Protein AF-A0A523SNS0-F1 (afdb_monomer)

Foldseek 3Di:
DPPVVVVVVVVVVVVVCVVCVVVVPPPPPFPDWDDDQFKTKDKFDQQVDLLQLQPADRWMWIWMDTLQAWRADPVVQGHIDTPRWGFQSGPQADQQPSWWWKKKWKWFADLQQFTDIKIWAQTQALSPPPQAGDDDEDELDPVALPDPPHYNTYINHDKDKGTKFFFFDALFKTKIKIKMWTFRDPVPDLQRTAWIFMWIWIGGSSDFKIKIKTKIFGSNLDPSTDKMWMKMKTKGFTRGDNHNWFWWWKWKDFQADFLCKCLFAQQADPQRMQRHKMKMWIATPQRFKIKMKIKPSHFLEKAKAFPVPDDSCNRRDDPWKDKDKDFCVVCVVDPQQKRKQVVSVHAAFDWATAGNRDTDRDKFKDKQSGTDDEPPPQWDWDHDNITMIGGPDRDDRGIIMIIIGTDRHDCDRDINSVDDADIHRIMIMTMHIYMADSDFSRRIGIMMMMIGMGTAFPADDLRSDPPNDDPDNDGDDGQSNQQVCCCARFNCALLNLLAFQKEKWKDKDFAAPVCVVVQKDKDKDPDFQWDDDPPQNHHPRQHKWKDWPSHTWAEPRSCSRVVGGAWHWDADPRRIIMIMGGDPSRDDGGIMMMMITMHGDKDKDKDKDADADPDFKDAALDALFQQDCPPCNPLSKWKWWPQDPDIDTDPDQWHADNHRGIIGGNDDDGGIMIIIMTMGRAGAFQEEEFALQDDVLQVLLSVLQQCQCCVRHVHHHNFYFYQWADVPPCNPTDHWWDADDPGDPVRQADPSRAGHTDQADPSGTGRQLGEYEYTEDLVRGVVNVNCLSPWQFHQNDQVRRDRCPPQHRWGFNNQASVRDTHAPQKWKWFWGQDSSNYIYTYTYGNDSVNSSVSSVQQRAAPVFDQAPVRDTDGHVSSNSVRDRRQQGMWMKGWAQDPVHNVDTDIDTDWGDGSNGTGNHDTD

Secondary structure (DSSP, 8-state):
--HHHHHHHHHHHHHHHHHHGGGS---PPPPPPEE-SSEEEEE--GGGS--TT--S----EEEEEETTS-S-BTTTTB-EEETTEESSS-TTS-TTT--EEEEEEEEEE-TT-BEEEEEEEEESB-SSSTTSBS-S-B-S--STTTSSSP-SEEESSEEEEPPPEEEEE-SSEEEEEEEEEEESSTT--GGGEEEEEEEEEEEETTSSEEEEEEEEEE----TTPPPEEEEEEEEEE---SSSSS--EEEEEEEEE--S--GGG-TT-BTTB----EEEEEEEETTSSEEEEEEEES--SEEEEEETTT--HHHHHS-SSEEEEEEETTTTT--GGGEEEHHHHTPPPP--EE-STT-EE-PPEEEETTEEPPTTTTSEEEE-SSS-EEEESSPPPTT-EEEEEEE--EE-TT-TTTT-SSS-B-EEEEEEEEEEE-SSTTSSEEEEEEEEEEEE-SS-B-TTS-TTTS---SS-B--HHHHHHHHHHHS---HHHHH---EEEEEEEEEPPHHHHHTTEEEEE-SSSSB---SSSS-TT----EEEETTEEE-BGGGHHHHT--SBEEEE-TT--EEEEEEGGGPPPTTPEEEEEEEEE-EEEEEEEEE--TT--EEE-SS-SEE--HHHH-TTSSEEEE-SSSS-EEE-SSEEEEGGGTEEEESS--TT-EEEEEEEEE--EEEEEEE-TT--HHHHHHHHHHHHIIIIIT--EEEEEEESS--TTT-TTS-B-B---TT--GGGGB-TTS-B-B-SEETTTEE-TTSEEEEES-TTT-HHHHHHHTT-SEEE--TTT-SS-SS-TTSEEESSSSS--EE-TTEEEEEEEE-TTS-EEEEEEESSHHHHHHHHHHHH--TT-EE-TTS-EESSHHHHTTSSPTT--EEEEEEE--TT-TTS-EEEEEEEE-SS-BSS----

Mean predicted aligned error: 7.81 Å

Structure (mmCIF, N/CA/C/O backbone):
data_AF-A0A523SNS0-F1
#
_entry.id   AF-A0A523SNS0-F1
#
loop_
_atom_site.group_PDB
_atom_site.id
_atom_site.type_symbol
_atom_site.label_atom_id
_atom_site.label_alt_id
_atom_site.label_comp_id
_atom_site.label_asym_id
_atom_site.label_entity_id
_atom_site.label_seq_id
_atom_site.pdbx_PDB_ins_code
_atom_site.Cartn_x
_atom_site.Cartn_y
_atom_site.Cartn_z
_atom_site.occupancy
_atom_site.B_iso_or_equiv
_atom_site.auth_seq_id
_atom_site.auth_comp_id
_atom_site.auth_asym_id
_atom_site.auth_atom_id
_atom_site.pdbx_PDB_model_num
ATOM 1 N N . MET A 1 1 ? -46.863 -43.812 15.824 1.00 56.78 1 MET A N 1
ATOM 2 C CA . MET A 1 1 ? -45.482 -44.354 15.799 1.00 56.78 1 MET A CA 1
ATOM 3 C C . MET A 1 1 ? -44.972 -44.499 17.236 1.00 56.78 1 MET A C 1
ATOM 5 O O . MET A 1 1 ? -45.277 -43.637 18.046 1.00 56.78 1 MET A O 1
ATOM 9 N N . ASN A 1 2 ? -44.284 -45.593 17.598 1.00 69.12 2 ASN A N 1
ATOM 10 C CA . ASN A 1 2 ? -43.800 -45.820 18.975 1.00 69.12 2 ASN A CA 1
ATOM 11 C C . ASN A 1 2 ? -42.732 -44.766 19.337 1.00 69.12 2 ASN A C 1
ATOM 13 O O . ASN A 1 2 ? -41.782 -44.604 18.575 1.00 69.12 2 ASN A O 1
ATOM 17 N N . ARG A 1 3 ? -42.868 -44.075 20.480 1.00 52.66 3 ARG A N 1
ATOM 18 C CA . ARG A 1 3 ? -41.964 -42.997 20.944 1.00 52.66 3 ARG A CA 1
ATOM 19 C C . ARG A 1 3 ? -40.483 -43.392 20.897 1.00 52.66 3 ARG A C 1
ATOM 21 O O . ARG A 1 3 ? -39.654 -42.571 20.530 1.00 52.66 3 ARG A O 1
ATOM 28 N N . LYS A 1 4 ? -40.158 -44.663 21.169 1.00 54.91 4 LYS A N 1
ATOM 29 C CA . LYS A 1 4 ? -38.781 -45.173 21.048 1.00 54.91 4 LYS A CA 1
ATOM 30 C C . LYS A 1 4 ? -38.286 -45.221 19.598 1.00 54.91 4 LYS A C 1
ATOM 32 O O . LYS A 1 4 ? -37.146 -44.869 19.352 1.00 54.91 4 LYS A O 1
ATOM 37 N N . LYS A 1 5 ? -39.145 -45.578 18.635 1.00 57.41 5 LYS A N 1
ATOM 38 C CA . LYS A 1 5 ? -38.800 -45.561 17.201 1.00 57.41 5 LYS A CA 1
ATOM 39 C C . LYS A 1 5 ? -38.644 -44.137 16.656 1.00 57.41 5 LYS A C 1
ATOM 41 O O . LYS A 1 5 ? -37.771 -43.928 15.831 1.00 57.41 5 LYS A O 1
ATOM 46 N N . LEU A 1 6 ? -39.442 -43.173 17.129 1.00 58.69 6 LEU A N 1
ATOM 47 C CA . LEU A 1 6 ? -39.307 -41.762 16.732 1.00 58.69 6 LEU A CA 1
ATOM 48 C C . LEU A 1 6 ? -37.970 -41.170 17.212 1.00 58.69 6 LEU A C 1
ATOM 50 O O . LEU A 1 6 ? -37.286 -40.525 16.430 1.00 58.69 6 LEU A O 1
ATOM 54 N N . ILE A 1 7 ? -37.565 -41.453 18.456 1.00 66.69 7 ILE A N 1
ATOM 55 C CA . ILE A 1 7 ? -36.280 -40.991 19.009 1.00 66.69 7 ILE A CA 1
ATOM 56 C C . ILE A 1 7 ? -35.096 -41.633 18.274 1.00 66.69 7 ILE A C 1
ATOM 58 O O . ILE A 1 7 ? -34.135 -40.944 17.960 1.00 66.69 7 ILE A O 1
ATOM 62 N N . THR A 1 8 ? -35.169 -42.925 17.937 1.00 67.56 8 THR A N 1
ATOM 63 C CA . THR A 1 8 ? -34.109 -43.578 17.150 1.00 67.56 8 THR A CA 1
ATOM 64 C C . THR A 1 8 ? -34.018 -43.012 15.734 1.00 67.56 8 THR A C 1
ATOM 66 O O . THR A 1 8 ? -32.914 -42.798 15.253 1.00 67.56 8 THR A O 1
ATOM 69 N N . ILE A 1 9 ? -35.145 -42.721 15.076 1.00 69.81 9 ILE A N 1
ATOM 70 C CA . ILE A 1 9 ? -35.145 -42.121 13.733 1.00 69.81 9 ILE A CA 1
ATOM 71 C C . ILE A 1 9 ? -34.574 -40.698 13.778 1.00 69.81 9 ILE A C 1
ATOM 73 O O . ILE A 1 9 ? -33.705 -40.388 12.974 1.00 69.81 9 ILE A O 1
ATOM 77 N N . LEU A 1 10 ? -34.974 -39.872 14.750 1.00 62.22 10 LEU A N 1
ATOM 78 C CA . LEU A 1 10 ? -34.448 -38.510 14.910 1.00 62.22 10 LEU A CA 1
ATOM 79 C C . LEU A 1 10 ? -32.951 -38.495 15.251 1.00 62.22 10 LEU A C 1
ATOM 81 O O . LEU A 1 10 ? -32.212 -37.708 14.676 1.00 62.22 10 LEU A O 1
ATOM 85 N N . ALA A 1 11 ? -32.483 -39.403 16.113 1.00 58.91 11 ALA A N 1
ATOM 86 C CA . ALA A 1 11 ? -31.058 -39.538 16.416 1.00 58.91 11 ALA A CA 1
ATOM 87 C C . ALA A 1 11 ? -30.252 -40.042 15.207 1.00 58.91 11 ALA A C 1
ATOM 89 O O . ALA A 1 11 ? -29.127 -39.608 14.996 1.00 58.91 11 ALA A O 1
ATOM 90 N N . THR A 1 12 ? -30.829 -40.926 14.387 1.00 56.19 12 THR A N 1
ATOM 91 C CA . THR A 1 12 ? -30.157 -41.428 13.177 1.00 56.19 12 THR A CA 1
ATOM 92 C C . THR A 1 12 ? -30.106 -40.358 12.088 1.00 56.19 12 THR A C 1
ATOM 94 O O . THR A 1 12 ? -29.094 -40.259 11.410 1.00 56.19 12 THR A O 1
ATOM 97 N N . ILE A 1 13 ? -31.150 -39.529 11.952 1.00 58.97 13 ILE A N 1
ATOM 98 C CA . ILE A 1 13 ? -31.162 -38.385 11.029 1.00 58.97 13 ILE A CA 1
ATOM 99 C C . ILE A 1 13 ? -30.161 -37.323 11.487 1.00 58.97 13 ILE A C 1
ATOM 101 O O . ILE A 1 13 ? -29.380 -36.894 10.658 1.00 58.97 13 ILE A O 1
ATOM 105 N N . ALA A 1 14 ? -30.109 -36.983 12.782 1.00 54.47 14 ALA A N 1
ATOM 106 C CA . ALA A 1 14 ? -29.139 -36.026 13.324 1.00 54.47 14 ALA A CA 1
ATOM 107 C C . ALA A 1 14 ? -27.681 -36.487 13.140 1.00 54.47 14 ALA A C 1
ATOM 109 O O . ALA A 1 14 ? -26.813 -35.693 12.800 1.00 54.47 14 ALA A O 1
ATOM 110 N N . ILE A 1 15 ? -27.407 -37.784 13.319 1.00 55.19 15 ILE A N 1
ATOM 111 C CA . ILE A 1 15 ? -26.076 -38.351 13.064 1.00 55.19 15 ILE A CA 1
ATOM 112 C C . ILE A 1 15 ? -25.777 -38.389 11.557 1.00 55.19 15 ILE A C 1
ATOM 114 O O . ILE A 1 15 ? -24.645 -38.128 11.168 1.00 55.19 15 ILE A O 1
ATOM 118 N N . LEU A 1 16 ? -26.769 -38.656 10.694 1.00 39.66 16 LEU A N 1
ATOM 119 C CA . LEU A 1 16 ? -26.577 -38.579 9.242 1.00 39.66 16 LEU A CA 1
ATOM 120 C C . LEU A 1 16 ? -26.344 -37.141 8.763 1.00 39.66 16 LEU A C 1
ATOM 122 O O . LEU A 1 16 ? -25.487 -36.951 7.912 1.00 39.66 16 LEU A O 1
ATOM 126 N N . THR A 1 17 ? -27.042 -36.133 9.297 1.00 48.31 17 THR A N 1
ATOM 127 C CA . THR A 1 17 ? -26.800 -34.730 8.925 1.00 48.31 17 THR A CA 1
ATOM 128 C C . THR A 1 17 ? -25.431 -34.250 9.387 1.00 48.31 17 THR A C 1
ATOM 130 O O . THR A 1 17 ? -24.769 -33.593 8.600 1.00 48.31 17 THR A O 1
ATOM 133 N N . ILE A 1 18 ? -24.949 -34.659 10.569 1.00 52.00 18 ILE A N 1
ATOM 134 C CA . ILE A 1 18 ? -23.582 -34.349 11.046 1.00 52.00 18 ILE A CA 1
ATOM 135 C C . ILE A 1 18 ? -22.494 -35.022 10.182 1.00 52.00 18 ILE A C 1
ATOM 137 O O . ILE A 1 18 ? -21.386 -34.506 10.078 1.00 52.00 18 ILE A O 1
ATOM 141 N N . ILE A 1 19 ? -22.790 -36.164 9.550 1.00 42.19 19 ILE A N 1
ATOM 142 C CA . ILE A 1 19 ? -21.839 -36.887 8.682 1.00 42.19 19 ILE A CA 1
ATOM 143 C C . ILE A 1 19 ? -21.917 -36.416 7.217 1.00 42.19 19 ILE A C 1
ATOM 145 O O . ILE A 1 19 ? -20.952 -36.587 6.476 1.00 42.19 19 ILE A O 1
ATOM 149 N N . ILE A 1 20 ? -23.036 -35.822 6.788 1.00 38.78 20 ILE A N 1
ATOM 150 C CA . ILE A 1 20 ? -23.255 -35.391 5.398 1.00 38.78 20 ILE A CA 1
ATOM 151 C C . ILE A 1 20 ? -22.899 -33.910 5.179 1.00 38.78 20 ILE A C 1
ATOM 153 O O . ILE A 1 20 ? -22.461 -33.575 4.082 1.00 38.78 20 ILE A O 1
ATOM 157 N N . THR A 1 21 ? -22.986 -33.029 6.185 1.00 37.47 21 THR A N 1
ATOM 158 C CA . THR A 1 21 ? -22.541 -31.625 6.035 1.00 37.47 21 THR A CA 1
ATOM 159 C C . THR A 1 21 ? -21.060 -31.450 5.666 1.00 37.47 21 THR A C 1
ATOM 161 O O . THR A 1 21 ? -20.789 -30.563 4.863 1.00 37.47 21 THR A O 1
ATOM 164 N N . PRO A 1 22 ? -20.098 -32.291 6.103 1.00 37.59 22 PRO A N 1
ATOM 165 C CA . PRO A 1 22 ? -18.718 -32.189 5.624 1.00 37.59 22 PRO A CA 1
ATOM 166 C C . PRO A 1 22 ? -18.534 -32.666 4.174 1.00 37.59 22 PRO A C 1
ATOM 168 O O . PRO A 1 22 ? -17.511 -32.371 3.573 1.00 37.59 22 PRO A O 1
ATOM 171 N N . LEU A 1 23 ? -19.485 -33.423 3.607 1.00 30.94 23 LEU A N 1
ATOM 172 C CA . LEU A 1 23 ? -19.357 -34.018 2.268 1.00 30.94 23 LEU A CA 1
ATOM 173 C C . LEU A 1 23 ? -19.853 -33.105 1.137 1.00 30.94 23 LEU A C 1
ATOM 175 O O . LEU A 1 23 ? -19.580 -33.401 -0.024 1.00 30.94 23 LEU A O 1
ATOM 179 N N . PHE A 1 24 ? -20.561 -32.015 1.456 1.00 31.14 24 PHE A N 1
ATOM 180 C CA . PHE A 1 24 ? -20.957 -30.994 0.475 1.00 31.14 24 PHE A CA 1
ATOM 181 C C . PHE A 1 24 ? -19.988 -29.809 0.393 1.00 31.14 24 PHE A C 1
ATOM 183 O O . PHE A 1 24 ? -20.068 -29.044 -0.561 1.00 31.14 24 PHE A O 1
ATOM 190 N N . PHE A 1 25 ? -19.008 -29.719 1.297 1.00 32.59 25 PHE A N 1
ATOM 191 C CA . PHE A 1 25 ? -17.795 -28.945 1.051 1.00 32.59 25 PHE A CA 1
ATOM 192 C C . PHE A 1 25 ? -16.800 -29.842 0.318 1.00 32.59 25 PHE A C 1
ATOM 194 O O . PHE A 1 25 ? -15.828 -30.331 0.894 1.00 32.59 25 PHE A O 1
ATOM 201 N N . VAL A 1 26 ? -17.040 -30.081 -0.971 1.00 28.67 26 VAL A N 1
ATOM 202 C CA . VAL A 1 26 ? -15.913 -30.384 -1.854 1.00 28.67 26 VAL A CA 1
ATOM 203 C C . VAL A 1 26 ? -15.115 -29.086 -1.913 1.00 28.67 26 VAL A C 1
ATOM 205 O O . VAL A 1 26 ? -15.386 -28.224 -2.739 1.00 28.67 26 VAL A O 1
ATOM 208 N N . GLN A 1 27 ? -14.191 -28.902 -0.965 1.00 33.59 27 GLN A N 1
ATOM 209 C CA . GLN A 1 27 ? -13.101 -27.959 -1.157 1.00 33.59 27 GLN A CA 1
ATOM 210 C C . GLN A 1 27 ? -12.408 -28.421 -2.434 1.00 33.59 27 GLN A C 1
ATOM 212 O O . GLN A 1 27 ? -11.835 -29.516 -2.461 1.00 33.59 27 GLN A O 1
ATOM 217 N N . ASN A 1 28 ? -12.509 -27.629 -3.502 1.00 31.77 28 ASN A N 1
ATOM 218 C CA . ASN A 1 28 ? -11.552 -27.754 -4.588 1.00 31.77 28 ASN A CA 1
ATOM 219 C C . ASN A 1 28 ? -10.171 -27.694 -3.921 1.00 31.77 28 ASN A C 1
ATOM 221 O O . ASN A 1 28 ? -9.934 -26.780 -3.125 1.00 31.77 28 ASN A O 1
ATOM 225 N N . PRO A 1 29 ? -9.303 -28.701 -4.115 1.00 33.22 29 PRO A N 1
ATOM 226 C CA . PRO A 1 29 ? -7.965 -28.630 -3.562 1.00 33.22 29 PRO A CA 1
ATOM 227 C C . PRO A 1 29 ? -7.328 -27.352 -4.105 1.00 33.22 29 PRO A C 1
ATOM 229 O O . PRO A 1 29 ? -7.218 -27.199 -5.319 1.00 33.22 29 PRO A O 1
ATOM 232 N N . VAL A 1 30 ? -6.959 -26.431 -3.209 1.00 48.81 30 VAL A N 1
ATOM 233 C CA . VAL A 1 30 ? -6.135 -25.276 -3.573 1.00 48.81 30 VAL A CA 1
ATOM 234 C C . VAL A 1 30 ? -4.890 -25.845 -4.246 1.00 48.81 30 VAL A C 1
ATOM 236 O O . VAL A 1 30 ? -4.236 -26.731 -3.681 1.00 48.81 30 VAL A O 1
ATOM 239 N N . ALA A 1 31 ? -4.610 -25.413 -5.476 1.00 56.44 31 ALA A N 1
ATOM 240 C CA . ALA A 1 31 ? -3.381 -25.796 -6.150 1.00 56.44 31 ALA A CA 1
ATOM 241 C C . ALA A 1 31 ? -2.206 -25.354 -5.266 1.00 56.44 31 ALA A C 1
ATOM 243 O O . ALA A 1 31 ? -2.170 -24.228 -4.775 1.00 56.44 31 ALA A O 1
ATOM 244 N N . ALA A 1 32 ? -1.288 -26.275 -4.971 1.00 60.84 32 ALA A N 1
ATOM 245 C CA . ALA A 1 32 ? -0.118 -25.933 -4.175 1.00 60.84 32 ALA A CA 1
ATOM 246 C C . ALA A 1 32 ? 0.743 -24.926 -4.948 1.00 60.84 32 ALA A C 1
ATOM 248 O O . ALA A 1 32 ? 0.870 -25.057 -6.167 1.00 60.84 32 ALA A O 1
ATOM 249 N N . SER A 1 33 ? 1.365 -23.977 -4.243 1.00 76.75 33 SER A N 1
ATOM 250 C CA . SER A 1 33 ? 2.399 -23.135 -4.839 1.00 76.75 33 SER A CA 1
ATOM 251 C C . SER A 1 33 ? 3.487 -24.024 -5.445 1.00 76.75 33 SER A C 1
ATOM 253 O O . SER A 1 33 ? 3.933 -25.005 -4.839 1.00 76.75 33 SER A O 1
ATOM 255 N N . THR A 1 34 ? 3.891 -23.712 -6.674 1.00 78.56 34 THR A N 1
ATOM 256 C CA . THR A 1 34 ? 4.952 -24.441 -7.374 1.00 78.56 34 THR A CA 1
ATOM 257 C C . THR A 1 34 ? 6.114 -23.507 -7.622 1.00 78.56 34 THR A C 1
ATOM 259 O O . THR A 1 34 ? 5.919 -22.407 -8.133 1.00 78.56 34 THR A O 1
ATOM 262 N N . TYR A 1 35 ? 7.309 -23.964 -7.270 1.00 83.94 35 TYR A N 1
ATOM 263 C CA . TYR A 1 35 ? 8.534 -23.192 -7.376 1.00 83.94 35 TYR A CA 1
ATOM 264 C C . TYR A 1 35 ? 9.633 -24.030 -8.031 1.00 83.94 35 TYR A C 1
ATOM 266 O O . TYR A 1 35 ? 9.918 -25.149 -7.590 1.00 83.94 35 TYR A O 1
ATOM 274 N N . ASP A 1 36 ? 10.261 -23.465 -9.054 1.00 82.31 36 ASP A N 1
ATOM 275 C CA . ASP A 1 36 ? 11.611 -23.804 -9.484 1.00 82.31 36 ASP A CA 1
ATOM 276 C C . ASP A 1 36 ? 12.465 -22.530 -9.522 1.00 82.31 36 ASP A C 1
ATOM 278 O O . ASP A 1 36 ? 11.937 -21.430 -9.423 1.00 82.31 36 ASP A O 1
ATOM 282 N N . ALA A 1 37 ? 13.785 -22.669 -9.648 1.00 82.62 37 ALA A N 1
ATOM 283 C CA . ALA A 1 37 ? 14.709 -21.534 -9.552 1.00 82.62 37 ALA A CA 1
ATOM 284 C C . ALA A 1 37 ? 14.395 -20.361 -10.513 1.00 82.62 37 ALA A C 1
ATOM 286 O O . ALA A 1 37 ? 14.770 -19.224 -10.223 1.00 82.62 37 ALA A O 1
ATOM 287 N N . ASP A 1 38 ? 13.696 -20.624 -11.624 1.00 92.00 38 ASP A N 1
ATOM 288 C CA . ASP A 1 38 ? 13.429 -19.658 -12.688 1.00 92.00 38 ASP A CA 1
ATOM 289 C C . ASP A 1 38 ? 11.967 -19.185 -12.736 1.00 92.00 38 ASP A C 1
ATOM 291 O O . ASP A 1 38 ? 11.713 -18.100 -13.265 1.00 92.00 38 ASP A O 1
ATOM 295 N N . ASN A 1 39 ? 11.006 -19.960 -12.219 1.00 94.62 39 ASN A N 1
ATOM 296 C CA . ASN A 1 39 ? 9.582 -19.635 -12.278 1.00 94.62 39 ASN A CA 1
ATOM 297 C C . ASN A 1 39 ? 8.812 -20.031 -11.013 1.00 94.62 39 ASN A C 1
ATOM 299 O O . ASN A 1 39 ? 9.106 -21.018 -10.334 1.00 94.62 39 ASN A O 1
ATOM 303 N N . MET A 1 40 ? 7.733 -19.297 -10.751 1.00 95.44 40 MET A N 1
ATOM 304 C CA . MET A 1 40 ? 6.865 -19.533 -9.606 1.00 95.44 40 MET A CA 1
ATOM 305 C C . MET A 1 40 ? 5.386 -19.379 -9.965 1.00 95.44 40 MET A C 1
ATOM 307 O O . MET A 1 40 ? 5.041 -18.615 -10.861 1.00 95.44 40 MET A O 1
ATOM 311 N N . VAL A 1 41 ? 4.520 -20.136 -9.288 1.00 96.94 41 VAL A N 1
ATOM 312 C CA . VAL A 1 41 ? 3.067 -19.911 -9.232 1.00 96.94 41 VAL A CA 1
ATOM 313 C C . VAL A 1 41 ? 2.639 -19.871 -7.778 1.00 96.94 41 VAL A C 1
ATOM 315 O O . VAL A 1 41 ? 3.020 -20.741 -6.987 1.00 96.94 41 VAL A O 1
ATOM 318 N N . VAL A 1 42 ? 1.827 -18.875 -7.439 1.00 96.62 42 VAL A N 1
ATOM 319 C CA . VAL A 1 42 ? 1.299 -18.670 -6.094 1.00 96.62 42 VAL A CA 1
ATOM 320 C C . VAL A 1 42 ? -0.213 -18.535 -6.160 1.00 96.62 42 VAL A C 1
ATOM 322 O O . VAL A 1 42 ? -0.740 -17.698 -6.888 1.00 96.62 42 VAL A O 1
ATOM 325 N N . SER A 1 43 ? -0.911 -19.354 -5.374 1.00 95.69 43 SER A N 1
ATOM 326 C CA . SER A 1 43 ? -2.370 -19.335 -5.284 1.00 95.69 43 SER A CA 1
ATOM 327 C C . SER A 1 43 ? -2.851 -18.611 -4.030 1.00 95.69 43 SER A C 1
ATOM 329 O O . SER A 1 43 ? -2.301 -18.776 -2.936 1.00 95.69 43 SER A O 1
ATOM 331 N N . GLY A 1 44 ? -3.915 -17.833 -4.197 1.00 96.56 44 GLY A N 1
ATOM 332 C CA . GLY A 1 44 ? -4.697 -17.255 -3.119 1.00 96.56 44 GLY A CA 1
ATOM 333 C C . GLY A 1 44 ? -5.494 -18.304 -2.340 1.00 96.56 44 GLY A C 1
ATOM 334 O O . GLY A 1 44 ? -5.630 -19.462 -2.737 1.00 96.56 44 GLY A O 1
ATOM 335 N N . VAL A 1 45 ? -6.019 -17.881 -1.194 1.00 96.06 45 VAL A N 1
ATOM 336 C CA . VAL A 1 45 ? -6.808 -18.687 -0.253 1.00 96.06 45 VAL A CA 1
ATOM 337 C C . VAL A 1 45 ? -8.049 -17.948 0.277 1.00 96.06 45 VAL A C 1
ATOM 339 O O . VAL A 1 45 ? -8.702 -18.456 1.198 1.00 96.06 45 VAL A O 1
ATOM 342 N N . LEU A 1 46 ? -8.397 -16.786 -0.301 1.00 95.94 46 LEU A N 1
ATOM 343 C CA . LEU A 1 46 ? -9.567 -15.964 0.046 1.00 95.94 46 LEU A CA 1
ATOM 344 C C . LEU A 1 46 ? -10.875 -16.770 0.055 1.00 95.94 46 LEU A C 1
ATOM 346 O O . LEU A 1 46 ? -11.635 -16.687 1.022 1.00 95.94 46 LEU A O 1
ATOM 350 N N . ALA A 1 47 ? -11.104 -17.618 -0.952 1.00 95.19 47 ALA A N 1
ATOM 351 C CA . ALA A 1 47 ? -12.335 -18.406 -1.082 1.00 95.19 47 ALA A CA 1
ATOM 352 C C . ALA A 1 47 ? -12.598 -19.337 0.108 1.00 95.19 47 ALA A C 1
ATOM 354 O O . ALA A 1 47 ? -13.738 -19.662 0.441 1.00 95.19 47 ALA A O 1
ATOM 355 N N . SER A 1 48 ? -11.528 -19.746 0.790 1.00 93.25 48 SER A N 1
ATOM 356 C CA . SER A 1 48 ? -11.589 -20.625 1.957 1.00 93.25 48 SER A CA 1
ATOM 357 C C . SER A 1 48 ? -11.462 -19.889 3.294 1.00 93.25 48 SER A C 1
ATOM 359 O O . SER A 1 48 ? -11.383 -20.548 4.332 1.00 93.25 48 SER A O 1
ATOM 361 N N . ASP A 1 49 ? -11.366 -18.556 3.297 1.00 92.75 49 ASP A N 1
ATOM 362 C CA . ASP A 1 49 ? -11.170 -17.762 4.513 1.00 92.75 49 ASP A CA 1
ATOM 363 C C . ASP A 1 49 ? -12.495 -17.396 5.218 1.00 92.75 49 ASP A C 1
ATOM 365 O O . ASP A 1 49 ? -13.590 -17.429 4.637 1.00 92.75 49 ASP A O 1
ATOM 369 N N . SER A 1 50 ? -12.394 -17.030 6.498 1.00 87.94 50 SER A N 1
ATOM 370 C CA . SER A 1 50 ? -13.517 -16.788 7.417 1.00 87.94 50 SER A CA 1
ATOM 371 C C . SER A 1 50 ? -14.114 -15.379 7.323 1.00 87.94 50 SER A C 1
ATOM 373 O O . SER A 1 50 ? -14.901 -14.979 8.179 1.00 87.94 50 SER A O 1
ATOM 375 N N . TYR A 1 51 ? -13.793 -14.625 6.269 1.00 90.50 51 TYR A N 1
ATOM 376 C CA . TYR A 1 51 ? -14.244 -13.249 6.055 1.00 90.50 51 TYR A CA 1
ATOM 377 C C . TYR A 1 51 ? -15.739 -13.128 5.729 1.00 90.50 51 TYR A C 1
ATOM 379 O O . TYR A 1 51 ? -16.122 -12.805 4.613 1.00 90.50 51 TYR A O 1
ATOM 387 N N . ILE A 1 52 ? -16.609 -13.380 6.707 1.00 89.06 52 ILE A N 1
ATOM 388 C CA . ILE A 1 52 ? -18.067 -13.255 6.551 1.00 89.06 52 ILE A CA 1
ATOM 389 C C . ILE A 1 52 ? -18.478 -11.788 6.340 1.00 89.06 52 ILE A C 1
ATOM 391 O O . ILE A 1 52 ? -19.440 -11.518 5.637 1.00 89.06 52 ILE A O 1
ATOM 395 N N . LEU A 1 53 ? -17.754 -10.828 6.931 1.00 91.88 53 LEU A N 1
ATOM 396 C CA . LEU A 1 53 ? -18.101 -9.396 6.881 1.00 91.88 53 LEU A CA 1
ATOM 397 C C . LEU A 1 53 ? -17.598 -8.663 5.632 1.00 91.88 53 LEU A C 1
ATOM 399 O O . LEU A 1 53 ? -17.916 -7.481 5.454 1.00 91.88 53 LEU A O 1
ATOM 403 N N . TYR A 1 54 ? -16.809 -9.349 4.808 1.00 93.12 54 TYR A N 1
ATOM 404 C CA . TYR A 1 54 ? -16.343 -8.828 3.536 1.00 93.12 54 TYR A CA 1
ATOM 405 C C . TYR A 1 54 ? -17.510 -8.841 2.536 1.00 93.12 54 TYR A C 1
ATOM 407 O O . TYR A 1 54 ? -18.135 -9.890 2.377 1.00 93.12 54 TYR A O 1
ATOM 415 N N . PRO A 1 55 ? -17.880 -7.692 1.938 1.00 92.50 55 PRO A N 1
ATOM 416 C CA . PRO A 1 55 ? -19.119 -7.587 1.170 1.00 92.50 55 PRO A CA 1
ATOM 417 C C . PRO A 1 55 ? -19.034 -8.174 -0.242 1.00 92.50 55 PRO A C 1
ATOM 419 O O . PRO A 1 55 ? -20.081 -8.423 -0.832 1.00 92.50 55 PRO A O 1
ATOM 422 N N . TYR A 1 56 ? -17.828 -8.396 -0.761 1.00 94.56 56 TYR A N 1
ATOM 423 C CA . TYR A 1 56 ? -17.605 -8.851 -2.130 1.00 94.56 56 TYR A CA 1
ATOM 424 C C . TYR A 1 56 ? -17.362 -10.361 -2.202 1.00 94.56 56 TYR A C 1
ATOM 426 O O . TYR A 1 56 ? -17.104 -11.030 -1.191 1.00 94.56 56 TYR A O 1
ATOM 434 N N . THR A 1 57 ? -17.438 -10.910 -3.414 1.00 93.88 57 THR A N 1
ATOM 435 C CA . THR A 1 57 ? -17.203 -12.333 -3.678 1.00 93.88 57 THR A CA 1
ATOM 436 C C . THR A 1 57 ? -15.823 -12.755 -3.184 1.00 93.88 57 THR A C 1
ATOM 438 O O . THR A 1 57 ? -14.822 -12.073 -3.401 1.00 93.88 57 THR A O 1
ATOM 441 N N . LYS A 1 58 ? -15.755 -13.909 -2.520 1.00 94.06 58 LYS A N 1
ATOM 442 C CA . LYS A 1 58 ? -14.501 -14.495 -2.045 1.00 94.06 58 LYS A CA 1
ATOM 443 C C . LYS A 1 58 ? -14.012 -15.525 -3.049 1.00 94.06 58 LYS A C 1
ATOM 445 O O . LYS A 1 58 ? -14.256 -16.711 -2.859 1.00 94.06 58 LYS A O 1
ATOM 450 N N . GLU A 1 59 ? -13.327 -15.070 -4.084 1.00 95.38 59 GLU A N 1
ATOM 451 C CA . GLU A 1 59 ? -12.666 -15.941 -5.057 1.00 95.38 59 GLU A CA 1
ATOM 452 C C . GLU A 1 59 ? -11.146 -15.732 -5.000 1.00 95.38 59 GLU A C 1
ATOM 454 O O . GLU A 1 59 ? -10.668 -14.696 -4.528 1.00 95.38 59 GLU A O 1
ATOM 459 N N . ASN A 1 60 ? -10.370 -16.753 -5.370 1.00 96.69 60 ASN A N 1
ATOM 460 C CA . ASN A 1 60 ? -8.915 -16.685 -5.259 1.00 96.69 60 ASN A CA 1
ATOM 461 C C . ASN A 1 60 ? -8.303 -16.005 -6.483 1.00 96.69 60 ASN A C 1
ATOM 463 O O . ASN A 1 60 ? -8.628 -16.352 -7.613 1.00 96.69 60 ASN A O 1
ATOM 467 N N . LEU A 1 61 ? -7.325 -15.135 -6.242 1.00 97.75 61 LEU A N 1
ATOM 468 C CA . LEU A 1 61 ? -6.362 -14.747 -7.264 1.00 97.75 61 LEU A CA 1
ATOM 469 C C . LEU A 1 61 ? -5.220 -15.767 -7.309 1.00 97.75 61 LEU A C 1
ATOM 471 O O . LEU A 1 61 ? -4.747 -16.222 -6.264 1.00 97.75 61 LEU A O 1
ATOM 475 N N . ILE A 1 62 ? -4.748 -16.107 -8.498 1.00 97.62 62 ILE A N 1
ATOM 476 C CA . ILE A 1 62 ? -3.545 -16.906 -8.726 1.00 97.62 62 ILE A CA 1
ATOM 477 C C . ILE A 1 62 ? -2.627 -16.078 -9.616 1.00 97.62 62 ILE A C 1
ATOM 479 O O . ILE A 1 62 ? -3.093 -15.454 -10.562 1.00 97.62 62 ILE A O 1
ATOM 483 N N . PHE A 1 63 ? -1.326 -16.063 -9.338 1.00 97.19 63 PHE A N 1
ATOM 484 C CA . PHE A 1 63 ? -0.385 -15.445 -10.266 1.00 97.19 63 PHE A CA 1
ATOM 485 C C . PHE A 1 63 ? 0.875 -16.281 -10.464 1.00 97.19 63 PHE A C 1
ATOM 487 O O . PHE A 1 63 ? 1.365 -16.947 -9.545 1.00 97.19 63 PHE A O 1
ATOM 494 N N . GLY A 1 64 ? 1.385 -16.255 -11.689 1.00 97.31 64 GLY A N 1
ATOM 495 C CA . GLY A 1 64 ? 2.673 -16.789 -12.082 1.00 97.31 64 GLY A CA 1
ATOM 496 C C . GLY A 1 64 ? 3.653 -15.664 -12.382 1.00 97.31 64 GLY A C 1
ATOM 497 O O . GLY A 1 64 ? 3.272 -14.593 -12.839 1.00 97.31 64 GLY A O 1
ATOM 498 N N . PHE A 1 65 ? 4.931 -15.899 -12.113 1.00 97.81 65 PHE A N 1
ATOM 499 C CA . PHE A 1 65 ? 5.998 -14.978 -12.491 1.00 97.81 65 PHE A CA 1
ATOM 500 C C . PHE A 1 65 ? 7.302 -15.732 -12.737 1.00 97.81 65 PHE A C 1
ATOM 502 O O . PHE A 1 65 ? 7.462 -16.885 -12.319 1.00 97.81 65 PHE A O 1
ATOM 509 N N . SER A 1 66 ? 8.243 -15.077 -13.411 1.00 96.81 66 SER A N 1
ATOM 510 C CA . SER A 1 66 ? 9.586 -15.616 -13.633 1.00 96.81 66 SER A CA 1
ATOM 511 C C . SER A 1 66 ? 10.658 -14.775 -12.945 1.00 96.81 66 SER A C 1
ATOM 513 O O . SER A 1 66 ? 10.423 -13.631 -12.554 1.00 96.81 66 SER A O 1
ATOM 515 N N . LYS A 1 67 ? 11.879 -15.308 -12.862 1.00 97.25 67 LYS A N 1
ATOM 516 C CA . LYS A 1 67 ? 13.042 -14.604 -12.305 1.00 97.25 67 LYS A CA 1
ATOM 517 C C . LYS A 1 67 ? 13.419 -13.305 -13.023 1.00 97.25 67 LYS A C 1
ATOM 519 O O . LYS A 1 67 ? 14.221 -12.525 -12.521 1.00 97.25 67 LYS A O 1
ATOM 524 N N . TYR A 1 68 ? 12.869 -13.084 -14.214 1.00 97.81 68 TYR A N 1
ATOM 525 C CA . TYR A 1 68 ? 13.069 -11.864 -14.986 1.00 97.81 68 TYR A CA 1
ATOM 526 C C . TYR A 1 68 ? 12.134 -10.726 -14.543 1.00 97.81 68 TYR A C 1
ATOM 528 O O . TYR A 1 68 ? 12.360 -9.582 -14.930 1.00 97.81 68 TYR A O 1
ATOM 536 N N . GLY A 1 69 ? 11.115 -11.013 -13.722 1.00 96.44 69 GLY A N 1
ATOM 537 C CA . GLY A 1 69 ? 10.210 -10.014 -13.145 1.00 96.44 69 GLY A CA 1
ATOM 538 C C . GLY A 1 69 ? 8.885 -9.804 -13.888 1.00 96.44 69 GLY A C 1
ATOM 539 O O . GLY A 1 69 ? 8.077 -8.982 -13.465 1.00 96.44 69 GLY A O 1
ATOM 540 N N . GLU A 1 70 ? 8.651 -10.532 -14.979 1.00 95.25 70 GLU A N 1
ATOM 541 C CA . GLU A 1 70 ? 7.356 -10.602 -15.676 1.00 95.25 70 GLU A CA 1
ATOM 542 C C . GLU A 1 70 ? 6.344 -11.468 -14.897 1.00 95.25 70 GLU A C 1
ATOM 544 O O . GLU A 1 70 ? 6.715 -12.500 -14.331 1.00 95.25 70 GLU A O 1
ATOM 549 N N . LEU A 1 71 ? 5.066 -11.081 -14.909 1.00 96.81 71 LEU A N 1
ATOM 550 C CA . LEU A 1 71 ? 3.912 -11.790 -14.335 1.00 96.81 71 LEU A CA 1
ATOM 551 C C . LEU A 1 71 ? 3.412 -12.907 -15.257 1.00 96.81 71 LEU A C 1
ATOM 553 O O . LEU A 1 71 ? 2.214 -13.047 -15.489 1.00 96.81 71 LEU A O 1
ATOM 557 N N . ILE A 1 72 ? 4.346 -13.682 -15.810 1.00 96.69 72 ILE A N 1
ATOM 558 C CA . ILE A 1 72 ? 4.061 -14.910 -16.547 1.00 96.69 72 ILE A CA 1
ATOM 559 C C . ILE A 1 72 ? 5.072 -15.976 -16.128 1.00 96.69 72 ILE A C 1
ATOM 561 O O . ILE A 1 72 ? 6.288 -15.825 -16.263 1.00 96.69 72 ILE A O 1
ATOM 565 N N . ASN A 1 73 ? 4.553 -17.102 -15.655 1.00 95.88 73 ASN A N 1
ATOM 566 C CA . ASN A 1 73 ? 5.276 -18.357 -15.572 1.00 95.88 73 ASN A CA 1
ATOM 567 C C . ASN A 1 73 ? 5.119 -19.103 -16.901 1.00 95.88 73 ASN A C 1
ATOM 569 O O . ASN A 1 73 ? 4.070 -19.684 -17.186 1.00 95.88 73 ASN A O 1
ATOM 573 N N . GLY A 1 74 ? 6.180 -19.109 -17.705 1.00 91.56 74 GLY A N 1
ATOM 574 C CA . GLY A 1 74 ? 6.166 -19.722 -19.034 1.00 91.56 74 GLY A CA 1
ATOM 575 C C . GLY A 1 74 ? 6.128 -21.251 -19.045 1.00 91.56 74 GLY A C 1
ATOM 576 O O . GLY A 1 74 ? 5.718 -21.836 -20.046 1.00 91.56 74 GLY A O 1
ATOM 577 N N . GLU A 1 75 ? 6.551 -21.904 -17.961 1.00 91.38 75 GLU A N 1
ATOM 578 C CA . GLU A 1 75 ? 6.658 -23.367 -17.891 1.00 91.38 75 GLU A CA 1
ATOM 579 C C . GLU A 1 75 ? 5.292 -24.020 -17.676 1.00 91.38 75 GLU A C 1
ATOM 581 O O . GLU A 1 75 ? 4.950 -24.999 -18.347 1.00 91.38 75 GLU A O 1
ATOM 586 N N . VAL A 1 76 ? 4.487 -23.462 -16.767 1.00 92.50 76 VAL A N 1
ATOM 587 C CA . VAL A 1 76 ? 3.115 -23.937 -16.512 1.00 92.50 76 VAL A CA 1
ATOM 588 C C . VAL A 1 76 ? 2.038 -23.069 -17.160 1.00 92.50 76 VAL A C 1
ATOM 590 O O . VAL A 1 76 ? 0.872 -23.447 -17.106 1.00 92.50 76 VAL A O 1
ATOM 593 N N . LYS A 1 77 ? 2.433 -21.982 -17.837 1.00 94.62 77 LYS A N 1
ATOM 594 C CA . LYS A 1 77 ? 1.556 -21.043 -18.557 1.00 94.62 77 LYS A CA 1
ATOM 595 C C . LYS A 1 77 ? 0.510 -20.413 -17.645 1.00 94.62 77 LYS A C 1
ATOM 597 O O . LYS A 1 77 ? -0.684 -20.550 -17.878 1.00 94.62 77 LYS A O 1
ATOM 602 N N . GLN A 1 78 ? 1.002 -19.758 -16.600 1.00 96.75 78 GLN A N 1
ATOM 603 C CA . GLN A 1 78 ? 0.182 -19.023 -15.645 1.00 96.75 78 GLN A CA 1
ATOM 604 C C . GLN A 1 78 ? 0.626 -17.563 -15.617 1.00 96.75 78 GLN A C 1
ATOM 606 O O . GLN A 1 78 ? 1.800 -17.291 -15.368 1.00 96.75 78 GLN A O 1
ATOM 611 N N . GLY A 1 79 ? -0.305 -16.657 -15.861 1.00 97.31 79 GLY A N 1
ATOM 612 C CA . GLY A 1 79 ? -0.175 -15.216 -15.772 1.00 97.31 79 GLY A CA 1
ATOM 613 C C . GLY A 1 79 ? -0.838 -14.691 -14.504 1.00 97.31 79 GLY A C 1
ATOM 614 O O . GLY A 1 79 ? -0.375 -14.995 -13.409 1.00 97.31 79 GLY A O 1
ATOM 615 N N . LEU A 1 80 ? -1.920 -13.928 -14.637 1.00 98.00 80 LEU A N 1
ATOM 616 C CA . LEU A 1 80 ? -2.729 -13.419 -13.525 1.00 98.00 80 LEU A CA 1
ATOM 617 C C . LEU A 1 80 ? -4.158 -13.934 -13.697 1.00 98.00 80 LEU A C 1
ATOM 619 O O . LEU A 1 80 ? -4.864 -13.485 -14.594 1.00 98.00 80 LEU A O 1
ATOM 623 N N . GLU A 1 81 ? -4.568 -14.881 -12.857 1.00 97.69 81 GLU A N 1
ATOM 624 C CA . GLU A 1 81 ? -5.839 -15.594 -12.976 1.00 97.69 81 GLU A CA 1
ATOM 625 C C . GLU A 1 81 ? -6.797 -15.291 -11.822 1.00 97.69 81 GLU A C 1
ATOM 627 O O . GLU A 1 81 ? -6.423 -15.343 -10.647 1.00 97.69 81 GLU A O 1
ATOM 632 N N . TYR A 1 82 ? -8.057 -15.044 -12.171 1.00 97.44 82 TYR A N 1
ATOM 633 C CA . TYR A 1 82 ? -9.192 -14.930 -11.257 1.00 97.44 82 TYR A CA 1
ATOM 634 C C . TYR A 1 82 ? -10.406 -15.631 -11.863 1.00 97.44 82 TYR A C 1
ATOM 636 O O . TYR A 1 82 ? -10.688 -15.449 -13.044 1.00 97.44 82 TYR A O 1
ATOM 644 N N . ASP A 1 83 ? -11.109 -16.447 -11.076 1.00 93.69 83 ASP A N 1
ATOM 645 C CA . ASP A 1 83 ? -12.286 -17.217 -11.522 1.00 93.69 83 ASP A CA 1
ATOM 646 C C . ASP A 1 83 ? -12.073 -17.971 -12.860 1.00 93.69 83 ASP A C 1
ATOM 648 O O . ASP A 1 83 ? -12.934 -18.045 -13.736 1.00 93.69 83 ASP A O 1
ATOM 652 N N . GLY A 1 84 ? -10.865 -18.518 -13.051 1.00 92.56 84 GLY A N 1
ATOM 653 C CA . GLY A 1 84 ? -10.474 -19.239 -14.267 1.00 92.56 84 GLY A CA 1
ATOM 654 C C . GLY A 1 84 ? -10.188 -18.364 -15.497 1.00 92.56 84 GLY A C 1
ATOM 655 O O . GLY A 1 84 ? -9.941 -18.915 -16.573 1.00 92.56 84 GLY A O 1
ATOM 656 N N . MET A 1 85 ? -10.209 -17.035 -15.362 1.00 96.25 85 MET A N 1
ATOM 657 C CA . MET A 1 85 ? -9.778 -16.078 -16.380 1.00 96.25 85 MET A CA 1
ATOM 658 C C . MET A 1 85 ? -8.343 -15.631 -16.112 1.00 96.25 85 MET A C 1
ATOM 660 O O . MET A 1 85 ? -8.110 -14.901 -15.153 1.00 96.25 85 MET A O 1
ATOM 664 N N . ASP A 1 86 ? -7.398 -16.040 -16.961 1.00 97.56 86 ASP A N 1
ATOM 665 C CA . ASP A 1 86 ? -6.012 -15.558 -16.926 1.00 97.56 86 ASP A CA 1
ATOM 666 C C . ASP A 1 86 ? -5.809 -14.439 -17.949 1.00 97.56 86 ASP A C 1
ATOM 668 O O . ASP A 1 86 ? -6.019 -14.665 -19.140 1.00 97.56 86 ASP A O 1
ATOM 672 N N . VAL A 1 87 ? -5.396 -13.254 -17.495 1.00 97.00 87 VAL A N 1
ATOM 673 C CA . VAL A 1 87 ? -5.305 -12.049 -18.340 1.00 97.00 87 VAL A CA 1
ATOM 674 C C . VAL A 1 87 ? -3.934 -11.821 -18.968 1.00 97.00 87 VAL A C 1
ATOM 676 O O . VAL A 1 87 ? -3.814 -10.974 -19.845 1.00 97.00 87 VAL A O 1
ATOM 679 N N . PHE A 1 88 ? -2.899 -12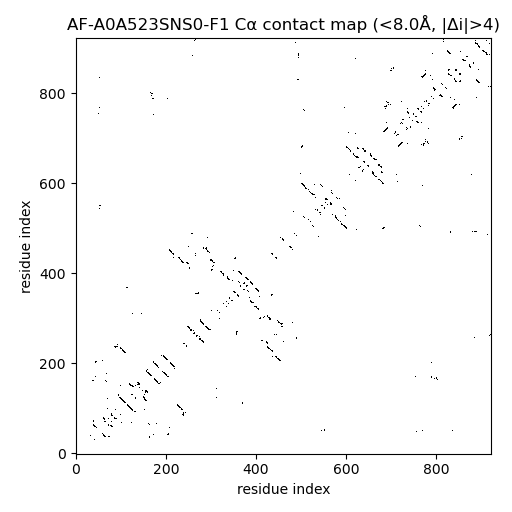.556 -18.548 1.00 97.62 88 PHE A N 1
ATOM 680 C CA . PHE A 1 88 ? -1.544 -12.422 -19.111 1.00 97.62 88 PHE A CA 1
ATOM 681 C C . PHE A 1 88 ? -1.060 -13.697 -19.809 1.00 97.62 88 PHE A C 1
ATOM 683 O O . PHE A 1 88 ? -0.181 -13.640 -20.664 1.00 97.62 88 PHE A O 1
ATOM 690 N N . ALA A 1 89 ? -1.629 -14.854 -19.466 1.00 97.06 89 ALA A N 1
ATOM 691 C CA . ALA A 1 89 ? -1.378 -16.136 -20.117 1.00 97.06 89 ALA A CA 1
ATOM 692 C C . ALA A 1 89 ? -2.689 -16.775 -20.608 1.00 97.06 89 ALA A C 1
ATOM 694 O O . ALA A 1 89 ? -2.917 -17.977 -20.438 1.00 97.06 89 ALA A O 1
ATOM 695 N N . ASN A 1 90 ? -3.567 -15.971 -21.218 1.00 97.25 90 ASN A N 1
ATOM 696 C CA . ASN A 1 90 ? -4.887 -16.419 -21.651 1.00 97.25 90 ASN A CA 1
ATOM 697 C C . ASN A 1 90 ? -4.777 -17.557 -22.687 1.00 97.25 90 ASN A C 1
ATOM 699 O O . ASN A 1 90 ? -4.262 -17.339 -23.789 1.00 97.25 90 ASN A O 1
ATOM 703 N N . PRO A 1 91 ? -5.304 -18.767 -22.413 1.00 95.62 91 PRO A N 1
ATOM 704 C CA . PRO A 1 91 ? -5.175 -19.914 -23.314 1.00 95.62 91 PRO A CA 1
ATOM 705 C C . PRO A 1 91 ? -5.937 -19.764 -24.642 1.00 95.62 91 PRO A C 1
ATOM 707 O O . PRO A 1 91 ? -5.728 -20.572 -25.553 1.00 95.62 91 PRO A O 1
ATOM 710 N N . ASN A 1 92 ? -6.828 -18.774 -24.761 1.00 96.25 92 ASN A N 1
ATOM 711 C CA . ASN A 1 92 ? -7.535 -18.455 -26.004 1.00 96.25 92 ASN A CA 1
ATOM 712 C C . ASN A 1 92 ? -6.714 -17.547 -26.931 1.00 96.25 92 ASN A C 1
ATOM 714 O O . ASN A 1 92 ? -6.960 -17.530 -28.141 1.00 96.25 92 ASN A O 1
ATOM 718 N N . VAL A 1 93 ? -5.719 -16.850 -26.382 1.00 96.50 93 VAL A N 1
ATOM 719 C CA . VAL A 1 93 ? -4.810 -15.953 -27.097 1.00 96.50 93 VAL A CA 1
ATOM 720 C C . VAL A 1 93 ? -3.546 -16.715 -27.491 1.00 96.50 93 VAL A C 1
ATOM 722 O O . VAL A 1 93 ? -3.133 -17.690 -26.855 1.00 96.50 93 VAL A O 1
ATOM 725 N N . LEU A 1 94 ? -2.940 -16.335 -28.615 1.00 95.25 94 LEU A N 1
ATOM 726 C CA . LEU A 1 94 ? -1.707 -16.977 -29.055 1.00 95.25 94 LEU A CA 1
ATOM 727 C C . LEU A 1 94 ? -0.570 -16.589 -28.108 1.00 95.25 94 LEU A C 1
ATOM 729 O O . LEU A 1 94 ? -0.282 -15.418 -27.941 1.00 95.25 94 LEU A O 1
ATOM 733 N N . GLU A 1 95 ? 0.184 -17.569 -27.616 1.00 95.56 95 GLU A N 1
ATOM 734 C CA . GLU A 1 95 ? 1.324 -17.359 -26.699 1.00 95.56 95 GLU A CA 1
ATOM 735 C C . GLU A 1 95 ? 2.391 -16.370 -27.210 1.00 95.56 95 GLU A C 1
ATOM 737 O O . GLU A 1 95 ? 3.149 -15.802 -26.433 1.00 95.56 95 GLU A O 1
ATOM 742 N N . LYS A 1 96 ? 2.460 -16.141 -28.529 1.00 93.75 96 LYS A N 1
ATOM 743 C CA . LYS A 1 96 ? 3.341 -15.117 -29.117 1.00 93.75 96 LYS A CA 1
ATOM 744 C C . LYS A 1 96 ? 2.896 -13.682 -28.829 1.00 93.75 96 LYS A C 1
ATOM 746 O O . LYS A 1 96 ? 3.710 -12.784 -29.030 1.00 93.75 96 LYS A O 1
ATOM 751 N N . ASP A 1 97 ? 1.646 -13.489 -28.445 1.00 93.62 97 ASP A N 1
ATOM 752 C CA . ASP A 1 97 ? 1.032 -12.190 -28.194 1.00 93.62 97 ASP A CA 1
ATOM 753 C C . ASP A 1 97 ? 0.974 -11.893 -26.686 1.00 93.62 97 ASP A C 1
ATOM 755 O O . ASP A 1 97 ? 0.970 -10.734 -26.318 1.00 93.62 97 ASP A O 1
ATOM 759 N N . TRP A 1 98 ? 1.144 -12.898 -25.812 1.00 96.00 98 TRP A N 1
ATOM 760 C CA . TRP A 1 98 ? 1.327 -12.700 -24.367 1.00 96.00 98 TRP A CA 1
ATOM 761 C C . TRP A 1 98 ? 2.535 -11.792 -24.073 1.00 96.00 98 TRP A C 1
ATOM 763 O O . TRP A 1 98 ? 3.690 -12.226 -24.021 1.00 96.00 98 TRP A O 1
ATOM 773 N N . SER A 1 99 ? 2.286 -10.498 -23.915 1.00 95.81 99 SER A N 1
ATOM 774 C CA . SER A 1 99 ? 3.311 -9.478 -23.741 1.00 95.81 99 SER A CA 1
ATOM 775 C C . SER A 1 99 ? 3.090 -8.772 -22.415 1.00 95.81 99 SER A C 1
ATOM 777 O O . SER A 1 99 ? 2.370 -7.782 -22.353 1.00 95.81 99 SER A O 1
ATOM 779 N N . GLN A 1 100 ? 3.779 -9.234 -21.376 1.00 97.19 100 GLN A N 1
ATOM 780 C CA . GLN A 1 100 ? 3.751 -8.628 -20.050 1.00 97.19 100 GLN A CA 1
ATOM 781 C C . GLN A 1 100 ? 5.177 -8.521 -19.496 1.00 97.19 100 GLN A C 1
ATOM 783 O O . GLN A 1 100 ? 5.968 -9.457 -19.652 1.00 97.19 100 GLN A O 1
ATOM 788 N N . GLY A 1 101 ? 5.510 -7.384 -18.877 1.00 97.69 101 GLY A N 1
ATOM 789 C CA . GLY A 1 101 ? 6.746 -7.207 -18.122 1.00 97.69 101 GLY A CA 1
ATOM 790 C C . GLY A 1 101 ? 7.180 -5.748 -17.976 1.00 97.69 101 GLY A C 1
ATOM 791 O O . GLY A 1 101 ? 6.362 -4.867 -17.699 1.00 97.69 101 GLY A O 1
ATOM 792 N N . TRP A 1 102 ? 8.482 -5.493 -18.125 1.00 98.31 102 TRP A N 1
ATOM 793 C CA . TRP A 1 102 ? 9.073 -4.164 -17.940 1.00 98.31 102 TRP A CA 1
ATOM 794 C C . TRP A 1 102 ? 10.119 -3.804 -19.003 1.00 98.31 102 TRP A C 1
ATOM 796 O O . TRP A 1 102 ? 10.719 -4.672 -19.645 1.00 98.31 102 TRP A O 1
ATOM 806 N N . TYR A 1 103 ? 10.355 -2.502 -19.159 1.00 97.75 103 TYR A N 1
ATOM 807 C CA . TYR A 1 103 ? 1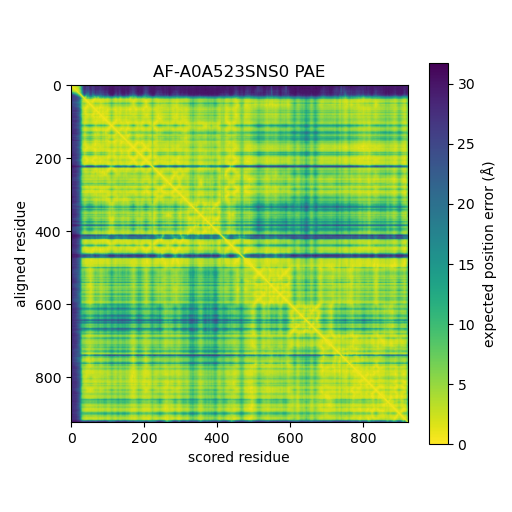1.357 -1.903 -20.044 1.00 97.75 103 TYR A CA 1
ATOM 808 C C . TYR A 1 103 ? 12.178 -0.860 -19.277 1.00 97.75 103 TYR A C 1
ATOM 810 O O . TYR A 1 103 ? 11.642 -0.152 -18.426 1.00 97.75 103 TYR A O 1
ATOM 818 N N . ILE A 1 104 ? 13.472 -0.765 -19.581 1.00 98.12 104 ILE A N 1
ATOM 819 C CA . ILE A 1 104 ? 14.359 0.289 -19.092 1.00 98.12 104 ILE A CA 1
ATOM 820 C C . ILE A 1 104 ? 15.199 0.865 -20.235 1.00 98.12 104 ILE A C 1
ATOM 822 O O . ILE A 1 104 ? 15.730 0.118 -21.062 1.00 98.12 104 ILE A O 1
ATOM 826 N N . ASP A 1 105 ? 15.366 2.184 -20.252 1.00 96.50 105 ASP A N 1
ATOM 827 C CA . ASP A 1 105 ? 16.285 2.905 -21.138 1.00 96.50 105 ASP A CA 1
ATOM 828 C C . ASP A 1 105 ? 17.133 3.865 -20.313 1.00 96.50 105 ASP A C 1
ATOM 830 O O . ASP A 1 105 ? 16.641 4.521 -19.398 1.00 96.50 105 ASP A O 1
ATOM 834 N N . ILE A 1 106 ? 18.434 3.882 -20.582 1.00 95.31 106 ILE A N 1
ATOM 835 C CA . ILE A 1 106 ? 19.417 4.589 -19.768 1.00 95.31 106 ILE A CA 1
ATOM 836 C C . ILE A 1 106 ? 20.321 5.381 -20.694 1.00 95.31 106 ILE A C 1
ATOM 838 O O . ILE A 1 106 ? 21.155 4.819 -21.413 1.00 95.31 106 ILE A O 1
ATOM 842 N N . HIS A 1 107 ? 20.208 6.698 -20.614 1.00 93.38 107 HIS A N 1
ATOM 843 C CA . HIS A 1 107 ? 21.035 7.644 -21.344 1.00 93.38 107 HIS A CA 1
ATOM 844 C C . HIS A 1 107 ? 22.111 8.201 -20.412 1.00 93.38 107 HIS A C 1
ATOM 846 O O . HIS A 1 107 ? 21.826 8.740 -19.342 1.00 93.38 107 HIS A O 1
ATOM 852 N N . TYR A 1 108 ? 23.378 8.068 -20.798 1.00 91.38 108 TYR A N 1
ATOM 853 C CA . TYR A 1 108 ? 24.506 8.532 -19.992 1.00 91.38 108 TYR A CA 1
ATOM 854 C C . TYR A 1 108 ? 25.691 8.948 -20.865 1.00 91.38 108 TYR A C 1
ATOM 856 O O . TYR A 1 108 ? 25.697 8.814 -22.091 1.00 91.38 108 TYR A O 1
ATOM 864 N N . ALA A 1 109 ? 26.715 9.506 -20.226 1.00 88.56 109 ALA A N 1
ATOM 865 C CA . ALA A 1 109 ? 27.983 9.785 -20.876 1.00 88.56 109 ALA A CA 1
ATOM 866 C C . ALA A 1 109 ? 29.133 9.179 -20.076 1.00 88.56 109 ALA A C 1
ATOM 868 O O . ALA A 1 109 ? 29.161 9.256 -18.844 1.00 88.56 109 ALA A O 1
ATOM 869 N N . ASP A 1 110 ? 30.095 8.594 -20.785 1.00 85.44 110 ASP A N 1
ATOM 870 C CA . ASP A 1 110 ? 31.286 8.033 -20.156 1.00 85.44 110 ASP A CA 1
ATOM 871 C C . ASP A 1 110 ? 32.260 9.131 -19.678 1.00 85.44 110 ASP A C 1
ATOM 873 O O . ASP A 1 110 ? 32.035 10.337 -19.830 1.00 85.44 110 ASP A O 1
ATOM 877 N N . LEU A 1 111 ? 33.387 8.719 -19.089 1.00 81.94 111 LEU A N 1
ATOM 878 C CA . LEU A 1 111 ? 34.405 9.642 -18.567 1.00 81.94 111 LEU A CA 1
ATOM 879 C C . LEU A 1 111 ? 35.089 10.498 -19.642 1.00 81.94 111 LEU A C 1
ATOM 881 O O . LEU A 1 111 ? 35.703 11.514 -19.317 1.00 81.94 111 LEU A O 1
ATOM 885 N N . ALA A 1 112 ? 35.016 10.080 -20.904 1.00 84.88 112 ALA A N 1
ATOM 886 C CA . ALA A 1 112 ? 35.503 10.823 -22.059 1.00 84.88 112 ALA A CA 1
ATOM 887 C C . ALA A 1 112 ? 34.381 11.626 -22.744 1.00 84.88 112 ALA A C 1
ATOM 889 O O . ALA A 1 112 ? 34.611 12.200 -23.807 1.00 84.88 112 ALA A O 1
ATOM 890 N N . ASN A 1 113 ? 33.209 11.714 -22.106 1.00 87.25 113 ASN A N 1
ATOM 891 C CA . ASN A 1 113 ? 32.000 12.393 -22.562 1.00 87.25 113 ASN A CA 1
ATOM 892 C C . ASN A 1 113 ? 31.343 11.735 -23.775 1.00 87.25 113 ASN A C 1
ATOM 894 O O . ASN A 1 113 ? 30.500 12.372 -24.404 1.00 87.25 113 ASN A O 1
ATOM 898 N N . ASN A 1 114 ? 31.698 10.496 -24.119 1.00 90.31 114 ASN A N 1
ATOM 899 C CA . ASN A 1 114 ? 31.021 9.817 -25.214 1.00 90.31 114 ASN A CA 1
ATOM 900 C C . ASN A 1 114 ? 29.596 9.474 -24.788 1.00 90.31 114 ASN A C 1
ATOM 902 O O . ASN A 1 114 ? 29.389 8.947 -23.693 1.00 90.31 114 ASN A O 1
ATOM 906 N N . TYR A 1 115 ? 28.641 9.735 -25.672 1.00 90.69 115 TYR A N 1
ATOM 907 C CA . TYR A 1 115 ? 27.259 9.309 -25.532 1.00 90.69 115 TYR A CA 1
ATOM 908 C C . TYR A 1 115 ? 27.170 7.788 -25.431 1.00 90.69 115 TYR A C 1
ATOM 910 O O . TYR A 1 115 ? 27.796 7.055 -26.208 1.00 90.69 115 TYR A O 1
ATOM 918 N N . LYS A 1 116 ? 26.374 7.326 -24.473 1.00 91.12 116 LYS A N 1
ATOM 919 C CA . LYS A 1 116 ? 26.033 5.930 -24.262 1.00 91.12 116 LYS A CA 1
ATOM 920 C C . LYS A 1 116 ? 24.535 5.813 -24.017 1.00 91.12 116 LYS A C 1
ATOM 922 O O . LYS A 1 116 ? 23.946 6.639 -23.322 1.00 91.12 116 LYS A O 1
ATOM 927 N N . ARG A 1 117 ? 23.957 4.754 -24.575 1.00 92.88 117 ARG A N 1
ATOM 928 C CA . ARG A 1 117 ? 22.569 4.360 -24.365 1.00 92.88 117 ARG A CA 1
ATOM 929 C C . ARG A 1 117 ? 22.523 2.870 -24.077 1.00 92.88 117 ARG A C 1
ATOM 931 O O . ARG A 1 117 ? 23.021 2.082 -24.888 1.00 92.88 117 ARG A O 1
ATOM 938 N N . ALA A 1 118 ? 21.950 2.494 -22.947 1.00 95.25 118 ALA A N 1
ATOM 939 C CA . ALA A 1 118 ? 21.727 1.111 -22.560 1.00 95.25 118 ALA A CA 1
ATOM 940 C C . ALA A 1 118 ? 20.227 0.895 -22.373 1.00 95.25 118 ALA A C 1
ATOM 942 O O . ALA A 1 118 ? 19.632 1.497 -21.489 1.00 95.25 118 ALA A O 1
ATOM 943 N N . TRP A 1 119 ? 19.635 0.026 -23.186 1.00 96.69 119 TRP A N 1
ATOM 944 C CA . TRP A 1 119 ? 18.244 -0.381 -23.038 1.00 96.69 119 TRP A CA 1
ATOM 945 C C . TRP A 1 119 ? 18.165 -1.874 -22.752 1.00 96.69 119 TRP A C 1
ATOM 947 O O . TRP A 1 119 ? 18.962 -2.678 -23.257 1.00 96.69 119 TRP A O 1
ATOM 957 N N . ALA A 1 120 ? 17.192 -2.259 -21.942 1.00 97.81 120 ALA A N 1
ATOM 958 C CA . ALA A 1 120 ? 16.851 -3.646 -21.686 1.00 97.81 120 ALA A CA 1
ATOM 959 C C . ALA A 1 120 ? 15.346 -3.769 -21.480 1.00 97.81 120 ALA A C 1
ATOM 961 O O . ALA A 1 120 ? 14.703 -2.868 -20.955 1.00 97.81 120 ALA A O 1
ATOM 962 N N . PHE A 1 121 ? 14.780 -4.900 -21.863 1.00 97.56 121 PHE A N 1
ATOM 963 C CA . PHE A 1 121 ? 13.411 -5.225 -21.499 1.00 97.56 121 PHE A CA 1
ATOM 964 C C . PHE A 1 121 ? 13.279 -6.705 -21.216 1.00 97.56 121 PHE A C 1
ATOM 966 O O . PHE A 1 121 ? 13.925 -7.537 -21.865 1.00 97.56 121 PHE A O 1
ATOM 973 N N . ALA A 1 122 ? 12.445 -6.999 -20.230 1.00 97.31 122 ALA A N 1
ATOM 974 C CA . ALA A 1 122 ? 12.015 -8.337 -19.896 1.00 97.31 122 ALA A CA 1
ATOM 975 C C . ALA A 1 122 ? 10.494 -8.372 -20.027 1.00 97.31 122 ALA A C 1
ATOM 977 O O . ALA A 1 122 ? 9.762 -8.083 -19.085 1.00 97.31 122 ALA A O 1
ATOM 978 N N . LEU A 1 123 ? 10.055 -8.664 -21.244 1.00 96.69 123 LEU A N 1
ATOM 979 C CA . LEU A 1 123 ? 8.691 -9.015 -21.606 1.00 96.69 123 LEU A CA 1
ATOM 980 C C . LEU A 1 123 ? 8.643 -10.525 -21.857 1.00 96.69 123 LEU A C 1
ATOM 982 O O . LEU A 1 123 ? 9.628 -11.108 -22.323 1.00 96.69 123 LEU A O 1
ATOM 986 N N . TYR A 1 124 ? 7.501 -11.167 -21.628 1.00 96.69 124 TYR A N 1
ATOM 987 C CA . TYR A 1 124 ? 7.358 -12.578 -22.007 1.00 96.69 124 TYR A CA 1
ATOM 988 C C . TYR A 1 124 ? 7.463 -12.787 -23.521 1.00 96.69 124 TYR A C 1
ATOM 990 O O . TYR A 1 124 ? 8.138 -13.712 -23.978 1.00 96.69 124 TYR A O 1
ATOM 998 N N . SER A 1 125 ? 6.892 -11.885 -24.318 1.00 95.62 125 SER A N 1
ATOM 999 C CA . SER A 1 125 ? 7.028 -11.864 -25.773 1.00 95.62 125 SER A CA 1
ATOM 1000 C C . SER A 1 125 ? 7.301 -10.452 -26.284 1.00 95.62 125 SER A C 1
ATOM 1002 O O . SER A 1 125 ? 6.832 -9.472 -25.720 1.00 95.62 125 SER A O 1
ATOM 1004 N N . ASP A 1 126 ? 8.038 -10.347 -27.392 1.00 93.12 126 ASP A N 1
ATOM 1005 C CA . ASP A 1 126 ? 8.224 -9.105 -28.159 1.00 93.12 126 ASP A CA 1
ATOM 1006 C C . ASP A 1 126 ? 7.300 -9.014 -29.393 1.00 93.12 126 ASP A C 1
ATOM 1008 O O . ASP A 1 126 ? 7.554 -8.226 -30.319 1.00 93.12 126 ASP A O 1
ATOM 1012 N N . ILE A 1 127 ? 6.283 -9.887 -29.459 1.00 92.25 127 ILE A N 1
ATOM 1013 C CA . ILE A 1 127 ? 5.233 -9.921 -30.495 1.00 92.25 127 ILE A CA 1
ATOM 1014 C C . ILE A 1 127 ? 5.814 -10.161 -31.911 1.00 92.25 127 ILE A C 1
ATOM 1016 O O . ILE A 1 127 ? 5.186 -9.960 -32.948 1.00 92.25 127 ILE A O 1
ATOM 1020 N N . SER A 1 128 ? 7.055 -10.649 -32.007 1.00 90.94 128 SER A N 1
ATOM 1021 C CA . SER A 1 128 ? 7.723 -10.948 -33.286 1.00 90.94 128 SER A CA 1
ATOM 1022 C C . SER A 1 128 ? 7.336 -12.301 -33.900 1.00 90.94 128 SER A C 1
ATOM 1024 O O . SER A 1 128 ? 7.896 -12.712 -34.923 1.00 90.94 128 SER A O 1
ATOM 1026 N N . GLY A 1 129 ? 6.407 -13.029 -33.277 1.00 88.44 129 GLY A N 1
ATOM 1027 C CA . GLY A 1 129 ? 6.076 -14.410 -33.616 1.00 88.44 129 GLY A CA 1
ATOM 1028 C C . GLY A 1 129 ? 6.690 -15.423 -32.651 1.00 88.44 129 GLY A C 1
ATOM 1029 O O . GLY A 1 129 ? 7.160 -15.093 -31.570 1.00 88.44 129 GLY A O 1
ATOM 1030 N N . SER A 1 130 ? 6.723 -16.696 -33.049 1.00 87.50 130 SER A N 1
ATOM 1031 C CA . SER A 1 130 ? 7.135 -17.801 -32.167 1.00 87.50 130 SER A CA 1
ATOM 1032 C C . SER A 1 130 ? 8.600 -17.756 -31.711 1.00 87.50 130 SER A C 1
ATOM 1034 O O . SER A 1 130 ? 8.982 -18.477 -30.800 1.00 87.50 130 SER A O 1
ATOM 1036 N N . THR A 1 131 ? 9.453 -16.964 -32.365 1.00 86.81 131 THR A N 1
ATOM 1037 C CA . THR A 1 131 ? 10.848 -16.738 -31.941 1.00 86.81 131 THR A CA 1
ATOM 1038 C C . THR A 1 131 ? 10.982 -15.659 -30.862 1.00 86.81 131 THR A C 1
ATOM 1040 O O . THR A 1 131 ? 12.079 -15.471 -30.325 1.00 86.81 131 THR A O 1
ATOM 1043 N N . GLY A 1 132 ? 9.884 -14.947 -30.599 1.00 85.94 132 GLY A N 1
ATOM 1044 C CA . GLY A 1 132 ? 9.753 -13.853 -29.647 1.00 85.94 132 GLY A CA 1
ATOM 1045 C C . GLY A 1 132 ? 9.468 -14.283 -28.213 1.00 85.94 132 GLY A C 1
ATOM 1046 O O . GLY A 1 132 ? 9.704 -13.499 -27.306 1.00 85.94 132 GLY A O 1
ATOM 1047 N N . ILE A 1 133 ? 9.028 -15.526 -28.013 1.00 93.44 133 ILE A N 1
ATOM 1048 C CA . ILE A 1 133 ? 8.511 -16.031 -26.736 1.00 93.44 133 ILE A CA 1
ATOM 1049 C C . ILE A 1 133 ? 9.653 -16.464 -25.806 1.00 93.44 133 ILE A C 1
ATOM 1051 O O . ILE A 1 133 ? 10.484 -17.297 -26.186 1.00 93.44 133 ILE A O 1
ATOM 1055 N N . GLY A 1 134 ? 9.651 -15.938 -24.581 1.00 87.06 134 GLY A N 1
ATOM 1056 C CA . GLY A 1 134 ? 10.452 -16.359 -23.435 1.00 87.06 134 GLY A CA 1
ATOM 1057 C C . GLY A 1 134 ? 11.956 -16.518 -23.697 1.00 87.06 134 GLY A C 1
ATOM 1058 O O . GLY A 1 134 ? 12.577 -15.814 -24.500 1.00 87.06 134 GLY A O 1
ATOM 1059 N N . GLY A 1 135 ? 12.556 -17.492 -23.002 1.00 89.88 135 GLY A N 1
ATOM 1060 C CA . GLY A 1 135 ? 13.968 -17.871 -23.134 1.00 89.88 135 GLY A CA 1
ATOM 1061 C C . GLY A 1 135 ? 14.946 -17.028 -22.304 1.00 89.88 135 GLY A C 1
ATOM 1062 O O . GLY A 1 135 ? 14.561 -16.236 -21.460 1.00 89.88 135 GLY A O 1
ATOM 1063 N N . GLY A 1 136 ? 16.250 -17.225 -22.496 1.00 93.44 136 GLY A N 1
ATOM 1064 C CA . GLY A 1 136 ? 17.261 -16.407 -21.814 1.00 93.44 136 GLY A CA 1
ATOM 1065 C C . GLY A 1 136 ? 17.432 -15.017 -22.440 1.00 93.44 136 GLY A C 1
ATOM 1066 O O . GLY A 1 136 ? 16.969 -14.771 -23.555 1.00 93.44 136 GLY A O 1
ATOM 1067 N N . TRP A 1 137 ? 18.177 -14.144 -21.755 1.00 97.19 137 TRP A N 1
ATOM 1068 C CA . TRP A 1 137 ? 18.575 -12.830 -22.270 1.00 97.19 137 TRP A CA 1
ATOM 1069 C C . TRP A 1 137 ? 19.250 -12.913 -23.646 1.00 97.19 137 TRP A C 1
ATOM 1071 O O . TRP A 1 137 ? 20.188 -13.687 -23.862 1.00 97.19 137 TRP A O 1
ATOM 1081 N N . LYS A 1 138 ? 18.804 -12.057 -24.570 1.00 96.19 138 LYS A N 1
ATOM 1082 C CA . LYS A 1 138 ? 19.448 -11.802 -25.865 1.00 96.19 138 LYS A CA 1
ATOM 1083 C C . LYS A 1 138 ? 20.274 -10.522 -25.752 1.00 96.19 138 LYS A C 1
ATOM 1085 O O . LYS A 1 138 ? 19.736 -9.420 -25.775 1.00 96.19 138 LYS A O 1
ATOM 1090 N N . GLU A 1 139 ? 21.582 -10.692 -25.601 1.00 96.81 139 GLU A N 1
ATOM 1091 C CA . GLU A 1 139 ? 22.524 -9.628 -25.228 1.00 96.81 139 GLU A CA 1
ATOM 1092 C C . GLU A 1 139 ? 23.328 -9.091 -26.419 1.00 96.81 139 GLU A C 1
ATOM 1094 O O . GLU A 1 139 ? 23.494 -9.777 -27.433 1.00 96.81 139 GLU A O 1
ATOM 1099 N N . GLY A 1 140 ? 23.878 -7.881 -26.286 1.00 95.44 140 GLY A N 1
ATOM 1100 C CA . GLY A 1 140 ? 24.723 -7.255 -27.306 1.00 95.44 140 GLY A CA 1
ATOM 1101 C C . GLY A 1 140 ? 23.987 -6.963 -28.617 1.00 95.44 140 GLY A C 1
ATOM 1102 O O . GLY A 1 140 ? 24.592 -6.990 -29.693 1.00 95.44 140 GLY A O 1
ATOM 1103 N N . CYS A 1 141 ? 22.670 -6.751 -28.562 1.00 94.94 141 CYS A N 1
ATOM 1104 C CA . CYS A 1 141 ? 21.838 -6.572 -29.746 1.00 94.94 141 CYS A CA 1
ATOM 1105 C C . CYS A 1 141 ? 22.039 -5.188 -30.387 1.00 94.94 141 CYS A C 1
ATOM 1107 O O . CYS A 1 141 ? 21.577 -4.179 -29.867 1.00 94.94 141 CYS A O 1
ATOM 1109 N N . THR A 1 142 ? 22.656 -5.134 -31.572 1.00 93.69 142 THR A N 1
ATOM 1110 C CA . THR A 1 142 ? 22.969 -3.863 -32.261 1.00 93.69 142 THR A CA 1
ATOM 1111 C C . THR A 1 142 ? 21.907 -3.383 -33.252 1.00 93.69 142 THR A C 1
ATOM 1113 O O . THR A 1 142 ? 22.001 -2.263 -33.738 1.00 93.69 142 THR A O 1
ATOM 1116 N N . ASN A 1 143 ? 20.912 -4.208 -33.593 1.00 92.25 143 ASN A N 1
ATOM 1117 C CA . ASN A 1 143 ? 19.864 -3.854 -34.567 1.00 92.25 143 ASN A CA 1
ATOM 1118 C C . ASN A 1 143 ? 18.675 -3.102 -33.932 1.00 92.25 143 ASN A C 1
ATOM 1120 O O . ASN A 1 143 ? 17.589 -3.084 -34.508 1.00 92.25 143 ASN A O 1
ATOM 1124 N N . GLY A 1 144 ? 18.867 -2.543 -32.735 1.00 91.31 144 GLY A N 1
ATOM 1125 C CA . GLY A 1 144 ? 17.821 -1.887 -31.950 1.00 91.31 144 GLY A CA 1
ATOM 1126 C C . GLY A 1 144 ? 16.801 -2.853 -31.323 1.00 91.31 144 GLY A C 1
ATOM 1127 O O . GLY A 1 144 ? 16.885 -4.076 -31.536 1.00 91.31 144 GLY A O 1
ATOM 1128 N N . PRO A 1 145 ? 15.835 -2.315 -30.557 1.00 92.25 145 PRO A N 1
ATOM 1129 C CA . PRO A 1 145 ? 14.783 -3.092 -29.896 1.00 92.25 145 PRO A CA 1
ATOM 1130 C C . PRO A 1 145 ? 13.957 -3.928 -30.883 1.00 92.25 145 PRO A C 1
ATOM 1132 O O . PRO A 1 145 ? 13.791 -5.133 -30.685 1.00 92.25 145 PRO A O 1
ATOM 1135 N N . LEU A 1 146 ? 13.593 -3.347 -32.031 1.00 91.75 146 LEU A N 1
ATOM 1136 C CA . LEU A 1 146 ? 12.771 -3.976 -33.075 1.00 91.75 146 LEU A CA 1
ATOM 1137 C C . LEU A 1 146 ? 13.483 -5.034 -33.931 1.00 91.75 146 LEU A C 1
ATOM 1139 O O . LEU A 1 146 ? 12.817 -5.867 -34.554 1.00 91.75 146 LEU A O 1
ATOM 1143 N N . GLY A 1 147 ? 14.814 -4.979 -34.030 1.00 90.75 147 GLY A N 1
ATOM 1144 C CA . GLY A 1 147 ? 15.592 -5.788 -34.973 1.00 90.75 147 GLY A CA 1
ATOM 1145 C C . GLY A 1 147 ? 15.923 -7.203 -34.488 1.00 90.75 147 GLY A C 1
ATOM 1146 O O . GLY A 1 147 ? 15.667 -7.580 -33.351 1.00 90.75 147 GLY A O 1
ATOM 1147 N N . THR A 1 148 ? 16.559 -8.013 -35.337 1.00 90.62 148 THR A N 1
ATOM 1148 C CA . THR A 1 148 ? 17.013 -9.359 -34.940 1.00 90.62 148 THR A CA 1
ATOM 1149 C C . THR A 1 148 ? 18.244 -9.315 -34.012 1.00 90.62 148 THR A C 1
ATOM 1151 O O . THR A 1 148 ? 19.100 -8.451 -34.217 1.00 90.62 148 THR A O 1
ATOM 1154 N N . PRO A 1 149 ? 18.426 -10.279 -33.088 1.00 92.88 149 PRO A N 1
ATOM 1155 C CA . PRO A 1 149 ? 17.509 -11.379 -32.797 1.00 92.88 149 PRO A CA 1
ATOM 1156 C C . PRO A 1 149 ? 16.240 -10.869 -32.100 1.00 92.88 149 PRO A C 1
ATOM 1158 O O . PRO A 1 149 ? 16.311 -9.985 -31.254 1.00 92.88 149 PRO A O 1
ATOM 1161 N N . TYR A 1 150 ? 15.090 -11.421 -32.482 1.00 92.00 150 TYR A N 1
ATOM 1162 C CA . TYR A 1 150 ? 13.824 -11.163 -31.795 1.00 92.00 150 TYR A CA 1
ATOM 1163 C C . TYR A 1 150 ? 13.769 -11.909 -30.467 1.00 92.00 150 TYR A C 1
ATOM 1165 O O . TYR A 1 150 ? 14.433 -12.940 -30.379 1.00 92.00 150 TYR A O 1
ATOM 1173 N N . GLY A 1 151 ? 12.999 -11.447 -29.482 1.00 90.88 151 GLY A N 1
ATOM 1174 C CA . GLY A 1 151 ? 12.791 -12.061 -28.164 1.00 90.88 151 GLY A CA 1
ATOM 1175 C C . GLY A 1 151 ? 12.299 -11.077 -27.109 1.00 90.88 151 GLY A C 1
ATOM 1176 O O . GLY A 1 151 ? 12.808 -9.963 -27.064 1.00 90.88 151 GLY A O 1
ATOM 1177 N N . GLY A 1 152 ? 11.402 -11.527 -26.230 1.00 91.62 152 GLY A N 1
ATOM 1178 C CA . GLY A 1 152 ? 10.860 -10.740 -25.121 1.00 91.62 152 GLY A CA 1
ATOM 1179 C C . GLY A 1 152 ? 11.889 -10.338 -24.058 1.00 91.62 152 GLY A C 1
ATOM 1180 O O . GLY A 1 152 ? 11.705 -9.342 -23.380 1.00 91.62 152 GLY A O 1
ATOM 1181 N N . ARG A 1 153 ? 13.027 -11.036 -23.955 1.00 95.50 153 ARG A N 1
ATOM 1182 C CA . ARG A 1 153 ? 14.126 -10.683 -23.035 1.00 95.50 153 ARG A CA 1
ATOM 1183 C C . ARG A 1 153 ? 15.353 -10.256 -23.825 1.00 95.50 153 ARG A C 1
ATOM 1185 O O . ARG A 1 153 ? 16.080 -11.103 -24.362 1.00 95.50 153 ARG A O 1
ATOM 1192 N N . LYS A 1 154 ? 15.588 -8.950 -23.945 1.00 96.12 154 LYS A N 1
ATOM 1193 C CA . LYS A 1 154 ? 16.587 -8.411 -24.878 1.00 96.12 154 LYS A CA 1
ATOM 1194 C C . LYS A 1 154 ? 17.240 -7.133 -24.373 1.00 96.12 154 LYS A C 1
ATOM 1196 O O . LYS A 1 154 ? 16.614 -6.316 -23.711 1.00 96.12 154 LYS A O 1
ATOM 1201 N N . THR A 1 155 ? 18.506 -6.951 -24.736 1.00 97.50 155 THR A N 1
ATOM 1202 C CA . THR A 1 155 ? 19.273 -5.742 -24.431 1.00 97.50 155 THR A CA 1
ATOM 1203 C C . THR A 1 155 ? 20.360 -5.484 -25.482 1.00 97.50 155 THR A C 1
ATOM 1205 O O . THR A 1 155 ? 20.896 -6.421 -26.091 1.00 97.50 155 THR A O 1
ATOM 1208 N N . ASN A 1 156 ? 20.705 -4.213 -25.715 1.00 97.12 156 ASN A N 1
ATOM 1209 C CA . ASN A 1 156 ? 21.902 -3.850 -26.486 1.00 97.12 156 ASN A CA 1
ATOM 1210 C C . ASN A 1 156 ? 23.203 -3.995 -25.687 1.00 97.12 156 ASN A C 1
ATOM 1212 O O . ASN A 1 156 ? 24.278 -3.998 -26.290 1.00 97.12 156 ASN A O 1
ATOM 1216 N N . VAL A 1 157 ? 23.104 -4.139 -24.367 1.00 96.38 157 VAL A N 1
ATOM 1217 C CA . VAL A 1 157 ? 24.226 -4.343 -23.454 1.00 96.38 157 VAL A CA 1
ATOM 1218 C C . VAL A 1 157 ? 24.201 -5.775 -22.907 1.00 96.38 157 VAL A C 1
ATOM 1220 O O . VAL A 1 157 ? 23.991 -6.715 -23.682 1.00 96.38 157 VAL A O 1
ATOM 1223 N N . TRP A 1 158 ? 24.454 -5.977 -21.615 1.00 97.62 158 TRP A N 1
ATOM 1224 C CA . TRP A 1 158 ? 24.505 -7.288 -20.973 1.00 97.62 158 TRP A CA 1
ATOM 1225 C C . TRP A 1 158 ? 23.686 -7.303 -19.682 1.00 97.62 158 TRP A C 1
ATOM 1227 O O . TRP A 1 158 ? 23.633 -6.303 -18.977 1.00 97.62 158 TRP A O 1
ATOM 1237 N N . ALA A 1 159 ? 23.072 -8.437 -19.357 1.00 97.69 159 ALA A N 1
ATOM 1238 C CA . ALA A 1 159 ? 22.221 -8.624 -18.193 1.00 97.69 159 ALA A CA 1
ATOM 1239 C C . ALA A 1 159 ? 22.424 -10.000 -17.526 1.00 97.69 159 ALA A C 1
ATOM 1241 O O . ALA A 1 159 ? 22.820 -10.993 -18.153 1.00 97.69 159 ALA A O 1
ATOM 1242 N N . ILE A 1 160 ? 22.149 -10.058 -16.225 1.00 97.81 160 ILE A N 1
ATOM 1243 C CA . ILE A 1 160 ? 22.000 -11.290 -15.439 1.00 97.81 160 ILE A CA 1
ATOM 1244 C C . ILE A 1 160 ? 20.743 -11.135 -14.594 1.00 97.81 160 ILE A C 1
ATOM 1246 O O . ILE A 1 160 ? 20.593 -10.108 -13.944 1.00 97.81 160 ILE A O 1
ATOM 1250 N N . SER A 1 161 ? 19.888 -12.157 -14.592 1.00 98.00 161 SER A N 1
ATOM 1251 C CA . SER A 1 161 ? 18.792 -12.279 -13.627 1.00 98.00 161 SER A CA 1
ATOM 1252 C C . SER A 1 161 ? 19.108 -13.428 -12.678 1.00 98.00 161 SER A C 1
ATOM 1254 O O . SER A 1 161 ? 19.368 -14.546 -13.143 1.00 98.00 161 SER A O 1
ATOM 1256 N N . ASP A 1 162 ? 19.131 -13.122 -11.385 1.00 97.00 162 ASP A N 1
ATOM 1257 C CA . ASP A 1 162 ? 19.379 -14.081 -10.310 1.00 97.00 162 ASP A CA 1
ATOM 1258 C C . ASP A 1 162 ? 18.168 -15.003 -10.118 1.00 97.00 162 ASP A C 1
ATOM 1260 O O . ASP A 1 162 ? 17.072 -14.698 -10.586 1.00 97.00 162 ASP A O 1
ATOM 1264 N N . ASP A 1 163 ? 18.362 -16.142 -9.455 1.00 95.75 163 ASP A N 1
ATOM 1265 C CA . ASP A 1 163 ? 17.259 -17.043 -9.103 1.00 95.75 163 ASP A CA 1
ATOM 1266 C C . ASP A 1 163 ? 16.272 -16.336 -8.151 1.00 95.75 163 ASP A C 1
ATOM 1268 O O . ASP A 1 163 ? 16.653 -15.438 -7.397 1.00 95.75 163 ASP A O 1
ATOM 1272 N N . ILE A 1 164 ? 15.000 -16.742 -8.166 1.00 97.25 164 ILE A N 1
ATOM 1273 C CA . ILE A 1 164 ? 13.967 -16.121 -7.320 1.00 97.25 164 ILE A CA 1
ATOM 1274 C C . ILE A 1 164 ? 14.292 -16.346 -5.833 1.00 97.25 164 ILE A C 1
ATOM 1276 O O . ILE A 1 164 ? 14.516 -17.470 -5.373 1.00 97.25 164 ILE A O 1
ATOM 1280 N N . GLU A 1 165 ? 14.234 -15.281 -5.039 1.00 95.50 165 GLU A N 1
ATOM 1281 C CA . GLU A 1 165 ? 14.397 -15.356 -3.590 1.00 95.50 165 GLU A CA 1
ATOM 1282 C C . GLU A 1 165 ? 13.037 -15.289 -2.896 1.00 95.50 165 GLU A C 1
ATOM 1284 O O . GLU A 1 165 ? 12.440 -14.223 -2.768 1.00 95.50 165 GLU A O 1
ATOM 1289 N N . VAL A 1 166 ? 12.531 -16.427 -2.413 1.00 95.81 166 VAL A N 1
ATOM 1290 C CA . VAL A 1 166 ? 11.292 -16.465 -1.622 1.00 95.81 166 VAL A CA 1
ATOM 1291 C C . VAL A 1 166 ? 11.615 -16.126 -0.166 1.00 95.81 166 VAL A C 1
ATOM 1293 O O . VAL A 1 166 ? 12.048 -16.987 0.610 1.00 95.81 166 VAL A O 1
ATOM 1296 N N . LEU A 1 167 ? 11.399 -14.861 0.199 1.00 96.62 167 LEU A N 1
ATOM 1297 C CA . LEU A 1 167 ? 11.654 -14.344 1.545 1.00 96.62 167 LEU A CA 1
ATOM 1298 C C . LEU A 1 167 ? 10.627 -14.870 2.555 1.00 96.62 167 LEU A C 1
ATOM 1300 O O . LEU A 1 167 ? 10.971 -15.190 3.688 1.00 96.62 167 LEU A O 1
ATOM 1304 N N . TYR A 1 168 ? 9.357 -14.995 2.164 1.00 97.38 168 TYR A N 1
ATOM 1305 C CA . TYR A 1 168 ? 8.312 -15.468 3.071 1.00 97.38 168 TYR A CA 1
ATOM 1306 C C . TYR A 1 168 ? 7.156 -16.126 2.320 1.00 97.38 168 TYR A C 1
ATOM 1308 O O . TYR A 1 168 ? 6.596 -15.532 1.408 1.00 97.38 168 TYR A O 1
ATOM 1316 N N . ASP A 1 169 ? 6.755 -17.325 2.731 1.00 96.00 169 ASP A N 1
ATOM 1317 C CA . ASP A 1 169 ? 5.585 -18.043 2.219 1.00 96.00 169 ASP A CA 1
ATOM 1318 C C . ASP A 1 169 ? 4.720 -18.531 3.393 1.00 96.00 169 ASP A C 1
ATOM 1320 O O . ASP A 1 169 ? 4.778 -19.683 3.829 1.00 96.00 169 ASP A O 1
ATOM 1324 N N . GLY A 1 170 ? 3.972 -17.594 3.975 1.00 95.19 170 GLY A N 1
ATOM 1325 C CA . GLY A 1 170 ? 3.106 -17.804 5.128 1.00 95.19 170 GLY A CA 1
ATOM 1326 C C . GLY A 1 170 ? 1.665 -18.191 4.765 1.00 95.19 170 GLY A C 1
ATOM 1327 O O . GLY A 1 170 ? 1.294 -18.280 3.591 1.00 95.19 170 GLY A O 1
ATOM 1328 N N . PRO A 1 171 ? 0.808 -18.427 5.773 1.00 94.25 171 PRO A N 1
ATOM 1329 C CA . PRO A 1 171 ? -0.582 -18.840 5.571 1.00 94.25 171 PRO A CA 1
ATOM 1330 C C . PRO A 1 171 ? -1.455 -17.836 4.803 1.00 94.25 171 PRO A C 1
ATOM 1332 O O . PRO A 1 171 ? -2.416 -18.247 4.152 1.00 94.25 171 PRO A O 1
ATOM 1335 N N . ARG A 1 172 ? -1.152 -16.533 4.880 1.00 95.94 172 ARG A N 1
ATOM 1336 C CA . ARG A 1 172 ? -1.865 -15.471 4.146 1.00 95.94 172 ARG A CA 1
ATOM 1337 C C . ARG A 1 172 ? -0.944 -14.529 3.385 1.00 95.94 172 ARG A C 1
ATOM 1339 O O . ARG A 1 172 ? -1.436 -13.776 2.558 1.00 95.94 172 ARG A O 1
ATOM 1346 N N . ARG A 1 173 ? 0.368 -14.584 3.593 1.00 96.44 173 ARG A N 1
ATOM 1347 C CA . ARG A 1 173 ? 1.327 -13.735 2.883 1.00 96.44 173 ARG A CA 1
ATOM 1348 C C . ARG A 1 173 ? 2.306 -14.539 2.051 1.00 96.44 173 ARG A C 1
ATOM 1350 O O . ARG A 1 173 ? 2.819 -15.559 2.493 1.00 96.44 173 ARG A O 1
ATOM 1357 N N . PHE A 1 174 ? 2.631 -14.008 0.886 1.00 97.88 174 PHE A N 1
ATOM 1358 C CA . PHE A 1 174 ? 3.760 -14.418 0.078 1.00 97.88 174 PHE A CA 1
ATOM 1359 C C . PHE A 1 174 ? 4.624 -13.197 -0.270 1.00 97.88 174 PHE A C 1
ATOM 1361 O O . PHE A 1 174 ? 4.095 -12.154 -0.655 1.00 97.88 174 PHE A O 1
ATOM 1368 N N . VAL A 1 175 ? 5.941 -13.329 -0.112 1.00 98.25 175 VAL A N 1
ATOM 1369 C CA . VAL A 1 175 ? 6.945 -12.323 -0.467 1.00 98.25 175 VAL A CA 1
ATOM 1370 C C . VAL A 1 175 ? 8.095 -12.996 -1.205 1.00 98.25 175 VAL A C 1
ATOM 1372 O O . VAL A 1 175 ? 8.731 -13.907 -0.666 1.00 98.25 175 VAL A O 1
ATOM 1375 N N . ALA A 1 176 ? 8.405 -12.500 -2.399 1.00 97.56 176 ALA A N 1
ATOM 1376 C CA . ALA A 1 176 ? 9.578 -12.917 -3.156 1.00 97.56 176 ALA A CA 1
ATOM 1377 C C . ALA A 1 176 ? 10.278 -11.742 -3.832 1.00 97.56 176 ALA A C 1
ATOM 1379 O O . ALA A 1 176 ? 9.666 -10.708 -4.085 1.00 97.56 176 ALA A O 1
ATOM 1380 N N . VAL A 1 177 ? 11.560 -11.917 -4.136 1.00 97.56 177 VAL A N 1
ATOM 1381 C CA . VAL A 1 177 ? 12.398 -10.929 -4.810 1.00 97.56 177 VAL A CA 1
ATOM 1382 C C . VAL A 1 177 ? 13.000 -11.537 -6.071 1.00 97.56 177 VAL A C 1
ATOM 1384 O O . VAL A 1 177 ? 13.452 -12.681 -6.075 1.00 97.56 177 VAL A O 1
ATOM 1387 N N . THR A 1 178 ? 13.025 -10.749 -7.140 1.00 98.25 178 THR A N 1
ATOM 1388 C CA . THR A 1 178 ? 13.818 -11.011 -8.343 1.00 98.25 178 THR A CA 1
ATOM 1389 C C . THR A 1 178 ? 14.781 -9.860 -8.561 1.00 98.25 178 THR A C 1
ATOM 1391 O O . THR A 1 178 ? 14.388 -8.704 -8.402 1.00 98.25 178 THR A O 1
ATOM 1394 N N . ASN A 1 179 ? 16.011 -10.152 -8.967 1.00 98.12 179 ASN A N 1
ATOM 1395 C CA . ASN A 1 179 ? 17.017 -9.134 -9.237 1.00 98.12 179 ASN A CA 1
ATOM 1396 C C . ASN A 1 179 ? 17.594 -9.315 -10.640 1.00 98.12 179 ASN A C 1
ATOM 1398 O O . ASN A 1 179 ? 18.069 -10.396 -10.986 1.00 98.12 179 ASN A O 1
ATOM 1402 N N . THR A 1 180 ? 17.578 -8.247 -11.436 1.00 98.62 180 THR A N 1
ATOM 1403 C CA . THR A 1 180 ? 18.276 -8.183 -12.722 1.00 98.62 180 THR A CA 1
ATOM 1404 C C . THR A 1 180 ? 19.349 -7.103 -12.679 1.00 98.62 180 THR A C 1
ATOM 1406 O O . THR A 1 180 ? 19.045 -5.928 -12.509 1.00 98.62 180 THR A O 1
ATOM 1409 N N . THR A 1 181 ? 20.607 -7.482 -12.896 1.00 98.50 181 THR A N 1
ATOM 1410 C CA . THR A 1 181 ? 21.721 -6.533 -13.034 1.00 98.50 181 THR A CA 1
ATOM 1411 C C . THR A 1 181 ? 22.040 -6.290 -14.505 1.00 98.50 181 THR A C 1
ATOM 1413 O O . THR A 1 181 ? 22.238 -7.246 -15.258 1.00 98.50 181 THR A O 1
ATOM 1416 N N . ILE A 1 182 ? 22.142 -5.020 -14.902 1.00 97.62 182 ILE A N 1
ATOM 1417 C CA . ILE A 1 182 ? 22.526 -4.572 -16.247 1.00 97.62 182 ILE A CA 1
ATOM 1418 C C . ILE A 1 182 ? 23.981 -4.089 -16.225 1.00 97.62 182 ILE A C 1
ATOM 1420 O O . ILE A 1 182 ? 24.387 -3.354 -15.327 1.00 97.62 182 ILE A O 1
ATOM 1424 N N . TYR A 1 183 ? 24.765 -4.477 -17.228 1.00 96.06 183 TYR A N 1
ATOM 1425 C CA . TYR A 1 183 ? 26.201 -4.222 -17.335 1.00 96.06 183 TYR A CA 1
ATOM 1426 C C . TYR A 1 183 ? 26.553 -3.553 -18.661 1.00 96.06 183 TYR A C 1
ATOM 1428 O O . TYR A 1 183 ? 26.039 -3.951 -19.701 1.00 96.06 183 TYR A O 1
ATOM 1436 N N . ASP A 1 184 ? 27.526 -2.643 -18.650 1.00 90.81 184 ASP A N 1
ATOM 1437 C CA . ASP A 1 184 ? 28.083 -1.990 -19.852 1.00 90.81 184 ASP A CA 1
ATOM 1438 C C . ASP A 1 184 ? 29.143 -2.854 -20.570 1.00 90.81 184 ASP A C 1
ATOM 1440 O O . ASP A 1 184 ? 29.747 -2.459 -21.567 1.00 90.81 184 ASP A O 1
ATOM 1444 N N . ASN A 1 185 ? 29.431 -4.054 -20.055 1.00 91.12 185 ASN A N 1
ATOM 1445 C CA . ASN A 1 185 ? 30.502 -4.900 -20.574 1.00 91.12 185 ASN A CA 1
ATOM 1446 C C . ASN A 1 185 ? 30.147 -6.387 -20.538 1.00 91.12 185 ASN A C 1
ATOM 1448 O O . ASN A 1 185 ? 29.648 -6.904 -19.539 1.00 91.12 185 ASN A O 1
ATOM 1452 N N . ALA A 1 186 ? 30.535 -7.105 -21.595 1.00 94.62 186 ALA A N 1
ATOM 1453 C CA . ALA A 1 186 ? 30.388 -8.555 -21.717 1.00 94.62 186 ALA A CA 1
ATOM 1454 C C . ALA A 1 186 ? 31.057 -9.350 -20.586 1.00 94.62 186 ALA A C 1
ATOM 1456 O O . ALA A 1 186 ? 30.694 -10.501 -20.349 1.00 94.62 186 ALA A O 1
ATOM 1457 N N . ALA A 1 187 ? 32.053 -8.766 -19.916 1.00 94.00 187 ALA A N 1
ATOM 1458 C CA . ALA A 1 187 ? 32.718 -9.388 -18.777 1.00 94.00 187 ALA A CA 1
ATOM 1459 C C . ALA A 1 187 ? 31.829 -9.471 -17.521 1.00 94.00 187 ALA A C 1
ATOM 1461 O O . ALA A 1 187 ? 32.114 -10.310 -16.666 1.00 94.00 187 ALA A O 1
ATOM 1462 N N . LYS A 1 188 ? 30.773 -8.644 -17.425 1.00 94.06 188 LYS A N 1
ATOM 1463 C CA . LYS A 1 188 ? 29.784 -8.622 -16.331 1.00 94.06 188 LYS A CA 1
ATOM 1464 C C . LYS A 1 188 ? 30.427 -8.559 -14.940 1.00 94.06 188 LYS A C 1
ATOM 1466 O O . LYS A 1 188 ? 30.093 -9.328 -14.040 1.00 94.06 188 LYS A O 1
ATOM 1471 N N . THR A 1 189 ? 31.419 -7.683 -14.782 1.00 92.12 189 THR A N 1
ATOM 1472 C CA . THR A 1 189 ? 32.094 -7.481 -13.495 1.00 92.12 189 THR A CA 1
ATOM 1473 C C . THR A 1 189 ? 31.371 -6.425 -12.661 1.00 92.12 189 THR A C 1
ATOM 1475 O O . THR A 1 189 ? 30.584 -5.645 -13.191 1.00 92.12 189 THR A O 1
ATOM 1478 N N . SER A 1 190 ? 31.657 -6.362 -11.358 1.00 87.44 190 SER A N 1
ATOM 1479 C CA . SER A 1 190 ? 31.112 -5.315 -10.480 1.00 87.44 190 SER A CA 1
ATOM 1480 C C . SER A 1 190 ? 31.480 -3.897 -10.923 1.00 87.44 190 SER A C 1
ATOM 1482 O O . SER A 1 190 ? 30.736 -2.969 -10.639 1.00 87.44 190 SER A O 1
ATOM 1484 N N . ASP A 1 191 ? 32.615 -3.730 -11.609 1.00 85.56 191 ASP A N 1
ATOM 1485 C CA . ASP A 1 191 ? 33.084 -2.426 -12.091 1.00 85.56 191 ASP A CA 1
ATOM 1486 C C . ASP A 1 191 ? 32.352 -1.982 -13.368 1.00 85.56 191 ASP A C 1
ATOM 1488 O O . ASP A 1 191 ? 32.368 -0.801 -13.702 1.00 85.56 191 ASP A O 1
ATOM 1492 N N . ASP A 1 192 ? 31.714 -2.920 -14.076 1.00 87.75 192 ASP A N 1
ATOM 1493 C CA . ASP A 1 192 ? 30.949 -2.663 -15.301 1.00 87.75 192 ASP A CA 1
ATOM 1494 C C . ASP A 1 192 ? 29.426 -2.639 -15.051 1.00 87.75 192 ASP A C 1
ATOM 1496 O O . ASP A 1 192 ? 28.651 -2.504 -16.000 1.00 87.75 192 ASP A O 1
ATOM 1500 N N . ALA A 1 193 ? 28.979 -2.833 -13.805 1.00 92.81 193 ALA A N 1
ATOM 1501 C CA . ALA A 1 193 ? 27.565 -2.857 -13.443 1.00 92.81 193 ALA A CA 1
ATOM 1502 C C . ALA A 1 193 ? 26.972 -1.440 -13.490 1.00 92.81 193 ALA A C 1
ATOM 1504 O O . ALA A 1 193 ? 27.453 -0.533 -12.813 1.00 92.81 193 ALA A O 1
ATOM 1505 N N . LEU A 1 194 ? 25.916 -1.257 -14.281 1.00 92.88 194 LEU A N 1
ATOM 1506 C CA . LEU A 1 194 ? 25.234 0.023 -14.453 1.00 92.88 194 LEU A CA 1
ATOM 1507 C C . LEU A 1 194 ? 24.128 0.188 -13.419 1.00 92.88 194 LEU A C 1
ATOM 1509 O O . LEU A 1 194 ? 24.196 1.090 -12.582 1.00 92.88 194 LEU A O 1
ATOM 1513 N N . VAL A 1 195 ? 23.127 -0.692 -13.472 1.00 95.88 195 VAL A N 1
ATOM 1514 C CA . VAL A 1 195 ? 21.944 -0.633 -12.611 1.00 95.88 195 VAL A CA 1
ATOM 1515 C C . VAL A 1 195 ? 21.487 -2.027 -12.186 1.00 95.88 195 VAL A C 1
ATOM 1517 O O . VAL A 1 195 ? 21.684 -3.003 -12.912 1.00 95.88 195 VAL A O 1
ATOM 1520 N N . SER A 1 196 ? 20.855 -2.095 -11.020 1.00 97.25 196 SER A N 1
ATOM 1521 C CA . SER A 1 196 ? 20.042 -3.215 -10.551 1.00 97.25 196 SER A CA 1
ATOM 1522 C C . SER A 1 196 ? 18.574 -2.853 -10.721 1.00 97.25 196 SER A C 1
ATOM 1524 O O . SER A 1 196 ? 18.175 -1.750 -10.351 1.00 97.25 196 SER A O 1
ATOM 1526 N N . VAL A 1 197 ? 17.782 -3.787 -11.233 1.00 98.50 197 VAL A N 1
ATOM 1527 C CA . VAL A 1 197 ? 16.320 -3.755 -11.205 1.00 98.50 197 VAL A CA 1
ATOM 1528 C C . VAL A 1 197 ? 15.877 -4.859 -10.255 1.00 98.50 197 VAL A C 1
ATOM 1530 O O . VAL A 1 197 ? 15.904 -6.041 -10.610 1.00 98.50 197 VAL A O 1
ATOM 1533 N N . THR A 1 198 ? 15.504 -4.472 -9.040 1.00 98.44 198 THR A N 1
ATOM 1534 C CA . THR A 1 198 ? 15.023 -5.392 -8.007 1.00 98.44 198 THR A CA 1
ATOM 1535 C C . THR A 1 198 ? 13.511 -5.280 -7.915 1.00 98.44 198 THR A C 1
ATOM 1537 O O . THR A 1 198 ? 12.989 -4.205 -7.638 1.00 98.44 198 THR A O 1
ATOM 1540 N N . ILE A 1 199 ? 12.796 -6.383 -8.128 1.00 98.69 199 ILE A N 1
ATOM 1541 C CA . ILE A 1 199 ? 11.334 -6.433 -8.031 1.00 98.69 199 ILE A CA 1
ATOM 1542 C C . ILE A 1 199 ? 10.955 -7.304 -6.839 1.00 98.69 199 ILE A C 1
ATOM 1544 O O . ILE A 1 199 ? 11.287 -8.486 -6.801 1.00 98.69 199 ILE A O 1
ATOM 1548 N N . THR A 1 200 ? 10.268 -6.715 -5.862 1.00 98.62 200 THR A N 1
ATOM 1549 C CA . THR A 1 200 ? 9.704 -7.418 -4.704 1.00 98.62 200 THR A CA 1
ATOM 1550 C C . THR A 1 200 ? 8.215 -7.632 -4.925 1.00 98.62 200 THR A C 1
ATOM 1552 O O . THR A 1 200 ? 7.460 -6.666 -4.975 1.00 98.62 200 THR A O 1
ATOM 1555 N N . PHE A 1 201 ? 7.798 -8.888 -5.034 1.00 98.62 201 PHE A N 1
ATOM 1556 C CA . PHE A 1 201 ? 6.404 -9.305 -5.124 1.00 98.62 201 PHE A CA 1
ATOM 1557 C C . PHE A 1 201 ? 5.841 -9.463 -3.716 1.00 98.62 201 PHE A C 1
ATOM 1559 O O . PHE A 1 201 ? 6.350 -10.273 -2.942 1.00 98.62 201 PHE A O 1
ATOM 1566 N N . VAL A 1 202 ? 4.783 -8.725 -3.393 1.00 98.50 202 VAL A N 1
ATOM 1567 C CA . VAL A 1 202 ? 4.041 -8.831 -2.135 1.00 98.50 202 VAL A CA 1
ATOM 1568 C C . VAL A 1 202 ? 2.614 -9.242 -2.463 1.00 98.50 202 VAL A C 1
ATOM 1570 O O . VAL A 1 202 ? 1.823 -8.455 -2.984 1.00 98.50 202 VAL A O 1
ATOM 1573 N N . PHE A 1 203 ? 2.283 -10.494 -2.156 1.00 98.38 203 PHE A N 1
ATOM 1574 C CA . PHE A 1 203 ? 0.952 -11.044 -2.361 1.00 98.38 203 PHE A CA 1
ATOM 1575 C C . PHE A 1 203 ? 0.320 -11.406 -1.026 1.00 98.38 203 PHE A C 1
ATOM 1577 O O . PHE A 1 203 ? 0.764 -12.312 -0.315 1.00 98.38 203 PHE A O 1
ATOM 1584 N N . ASN A 1 204 ? -0.757 -10.706 -0.694 1.00 96.62 204 ASN A N 1
ATOM 1585 C CA . ASN A 1 204 ? -1.648 -11.141 0.358 1.00 96.62 204 ASN A CA 1
ATOM 1586 C C . ASN A 1 204 ? -2.633 -12.145 -0.253 1.00 96.62 204 ASN A C 1
ATOM 1588 O O . ASN A 1 204 ? -3.539 -11.775 -0.991 1.00 96.62 204 ASN A O 1
ATOM 1592 N N . LYS A 1 205 ? -2.452 -13.425 0.069 1.00 97.19 205 LYS A N 1
ATOM 1593 C CA . LYS A 1 205 ? -3.200 -14.560 -0.484 1.00 97.19 205 LYS A CA 1
ATOM 1594 C C . LYS A 1 205 ? -4.700 -14.477 -0.218 1.00 97.19 205 LYS A C 1
ATOM 1596 O O . LYS A 1 205 ? -5.458 -15.238 -0.807 1.00 97.19 205 LYS A O 1
ATOM 1601 N N . VAL A 1 206 ? -5.148 -13.605 0.680 1.00 96.56 206 VAL A N 1
ATOM 1602 C CA . VAL A 1 206 ? -6.574 -13.358 0.928 1.00 96.56 206 VAL A CA 1
ATOM 1603 C C . VAL A 1 206 ? -7.082 -12.063 0.286 1.00 96.56 206 VAL A C 1
ATOM 1605 O O . VAL A 1 206 ? -8.082 -11.507 0.727 1.00 96.56 206 VAL A O 1
ATOM 1608 N N . LYS A 1 207 ? -6.391 -11.564 -0.739 1.00 96.50 207 LYS A N 1
ATOM 1609 C CA . LYS A 1 207 ? -6.763 -10.384 -1.526 1.00 96.50 207 LYS A CA 1
ATOM 1610 C C . LYS A 1 207 ? -6.734 -10.726 -3.012 1.00 96.50 207 LYS A C 1
ATOM 1612 O O . LYS A 1 207 ? -6.184 -11.754 -3.410 1.00 96.50 207 LYS A O 1
ATOM 1617 N N . LYS A 1 208 ? -7.305 -9.837 -3.824 1.00 97.56 208 LYS A N 1
ATOM 1618 C CA . LYS A 1 208 ? -7.386 -9.976 -5.284 1.00 97.56 208 LYS A CA 1
ATOM 1619 C C . LYS A 1 208 ? -6.386 -9.093 -6.037 1.00 97.56 208 LYS A C 1
ATOM 1621 O O . LYS A 1 208 ? -6.624 -8.704 -7.174 1.00 97.56 208 LYS A O 1
ATOM 1626 N N . TYR A 1 209 ? -5.252 -8.792 -5.402 1.00 98.38 209 TYR A N 1
ATOM 1627 C CA . TYR A 1 209 ? -4.172 -8.027 -6.017 1.00 98.38 209 TYR A CA 1
ATOM 1628 C C . TYR A 1 209 ? -2.785 -8.495 -5.563 1.00 98.38 209 TYR A C 1
ATOM 1630 O O . TYR A 1 209 ? -2.627 -9.068 -4.482 1.00 98.38 209 TYR A O 1
ATOM 1638 N N . VAL A 1 210 ? -1.768 -8.178 -6.364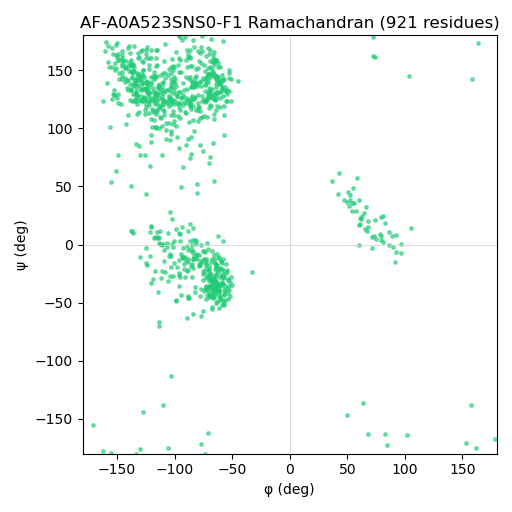 1.00 98.62 210 VAL A N 1
ATOM 1639 C CA . VAL A 1 210 ? -0.341 -8.307 -6.038 1.00 98.62 210 VAL A CA 1
ATOM 1640 C C . VAL A 1 210 ? 0.344 -6.943 -6.164 1.00 98.62 210 VAL A C 1
ATOM 1642 O O . VAL A 1 210 ? 0.112 -6.212 -7.126 1.00 98.62 210 VAL A O 1
ATOM 1645 N N . ILE A 1 211 ? 1.185 -6.590 -5.189 1.00 98.75 211 ILE A N 1
ATOM 1646 C CA . ILE A 1 211 ? 1.982 -5.355 -5.203 1.00 98.75 211 ILE A CA 1
ATOM 1647 C C . ILE A 1 211 ? 3.407 -5.695 -5.629 1.00 98.75 211 ILE A C 1
ATOM 1649 O O . ILE A 1 211 ? 3.999 -6.645 -5.115 1.00 98.75 211 ILE A O 1
ATOM 1653 N N . LEU A 1 212 ? 3.976 -4.915 -6.545 1.00 98.69 212 LEU A N 1
ATOM 1654 C CA . LEU A 1 212 ? 5.372 -5.020 -6.953 1.00 98.69 212 LEU A CA 1
ATOM 1655 C C . LEU A 1 212 ? 6.116 -3.733 -6.585 1.00 98.69 212 LEU A C 1
ATOM 1657 O O . LEU A 1 212 ? 5.844 -2.684 -7.174 1.00 98.69 212 LEU A O 1
ATOM 1661 N N . PHE A 1 213 ? 7.096 -3.828 -5.685 1.00 98.44 213 PHE A N 1
ATOM 1662 C CA . PHE A 1 213 ? 8.089 -2.769 -5.468 1.00 98.44 213 PHE A CA 1
ATOM 1663 C C . PHE A 1 213 ? 9.228 -2.954 -6.465 1.00 98.44 213 PHE A C 1
ATOM 1665 O O . PHE A 1 213 ? 9.900 -3.982 -6.424 1.00 98.44 213 PHE A O 1
ATOM 1672 N N . LYS A 1 214 ? 9.439 -1.990 -7.359 1.00 98.31 214 LYS A N 1
ATOM 1673 C CA . LYS A 1 214 ? 10.550 -1.958 -8.314 1.00 98.31 214 LYS A CA 1
ATOM 1674 C C . LYS A 1 214 ? 11.562 -0.932 -7.843 1.00 98.31 214 LYS A C 1
ATOM 1676 O O . LYS A 1 214 ? 11.346 0.266 -7.983 1.00 98.31 214 LYS A O 1
ATOM 1681 N N . ASP A 1 215 ? 12.656 -1.424 -7.290 1.00 97.69 215 ASP A N 1
ATOM 1682 C CA . ASP A 1 215 ? 13.790 -0.641 -6.828 1.00 97.69 215 ASP A CA 1
ATOM 1683 C C . ASP A 1 215 ? 14.848 -0.601 -7.949 1.00 97.69 215 ASP A C 1
ATOM 1685 O O . ASP A 1 215 ? 15.478 -1.618 -8.260 1.00 97.69 215 ASP A O 1
ATOM 1689 N N . ILE A 1 216 ? 15.020 0.560 -8.589 1.00 97.44 216 ILE A N 1
ATOM 1690 C CA . ILE A 1 216 ? 15.984 0.785 -9.673 1.00 97.44 216 ILE A CA 1
ATOM 1691 C C . ILE A 1 216 ? 17.193 1.490 -9.071 1.00 97.44 216 ILE A C 1
ATOM 1693 O O . ILE A 1 216 ? 17.137 2.679 -8.760 1.00 97.44 216 ILE A O 1
ATOM 1697 N N . LYS A 1 217 ? 18.295 0.757 -8.909 1.00 94.75 217 LYS A N 1
ATOM 1698 C CA . LYS A 1 217 ? 19.490 1.231 -8.203 1.00 94.75 217 LYS A CA 1
ATOM 1699 C C . LYS A 1 217 ? 20.685 1.353 -9.130 1.00 94.75 217 LYS A C 1
ATOM 1701 O O . LYS A 1 217 ? 21.071 0.385 -9.777 1.00 94.75 217 LYS A O 1
ATOM 1706 N N . ARG A 1 218 ? 21.354 2.503 -9.130 1.00 93.06 218 ARG A N 1
ATOM 1707 C CA . ARG A 1 218 ? 22.654 2.680 -9.784 1.00 93.06 218 ARG A CA 1
ATOM 1708 C C . ARG A 1 218 ? 23.742 1.901 -9.040 1.00 93.06 218 ARG A C 1
ATOM 1710 O O . ARG A 1 218 ? 23.952 2.089 -7.845 1.00 93.06 218 ARG A O 1
ATOM 1717 N N . LEU A 1 219 ? 24.491 1.078 -9.771 1.00 92.00 219 LEU A N 1
ATOM 1718 C CA . LEU A 1 219 ? 25.600 0.276 -9.241 1.00 92.00 219 LEU A CA 1
ATOM 1719 C C . LEU A 1 219 ? 26.982 0.848 -9.581 1.00 92.00 219 LEU A C 1
ATOM 1721 O O . LEU A 1 219 ? 27.949 0.547 -8.879 1.00 92.00 219 LEU A O 1
ATOM 1725 N N . ASP A 1 220 ? 27.082 1.712 -10.595 1.00 83.19 220 ASP A N 1
ATOM 1726 C CA . ASP A 1 220 ? 28.328 2.408 -10.923 1.00 83.19 220 ASP A CA 1
ATOM 1727 C C . ASP A 1 220 ? 28.729 3.382 -9.800 1.00 83.19 220 ASP A C 1
ATOM 1729 O O . ASP A 1 220 ? 28.134 4.452 -9.631 1.00 83.19 220 ASP A O 1
ATOM 1733 N N . LYS A 1 221 ? 29.787 3.019 -9.061 1.00 73.44 221 LYS A N 1
ATOM 1734 C CA . LYS A 1 221 ? 30.374 3.806 -7.959 1.00 73.44 221 LYS A CA 1
ATOM 1735 C C . LYS A 1 221 ? 31.559 4.675 -8.393 1.00 73.44 221 LYS A C 1
ATOM 1737 O O . LYS A 1 221 ? 32.261 5.231 -7.540 1.00 73.44 221 LYS A O 1
ATOM 1742 N N . GLY A 1 222 ? 31.836 4.800 -9.692 1.00 67.25 222 GLY A N 1
ATOM 1743 C CA . GLY A 1 222 ? 32.962 5.577 -10.204 1.00 67.25 222 GLY A CA 1
ATOM 1744 C C . GLY A 1 222 ? 32.958 7.031 -9.708 1.00 67.25 222 GLY A C 1
ATOM 1745 O O . GLY A 1 222 ? 31.963 7.744 -9.817 1.00 67.25 222 GLY A O 1
ATOM 1746 N N . LYS A 1 223 ? 34.109 7.523 -9.216 1.00 56.75 223 LYS A N 1
ATOM 1747 C CA . LYS A 1 223 ? 34.279 8.906 -8.696 1.00 56.75 223 LYS A CA 1
ATOM 1748 C C . LYS A 1 223 ? 33.967 10.019 -9.708 1.00 56.75 223 LYS A C 1
ATOM 1750 O O . LYS A 1 223 ? 33.859 11.177 -9.320 1.00 56.75 223 LYS A O 1
ATOM 1755 N N . PHE A 1 224 ? 33.907 9.674 -10.990 1.00 54.97 224 PHE A N 1
ATOM 1756 C CA . PHE A 1 224 ? 33.669 10.587 -12.105 1.00 54.97 224 PHE A CA 1
ATOM 1757 C C . PHE A 1 224 ? 32.419 10.195 -12.916 1.00 54.97 224 PHE A C 1
ATOM 1759 O O . PHE A 1 224 ? 32.229 10.715 -14.014 1.00 54.97 224 PHE A O 1
ATOM 1766 N N . GLY A 1 225 ? 31.602 9.263 -12.407 1.00 58.88 225 GLY A N 1
ATOM 1767 C CA . GLY A 1 225 ? 30.377 8.823 -13.067 1.00 58.88 225 GLY A CA 1
ATOM 1768 C C . GLY A 1 225 ? 29.413 9.995 -13.246 1.00 58.88 225 GLY A C 1
ATOM 1769 O O . GLY A 1 225 ? 29.109 10.710 -12.291 1.00 58.88 225 GLY A O 1
ATOM 1770 N N . ARG A 1 226 ? 28.970 10.216 -14.485 1.00 76.50 226 ARG A N 1
ATOM 1771 C CA . ARG A 1 226 ? 27.964 11.231 -14.829 1.00 76.50 226 ARG A CA 1
ATOM 1772 C C . ARG A 1 226 ? 26.567 10.729 -14.459 1.00 76.50 226 ARG A C 1
ATOM 1774 O O . ARG A 1 226 ? 26.404 9.541 -14.182 1.00 76.50 226 ARG A O 1
ATOM 1781 N N . THR A 1 227 ? 25.586 11.624 -14.421 1.00 88.75 227 THR A N 1
ATOM 1782 C CA . THR A 1 227 ? 24.162 11.304 -14.229 1.00 88.75 227 THR A CA 1
ATOM 1783 C C . THR A 1 227 ? 23.694 10.254 -15.241 1.00 88.75 227 THR A C 1
ATOM 1785 O O . THR A 1 227 ? 24.223 10.199 -16.352 1.00 88.75 227 THR A O 1
ATOM 1788 N N . PHE A 1 228 ? 22.751 9.402 -14.853 1.00 92.62 228 PHE A N 1
ATOM 1789 C CA . PHE A 1 228 ? 22.007 8.528 -15.760 1.00 92.62 228 PHE A CA 1
ATOM 1790 C C . PHE A 1 228 ? 20.599 9.096 -15.887 1.00 92.62 228 PHE A C 1
ATOM 1792 O O . PHE A 1 228 ? 19.937 9.210 -14.864 1.00 92.62 228 PHE A O 1
ATOM 1799 N N . GLN A 1 229 ? 20.150 9.438 -17.094 1.00 93.81 229 GLN A N 1
ATOM 1800 C CA . GLN A 1 229 ? 18.727 9.691 -17.329 1.00 93.81 229 GLN A CA 1
ATOM 1801 C C . GLN A 1 229 ? 18.069 8.337 -17.588 1.00 93.81 229 GLN A C 1
ATOM 1803 O O . GLN A 1 229 ? 18.502 7.628 -18.501 1.00 93.81 229 GLN A O 1
ATOM 1808 N N . VAL A 1 230 ? 17.111 7.960 -16.747 1.00 95.75 230 VAL A N 1
ATOM 1809 C CA . VAL A 1 230 ? 16.501 6.631 -16.737 1.00 95.75 230 VAL A CA 1
ATOM 1810 C C . VAL A 1 230 ? 15.013 6.728 -17.022 1.00 95.75 230 VAL A C 1
ATOM 1812 O O . VAL A 1 230 ? 14.288 7.515 -16.413 1.00 95.75 230 VAL A O 1
ATOM 1815 N N . GLU A 1 231 ? 14.568 5.839 -17.899 1.00 96.50 231 GLU A N 1
ATOM 1816 C CA . GLU A 1 231 ? 13.172 5.559 -18.174 1.00 96.50 231 GLU A CA 1
ATOM 1817 C C . GLU A 1 231 ? 12.909 4.143 -17.712 1.00 96.50 231 GLU A C 1
ATOM 1819 O O . GLU A 1 231 ? 13.619 3.229 -18.128 1.00 96.50 231 GLU A O 1
ATOM 1824 N N . PHE A 1 232 ? 11.904 3.950 -16.872 1.00 98.25 232 PHE A N 1
ATOM 1825 C CA . PHE A 1 232 ? 11.480 2.623 -16.455 1.00 98.25 232 PHE A CA 1
ATOM 1826 C C . PHE A 1 232 ? 9.978 2.502 -16.655 1.00 98.25 232 PHE A C 1
ATOM 1828 O O . PHE A 1 232 ? 9.232 3.355 -16.183 1.00 98.25 232 PHE A O 1
ATOM 1835 N N . SER A 1 233 ? 9.522 1.458 -17.341 1.00 97.56 233 SER A N 1
ATOM 1836 C CA . SER A 1 233 ? 8.099 1.252 -17.607 1.00 97.56 233 SER A CA 1
ATOM 1837 C C . SER A 1 233 ? 7.620 -0.156 -17.317 1.00 97.56 233 SER A C 1
ATOM 1839 O O . SER A 1 233 ? 8.332 -1.136 -17.534 1.00 97.56 233 SER A O 1
ATOM 1841 N N . ASN A 1 234 ? 6.364 -0.241 -16.885 1.00 97.69 234 ASN A N 1
ATOM 1842 C CA . ASN A 1 234 ? 5.561 -1.453 -16.977 1.00 97.69 234 ASN A CA 1
ATOM 1843 C C . ASN A 1 234 ? 4.851 -1.498 -18.318 1.00 97.69 234 ASN A C 1
ATOM 1845 O O . ASN A 1 234 ? 4.377 -0.464 -18.793 1.00 97.69 234 ASN A O 1
ATOM 1849 N N . ARG A 1 235 ? 4.751 -2.694 -18.892 1.00 95.88 235 ARG A N 1
ATOM 1850 C CA . ARG A 1 235 ? 4.122 -2.918 -20.192 1.00 95.88 235 ARG A CA 1
ATOM 1851 C C . ARG A 1 235 ? 3.319 -4.210 -20.146 1.00 95.88 235 ARG A C 1
ATOM 1853 O O . ARG A 1 235 ? 3.825 -5.217 -19.645 1.00 95.88 235 ARG A O 1
ATOM 1860 N N . GLY A 1 236 ? 2.082 -4.184 -20.626 1.00 95.81 236 GLY A N 1
ATOM 1861 C CA . GLY A 1 236 ? 1.191 -5.335 -20.525 1.00 95.81 236 GLY A CA 1
ATOM 1862 C C . GLY A 1 236 ? 0.015 -5.271 -21.484 1.00 95.81 236 GLY A C 1
ATOM 1863 O O . GLY A 1 236 ? -0.760 -4.324 -21.421 1.00 95.81 236 GLY A O 1
ATOM 1864 N N . GLU A 1 237 ? -0.131 -6.295 -22.317 1.00 95.50 237 GLU A N 1
ATOM 1865 C CA . GLU A 1 237 ? -1.409 -6.646 -22.943 1.00 95.50 237 GLU A CA 1
ATOM 1866 C C . GLU A 1 237 ? -2.325 -7.277 -21.887 1.00 95.50 237 GLU A C 1
ATOM 1868 O O . GLU A 1 237 ? -1.855 -8.066 -21.063 1.00 95.50 237 GLU A O 1
ATOM 1873 N N . TRP A 1 238 ? -3.602 -6.903 -21.885 1.00 96.69 238 TRP A N 1
ATOM 1874 C CA . TRP A 1 238 ? -4.599 -7.393 -20.933 1.00 96.69 238 TRP A CA 1
ATOM 1875 C C . TRP A 1 238 ? -5.686 -8.183 -21.652 1.00 96.69 238 TRP A C 1
ATOM 1877 O O . TRP A 1 238 ? -6.620 -7.629 -22.226 1.00 96.69 238 TRP A O 1
ATOM 1887 N N . ASP A 1 239 ? -5.585 -9.505 -21.573 1.00 96.50 239 ASP A N 1
ATOM 1888 C CA . ASP A 1 239 ? -6.441 -10.425 -22.310 1.00 96.50 239 ASP A CA 1
ATOM 1889 C C . ASP A 1 239 ? -7.678 -10.854 -21.498 1.00 96.50 239 ASP A C 1
ATOM 1891 O O . ASP A 1 239 ? -7.810 -12.022 -21.118 1.00 96.50 239 ASP A O 1
ATOM 1895 N N . ILE A 1 240 ? -8.604 -9.932 -21.211 1.00 95.19 240 ILE A N 1
ATOM 1896 C CA . ILE A 1 240 ? -9.784 -10.218 -20.372 1.00 95.19 240 ILE A CA 1
ATOM 1897 C C . ILE A 1 240 ? -10.949 -10.749 -21.217 1.00 95.19 240 ILE A C 1
ATOM 1899 O O . ILE A 1 240 ? -11.765 -9.998 -21.743 1.00 95.19 240 ILE A O 1
ATOM 1903 N N . GLY A 1 241 ? -11.047 -12.072 -21.372 1.00 93.31 241 GLY A N 1
ATOM 1904 C CA . GLY A 1 241 ? -12.168 -12.695 -22.077 1.00 93.31 241 GLY A CA 1
ATOM 1905 C C . GLY A 1 241 ? -11.846 -14.047 -22.709 1.00 93.31 241 GLY A C 1
ATOM 1906 O O . GLY A 1 241 ? -10.807 -14.656 -22.480 1.00 93.31 241 GLY A O 1
ATOM 1907 N N . THR A 1 242 ? -12.774 -14.560 -23.519 1.00 93.25 242 THR A N 1
ATOM 1908 C CA . THR A 1 242 ? -12.669 -15.918 -24.102 1.00 93.25 242 THR A CA 1
ATOM 1909 C C . THR A 1 242 ? -12.405 -15.938 -25.609 1.00 93.25 242 THR A C 1
ATOM 1911 O O . THR A 1 242 ? -12.327 -17.006 -26.221 1.00 93.25 242 THR A O 1
ATOM 1914 N N . SER A 1 243 ? -12.286 -14.762 -26.225 1.00 93.88 243 SER A N 1
ATOM 1915 C CA . SER A 1 243 ? -11.969 -14.610 -27.643 1.00 93.88 243 SER A CA 1
ATOM 1916 C C . SER A 1 243 ? -10.446 -14.690 -27.875 1.00 93.88 243 SER A C 1
ATOM 1918 O O . SER A 1 243 ? -9.665 -14.718 -26.930 1.00 93.88 243 SER A O 1
ATOM 1920 N N . ALA A 1 244 ? -10.015 -14.771 -29.139 1.00 92.31 244 ALA A N 1
ATOM 1921 C CA . ALA A 1 244 ? -8.590 -14.789 -29.494 1.00 92.31 244 ALA A CA 1
ATOM 1922 C C . ALA A 1 244 ? -7.919 -13.399 -29.478 1.00 92.31 244 ALA A C 1
ATOM 1924 O O . ALA A 1 244 ? -6.708 -13.321 -29.662 1.00 92.31 244 ALA A O 1
ATOM 1925 N N . ALA A 1 245 ? -8.720 -12.344 -29.335 1.00 92.62 245 ALA A N 1
ATOM 1926 C CA . ALA A 1 245 ? -8.335 -10.952 -29.114 1.00 92.62 245 ALA A CA 1
ATOM 1927 C C . ALA A 1 245 ? -9.474 -10.350 -28.269 1.00 92.62 245 ALA A C 1
ATOM 1929 O O . ALA A 1 245 ? -10.446 -9.833 -28.832 1.00 92.62 245 ALA A O 1
ATOM 1930 N N . PRO A 1 246 ? -9.507 -10.649 -26.959 1.00 94.44 246 PRO A N 1
ATOM 1931 C CA . PRO A 1 246 ? -10.641 -10.317 -26.107 1.00 94.44 246 PRO A CA 1
ATOM 1932 C C . PRO A 1 246 ? -10.716 -8.794 -25.909 1.00 94.44 246 PRO A C 1
ATOM 1934 O O . PRO A 1 246 ? -9.742 -8.206 -25.440 1.00 94.44 246 PRO A O 1
ATOM 1937 N N . PRO A 1 247 ? -11.823 -8.142 -26.301 1.00 92.25 247 PRO A N 1
ATOM 1938 C CA . PRO A 1 247 ? -11.938 -6.699 -26.177 1.00 92.25 247 PRO A CA 1
ATOM 1939 C C . PRO A 1 247 ? -12.336 -6.285 -24.754 1.00 92.25 247 PRO A C 1
ATOM 1941 O O . PRO A 1 247 ? -13.007 -7.028 -24.031 1.00 92.25 247 PRO A O 1
ATOM 1944 N N . SER A 1 248 ? -11.910 -5.096 -24.340 1.00 92.38 248 SER A N 1
ATOM 1945 C CA . SER A 1 248 ? -12.262 -4.463 -23.069 1.00 92.38 248 SER A CA 1
ATOM 1946 C C . SER A 1 248 ? -12.425 -2.954 -23.259 1.00 92.38 248 SER A C 1
ATOM 1948 O O . SER A 1 248 ? -11.833 -2.377 -24.172 1.00 92.38 248 SER A O 1
ATOM 1950 N N . TYR A 1 249 ? -13.229 -2.342 -22.399 1.00 91.00 249 TYR A N 1
ATOM 1951 C CA . TYR A 1 249 ? -13.273 -0.892 -22.200 1.00 91.00 249 TYR A CA 1
ATOM 1952 C C . TYR A 1 249 ? -12.160 -0.522 -21.230 1.00 91.00 249 TYR A C 1
ATOM 1954 O O . TYR A 1 249 ? -11.945 -1.278 -20.274 1.00 91.00 249 TYR A O 1
ATOM 1962 N N . ALA A 1 250 ? -11.403 0.545 -21.476 1.00 90.56 250 ALA A N 1
ATOM 1963 C CA . ALA A 1 250 ? -10.226 0.829 -20.663 1.00 90.56 250 ALA A CA 1
ATOM 1964 C C . ALA A 1 250 ? -9.953 2.319 -20.473 1.00 90.56 250 ALA A C 1
ATOM 1966 O O . ALA A 1 250 ? -9.584 3.007 -21.420 1.00 90.56 250 ALA A O 1
ATOM 1967 N N . HIS A 1 251 ? -9.947 2.741 -19.207 1.00 90.00 251 HIS A N 1
ATOM 1968 C CA . HIS A 1 251 ? -9.796 4.141 -18.825 1.00 90.00 251 HIS A CA 1
ATOM 1969 C C . HIS A 1 251 ? -8.639 4.375 -17.853 1.00 90.00 251 HIS A C 1
ATOM 1971 O O . HIS A 1 251 ? -8.423 3.593 -16.917 1.00 90.00 251 HIS A O 1
ATOM 1977 N N . PHE A 1 252 ? -7.920 5.488 -18.045 1.00 91.50 252 PHE A N 1
ATOM 1978 C CA . PHE A 1 252 ? -6.925 6.004 -17.103 1.00 91.50 252 PHE A CA 1
ATOM 1979 C C . PHE A 1 252 ? -7.530 7.064 -16.174 1.00 91.50 252 PHE A C 1
ATOM 1981 O O . PHE A 1 252 ? -7.961 8.122 -16.616 1.00 91.50 252 PHE A O 1
ATOM 1988 N N . TYR A 1 253 ? -7.465 6.810 -14.869 1.00 92.75 253 TYR A N 1
ATOM 1989 C CA . TYR A 1 253 ? -7.760 7.773 -13.816 1.00 92.75 253 TYR A CA 1
ATOM 1990 C C . TYR A 1 253 ? -6.468 8.384 -13.279 1.00 92.75 253 TYR A C 1
ATOM 1992 O O . TYR A 1 253 ? -5.555 7.683 -12.825 1.00 92.75 253 TYR A O 1
ATOM 2000 N N . ASP A 1 254 ? -6.440 9.709 -13.264 1.00 91.31 254 ASP A N 1
ATOM 2001 C CA . ASP A 1 254 ? -5.239 10.482 -12.994 1.00 91.31 254 ASP A CA 1
ATOM 2002 C C . ASP A 1 254 ? -5.212 11.057 -11.585 1.00 91.31 254 ASP A C 1
ATOM 2004 O O . ASP A 1 254 ? -6.216 11.567 -11.083 1.00 91.31 254 ASP A O 1
ATOM 2008 N N . ASN A 1 255 ? -4.018 11.079 -10.984 1.00 92.56 255 ASN A N 1
ATOM 2009 C CA . ASN A 1 255 ? -3.757 11.820 -9.748 1.00 92.56 255 ASN A CA 1
ATOM 2010 C C . ASN A 1 255 ? -4.758 11.492 -8.616 1.00 92.56 255 ASN A C 1
ATOM 2012 O O . ASN A 1 255 ? -5.249 12.376 -7.903 1.00 92.56 255 ASN A O 1
ATOM 2016 N N . LEU A 1 256 ? -5.072 10.206 -8.453 1.00 96.06 256 LEU A N 1
ATOM 2017 C CA . LEU A 1 256 ? -5.897 9.711 -7.361 1.00 96.06 256 LEU A CA 1
ATOM 2018 C C . LEU A 1 256 ? -5.201 9.964 -6.021 1.00 96.06 256 LEU A C 1
ATOM 2020 O O . LEU A 1 256 ? -3.977 9.910 -5.896 1.00 96.06 256 LEU A O 1
ATOM 2024 N N . THR A 1 257 ? -5.996 10.270 -4.998 1.00 96.00 257 THR A N 1
ATOM 2025 C CA . THR A 1 257 ? -5.474 10.736 -3.708 1.00 96.00 257 THR A CA 1
ATOM 2026 C C . THR A 1 257 ? -4.736 9.629 -2.960 1.00 96.00 257 THR A C 1
ATOM 2028 O O . THR A 1 257 ? -5.264 8.534 -2.777 1.00 96.00 257 THR A O 1
ATOM 2031 N N . THR A 1 258 ? -3.552 9.949 -2.438 1.00 97.00 258 THR A N 1
ATOM 2032 C CA . THR A 1 258 ? -2.792 9.086 -1.529 1.00 97.00 258 THR A CA 1
ATOM 2033 C C . THR A 1 258 ? -2.210 9.886 -0.369 1.00 97.00 258 THR A C 1
ATOM 2035 O O . THR A 1 258 ? -1.955 11.083 -0.491 1.00 97.00 258 THR A O 1
ATOM 2038 N N . VAL A 1 259 ? -1.963 9.214 0.757 1.00 95.81 259 VAL A N 1
ATOM 2039 C CA . VAL A 1 259 ? -1.170 9.765 1.869 1.00 95.81 259 VAL A CA 1
ATOM 2040 C C . VAL A 1 259 ? 0.346 9.673 1.638 1.00 95.81 259 VAL A C 1
ATOM 2042 O O . VAL A 1 259 ? 1.106 10.230 2.426 1.00 95.81 259 VAL A O 1
ATOM 2045 N N . TYR A 1 260 ? 0.797 8.976 0.588 1.00 95.88 260 TYR A N 1
ATOM 2046 C CA . TYR A 1 260 ? 2.213 8.834 0.239 1.00 95.88 260 TYR A CA 1
ATOM 2047 C C . TYR A 1 260 ? 2.703 10.002 -0.614 1.00 95.88 260 TYR A C 1
ATOM 2049 O O . TYR A 1 260 ? 2.851 9.893 -1.833 1.00 95.88 260 TYR A O 1
ATOM 2057 N N . ASP A 1 261 ? 2.942 11.116 0.068 1.00 92.62 261 ASP A N 1
ATOM 2058 C CA . ASP A 1 261 ? 3.551 12.322 -0.482 1.00 92.62 261 ASP A CA 1
ATOM 2059 C C . ASP A 1 261 ? 5.081 12.174 -0.652 1.00 92.62 261 ASP A C 1
ATOM 2061 O O . ASP A 1 261 ? 5.682 11.109 -0.480 1.00 92.62 261 ASP A O 1
ATOM 2065 N N . GLY A 1 262 ? 5.752 13.266 -0.990 1.00 90.88 262 GLY A N 1
ATOM 2066 C CA . GLY A 1 262 ? 7.189 13.350 -1.209 1.00 90.88 262 GLY A CA 1
ATOM 2067 C C . GLY A 1 262 ? 8.022 13.113 0.045 1.00 90.88 262 GLY A C 1
ATOM 2068 O O . GLY A 1 262 ? 9.226 12.919 -0.068 1.00 90.88 262 GLY A O 1
ATOM 2069 N N . HIS A 1 263 ? 7.420 13.041 1.237 1.00 88.62 263 HIS A N 1
ATOM 2070 C CA . HIS A 1 263 ? 8.116 12.526 2.413 1.00 88.62 263 HIS A CA 1
ATOM 2071 C C . HIS A 1 263 ? 8.280 11.008 2.412 1.00 88.62 263 HIS A C 1
ATOM 2073 O O . HIS A 1 263 ? 8.919 10.501 3.333 1.00 88.62 263 HIS A O 1
ATOM 2079 N N . TYR A 1 264 ? 7.703 10.297 1.440 1.00 93.31 264 TYR A N 1
ATOM 2080 C CA . TYR A 1 264 ? 7.822 8.849 1.253 1.00 93.31 264 TYR A CA 1
ATOM 2081 C C . TYR A 1 264 ? 8.722 8.458 0.075 1.00 93.31 264 TYR A C 1
ATOM 2083 O O . TYR A 1 264 ? 8.876 7.264 -0.207 1.00 93.31 264 TYR A O 1
ATOM 2091 N N . HIS A 1 265 ? 9.318 9.432 -0.622 1.00 93.56 265 HIS A N 1
ATOM 2092 C CA . HIS A 1 265 ? 10.136 9.167 -1.798 1.00 93.56 265 HIS A CA 1
ATOM 2093 C C . HIS A 1 265 ? 11.249 10.204 -1.990 1.00 93.56 265 HIS A C 1
ATOM 2095 O O . HIS A 1 265 ? 10.992 11.386 -2.193 1.00 93.56 265 HIS A O 1
ATOM 2101 N N . GLU A 1 266 ? 12.494 9.739 -2.111 1.00 89.81 266 GLU A N 1
ATOM 2102 C CA . GLU A 1 266 ? 13.704 10.583 -2.154 1.00 89.81 266 GLU A CA 1
ATOM 2103 C C . GLU A 1 266 ? 13.794 11.562 -3.330 1.00 89.81 266 GLU A C 1
ATOM 2105 O O . GLU A 1 266 ? 14.650 12.440 -3.355 1.00 89.81 266 GLU A O 1
ATOM 2110 N N . PHE A 1 267 ? 12.928 11.419 -4.333 1.00 93.00 267 PHE A N 1
ATOM 2111 C CA . PHE A 1 267 ? 12.956 12.221 -5.554 1.00 93.00 267 PHE A CA 1
ATOM 2112 C C . PHE A 1 267 ? 12.061 13.448 -5.473 1.00 93.00 267 PHE A C 1
ATOM 2114 O O . PHE A 1 267 ? 12.196 14.365 -6.287 1.00 93.00 267 PHE A O 1
ATOM 2121 N N . TYR A 1 268 ? 11.226 13.500 -4.444 1.00 93.06 268 TYR A N 1
ATOM 2122 C CA . TYR A 1 268 ? 10.176 14.478 -4.255 1.00 93.06 268 TYR A CA 1
ATOM 2123 C C . TYR A 1 268 ? 10.348 15.159 -2.894 1.00 93.06 268 TYR A C 1
ATOM 2125 O O . TYR A 1 268 ? 11.132 14.725 -2.052 1.00 93.06 268 TYR A O 1
ATOM 2133 N N . ASN A 1 269 ? 9.686 16.296 -2.706 1.00 90.81 269 ASN A N 1
ATOM 2134 C CA . ASN A 1 269 ? 9.608 17.014 -1.433 1.00 90.81 269 ASN A CA 1
ATOM 2135 C C . ASN A 1 269 ? 8.430 18.001 -1.467 1.00 90.81 269 ASN A C 1
ATOM 2137 O O . ASN A 1 269 ? 7.779 18.157 -2.490 1.00 90.81 269 ASN A O 1
ATOM 2141 N N . ALA A 1 270 ? 8.236 18.783 -0.403 1.00 86.56 270 ALA A N 1
ATOM 2142 C CA . ALA A 1 270 ? 7.158 19.776 -0.329 1.00 86.56 270 ALA A CA 1
ATOM 2143 C C . ALA A 1 270 ? 7.145 20.862 -1.442 1.00 86.56 270 ALA A C 1
ATOM 2145 O O . ALA A 1 270 ? 6.181 21.615 -1.542 1.00 86.56 270 ALA A O 1
ATOM 2146 N N . THR A 1 271 ? 8.212 21.020 -2.241 1.00 89.38 271 THR A N 1
ATOM 2147 C CA . THR A 1 271 ? 8.270 21.956 -3.390 1.00 89.38 271 THR A CA 1
ATOM 2148 C C . THR A 1 271 ? 7.955 21.275 -4.725 1.00 89.38 271 THR A C 1
ATOM 2150 O O . THR A 1 271 ? 7.349 21.905 -5.588 1.00 89.38 271 THR A O 1
ATOM 2153 N N . ASN A 1 272 ? 8.370 20.020 -4.897 1.00 90.31 272 ASN A N 1
ATOM 2154 C CA . ASN A 1 272 ? 8.046 19.168 -6.041 1.00 90.31 272 ASN A CA 1
ATOM 2155 C C . ASN A 1 272 ? 7.558 17.828 -5.496 1.00 90.31 272 ASN A C 1
A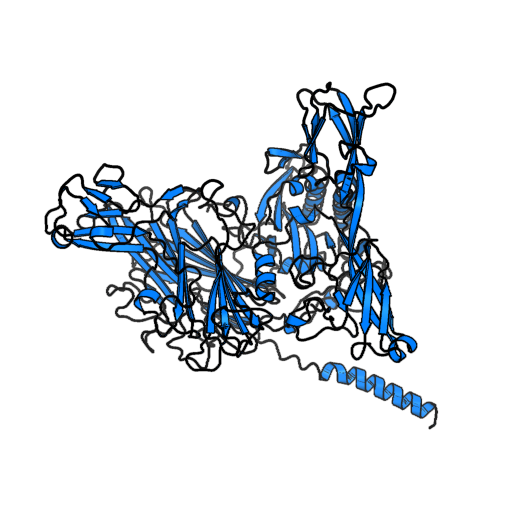TOM 2157 O O . ASN A 1 272 ? 8.357 16.915 -5.274 1.00 90.31 272 ASN A O 1
ATOM 2161 N N . ASP A 1 273 ? 6.271 17.788 -5.186 1.00 90.94 273 ASP A N 1
ATOM 2162 C CA . ASP A 1 273 ? 5.679 16.757 -4.346 1.00 90.94 273 ASP A CA 1
ATOM 2163 C C . ASP A 1 273 ? 5.063 15.623 -5.171 1.00 90.94 273 ASP A C 1
ATOM 2165 O O . ASP A 1 273 ? 4.751 15.807 -6.348 1.00 90.94 273 ASP A O 1
ATOM 2169 N N . VAL A 1 274 ? 4.861 14.460 -4.550 1.00 90.81 274 VAL A N 1
ATOM 2170 C CA . VAL A 1 274 ? 3.990 13.424 -5.118 1.00 90.81 274 VAL A CA 1
ATOM 2171 C C . VAL A 1 274 ? 2.550 13.819 -4.816 1.00 90.81 274 VAL A C 1
ATOM 2173 O O . VAL A 1 274 ? 2.154 13.889 -3.656 1.00 90.81 274 VAL A O 1
ATOM 2176 N N . THR A 1 275 ? 1.761 14.095 -5.851 1.00 89.12 275 THR A N 1
ATOM 2177 C CA . THR A 1 275 ? 0.387 14.598 -5.692 1.00 89.12 275 THR A CA 1
ATOM 2178 C C . THR A 1 275 ? -0.672 13.500 -5.650 1.00 89.12 275 THR A C 1
ATOM 2180 O O . THR A 1 275 ? -1.789 13.752 -5.198 1.00 89.12 275 THR A O 1
ATOM 2183 N N . GLY A 1 276 ? -0.323 12.291 -6.093 1.00 95.12 276 GLY A N 1
ATOM 2184 C CA . GLY A 1 276 ? -1.262 11.193 -6.256 1.00 95.12 276 GLY A CA 1
ATOM 2185 C C . GLY A 1 276 ? -0.621 9.925 -6.819 1.00 95.12 276 GLY A C 1
ATOM 2186 O O . GLY A 1 276 ? 0.605 9.793 -6.894 1.00 95.12 276 GLY A O 1
ATOM 2187 N N . PHE A 1 277 ? -1.478 8.999 -7.231 1.00 97.25 277 PHE A N 1
ATOM 2188 C CA . PHE A 1 277 ? -1.143 7.816 -8.024 1.00 97.25 277 PHE A CA 1
ATOM 2189 C C . PHE A 1 277 ? -2.060 7.751 -9.255 1.00 97.25 277 PHE A C 1
ATOM 2191 O O . PHE A 1 277 ? -3.144 8.330 -9.237 1.00 97.25 277 PHE A O 1
ATOM 2198 N N . ASP A 1 278 ? -1.643 7.061 -10.314 1.00 96.69 278 ASP A N 1
ATOM 2199 C CA . ASP A 1 278 ? -2.490 6.843 -11.498 1.00 96.69 278 ASP A CA 1
ATOM 2200 C C . ASP A 1 278 ? -3.060 5.417 -11.490 1.00 96.69 278 ASP A C 1
ATOM 2202 O O . ASP A 1 278 ? -2.441 4.497 -10.947 1.00 96.69 278 ASP A O 1
ATOM 2206 N N . LEU A 1 279 ? -4.221 5.208 -12.103 1.00 96.94 279 LEU A N 1
ATOM 2207 C CA . LEU A 1 279 ? -4.901 3.915 -12.219 1.00 96.94 279 LEU A CA 1
ATOM 2208 C C . LEU A 1 279 ? -5.358 3.716 -13.659 1.00 96.94 279 LEU A C 1
ATOM 2210 O O . LEU A 1 279 ? -5.968 4.609 -14.220 1.00 96.94 279 LEU A O 1
ATOM 2214 N N . VAL A 1 280 ? -5.148 2.532 -14.225 1.00 95.75 280 VAL A N 1
ATOM 2215 C CA . VAL A 1 280 ? -5.929 2.071 -15.378 1.00 95.75 280 VAL A CA 1
ATOM 2216 C C . VAL A 1 280 ? -6.875 0.966 -14.934 1.00 95.75 280 VAL A C 1
ATOM 2218 O O . VAL A 1 280 ? -6.458 0.029 -14.243 1.00 95.75 280 VAL A O 1
ATOM 2221 N N . GLN A 1 281 ? -8.138 1.082 -15.323 1.00 96.00 281 GLN A N 1
ATOM 2222 C CA . GLN A 1 281 ? -9.174 0.074 -15.124 1.00 96.00 281 GLN A CA 1
ATOM 2223 C C . GLN A 1 281 ? -9.597 -0.466 -16.484 1.00 96.00 281 GLN A C 1
ATOM 2225 O O . GLN A 1 281 ? -9.742 0.308 -17.422 1.00 96.00 281 GLN A O 1
ATOM 2230 N N . MET A 1 282 ? -9.793 -1.779 -16.587 1.00 94.94 282 MET A N 1
ATOM 2231 C CA . MET A 1 282 ? -10.252 -2.438 -17.808 1.00 94.94 282 MET A CA 1
ATOM 2232 C C . MET A 1 282 ? -11.465 -3.310 -17.499 1.00 94.94 282 MET A C 1
ATOM 2234 O O . MET A 1 282 ? -11.381 -4.192 -16.643 1.00 94.94 282 MET A O 1
ATOM 2238 N N . ILE A 1 283 ? -12.575 -3.077 -18.191 1.00 94.06 283 ILE A N 1
ATOM 2239 C CA . ILE A 1 283 ? -13.830 -3.822 -18.049 1.00 94.06 283 ILE A CA 1
ATOM 2240 C C . ILE A 1 283 ? -13.961 -4.744 -19.257 1.00 94.06 283 ILE A C 1
ATOM 2242 O O . ILE A 1 283 ? -13.898 -4.279 -20.395 1.00 94.06 283 ILE A O 1
ATOM 2246 N N . ASP A 1 284 ? -14.141 -6.048 -19.041 1.00 93.19 284 ASP A N 1
ATOM 2247 C CA . ASP A 1 284 ? -14.326 -6.970 -20.166 1.00 93.19 284 ASP A CA 1
ATOM 2248 C C . ASP A 1 284 ? -15.576 -6.606 -20.988 1.00 93.19 284 ASP A C 1
ATOM 2250 O O . ASP A 1 284 ? -16.543 -6.070 -20.455 1.00 93.19 284 ASP A O 1
ATOM 2254 N N . GLU A 1 285 ? -15.607 -6.934 -22.284 1.00 89.19 285 GLU A N 1
ATOM 2255 C CA . GLU A 1 285 ? -16.772 -6.657 -23.154 1.00 89.19 285 GLU A CA 1
ATOM 2256 C C . GLU A 1 285 ? -18.095 -7.208 -22.583 1.00 89.19 285 GLU A C 1
ATOM 2258 O O . GLU A 1 285 ? -19.170 -6.649 -22.806 1.00 89.19 285 GLU A O 1
ATOM 2263 N N . GLY A 1 286 ? -18.027 -8.309 -21.827 1.00 87.38 286 GLY A N 1
ATOM 2264 C CA . GLY A 1 286 ? -19.167 -8.919 -21.152 1.00 87.38 286 GLY A CA 1
ATOM 2265 C C . GLY A 1 286 ? -19.501 -8.328 -19.780 1.00 87.38 286 GLY A C 1
ATOM 2266 O O . GLY A 1 286 ? -20.450 -8.826 -19.172 1.00 87.38 286 GLY A O 1
ATOM 2267 N N . GLY A 1 287 ? -18.750 -7.326 -19.303 1.00 88.62 287 GLY A N 1
ATOM 2268 C CA . GLY A 1 287 ? -18.851 -6.606 -18.021 1.00 88.62 287 GLY A CA 1
ATOM 2269 C C . GLY A 1 287 ? -19.133 -7.489 -16.811 1.00 88.62 287 GLY A C 1
ATOM 2270 O O . GLY A 1 287 ? -19.972 -7.195 -15.960 1.00 88.62 287 GLY A O 1
ATOM 2271 N N . SER A 1 288 ? -18.449 -8.619 -16.748 1.00 91.62 288 SER A N 1
ATOM 2272 C CA . SER A 1 288 ? -18.452 -9.524 -15.603 1.00 91.62 288 SER A CA 1
ATOM 2273 C C . SER A 1 288 ? -17.196 -9.361 -14.746 1.00 91.62 288 SER A C 1
ATOM 2275 O O . SER A 1 288 ? -17.251 -9.616 -13.545 1.00 91.62 288 SER A O 1
ATOM 2277 N N . LEU A 1 289 ? -16.084 -8.929 -15.339 1.00 95.88 289 LEU A N 1
ATOM 2278 C CA . LEU A 1 289 ? -14.766 -8.835 -14.728 1.00 95.88 289 LEU A CA 1
ATOM 2279 C C . LEU A 1 289 ? -14.151 -7.452 -14.939 1.00 95.88 289 LEU A C 1
ATOM 2281 O O . LEU A 1 289 ? -14.326 -6.821 -15.981 1.00 95.88 289 LEU A O 1
ATOM 2285 N N . VAL A 1 290 ? -13.372 -7.019 -13.950 1.00 97.44 290 VAL A N 1
ATOM 2286 C CA . VAL A 1 290 ? -12.651 -5.746 -13.984 1.00 97.44 290 VAL A CA 1
ATOM 2287 C C . VAL A 1 290 ? -11.193 -5.976 -13.601 1.00 97.44 290 VAL A C 1
ATOM 2289 O O . VAL A 1 290 ? -10.882 -6.375 -12.476 1.00 97.44 290 VAL A O 1
ATOM 2292 N N . GLY A 1 291 ? -10.290 -5.761 -14.554 1.00 97.81 291 GLY A N 1
ATOM 2293 C CA . GLY A 1 291 ? -8.846 -5.750 -14.333 1.00 97.81 291 GLY A CA 1
ATOM 2294 C C . GLY A 1 291 ? -8.359 -4.351 -13.975 1.00 97.81 291 GLY A C 1
ATOM 2295 O O . GLY A 1 291 ? -8.953 -3.358 -14.394 1.00 97.81 291 GLY A O 1
ATOM 2296 N N . PHE A 1 292 ? -7.258 -4.246 -13.232 1.00 98.25 292 PHE A N 1
ATOM 2297 C CA . PHE A 1 292 ? -6.655 -2.941 -12.960 1.00 98.25 292 PHE A CA 1
ATOM 2298 C C . PHE A 1 292 ? -5.145 -2.970 -12.738 1.00 98.25 292 PHE A C 1
ATOM 2300 O O . PHE A 1 292 ? -4.586 -3.941 -12.212 1.00 98.25 292 PHE A O 1
ATOM 2307 N N . ALA A 1 293 ? -4.502 -1.848 -13.074 1.00 98.25 293 ALA A N 1
ATOM 2308 C CA . ALA A 1 293 ? -3.142 -1.528 -12.661 1.00 98.25 293 ALA A CA 1
ATOM 2309 C C . ALA A 1 293 ? -3.049 -0.114 -12.072 1.00 98.25 293 ALA A C 1
ATOM 2311 O O . ALA A 1 293 ? -3.384 0.857 -12.741 1.00 98.25 293 ALA A O 1
ATOM 2312 N N . ALA A 1 294 ? -2.550 0.005 -10.840 1.00 98.50 294 ALA A N 1
ATOM 2313 C CA . ALA A 1 294 ? -2.285 1.293 -10.189 1.00 98.50 294 ALA A CA 1
ATOM 2314 C C . ALA A 1 294 ? -0.780 1.564 -10.077 1.00 98.50 294 ALA A C 1
ATOM 2316 O O . ALA A 1 294 ? -0.019 0.635 -9.803 1.00 98.50 294 ALA A O 1
ATOM 2317 N N . PHE A 1 295 ? -0.352 2.817 -10.238 1.00 98.31 295 PHE A N 1
ATOM 2318 C CA . PHE A 1 295 ? 1.046 3.229 -10.383 1.00 98.31 295 PHE A CA 1
ATOM 2319 C C . PHE A 1 295 ? 1.408 4.362 -9.416 1.00 98.31 295 PHE A C 1
ATOM 2321 O O . PHE A 1 295 ? 0.793 5.426 -9.446 1.00 98.31 295 PHE A O 1
ATOM 2328 N N . TRP A 1 296 ? 2.436 4.148 -8.587 1.00 98.12 296 TRP A N 1
ATOM 2329 C CA . TRP A 1 296 ? 2.977 5.168 -7.680 1.00 98.12 296 TRP A CA 1
ATOM 2330 C C . TRP A 1 296 ? 4.517 5.201 -7.724 1.00 98.12 296 TRP A C 1
ATOM 2332 O O . TRP A 1 296 ? 5.124 4.131 -7.769 1.00 98.12 296 TRP A O 1
ATOM 2342 N N . PRO A 1 297 ? 5.177 6.373 -7.667 1.00 96.31 297 PRO A N 1
ATOM 2343 C CA . PRO A 1 297 ? 4.598 7.716 -7.787 1.00 96.31 297 PRO A CA 1
ATOM 2344 C C . PRO A 1 297 ? 3.853 7.913 -9.111 1.00 96.31 297 PRO A C 1
ATOM 2346 O O . PRO A 1 297 ? 3.865 7.020 -9.960 1.00 96.31 297 PRO A O 1
ATOM 2349 N N . GLN A 1 298 ? 3.204 9.063 -9.285 1.00 93.00 298 GLN A N 1
ATOM 2350 C CA . GLN A 1 298 ? 2.506 9.387 -10.528 1.00 93.00 298 GLN A CA 1
ATOM 2351 C C . GLN A 1 298 ? 3.406 9.188 -11.767 1.00 93.00 298 GLN A C 1
ATOM 2353 O O . GLN A 1 298 ? 4.617 9.440 -11.715 1.00 93.00 298 GLN A O 1
ATOM 2358 N N . LEU A 1 299 ? 2.827 8.690 -12.863 1.00 94.69 299 LEU A N 1
ATOM 2359 C CA . LEU A 1 299 ? 3.552 8.381 -14.093 1.00 94.69 299 LEU A CA 1
ATOM 2360 C C . LEU A 1 299 ? 3.992 9.663 -14.810 1.00 94.69 299 LEU A C 1
ATOM 2362 O O . LEU A 1 299 ? 3.286 10.666 -14.806 1.00 94.69 299 LEU A O 1
ATOM 2366 N N . PHE A 1 300 ? 5.150 9.607 -15.473 1.00 93.56 300 PHE A N 1
ATOM 2367 C CA . PHE A 1 300 ? 5.603 10.669 -16.381 1.00 93.56 300 PHE A CA 1
ATOM 2368 C C . PHE A 1 300 ? 5.142 10.417 -17.824 1.00 93.56 300 PHE A C 1
ATOM 2370 O O . PHE A 1 300 ? 4.956 11.344 -18.605 1.00 93.56 300 PHE A O 1
ATOM 2377 N N . GLY A 1 301 ? 4.960 9.153 -18.199 1.00 93.06 301 GLY A N 1
ATOM 2378 C CA . GLY A 1 301 ? 4.305 8.789 -19.446 1.00 93.06 301 GLY A CA 1
ATOM 2379 C C . GLY A 1 301 ? 3.318 7.666 -19.239 1.00 93.06 301 GLY A C 1
ATOM 2380 O O . GLY A 1 301 ? 3.613 6.698 -18.539 1.00 93.06 301 GLY A O 1
ATOM 2381 N N . LYS A 1 302 ? 2.158 7.769 -19.873 1.00 93.06 302 LYS A N 1
ATOM 2382 C CA . LYS A 1 302 ? 1.120 6.747 -19.822 1.00 93.06 302 LYS A CA 1
ATOM 2383 C C . LYS A 1 302 ? 0.371 6.642 -21.135 1.00 93.06 302 LYS A C 1
ATOM 2385 O O . LYS A 1 302 ? 0.178 7.628 -21.848 1.00 93.06 302 LYS A O 1
ATOM 2390 N N . LEU A 1 303 ? -0.009 5.413 -21.447 1.00 91.69 303 LEU A N 1
ATOM 2391 C CA . LEU A 1 303 ? -0.741 5.060 -22.649 1.00 91.69 303 LEU A CA 1
ATOM 2392 C C . LEU A 1 303 ? -1.564 3.804 -22.378 1.00 91.69 303 LEU A C 1
ATOM 2394 O O . LEU A 1 303 ? -1.018 2.794 -21.930 1.00 91.69 303 LEU A O 1
ATOM 2398 N N . VAL A 1 304 ? -2.853 3.862 -22.698 1.00 91.19 304 VAL A N 1
ATOM 2399 C CA . VAL A 1 304 ? -3.665 2.682 -22.995 1.00 91.19 304 VAL A CA 1
ATOM 2400 C C . VAL A 1 304 ? -4.121 2.815 -24.441 1.00 91.19 304 VAL A C 1
ATOM 2402 O O . VAL A 1 304 ? -4.518 3.895 -24.882 1.00 91.19 304 VAL A O 1
ATOM 2405 N N . ASP A 1 305 ? -3.950 1.754 -25.218 1.00 89.94 305 ASP A N 1
ATOM 2406 C CA . ASP A 1 305 ? -4.323 1.737 -26.631 1.00 89.94 305 ASP A CA 1
ATOM 2407 C C . ASP A 1 305 ? -4.670 0.310 -27.059 1.00 89.94 305 ASP A C 1
ATOM 2409 O O . ASP A 1 305 ? -4.224 -0.664 -26.445 1.00 89.94 305 ASP A O 1
ATOM 2413 N N . GLY A 1 306 ? -5.465 0.182 -28.114 1.00 89.44 306 GLY A N 1
ATOM 2414 C CA . GLY A 1 306 ? -5.923 -1.109 -28.611 1.00 89.44 306 GLY A CA 1
ATOM 2415 C C . GLY A 1 306 ? -4.795 -1.860 -29.313 1.00 89.44 306 GLY A C 1
ATOM 2416 O O . GLY A 1 306 ? -4.007 -1.262 -30.055 1.00 89.44 306 GLY A O 1
ATOM 2417 N N . THR A 1 307 ? -4.714 -3.183 -29.153 1.00 89.31 307 THR A N 1
ATOM 2418 C CA . THR A 1 307 ? -3.710 -4.018 -29.848 1.00 89.31 307 THR A CA 1
ATOM 2419 C C . THR A 1 307 ? -3.801 -3.910 -31.374 1.00 89.31 307 THR A C 1
ATOM 2421 O O . THR A 1 307 ? -2.824 -4.182 -32.079 1.00 89.31 307 THR A O 1
ATOM 2424 N N . THR A 1 308 ? -4.947 -3.477 -31.915 1.00 86.31 308 THR A N 1
ATOM 2425 C CA . THR A 1 308 ? -5.112 -3.236 -33.352 1.00 86.31 308 THR A CA 1
ATOM 2426 C C . THR A 1 308 ? -4.482 -1.919 -33.835 1.00 86.31 308 THR A C 1
ATOM 2428 O O . THR A 1 308 ? -4.235 -1.774 -35.039 1.00 86.31 308 THR A O 1
ATOM 2431 N N . HIS A 1 309 ? -4.152 -1.002 -32.917 1.00 85.94 309 HIS A N 1
ATOM 2432 C CA . HIS A 1 309 ? -3.600 0.333 -33.182 1.00 85.94 309 HIS A CA 1
ATOM 2433 C C . HIS A 1 309 ? -2.172 0.520 -32.668 1.00 85.94 309 HIS A C 1
ATOM 2435 O O . HIS A 1 309 ? -1.333 1.091 -33.378 1.00 85.94 309 HIS A O 1
ATOM 2441 N N . ILE A 1 310 ? -1.868 0.005 -31.477 1.00 90.00 310 ILE A N 1
ATOM 2442 C CA . ILE A 1 310 ? -0.541 0.128 -30.886 1.00 90.00 310 ILE A CA 1
ATOM 2443 C C . ILE A 1 310 ? 0.509 -0.572 -31.757 1.00 90.00 310 ILE A C 1
ATOM 2445 O O . ILE A 1 310 ? 0.308 -1.645 -32.332 1.00 90.00 310 ILE A O 1
ATOM 2449 N N . THR A 1 311 ? 1.681 0.047 -31.874 1.00 91.50 311 THR A N 1
ATOM 2450 C CA . THR A 1 311 ? 2.763 -0.492 -32.698 1.00 91.50 311 THR A CA 1
ATOM 2451 C C . THR A 1 311 ? 3.812 -1.195 -31.845 1.00 91.50 311 THR A C 1
ATOM 2453 O O . THR A 1 311 ? 4.071 -0.816 -30.705 1.00 91.50 311 THR A O 1
ATOM 2456 N N . ARG A 1 312 ? 4.516 -2.175 -32.433 1.00 91.69 312 ARG A N 1
ATOM 2457 C CA . ARG A 1 312 ? 5.693 -2.792 -31.789 1.00 91.69 312 ARG A CA 1
ATOM 2458 C C . ARG A 1 312 ? 6.778 -1.775 -31.418 1.00 91.69 312 ARG A C 1
ATOM 2460 O O . ARG A 1 312 ? 7.582 -2.072 -30.548 1.00 91.69 312 ARG A O 1
ATOM 2467 N N . ASP A 1 313 ? 6.829 -0.637 -32.109 1.00 91.81 313 ASP A N 1
ATOM 2468 C CA . ASP A 1 313 ? 7.764 0.456 -31.826 1.00 91.81 313 ASP A CA 1
ATOM 2469 C C . ASP A 1 313 ? 7.425 1.097 -30.477 1.00 91.81 313 ASP A C 1
ATOM 2471 O O . ASP A 1 313 ? 8.217 1.049 -29.542 1.00 91.81 313 ASP A O 1
ATOM 2475 N N . THR A 1 314 ? 6.164 1.509 -30.315 1.00 92.31 314 THR A N 1
ATOM 2476 C CA . THR A 1 314 ? 5.610 1.995 -29.043 1.00 92.31 314 THR A CA 1
ATOM 2477 C C . THR A 1 314 ? 5.824 0.997 -27.899 1.00 92.31 314 THR A C 1
ATOM 2479 O O . THR A 1 314 ? 6.213 1.385 -26.801 1.00 92.31 314 THR A O 1
ATOM 2482 N N . ILE A 1 315 ? 5.625 -0.300 -28.158 1.00 93.62 315 ILE A N 1
ATOM 2483 C CA . ILE A 1 315 ? 5.773 -1.373 -27.160 1.00 93.62 315 ILE A CA 1
ATOM 2484 C C . ILE A 1 315 ? 7.230 -1.625 -26.752 1.00 93.62 315 ILE A C 1
ATOM 2486 O O . ILE A 1 315 ? 7.468 -2.050 -25.621 1.00 93.62 315 ILE A O 1
ATOM 2490 N N . LEU A 1 316 ? 8.212 -1.378 -27.620 1.00 94.38 316 LEU A N 1
ATOM 2491 C CA . LEU A 1 316 ? 9.610 -1.774 -27.387 1.00 94.38 316 LEU A CA 1
ATOM 2492 C C . LEU A 1 316 ? 10.582 -0.595 -27.249 1.00 94.38 316 LEU A C 1
ATOM 2494 O O . LEU A 1 316 ? 11.787 -0.825 -27.139 1.00 94.38 316 LEU A O 1
ATOM 2498 N N . GLU A 1 317 ? 10.080 0.638 -27.236 1.00 93.19 317 GLU A N 1
ATOM 2499 C CA . GLU A 1 317 ? 10.862 1.864 -27.055 1.00 93.19 317 GLU A CA 1
ATOM 2500 C C . GLU A 1 317 ? 10.224 2.785 -25.997 1.00 93.19 317 GLU A C 1
ATOM 2502 O O . GLU A 1 317 ? 9.052 2.629 -25.647 1.00 93.19 317 GLU A O 1
ATOM 2507 N N . SER A 1 318 ? 10.990 3.730 -25.440 1.00 93.62 318 SER A N 1
ATOM 2508 C CA . SER A 1 318 ? 10.485 4.689 -24.439 1.00 93.62 318 SER A CA 1
ATOM 2509 C C . SER A 1 318 ? 9.371 5.574 -25.013 1.00 93.62 318 SER A C 1
ATOM 2511 O O . SER A 1 318 ? 9.464 6.049 -26.146 1.00 93.62 318 SER A O 1
ATOM 2513 N N . LEU A 1 319 ? 8.344 5.847 -24.202 1.00 91.88 319 LEU A N 1
ATOM 2514 C CA . LEU A 1 319 ? 7.324 6.843 -24.535 1.00 91.88 319 LEU A CA 1
ATOM 2515 C C . LEU A 1 319 ? 7.895 8.260 -24.418 1.00 91.88 319 LEU A C 1
ATOM 2517 O O . LEU A 1 319 ? 7.673 9.110 -25.286 1.00 91.88 319 LEU A O 1
ATOM 2521 N N . CYS A 1 320 ? 8.655 8.503 -23.355 1.00 92.19 320 CYS A N 1
ATOM 2522 C CA . CYS A 1 320 ? 8.923 9.846 -22.859 1.00 92.19 320 CYS A CA 1
ATOM 2523 C C . CYS A 1 320 ? 10.240 10.441 -23.358 1.00 92.19 320 CYS A C 1
ATOM 2525 O O . CYS A 1 320 ? 10.376 11.660 -23.456 1.00 92.19 320 CYS A O 1
ATOM 2527 N N . THR A 1 321 ? 11.231 9.615 -23.694 1.00 92.44 321 THR A N 1
ATOM 2528 C CA . THR A 1 321 ? 12.523 10.125 -24.164 1.00 92.44 321 THR A CA 1
ATOM 2529 C C . THR A 1 321 ? 12.504 10.380 -25.654 1.00 92.44 321 THR A C 1
ATOM 2531 O O . THR A 1 321 ? 12.221 9.496 -26.462 1.00 92.44 321 THR A O 1
ATOM 2534 N N . LYS A 1 322 ? 12.866 11.603 -26.037 1.00 91.88 322 LYS A N 1
ATOM 2535 C CA . LYS A 1 322 ? 13.038 11.991 -27.432 1.00 91.88 322 LYS A CA 1
ATOM 2536 C C . LYS A 1 322 ? 14.524 12.092 -27.743 1.00 91.88 322 LYS A C 1
ATOM 2538 O O . LYS A 1 322 ? 15.242 12.891 -27.145 1.00 91.88 322 LYS A O 1
ATOM 2543 N N . GLU A 1 323 ? 14.970 11.273 -28.692 1.00 92.62 323 GLU A N 1
ATOM 2544 C CA . GLU A 1 323 ? 16.329 11.282 -29.231 1.00 92.62 323 GLU A CA 1
ATOM 2545 C C . GLU A 1 323 ? 16.284 11.728 -30.696 1.00 92.62 323 GLU A C 1
ATOM 2547 O O . GLU A 1 323 ? 15.722 11.049 -31.556 1.00 92.62 323 GLU A O 1
ATOM 2552 N N . TYR A 1 324 ? 16.925 12.854 -31.005 1.00 92.75 324 TYR A N 1
ATOM 2553 C CA . TYR A 1 324 ? 17.107 13.309 -32.381 1.00 92.75 324 TYR A CA 1
ATOM 2554 C C . TYR A 1 324 ? 18.584 13.371 -32.719 1.00 92.75 324 TYR A C 1
ATOM 2556 O O . TYR A 1 324 ? 19.307 14.210 -32.189 1.00 92.75 324 TYR A O 1
ATOM 2564 N N . ASN A 1 325 ? 19.023 12.515 -33.641 1.00 93.31 325 ASN A N 1
ATOM 2565 C CA . ASN A 1 325 ? 20.401 12.467 -34.114 1.00 93.31 325 ASN A CA 1
ATOM 2566 C C . ASN A 1 325 ? 20.470 12.804 -35.607 1.00 93.31 325 ASN A C 1
ATOM 2568 O O . ASN A 1 325 ? 20.152 11.973 -36.459 1.00 93.31 325 ASN A O 1
ATOM 2572 N N . GLN A 1 326 ? 20.861 14.034 -35.931 1.00 94.31 326 GLN A N 1
ATOM 2573 C CA . GLN A 1 326 ? 20.863 14.537 -37.305 1.00 94.31 326 GLN A CA 1
ATOM 2574 C C . GLN A 1 326 ? 22.126 15.334 -37.609 1.00 94.31 326 GLN A C 1
ATOM 2576 O O . GLN A 1 326 ? 22.718 15.940 -36.718 1.00 94.31 326 GLN A O 1
ATOM 2581 N N . THR A 1 327 ? 22.529 15.380 -38.881 1.00 95.44 327 THR A N 1
ATOM 2582 C CA . THR A 1 327 ? 23.586 16.309 -39.295 1.00 95.44 327 THR A CA 1
ATOM 2583 C C . THR A 1 327 ? 23.095 17.750 -39.195 1.00 95.44 327 THR A C 1
ATOM 2585 O O . THR A 1 327 ? 21.909 18.024 -39.396 1.00 95.44 327 THR A O 1
ATOM 2588 N N . TRP A 1 328 ? 24.005 18.690 -38.945 1.00 94.12 328 TRP A N 1
ATOM 2589 C CA . TRP A 1 328 ? 23.688 20.120 -38.930 1.00 94.12 328 TRP A CA 1
ATOM 2590 C C . TRP A 1 328 ? 22.984 20.581 -40.216 1.00 94.12 328 TRP A C 1
ATOM 2592 O O . TRP A 1 328 ? 22.017 21.340 -40.153 1.00 94.12 328 TRP A O 1
ATOM 2602 N N . GLU A 1 329 ? 23.401 20.052 -41.372 1.00 93.31 329 GLU A N 1
ATOM 2603 C CA . GLU A 1 329 ? 22.740 20.292 -42.662 1.00 93.31 329 GLU A CA 1
ATOM 2604 C C . GLU A 1 329 ? 21.287 19.794 -42.683 1.00 93.31 329 GLU A C 1
ATOM 2606 O O . GLU A 1 329 ? 20.402 20.484 -43.189 1.00 93.31 329 GLU A O 1
ATOM 2611 N N . SER A 1 330 ? 21.017 18.620 -42.104 1.00 91.69 330 SER A N 1
ATOM 2612 C CA . SER A 1 330 ? 19.671 18.023 -42.069 1.00 91.69 330 SER A CA 1
ATOM 2613 C C . SER A 1 330 ? 18.720 18.782 -41.143 1.00 91.69 330 SER A C 1
ATOM 2615 O O . SER A 1 330 ? 17.525 18.852 -41.417 1.00 91.69 330 SER A O 1
ATOM 2617 N N . LEU A 1 331 ? 19.257 19.449 -40.116 1.00 89.56 331 LEU A N 1
ATOM 2618 C CA . LEU A 1 331 ? 18.524 20.420 -39.295 1.00 89.56 331 LEU A CA 1
ATOM 2619 C C . LEU A 1 331 ? 18.238 21.741 -40.042 1.00 89.56 331 LEU A C 1
ATOM 2621 O O . LEU A 1 331 ? 17.665 22.669 -39.471 1.00 89.56 331 LEU A O 1
ATOM 2625 N N . GLY A 1 332 ? 18.643 21.847 -41.312 1.00 86.75 332 GLY A N 1
ATOM 2626 C CA . GLY A 1 332 ? 18.470 23.023 -42.159 1.00 86.75 332 GLY A CA 1
ATOM 2627 C C . GLY A 1 332 ? 19.541 24.098 -41.963 1.00 86.75 332 GLY A C 1
ATOM 2628 O O . GLY A 1 332 ? 19.291 25.247 -42.332 1.00 86.75 332 GLY A O 1
ATOM 2629 N N . SER A 1 333 ? 20.692 23.752 -41.368 1.00 84.88 333 SER A N 1
ATOM 2630 C CA . SER A 1 333 ? 21.776 24.671 -40.976 1.00 84.88 333 SER A CA 1
ATOM 2631 C C . SER A 1 333 ? 21.223 25.947 -40.320 1.00 84.88 333 SER A C 1
ATOM 2633 O O . SER A 1 333 ? 21.347 27.050 -40.869 1.00 84.88 333 SER A O 1
ATOM 2635 N N . PRO A 1 334 ? 20.524 25.810 -39.179 1.00 83.50 334 PRO A N 1
ATOM 2636 C CA . PRO A 1 334 ? 19.647 26.852 -38.677 1.00 83.50 334 PRO A CA 1
ATOM 2637 C C . PRO A 1 334 ? 20.411 28.139 -38.340 1.00 83.50 334 PRO A C 1
ATOM 2639 O O . PRO A 1 334 ? 21.432 28.154 -37.643 1.00 83.50 334 PRO A O 1
ATOM 2642 N N . SER A 1 335 ? 19.889 29.263 -38.841 1.00 80.56 335 SER A N 1
ATOM 2643 C CA . SER A 1 335 ? 20.537 30.569 -38.717 1.00 80.56 335 SER A CA 1
ATOM 2644 C C . SER A 1 335 ? 20.738 30.970 -37.256 1.00 80.56 335 SER A C 1
ATOM 2646 O O . SER A 1 335 ? 19.838 30.820 -36.432 1.00 80.56 335 SER A O 1
ATOM 2648 N N . GLY A 1 336 ? 21.901 31.539 -36.939 1.00 85.00 336 GLY A N 1
ATOM 2649 C CA . GLY A 1 336 ? 22.209 31.978 -35.575 1.00 85.00 336 GLY A CA 1
ATOM 2650 C C . GLY A 1 336 ? 22.633 30.850 -34.633 1.00 85.00 336 GLY A C 1
ATOM 2651 O O . GLY A 1 336 ? 22.860 31.132 -33.456 1.00 85.00 336 GLY A O 1
ATOM 2652 N N . ARG A 1 337 ? 22.825 29.626 -35.154 1.00 91.81 337 ARG A N 1
ATOM 2653 C CA . ARG A 1 337 ? 23.232 28.428 -34.398 1.00 91.81 337 ARG A CA 1
ATOM 2654 C C . ARG A 1 337 ? 22.161 27.966 -33.409 1.00 91.81 337 ARG A C 1
ATOM 2656 O O . ARG A 1 337 ? 22.488 27.478 -32.333 1.00 91.81 337 ARG A O 1
ATOM 2663 N N . ASN A 1 338 ? 20.898 28.186 -33.765 1.00 92.19 338 ASN A N 1
ATOM 2664 C CA . ASN A 1 338 ? 19.753 27.989 -32.890 1.00 92.19 338 ASN A CA 1
ATOM 2665 C C . ASN A 1 338 ? 18.886 26.822 -33.376 1.00 92.19 338 ASN A C 1
ATOM 2667 O O . ASN A 1 338 ? 18.206 26.946 -34.390 1.00 92.19 338 ASN A O 1
ATOM 2671 N N . ILE A 1 339 ? 18.892 25.716 -32.642 1.00 92.00 339 ILE A N 1
ATOM 2672 C CA . ILE A 1 339 ? 17.975 24.594 -32.850 1.00 92.00 339 ILE A CA 1
ATOM 2673 C C . ILE A 1 339 ? 16.673 24.932 -32.128 1.00 92.00 339 ILE A C 1
ATOM 2675 O O . ILE A 1 339 ? 16.693 25.254 -30.944 1.00 92.00 339 ILE A O 1
ATOM 2679 N N . THR A 1 340 ? 15.546 24.879 -32.835 1.00 89.44 340 THR A N 1
ATOM 2680 C CA . THR A 1 340 ? 14.231 25.222 -32.278 1.00 89.44 340 THR A CA 1
ATOM 2681 C C . THR A 1 340 ? 13.264 24.064 -32.466 1.00 89.44 340 THR A C 1
ATOM 2683 O O . THR A 1 340 ? 13.004 23.672 -33.604 1.00 89.44 340 THR A O 1
ATOM 2686 N N . PHE A 1 341 ? 12.718 23.545 -31.365 1.00 88.94 341 PHE A N 1
ATOM 2687 C CA . PHE A 1 341 ? 11.964 22.285 -31.355 1.00 88.94 341 PHE A CA 1
ATOM 2688 C C . PHE A 1 341 ? 10.708 22.343 -32.253 1.00 88.94 341 PHE A C 1
ATOM 2690 O O . PHE A 1 341 ? 10.659 21.587 -33.229 1.00 88.94 341 PHE A O 1
ATOM 2697 N N . PRO A 1 342 ? 9.775 23.312 -32.095 1.00 83.88 342 PRO A N 1
ATOM 2698 C CA . PRO A 1 342 ? 8.595 23.405 -32.963 1.00 83.88 342 PRO A CA 1
ATOM 2699 C C . PRO A 1 342 ? 8.897 23.573 -34.458 1.00 83.88 342 PRO A C 1
ATOM 2701 O O . PRO A 1 342 ? 8.149 23.083 -35.300 1.00 83.88 342 PRO A O 1
ATOM 2704 N N . ILE A 1 343 ? 9.988 24.263 -34.816 1.00 85.12 343 ILE A N 1
ATOM 2705 C CA . ILE A 1 343 ? 10.367 24.475 -36.227 1.00 85.12 343 ILE A CA 1
ATOM 2706 C C . ILE A 1 343 ? 10.787 23.154 -36.879 1.00 85.12 343 ILE A C 1
ATOM 2708 O O . ILE A 1 343 ? 10.556 22.950 -38.070 1.00 85.12 343 ILE A O 1
ATOM 2712 N N . LEU A 1 344 ? 11.386 22.263 -36.092 1.00 86.06 344 LEU A N 1
ATOM 2713 C CA . LEU A 1 344 ? 11.841 20.945 -36.521 1.00 86.06 344 LEU A CA 1
ATOM 2714 C C . LEU A 1 344 ? 10.762 19.861 -36.366 1.00 86.06 344 LEU A C 1
ATOM 2716 O O . LEU A 1 344 ? 11.000 18.716 -36.743 1.00 86.06 344 LEU A O 1
ATOM 2720 N N . GLY A 1 345 ? 9.579 20.219 -35.852 1.00 87.75 345 GLY A N 1
ATOM 2721 C CA . GLY A 1 345 ? 8.495 19.278 -35.561 1.00 87.75 345 GLY A CA 1
ATOM 2722 C C . GLY A 1 345 ? 8.755 18.412 -34.326 1.00 87.75 345 GLY A C 1
ATOM 2723 O O . GLY A 1 345 ? 8.186 17.330 -34.222 1.00 87.75 345 GLY A O 1
ATOM 2724 N N . TRP A 1 346 ? 9.640 18.851 -33.431 1.00 91.06 346 TRP A N 1
ATOM 2725 C CA . TRP A 1 346 ? 9.957 18.163 -32.181 1.00 91.06 346 TRP A CA 1
ATOM 2726 C C . TRP A 1 346 ? 9.057 18.711 -31.061 1.00 91.06 346 TRP A C 1
ATOM 2728 O O . TRP A 1 346 ? 8.834 19.929 -31.031 1.00 91.06 346 TRP A O 1
ATOM 2738 N N . PRO A 1 347 ? 8.529 17.864 -30.158 1.00 90.44 347 PRO A N 1
ATOM 2739 C CA . PRO A 1 347 ? 7.769 18.333 -28.999 1.00 90.44 347 PRO A CA 1
ATOM 2740 C C . PRO A 1 347 ? 8.668 19.110 -28.031 1.00 90.44 347 PRO A C 1
ATOM 2742 O O . PRO A 1 347 ? 9.887 18.954 -28.077 1.00 90.44 347 PRO A O 1
ATOM 2745 N N . SER A 1 348 ? 8.081 19.937 -27.167 1.00 90.44 348 SER A N 1
ATOM 2746 C CA . SER A 1 348 ? 8.819 20.614 -26.091 1.00 90.44 348 SER A CA 1
ATOM 2747 C C . SER A 1 348 ? 9.343 19.624 -25.045 1.00 90.44 348 SER A C 1
ATOM 2749 O O . SER A 1 348 ? 8.840 18.508 -24.938 1.00 90.44 348 SER A O 1
ATOM 2751 N N . ALA A 1 349 ? 10.377 20.029 -24.312 1.00 92.00 349 ALA A N 1
ATOM 2752 C CA . ALA A 1 349 ? 10.890 19.309 -23.162 1.00 92.00 349 ALA A CA 1
ATOM 2753 C C . ALA A 1 349 ? 10.074 19.626 -21.908 1.00 92.00 349 ALA A C 1
ATOM 2755 O O . ALA A 1 349 ? 9.737 20.785 -21.662 1.00 92.00 349 ALA A O 1
ATOM 2756 N N . ASP A 1 350 ? 9.824 18.597 -21.105 1.00 92.50 350 ASP A N 1
ATOM 2757 C CA . ASP A 1 350 ? 9.049 18.686 -19.874 1.00 92.50 350 ASP A CA 1
ATOM 2758 C C . ASP A 1 350 ? 9.923 18.375 -18.650 1.00 92.50 350 ASP A C 1
ATOM 2760 O O . ASP A 1 350 ? 10.848 17.553 -18.726 1.00 92.50 350 ASP A O 1
ATOM 2764 N N . PRO A 1 351 ? 9.666 19.046 -17.513 1.00 92.81 351 PRO A N 1
ATOM 2765 C CA . PRO A 1 351 ? 10.451 18.866 -16.306 1.00 92.81 351 PRO A CA 1
ATOM 2766 C C . PRO A 1 351 ? 10.186 17.507 -15.664 1.00 92.81 351 PRO A C 1
ATOM 2768 O O . PRO A 1 351 ? 9.047 17.149 -15.388 1.00 92.81 351 PRO A O 1
ATOM 2771 N N . TYR A 1 352 ? 11.256 16.792 -15.336 1.00 92.81 352 TYR A N 1
ATOM 2772 C CA . TYR A 1 352 ? 11.201 15.486 -14.682 1.00 92.81 352 TYR A CA 1
ATOM 2773 C C . TYR A 1 352 ? 12.097 15.465 -13.425 1.00 92.81 352 TYR A C 1
ATOM 2775 O O . TYR A 1 352 ? 13.005 16.302 -13.297 1.00 92.81 352 TYR A O 1
ATOM 2783 N N . PRO A 1 353 ? 11.848 14.563 -12.457 1.00 93.56 353 PRO A N 1
ATOM 2784 C CA . PRO A 1 353 ? 12.537 14.568 -11.169 1.00 93.56 353 PRO A CA 1
ATOM 2785 C C . PRO A 1 353 ? 14.001 14.108 -11.260 1.00 93.56 353 PRO A C 1
ATOM 2787 O O . PRO A 1 353 ? 14.346 13.138 -11.934 1.00 93.56 353 PRO A O 1
ATOM 2790 N N . ARG A 1 354 ? 14.875 14.780 -10.503 1.00 90.94 354 ARG A N 1
ATOM 2791 C CA . ARG A 1 354 ? 16.317 14.489 -10.401 1.00 90.94 354 ARG A CA 1
ATOM 2792 C C . ARG A 1 354 ? 16.796 14.069 -9.013 1.00 90.94 354 ARG A C 1
ATOM 2794 O O . ARG A 1 354 ? 18.003 13.980 -8.789 1.00 90.94 354 ARG A O 1
ATOM 2801 N N . GLY A 1 355 ? 15.890 13.874 -8.062 1.00 91.31 355 GLY A N 1
ATOM 2802 C CA . GLY A 1 355 ? 16.264 13.648 -6.668 1.00 91.31 355 GLY A CA 1
ATOM 2803 C C . GLY A 1 355 ? 16.050 14.886 -5.799 1.00 91.31 355 GLY A C 1
ATOM 2804 O O . GLY A 1 355 ? 16.267 16.017 -6.241 1.00 91.31 355 GLY A O 1
ATOM 2805 N N . LEU A 1 356 ? 15.653 14.672 -4.548 1.00 89.81 356 LEU A N 1
ATOM 2806 C CA . LEU A 1 356 ? 15.503 15.680 -3.495 1.00 89.81 356 LEU A CA 1
ATOM 2807 C C . LEU A 1 356 ? 14.603 16.866 -3.891 1.00 89.81 356 LEU A C 1
ATOM 2809 O O . LEU A 1 356 ? 14.872 18.016 -3.534 1.00 89.81 356 LEU A O 1
ATOM 2813 N N . GLY A 1 357 ? 13.550 16.593 -4.668 1.00 91.19 357 GLY A N 1
ATOM 2814 C CA . GLY A 1 357 ? 12.616 17.580 -5.218 1.00 91.19 357 GLY A CA 1
ATOM 2815 C C . GLY A 1 357 ? 13.215 18.530 -6.259 1.00 91.19 357 GLY A C 1
ATOM 2816 O O . GLY A 1 357 ? 12.592 19.532 -6.608 1.00 91.19 357 GLY A O 1
ATOM 2817 N N . ALA A 1 358 ? 14.422 18.256 -6.760 1.00 92.62 358 ALA A N 1
ATOM 2818 C CA . ALA A 1 358 ? 14.959 18.952 -7.919 1.00 92.62 358 ALA A CA 1
ATOM 2819 C C . ALA A 1 358 ? 14.319 18.405 -9.199 1.00 92.62 358 ALA A C 1
ATOM 2821 O O . ALA A 1 358 ? 14.161 17.197 -9.351 1.00 92.62 358 ALA A O 1
ATOM 2822 N N . ILE A 1 359 ? 14.031 19.295 -10.145 1.00 93.38 359 ILE A N 1
ATOM 2823 C CA . ILE A 1 359 ? 13.543 18.950 -11.485 1.00 93.38 359 ILE A CA 1
ATOM 2824 C C . ILE A 1 359 ? 14.503 19.464 -12.556 1.00 93.38 359 ILE A C 1
ATOM 2826 O O . ILE A 1 359 ? 15.326 20.352 -12.300 1.00 93.38 359 ILE A O 1
ATOM 2830 N N . SER A 1 360 ? 14.414 18.897 -13.754 1.00 90.62 360 SER A N 1
ATOM 2831 C CA . SER A 1 360 ? 15.136 19.365 -14.933 1.00 90.62 360 SER A CA 1
ATOM 2832 C C . SER A 1 360 ? 14.337 19.102 -16.190 1.00 90.62 360 SER A C 1
ATOM 2834 O O . SER A 1 360 ? 13.735 18.053 -16.330 1.00 90.62 360 SER A O 1
ATOM 2836 N N . ASP A 1 361 ? 14.411 20.034 -17.118 1.00 91.38 361 ASP A N 1
ATOM 2837 C CA . ASP A 1 361 ? 13.898 19.972 -18.486 1.00 91.38 361 ASP A CA 1
ATOM 2838 C C . ASP A 1 361 ? 15.015 20.260 -19.512 1.00 91.38 361 ASP A C 1
ATOM 2840 O O . ASP A 1 361 ? 14.799 20.163 -20.717 1.00 91.38 361 ASP A O 1
ATOM 2844 N N . GLU A 1 362 ? 16.235 20.581 -19.052 1.00 91.81 362 GLU A N 1
ATOM 2845 C CA . GLU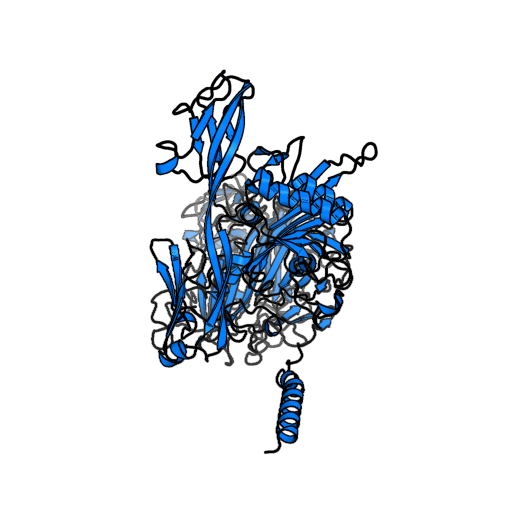 A 1 362 ? 17.372 20.892 -19.926 1.00 91.81 362 GLU A CA 1
ATOM 2846 C C . GLU A 1 362 ? 17.771 19.672 -20.791 1.00 91.81 362 GLU A C 1
ATOM 2848 O O . GLU A 1 362 ? 18.201 18.644 -20.252 1.00 91.81 362 GLU A O 1
ATOM 2853 N N . PRO A 1 363 ? 17.703 19.782 -22.134 1.00 93.12 363 PRO A N 1
ATOM 2854 C CA . PRO A 1 363 ? 18.131 18.737 -23.055 1.00 93.12 363 PRO A CA 1
ATOM 2855 C C . PRO A 1 363 ? 19.628 18.463 -22.969 1.00 93.12 363 PRO A C 1
ATOM 2857 O O . PRO A 1 363 ? 20.445 19.378 -22.873 1.00 93.12 363 PRO A O 1
ATOM 2860 N N . TRP A 1 364 ? 20.018 17.210 -23.146 1.00 93.25 364 TRP A N 1
ATOM 2861 C CA . TRP A 1 364 ? 21.407 16.844 -23.373 1.00 93.25 364 TRP A CA 1
ATOM 2862 C C . TRP A 1 364 ? 21.769 16.967 -24.846 1.00 93.25 364 TRP A C 1
ATOM 2864 O O . TRP A 1 364 ? 21.108 16.406 -25.718 1.00 93.25 364 TRP A O 1
ATOM 2874 N N . VAL A 1 365 ? 22.850 17.698 -25.120 1.00 94.69 365 VAL A N 1
ATOM 2875 C CA . VAL A 1 365 ? 23.304 17.990 -26.482 1.00 94.69 365 VAL A CA 1
ATOM 2876 C C . VAL A 1 365 ? 24.675 17.387 -26.704 1.00 94.69 365 VAL A C 1
ATOM 2878 O O . VAL A 1 365 ? 25.617 17.659 -25.960 1.00 94.69 365 VAL A O 1
ATOM 2881 N N . TYR A 1 366 ? 24.806 16.617 -27.773 1.00 94.38 366 TYR A N 1
ATOM 2882 C CA . TYR A 1 366 ? 26.052 15.996 -28.180 1.00 94.38 366 TYR A CA 1
ATOM 2883 C C . TYR A 1 366 ? 26.439 16.467 -29.569 1.00 94.38 366 TYR A C 1
ATOM 2885 O O . TYR A 1 366 ? 25.590 16.624 -30.445 1.00 94.38 366 TYR A O 1
ATOM 2893 N N . LYS A 1 367 ? 27.739 16.637 -29.787 1.00 94.81 367 LYS A N 1
ATOM 2894 C CA . LYS A 1 367 ? 28.323 16.871 -31.105 1.00 94.81 367 LYS A CA 1
ATOM 2895 C C . LYS A 1 367 ? 29.280 15.735 -31.422 1.00 94.81 367 LYS A C 1
ATOM 2897 O O . LYS A 1 367 ? 30.214 15.511 -30.656 1.00 94.81 367 LYS A O 1
ATOM 2902 N N . GLU A 1 368 ? 29.071 15.041 -32.538 1.00 94.75 368 GLU A N 1
ATOM 2903 C CA . GLU A 1 368 ? 29.873 13.867 -32.923 1.00 94.75 368 GLU A CA 1
ATOM 2904 C C . GLU A 1 368 ? 29.944 12.816 -31.796 1.00 94.75 368 GLU A C 1
ATOM 2906 O O . GLU A 1 368 ? 30.990 12.230 -31.521 1.00 94.75 368 GLU A O 1
ATOM 2911 N N . GLY A 1 369 ? 28.826 12.625 -31.085 1.00 92.12 369 GLY A N 1
ATOM 2912 C CA . GLY A 1 369 ? 28.733 11.709 -29.947 1.00 92.12 369 GLY A CA 1
ATOM 2913 C C . GLY A 1 369 ? 29.431 12.183 -28.667 1.00 92.12 369 GLY A C 1
ATOM 2914 O O . GLY A 1 369 ? 29.500 11.411 -27.720 1.00 92.12 369 GLY A O 1
ATOM 2915 N N . ILE A 1 370 ? 29.930 13.421 -28.600 1.00 93.31 370 ILE A N 1
ATOM 2916 C CA . ILE A 1 370 ? 30.566 13.998 -27.406 1.00 93.31 370 ILE A CA 1
ATOM 2917 C C . ILE A 1 370 ? 29.608 14.964 -26.706 1.00 93.31 370 ILE A C 1
ATOM 2919 O O . ILE A 1 370 ? 29.140 15.918 -27.327 1.00 93.31 370 ILE A O 1
ATOM 2923 N N . LEU A 1 371 ? 29.350 14.743 -25.413 1.00 93.00 371 LEU A N 1
ATOM 2924 C CA . LEU A 1 371 ? 28.459 15.567 -24.591 1.00 93.00 371 LEU A CA 1
ATOM 2925 C C . LEU A 1 371 ? 29.014 16.985 -24.44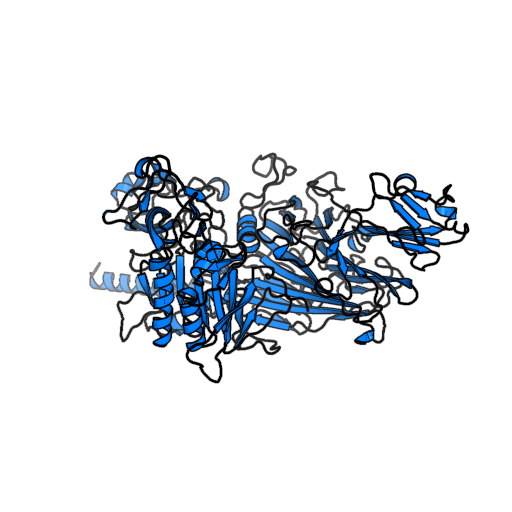3 1.00 93.00 371 LEU A C 1
ATOM 2927 O O . LEU A 1 371 ? 30.137 17.179 -23.965 1.00 93.00 371 LEU A O 1
ATOM 2931 N N . LEU A 1 372 ? 28.197 17.961 -24.828 1.00 93.62 372 LEU A N 1
ATOM 2932 C CA . LEU A 1 372 ? 28.436 19.384 -24.644 1.00 93.62 372 LEU A CA 1
ATOM 2933 C C . LEU A 1 372 ? 27.982 19.837 -23.251 1.00 93.62 372 LEU A C 1
ATOM 2935 O O . LEU A 1 372 ? 27.079 19.263 -22.643 1.00 93.62 372 LEU A O 1
ATOM 2939 N N . THR A 1 373 ? 28.600 20.899 -22.747 1.00 90.50 373 THR A N 1
ATOM 2940 C CA . THR A 1 373 ? 28.279 21.492 -21.446 1.00 90.50 373 THR A CA 1
ATOM 2941 C C . THR A 1 373 ? 27.200 22.567 -21.598 1.00 90.50 373 THR A C 1
ATOM 2943 O O . THR A 1 373 ? 27.398 23.550 -22.318 1.00 90.50 373 THR A O 1
ATOM 2946 N N . GLY A 1 374 ? 26.077 22.395 -20.896 1.00 88.06 374 GLY A N 1
ATOM 2947 C CA . GLY A 1 374 ? 24.978 23.365 -20.842 1.00 88.06 374 GLY A CA 1
ATOM 2948 C C . GLY A 1 374 ? 25.307 24.638 -20.055 1.00 88.06 374 GLY A C 1
ATOM 2949 O O . GLY A 1 374 ? 26.474 24.983 -19.832 1.00 88.06 374 GLY A O 1
ATOM 2950 N N . GLY A 1 375 ? 24.272 25.379 -19.649 1.00 84.38 375 GLY A N 1
ATOM 2951 C CA . GLY A 1 375 ? 24.426 26.592 -18.828 1.00 84.38 375 GLY A CA 1
ATOM 2952 C C . GLY A 1 375 ? 25.228 27.734 -19.478 1.00 84.38 375 GLY A C 1
ATOM 2953 O O . GLY A 1 375 ? 25.769 28.595 -18.783 1.00 84.38 375 GLY A O 1
ATOM 2954 N N . GLY A 1 376 ? 25.336 27.750 -20.810 1.00 86.94 376 GLY A N 1
ATOM 2955 C CA . GLY A 1 376 ? 26.050 28.771 -21.582 1.00 86.94 376 GLY A CA 1
ATOM 2956 C C . GLY A 1 376 ? 27.534 28.499 -21.826 1.00 86.94 376 GLY A C 1
ATOM 2957 O O . GLY A 1 376 ? 28.210 29.378 -22.364 1.00 86.94 376 GLY A O 1
ATOM 2958 N N . VAL A 1 377 ? 28.052 27.318 -21.470 1.00 91.19 377 VAL A N 1
ATOM 2959 C CA . VAL A 1 377 ? 29.459 26.950 -21.714 1.00 91.19 377 VAL A CA 1
ATOM 2960 C C . VAL A 1 377 ? 29.687 26.561 -23.174 1.00 91.19 377 VAL A C 1
ATOM 2962 O O . VAL A 1 377 ? 30.434 27.242 -23.877 1.00 91.19 377 VAL A O 1
ATOM 2965 N N . ASP A 1 378 ? 29.017 25.515 -23.650 1.00 94.12 378 ASP A N 1
ATOM 2966 C CA . ASP A 1 378 ? 29.048 25.091 -25.054 1.00 94.12 378 ASP A CA 1
ATOM 2967 C C . ASP A 1 378 ? 27.741 25.451 -25.770 1.00 94.12 378 ASP A C 1
ATOM 2969 O O . ASP A 1 378 ? 27.750 25.790 -26.957 1.00 94.12 378 ASP A O 1
ATOM 2973 N N . TYR A 1 379 ? 26.627 25.449 -25.037 1.00 95.62 379 TYR A N 1
ATOM 2974 C CA . TYR A 1 379 ? 25.328 25.902 -25.514 1.00 95.62 379 TYR A CA 1
ATOM 2975 C C . TYR A 1 379 ? 24.526 26.587 -24.406 1.00 95.62 379 TYR A C 1
ATOM 2977 O O . TYR A 1 379 ? 24.759 26.371 -23.215 1.00 95.62 379 TYR A O 1
ATOM 2985 N N . THR A 1 380 ? 23.568 27.419 -24.805 1.00 94.44 380 THR A N 1
ATOM 2986 C CA . THR A 1 380 ? 22.522 27.949 -23.926 1.00 94.44 380 THR A CA 1
ATOM 2987 C C . THR A 1 380 ? 21.194 27.342 -24.338 1.00 94.44 380 THR A C 1
ATOM 2989 O O . THR A 1 380 ? 20.805 27.464 -25.499 1.00 94.44 380 THR A O 1
ATOM 2992 N N . TRP A 1 381 ? 20.506 26.716 -23.389 1.00 94.19 381 TRP A N 1
ATOM 2993 C CA . TRP A 1 381 ? 19.120 26.303 -23.551 1.00 94.19 381 TRP A CA 1
ATOM 2994 C C . TRP A 1 381 ? 18.172 27.350 -22.949 1.00 94.19 381 TRP A C 1
ATOM 2996 O O . TRP A 1 381 ? 18.526 28.085 -22.023 1.00 94.19 381 TRP A O 1
ATOM 3006 N N . THR A 1 382 ? 16.982 27.482 -23.523 1.00 91.12 382 THR A N 1
ATOM 3007 C CA . THR A 1 382 ? 15.906 28.328 -23.002 1.00 91.12 382 THR A CA 1
ATOM 3008 C C . THR A 1 382 ? 14.583 27.597 -23.179 1.00 91.12 382 THR A C 1
ATOM 3010 O O . THR A 1 382 ? 14.139 27.429 -24.316 1.00 91.12 382 THR A O 1
ATOM 3013 N N . GLY A 1 383 ? 13.983 27.188 -22.059 1.00 83.25 383 GLY A N 1
ATOM 3014 C CA . GLY A 1 383 ? 12.680 26.523 -22.015 1.00 83.25 383 GLY A CA 1
ATOM 3015 C C . GLY A 1 383 ? 11.502 27.487 -22.111 1.00 83.25 383 GLY A C 1
ATOM 3016 O O . GLY A 1 383 ? 11.526 28.556 -21.490 1.00 83.25 383 GLY A O 1
ATOM 3017 N N . SER A 1 384 ? 10.487 27.135 -22.909 1.00 68.88 384 SER A N 1
ATOM 3018 C CA . SER A 1 384 ? 9.157 27.774 -22.939 1.00 68.88 384 SER A CA 1
ATOM 3019 C C . SER A 1 384 ? 8.173 26.966 -23.816 1.00 68.88 384 SER A C 1
ATOM 3021 O O . SER A 1 384 ? 8.387 25.798 -24.095 1.00 68.88 384 SER A O 1
ATOM 3023 N N . THR A 1 385 ? 7.126 27.598 -24.364 1.00 69.75 385 THR A N 1
ATOM 3024 C CA . THR A 1 385 ? 6.316 27.025 -25.467 1.00 69.75 385 THR A CA 1
ATOM 3025 C C . THR A 1 385 ? 7.110 26.807 -26.764 1.00 69.75 385 THR A C 1
ATOM 3027 O O . THR A 1 385 ? 6.596 26.283 -27.750 1.00 69.75 385 THR A O 1
ATOM 3030 N N . THR A 1 386 ? 8.350 27.287 -26.827 1.00 80.12 386 THR A N 1
ATOM 3031 C CA . THR A 1 386 ? 9.283 27.064 -27.927 1.00 80.12 386 THR A CA 1
ATOM 3032 C C . THR A 1 386 ? 10.671 26.891 -27.338 1.00 80.12 386 THR A C 1
ATOM 3034 O O . THR A 1 386 ? 11.311 27.876 -26.961 1.00 80.12 386 THR A O 1
ATOM 3037 N N . ASP A 1 387 ? 11.139 25.650 -27.282 1.00 89.31 387 ASP A N 1
ATOM 3038 C CA . ASP A 1 387 ? 12.474 25.365 -26.772 1.00 89.31 387 ASP A CA 1
ATOM 3039 C C . ASP A 1 387 ? 13.540 25.688 -27.805 1.00 89.31 387 ASP A C 1
ATOM 3041 O O . ASP A 1 387 ? 13.384 25.454 -29.012 1.00 89.31 387 ASP A O 1
ATOM 3045 N N . SER A 1 388 ? 14.631 26.262 -27.308 1.00 92.12 388 SER A N 1
ATOM 3046 C CA . SER A 1 388 ? 15.723 26.773 -28.120 1.00 92.12 388 SER A CA 1
ATOM 3047 C C . SER A 1 388 ? 17.064 26.368 -27.529 1.00 92.12 388 SER A C 1
ATOM 3049 O O . SER A 1 388 ? 17.330 26.594 -26.349 1.00 92.12 388 SER A O 1
ATOM 3051 N N . ILE A 1 389 ? 17.925 25.803 -28.374 1.00 94.75 389 ILE A N 1
ATOM 3052 C CA . ILE A 1 389 ? 19.315 25.477 -28.055 1.00 94.75 389 ILE A CA 1
ATOM 3053 C C . ILE A 1 389 ? 20.208 26.327 -28.949 1.00 94.75 389 ILE A C 1
ATOM 3055 O O . ILE A 1 389 ? 20.264 26.126 -30.164 1.00 94.75 389 ILE A O 1
ATOM 3059 N N . VAL A 1 390 ? 20.938 27.265 -28.351 1.00 95.06 390 VAL A N 1
ATOM 3060 C CA . VAL A 1 390 ? 21.891 28.124 -29.057 1.00 95.06 390 VAL A CA 1
ATOM 3061 C C . VAL A 1 390 ? 23.309 27.634 -28.802 1.00 95.06 390 VAL A C 1
ATOM 3063 O O . VAL A 1 390 ? 23.826 27.765 -27.693 1.00 95.06 390 VAL A O 1
ATOM 3066 N N . LEU A 1 391 ? 23.960 27.103 -29.837 1.00 95.69 391 LEU A N 1
ATOM 3067 C CA . LEU A 1 391 ? 25.350 26.654 -29.758 1.00 95.69 391 LEU A CA 1
ATOM 3068 C C . LEU A 1 391 ? 26.316 27.848 -29.805 1.00 95.69 391 LEU A C 1
ATOM 3070 O O . LEU A 1 391 ? 26.199 28.752 -30.642 1.00 95.69 391 LEU A O 1
ATOM 3074 N N . ASN A 1 392 ? 27.337 27.830 -28.947 1.00 94.69 392 ASN A N 1
ATOM 3075 C CA . ASN A 1 392 ? 28.358 28.879 -28.902 1.00 94.69 392 ASN A CA 1
ATOM 3076 C C . ASN A 1 392 ? 29.305 28.838 -30.106 1.00 94.69 392 ASN A C 1
ATOM 3078 O O . ASN A 1 392 ? 29.847 29.873 -30.507 1.00 94.69 392 ASN A O 1
ATOM 3082 N N . VAL A 1 393 ? 29.478 27.663 -30.711 1.00 91.94 393 VAL A N 1
ATOM 3083 C CA . VAL A 1 393 ? 30.278 27.442 -31.919 1.00 91.94 393 VAL A CA 1
ATOM 3084 C C . VAL A 1 393 ? 29.395 26.789 -32.970 1.00 91.94 393 VAL A C 1
ATOM 3086 O O . VAL A 1 393 ? 28.705 25.817 -32.683 1.00 91.94 393 VAL A O 1
ATOM 3089 N N . GLU A 1 394 ? 29.414 27.336 -34.185 1.00 92.25 394 GLU A N 1
ATOM 3090 C CA . GLU A 1 394 ? 28.667 26.769 -35.307 1.00 92.25 394 GLU A CA 1
ATOM 3091 C C . GLU A 1 394 ? 29.255 25.404 -35.704 1.00 92.25 394 GLU A C 1
ATOM 3093 O O . GLU A 1 394 ? 30.472 25.315 -35.923 1.00 92.25 394 GLU A O 1
ATOM 3098 N N . PRO A 1 395 ? 28.439 24.337 -35.763 1.00 94.19 395 PRO A N 1
ATOM 3099 C CA . PRO A 1 395 ? 28.873 23.048 -36.288 1.00 94.19 395 PRO A CA 1
ATOM 3100 C C . PRO A 1 395 ? 29.165 23.114 -37.791 1.00 94.19 395 PRO A C 1
ATOM 3102 O O . PRO A 1 395 ? 28.659 23.978 -38.504 1.00 94.19 395 PRO A O 1
ATOM 3105 N N . ALA A 1 396 ? 29.985 22.191 -38.287 1.00 94.50 396 ALA A N 1
ATOM 3106 C CA . ALA A 1 396 ? 30.072 21.941 -39.717 1.00 94.50 396 ALA A CA 1
ATOM 3107 C C . ALA A 1 396 ? 28.789 21.254 -40.200 1.00 94.50 396 ALA A C 1
ATOM 3109 O O . ALA A 1 396 ? 28.179 20.494 -39.457 1.00 94.50 396 ALA A O 1
ATOM 3110 N N . ASP A 1 397 ? 28.429 21.449 -41.467 1.00 93.69 397 ASP A N 1
ATOM 3111 C CA . ASP A 1 397 ? 27.244 20.833 -42.087 1.00 93.69 397 ASP A CA 1
ATOM 3112 C C . ASP A 1 397 ? 27.204 19.298 -41.935 1.00 93.69 397 ASP A C 1
ATOM 3114 O O . ASP A 1 397 ? 26.133 18.703 -41.827 1.00 93.69 397 ASP A O 1
ATOM 3118 N N . THR A 1 398 ? 28.379 18.661 -41.869 1.00 94.88 398 THR A N 1
ATOM 3119 C CA . THR A 1 398 ? 28.534 17.213 -41.675 1.00 94.88 398 THR A CA 1
ATOM 3120 C C . THR A 1 398 ? 28.491 16.759 -40.220 1.00 94.88 398 THR A C 1
ATOM 3122 O O . THR A 1 398 ? 28.439 15.554 -39.997 1.00 94.88 398 THR A O 1
ATOM 3125 N N . ASP A 1 399 ? 28.575 17.680 -39.256 1.00 95.75 399 ASP A N 1
ATOM 3126 C CA . ASP A 1 399 ? 28.612 17.330 -37.839 1.00 95.75 399 ASP A CA 1
ATOM 3127 C C . ASP A 1 399 ? 27.240 16.799 -37.405 1.00 95.75 399 ASP A C 1
ATOM 3129 O O . ASP A 1 399 ? 26.217 17.457 -37.618 1.00 95.75 399 ASP A O 1
ATOM 3133 N N . TYR A 1 400 ? 27.215 15.632 -36.771 1.00 95.94 400 TYR A N 1
ATOM 3134 C CA . TYR A 1 400 ? 26.042 15.076 -36.115 1.00 95.94 400 TYR A CA 1
ATOM 3135 C C . TYR A 1 400 ? 25.798 15.771 -34.786 1.00 95.94 400 TYR A C 1
ATOM 3137 O O . TYR A 1 400 ? 26.685 15.844 -33.928 1.00 95.94 400 TYR A O 1
ATOM 3145 N N . ILE A 1 401 ? 24.568 16.242 -34.620 1.00 95.38 401 ILE A N 1
ATOM 3146 C CA . ILE A 1 401 ? 24.042 16.767 -33.374 1.00 95.38 401 ILE A CA 1
ATOM 3147 C C . ILE A 1 401 ? 23.006 15.781 -32.853 1.00 95.38 401 ILE A C 1
ATOM 3149 O O . ILE A 1 401 ? 22.013 15.503 -33.528 1.00 95.38 401 ILE A O 1
ATOM 3153 N N . THR A 1 402 ? 23.253 15.264 -31.653 1.00 94.81 402 THR A N 1
ATOM 3154 C CA . THR A 1 402 ? 22.289 14.442 -30.922 1.00 94.81 402 THR A CA 1
ATOM 3155 C C . THR A 1 402 ? 21.679 15.282 -29.814 1.00 94.81 402 THR A C 1
ATOM 3157 O O . THR A 1 402 ? 22.411 15.864 -29.015 1.00 94.81 402 THR A O 1
ATOM 3160 N N . VAL A 1 403 ? 20.354 15.362 -29.773 1.00 94.00 403 VAL A N 1
ATOM 3161 C CA . VAL A 1 403 ? 19.604 16.007 -28.693 1.00 94.00 403 VAL A CA 1
ATOM 3162 C C . VAL A 1 403 ? 18.759 14.940 -28.012 1.00 94.00 403 VAL A C 1
ATOM 3164 O O . VAL A 1 403 ? 17.993 14.257 -28.688 1.00 94.00 403 VAL A O 1
ATOM 3167 N N . VAL A 1 404 ? 18.926 14.797 -26.698 1.00 93.69 404 VAL A N 1
ATOM 3168 C CA . VAL A 1 404 ? 18.176 13.865 -25.846 1.00 93.69 404 VAL A CA 1
ATOM 3169 C C . VAL A 1 404 ? 17.442 14.674 -24.785 1.00 93.69 404 VAL A C 1
ATOM 3171 O O . VAL A 1 404 ? 18.065 15.476 -24.092 1.00 93.69 404 VAL A O 1
ATOM 3174 N N . TYR A 1 405 ? 16.132 14.500 -24.661 1.00 93.12 405 TYR A N 1
ATOM 3175 C CA . TYR A 1 405 ? 15.323 15.189 -23.652 1.00 93.12 405 TYR A CA 1
ATOM 3176 C C . TYR A 1 405 ? 14.068 14.390 -23.300 1.00 93.12 405 TYR A C 1
ATOM 3178 O O . TYR A 1 405 ? 13.751 13.403 -23.969 1.00 93.12 405 TYR A O 1
ATOM 3186 N N . LYS A 1 406 ? 13.376 14.807 -22.236 1.00 93.50 406 LYS A N 1
ATOM 3187 C CA . LYS A 1 406 ? 12.126 14.191 -21.778 1.00 93.50 406 LYS A CA 1
ATOM 3188 C C . LYS A 1 406 ? 10.937 15.006 -22.244 1.00 93.50 406 LYS A C 1
ATOM 3190 O O . LYS A 1 406 ? 10.988 16.229 -22.211 1.00 93.50 406 LYS A O 1
ATOM 3195 N N . HIS A 1 407 ? 9.898 14.318 -22.672 1.00 92.12 407 HIS A N 1
ATOM 3196 C CA . HIS A 1 407 ? 8.610 14.879 -23.022 1.00 92.12 407 HIS A CA 1
ATOM 3197 C C . HIS A 1 407 ? 7.543 14.021 -22.356 1.00 92.12 407 HIS A C 1
ATOM 3199 O O . HIS A 1 407 ? 7.562 12.797 -22.510 1.00 92.12 407 HIS A O 1
ATOM 3205 N N . GLU A 1 408 ? 6.655 14.658 -21.607 1.00 90.81 408 GLU A N 1
ATOM 3206 C CA . GLU A 1 408 ? 5.532 13.984 -20.972 1.00 90.81 408 GLU A CA 1
ATOM 3207 C C . GLU A 1 408 ? 4.618 13.431 -22.070 1.00 90.81 408 GLU A C 1
ATOM 3209 O O . GLU A 1 408 ? 4.194 14.154 -22.975 1.00 90.81 408 GLU A O 1
ATOM 3214 N N . VAL A 1 409 ? 4.331 12.132 -22.018 1.00 88.75 409 VAL A N 1
ATOM 3215 C CA . VAL A 1 409 ? 3.329 11.517 -22.894 1.00 88.75 409 VAL A CA 1
ATOM 3216 C C . VAL A 1 409 ? 2.126 11.207 -22.040 1.00 88.75 409 VAL A C 1
ATOM 3218 O O . VAL A 1 409 ? 2.094 10.203 -21.337 1.00 88.75 409 VAL A O 1
ATOM 3221 N N . ASN A 1 410 ? 1.147 12.092 -22.106 1.00 79.06 410 ASN A N 1
ATOM 3222 C CA . ASN A 1 410 ? -0.089 11.946 -21.377 1.00 79.06 410 ASN A CA 1
ATOM 3223 C C . ASN A 1 410 ? -1.221 11.888 -22.398 1.00 79.06 410 ASN A C 1
ATOM 3225 O O . ASN A 1 410 ? -1.607 12.912 -22.960 1.00 79.06 410 ASN A O 1
ATOM 3229 N N . ALA A 1 411 ? -1.711 10.680 -22.678 1.00 58.38 411 ALA A N 1
ATOM 3230 C CA . ALA A 1 411 ? -2.941 10.513 -23.448 1.00 58.38 411 ALA A CA 1
ATOM 3231 C C . ALA A 1 411 ? -4.159 11.160 -22.748 1.00 58.38 411 ALA A C 1
ATOM 3233 O O . ALA A 1 411 ? -5.190 11.348 -23.381 1.00 58.38 411 ALA A O 1
ATOM 3234 N N . GLY A 1 412 ? -4.021 11.578 -21.483 1.00 53.88 412 GLY A N 1
ATOM 3235 C CA . GLY A 1 412 ? -5.102 12.115 -20.667 1.00 53.88 412 GLY A CA 1
ATOM 3236 C C . GLY A 1 412 ? -6.132 11.043 -20.328 1.00 53.88 412 GLY A C 1
ATOM 3237 O O . GLY A 1 412 ? -5.879 9.853 -20.496 1.00 53.88 412 GLY A O 1
ATOM 3238 N N . GLU A 1 413 ? -7.307 11.503 -19.907 1.00 52.97 413 GLU A N 1
ATOM 3239 C CA . GLU A 1 413 ? -8.544 10.723 -19.755 1.00 52.97 413 GLU A CA 1
ATOM 3240 C C . GLU A 1 413 ? -9.061 10.126 -21.090 1.00 52.97 413 GLU A C 1
ATOM 3242 O O . GLU A 1 413 ? -10.181 9.638 -21.121 1.00 52.97 413 GLU A O 1
ATOM 3247 N N . GLU A 1 414 ? -8.324 10.211 -22.213 1.00 56.12 414 GLU A N 1
ATOM 3248 C CA . GLU A 1 414 ? -8.805 9.666 -23.491 1.00 56.12 414 GLU A CA 1
ATOM 3249 C C . GLU A 1 414 ? -8.642 8.138 -23.548 1.00 56.12 414 GLU A C 1
ATOM 3251 O O . GLU A 1 414 ? -7.523 7.607 -23.582 1.00 56.12 414 GLU A O 1
ATOM 3256 N N . ASP A 1 415 ? -9.791 7.463 -23.605 1.00 64.44 415 ASP A N 1
ATOM 3257 C CA . ASP A 1 415 ? -9.953 6.017 -23.742 1.00 64.44 415 ASP A CA 1
ATOM 3258 C C . ASP A 1 415 ? -9.387 5.524 -25.079 1.00 64.44 415 ASP A C 1
ATOM 3260 O O . ASP A 1 415 ? -9.594 6.133 -26.134 1.00 64.44 415 ASP A O 1
ATOM 3264 N N . LEU A 1 416 ? -8.550 4.477 -25.014 1.00 63.44 416 LEU A N 1
ATOM 3265 C CA . LEU A 1 416 ? -7.819 3.893 -26.149 1.00 63.44 416 LEU A CA 1
ATOM 3266 C C . LEU A 1 416 ? -7.328 4.946 -27.173 1.00 63.44 416 LEU A C 1
ATOM 3268 O O . LEU A 1 416 ? -7.607 4.841 -28.362 1.00 63.44 416 LEU A O 1
ATOM 3272 N N . SER A 1 417 ? -6.578 5.952 -26.708 1.00 57.66 417 SER A N 1
ATOM 3273 C CA . SER A 1 417 ? -6.185 7.226 -27.365 1.00 57.66 417 SER A CA 1
ATOM 3274 C C . SER A 1 417 ? -5.954 7.323 -28.893 1.00 57.66 417 SER A C 1
ATOM 3276 O O . SER A 1 417 ? -6.029 8.422 -29.446 1.00 57.66 417 SER A O 1
ATOM 3278 N N . ASN A 1 418 ? -5.641 6.242 -29.621 1.00 56.44 418 ASN A N 1
ATOM 3279 C CA . ASN A 1 418 ? -5.496 6.253 -31.090 1.00 56.44 418 ASN A CA 1
ATOM 3280 C C . ASN A 1 418 ? -6.565 5.430 -31.830 1.00 56.44 418 ASN A C 1
ATOM 3282 O O . ASN A 1 418 ? -6.491 5.275 -33.061 1.00 56.44 418 ASN A O 1
ATOM 3286 N N . HIS A 1 419 ? -7.544 4.904 -31.101 1.00 60.81 419 HIS A N 1
ATOM 3287 C CA . HIS A 1 419 ? -8.668 4.125 -31.585 1.00 60.81 419 HIS A CA 1
ATOM 3288 C C . HIS A 1 419 ? -9.936 4.989 -31.660 1.00 60.81 419 HIS A C 1
ATOM 3290 O O . HIS A 1 419 ? -10.059 6.012 -31.003 1.00 60.81 419 HIS A O 1
ATOM 3296 N N . VAL A 1 420 ? -10.870 4.631 -32.547 1.00 59.50 420 VAL A N 1
ATOM 3297 C CA . VAL A 1 420 ? -12.093 5.427 -32.803 1.00 59.50 420 VAL A CA 1
ATOM 3298 C C . VAL A 1 420 ? -13.350 4.672 -32.344 1.00 59.50 420 VAL A C 1
ATOM 3300 O O . VAL A 1 420 ? -14.467 5.120 -32.600 1.00 59.50 420 VAL A O 1
ATOM 3303 N N . THR A 1 421 ? -13.216 3.468 -31.775 1.00 71.25 421 THR A N 1
ATOM 3304 C CA . THR A 1 421 ? -14.359 2.617 -31.400 1.00 71.25 421 THR A CA 1
ATOM 3305 C C . THR A 1 421 ? -13.982 1.639 -30.290 1.00 71.25 421 THR A C 1
ATOM 3307 O O . THR A 1 421 ? -13.402 0.599 -30.568 1.00 71.25 421 THR A O 1
ATOM 3310 N N . GLU A 1 422 ? -14.346 1.925 -29.050 1.00 74.19 422 GLU A N 1
ATOM 3311 C CA . GLU A 1 422 ? -14.296 0.941 -27.963 1.00 74.19 422 GLU A CA 1
ATOM 3312 C C . GLU A 1 422 ? -15.359 -0.162 -28.165 1.00 74.19 422 GLU A C 1
ATOM 3314 O O . GLU A 1 422 ? -16.395 0.100 -28.797 1.00 74.19 422 GLU A O 1
ATOM 3319 N N . PRO A 1 423 ? -15.155 -1.395 -27.657 1.00 87.19 423 PRO A N 1
ATOM 3320 C CA . PRO A 1 423 ? -13.971 -1.906 -26.949 1.00 87.19 423 PRO A CA 1
ATOM 3321 C C . PRO A 1 423 ? -12.911 -2.539 -27.892 1.00 87.19 423 PRO A C 1
ATOM 3323 O O . PRO A 1 423 ? -13.232 -2.990 -28.994 1.00 87.19 423 PRO A O 1
ATOM 3326 N N . ASP A 1 424 ? -11.646 -2.635 -27.455 1.00 90.31 424 ASP A N 1
ATOM 3327 C CA . ASP A 1 424 ? -10.543 -3.383 -28.115 1.00 90.31 424 ASP A CA 1
ATOM 3328 C C . ASP A 1 424 ? -9.672 -4.088 -27.054 1.00 90.31 424 ASP A C 1
ATOM 3330 O O . ASP A 1 424 ? -9.847 -3.848 -25.865 1.00 90.31 424 ASP A O 1
ATOM 3334 N N . THR A 1 425 ? -8.758 -4.990 -27.424 1.00 93.38 425 THR A N 1
ATOM 3335 C CA . THR A 1 425 ? -7.823 -5.592 -26.452 1.00 93.38 425 THR A CA 1
ATOM 3336 C C . THR A 1 425 ? -6.822 -4.527 -25.993 1.00 93.38 425 THR A C 1
ATOM 3338 O O . THR A 1 425 ? -6.069 -4.037 -26.841 1.00 93.38 425 THR A O 1
ATOM 3341 N N . PRO A 1 426 ? -6.778 -4.149 -24.703 1.00 93.50 426 PRO A N 1
ATOM 3342 C CA . PRO A 1 426 ? -5.953 -3.038 -24.255 1.00 93.50 426 PRO A CA 1
ATOM 3343 C C . PRO A 1 426 ? -4.493 -3.446 -24.046 1.00 93.50 426 PRO A C 1
ATOM 3345 O O . PRO A 1 426 ? -4.176 -4.488 -23.466 1.00 93.50 426 PRO A O 1
ATOM 3348 N N . TYR A 1 427 ? -3.588 -2.567 -24.468 1.00 94.69 427 TYR A N 1
ATOM 3349 C CA . TYR A 1 427 ? -2.176 -2.602 -24.120 1.00 94.69 427 TYR A CA 1
ATOM 3350 C C . TYR A 1 427 ? -1.835 -1.390 -23.256 1.00 94.69 427 TYR A C 1
ATOM 3352 O O . TYR A 1 427 ? -1.946 -0.243 -23.688 1.00 94.69 427 TYR A O 1
ATOM 3360 N N . VAL A 1 428 ? -1.380 -1.652 -22.037 1.00 95.50 428 VAL A N 1
ATOM 3361 C CA . VAL A 1 428 ? -1.080 -0.642 -21.022 1.00 95.50 428 VAL A CA 1
ATOM 3362 C C . VAL A 1 428 ? 0.423 -0.404 -20.951 1.00 95.50 428 VAL A C 1
ATOM 3364 O O . VAL A 1 428 ? 1.209 -1.344 -20.795 1.00 95.50 428 VAL A O 1
ATOM 3367 N N . ILE A 1 429 ? 0.827 0.865 -20.991 1.00 96.00 429 ILE A N 1
ATOM 3368 C CA . ILE A 1 429 ? 2.181 1.319 -20.675 1.00 96.00 429 ILE A CA 1
ATOM 3369 C C . ILE A 1 429 ? 2.100 2.407 -19.607 1.00 96.00 429 ILE A C 1
ATOM 3371 O O . ILE A 1 429 ? 1.451 3.430 -19.804 1.00 96.00 429 ILE A O 1
ATOM 3375 N N . GLY A 1 430 ? 2.817 2.203 -18.502 1.00 96.19 430 GLY A N 1
ATOM 3376 C CA . GLY A 1 430 ? 3.093 3.243 -17.512 1.00 96.19 430 GLY A CA 1
ATOM 3377 C C . GLY A 1 430 ? 4.598 3.406 -17.336 1.00 96.19 430 GLY A C 1
ATOM 3378 O O . GLY A 1 430 ? 5.281 2.428 -17.034 1.00 96.19 430 GLY A O 1
ATOM 3379 N N . GLU A 1 431 ? 5.115 4.614 -17.556 1.00 97.12 431 GLU A N 1
ATOM 3380 C CA . GLU A 1 431 ? 6.536 4.964 -17.581 1.00 97.12 431 GLU A CA 1
ATOM 3381 C C . GLU A 1 431 ? 6.882 6.073 -16.577 1.00 97.12 431 GLU A C 1
ATOM 3383 O O . GLU A 1 431 ? 6.259 7.135 -16.534 1.00 97.12 431 GLU A O 1
ATOM 3388 N N . TRP A 1 432 ? 7.932 5.840 -15.793 1.00 97.19 432 TRP A N 1
ATOM 3389 C CA . TRP A 1 432 ? 8.585 6.836 -14.948 1.00 97.19 432 TRP A CA 1
ATOM 3390 C C . TRP A 1 432 ? 9.860 7.338 -15.622 1.00 97.19 432 TRP A C 1
ATOM 3392 O O . TRP A 1 432 ? 10.582 6.559 -16.248 1.00 97.19 432 TRP A O 1
ATOM 3402 N N . CYS A 1 433 ? 10.159 8.625 -15.445 1.00 95.38 433 CYS A N 1
ATOM 3403 C CA . CYS A 1 433 ? 11.400 9.257 -15.892 1.00 95.38 433 CYS A CA 1
ATOM 3404 C C . CYS A 1 433 ? 12.105 9.909 -14.707 1.00 95.38 433 CYS A C 1
ATOM 3406 O O . CYS A 1 433 ? 11.491 10.691 -13.983 1.00 95.38 433 CYS A O 1
ATOM 3408 N N . PHE A 1 434 ? 13.385 9.607 -14.508 1.00 95.56 434 PHE A N 1
ATOM 3409 C CA . PHE A 1 434 ? 14.154 10.124 -13.377 1.00 95.56 434 PHE A CA 1
ATOM 3410 C C . PHE A 1 434 ? 15.663 10.094 -13.640 1.00 95.56 434 PHE A C 1
ATOM 3412 O O . PHE A 1 434 ? 16.155 9.303 -14.443 1.00 95.56 434 PHE A O 1
ATOM 3419 N N . ASP A 1 435 ? 16.419 10.941 -12.939 1.00 94.44 435 ASP A N 1
ATOM 3420 C CA . ASP A 1 435 ? 17.887 10.904 -12.983 1.00 94.44 435 ASP A CA 1
ATOM 3421 C C . ASP A 1 435 ? 18.484 10.098 -11.821 1.00 94.44 435 ASP A C 1
ATOM 3423 O O . ASP A 1 435 ? 18.198 10.375 -10.662 1.00 94.44 435 ASP A O 1
ATOM 3427 N N . LEU A 1 436 ? 19.413 9.181 -12.103 1.00 93.50 436 LEU A N 1
ATOM 3428 C CA . LEU A 1 436 ? 20.248 8.548 -11.076 1.00 93.50 436 LEU A CA 1
ATOM 3429 C C . LEU A 1 436 ? 21.654 9.158 -11.045 1.00 93.50 436 LEU A C 1
ATOM 3431 O O . LEU A 1 436 ? 22.428 9.094 -12.010 1.00 93.50 436 LEU A O 1
ATOM 3435 N N . GLU A 1 437 ? 22.051 9.680 -9.892 1.00 89.75 437 GLU A N 1
ATOM 3436 C CA . GLU A 1 437 ? 23.382 10.228 -9.642 1.00 89.75 437 GLU A CA 1
ATOM 3437 C C . GLU A 1 437 ? 24.196 9.328 -8.712 1.00 89.75 437 GLU A C 1
ATOM 3439 O O . GLU A 1 437 ? 23.661 8.552 -7.935 1.00 89.75 437 GLU A O 1
ATOM 3444 N N . ASN A 1 438 ? 25.527 9.436 -8.746 1.00 86.50 438 ASN A N 1
ATOM 3445 C CA . ASN A 1 438 ? 26.380 8.767 -7.761 1.00 86.50 438 ASN A CA 1
ATOM 3446 C C . ASN A 1 438 ? 26.443 9.574 -6.443 1.00 86.50 438 ASN A C 1
ATOM 3448 O O . ASN A 1 438 ? 27.528 9.881 -5.941 1.00 86.50 438 ASN A O 1
ATOM 3452 N N . LYS A 1 439 ? 25.287 9.923 -5.876 1.00 85.06 439 LYS A N 1
ATOM 3453 C CA . LYS A 1 439 ? 25.137 10.701 -4.638 1.00 85.06 439 LYS A CA 1
ATOM 3454 C C . LYS A 1 439 ? 24.094 10.075 -3.736 1.00 85.06 439 LYS A C 1
ATOM 3456 O O . LYS A 1 439 ? 23.165 9.448 -4.230 1.00 85.06 439 LYS A O 1
ATOM 3461 N N . ASP A 1 440 ? 24.258 10.300 -2.445 1.00 79.25 440 ASP A N 1
ATOM 3462 C CA . ASP A 1 440 ? 23.303 9.781 -1.488 1.00 79.25 440 ASP A CA 1
ATOM 3463 C C . ASP A 1 440 ? 21.916 10.438 -1.717 1.00 79.25 440 ASP A C 1
ATOM 3465 O O . ASP A 1 440 ? 21.841 11.616 -2.084 1.00 79.25 440 ASP A O 1
ATOM 3469 N N . HIS A 1 441 ? 20.848 9.660 -1.564 1.00 82.88 441 HIS A N 1
ATOM 3470 C CA . HIS A 1 441 ? 19.423 9.933 -1.813 1.00 82.88 441 HIS A CA 1
ATOM 3471 C C . HIS A 1 441 ? 19.042 10.184 -3.283 1.00 82.88 441 HIS A C 1
ATOM 3473 O O . HIS A 1 441 ? 17.993 10.743 -3.603 1.00 82.88 441 HIS A O 1
ATOM 3479 N N . GLN A 1 442 ? 19.947 9.861 -4.210 1.00 87.94 442 GLN A N 1
ATOM 3480 C CA . GLN A 1 442 ? 19.754 10.041 -5.656 1.00 87.94 442 GLN A CA 1
ATOM 3481 C C . GLN A 1 442 ? 20.268 8.832 -6.455 1.00 87.94 442 GLN A C 1
ATOM 3483 O O . GLN A 1 442 ? 20.433 8.912 -7.674 1.00 87.94 442 GLN A O 1
ATOM 3488 N N . ARG A 1 443 ? 20.578 7.718 -5.775 1.00 90.00 443 ARG A N 1
ATOM 3489 C CA . ARG A 1 443 ? 21.122 6.486 -6.374 1.00 90.00 443 ARG A CA 1
ATOM 3490 C C . ARG A 1 443 ? 20.073 5.428 -6.647 1.00 90.00 443 ARG A C 1
ATOM 3492 O O . ARG A 1 443 ? 20.347 4.533 -7.450 1.00 90.00 443 ARG A O 1
ATOM 3499 N N . GLN A 1 444 ? 18.918 5.518 -6.002 1.00 93.00 444 GLN A N 1
ATOM 3500 C CA . GLN A 1 444 ? 17.835 4.566 -6.149 1.00 93.00 444 GLN A CA 1
ATOM 3501 C C . GLN A 1 444 ? 16.516 5.292 -6.379 1.00 93.00 444 GLN A C 1
ATOM 3503 O O . GLN A 1 444 ? 16.258 6.334 -5.790 1.00 93.00 444 GLN A O 1
ATOM 3508 N N . PHE A 1 445 ? 15.675 4.723 -7.231 1.00 95.81 445 PHE A N 1
ATOM 3509 C CA . PHE A 1 445 ? 14.300 5.158 -7.437 1.00 95.81 445 PHE A CA 1
ATOM 3510 C C . PHE A 1 445 ? 13.369 3.972 -7.196 1.00 95.81 445 PHE A C 1
ATOM 3512 O O . PHE A 1 445 ? 13.688 2.859 -7.624 1.00 95.81 445 PHE A O 1
ATOM 3519 N N . ARG A 1 446 ? 12.221 4.198 -6.550 1.00 96.38 446 ARG A N 1
ATOM 3520 C CA . ARG A 1 446 ? 11.204 3.166 -6.356 1.00 96.38 446 ARG A CA 1
ATOM 3521 C C . ARG A 1 446 ? 9.970 3.479 -7.181 1.00 96.38 446 ARG A C 1
ATOM 3523 O O . ARG A 1 446 ? 9.284 4.463 -6.947 1.00 96.38 446 ARG A O 1
ATOM 3530 N N . ALA A 1 447 ? 9.628 2.554 -8.062 1.00 97.75 447 ALA A N 1
ATOM 3531 C CA . ALA A 1 447 ? 8.321 2.492 -8.691 1.00 97.75 447 ALA A CA 1
ATOM 3532 C C . ALA A 1 447 ? 7.483 1.386 -8.039 1.00 97.75 447 ALA A C 1
ATOM 3534 O O . ALA A 1 447 ? 7.974 0.293 -7.763 1.00 97.75 447 ALA A O 1
ATOM 3535 N N . VAL A 1 448 ? 6.201 1.635 -7.812 1.00 98.56 448 VAL A N 1
ATOM 3536 C CA . VAL A 1 448 ? 5.249 0.690 -7.224 1.00 98.56 448 VAL A CA 1
ATOM 3537 C C . VAL A 1 448 ? 4.125 0.449 -8.214 1.00 98.56 448 VAL A C 1
ATOM 3539 O O . VAL A 1 448 ? 3.637 1.367 -8.875 1.00 98.56 448 VAL A O 1
ATOM 3542 N N . THR A 1 449 ? 3.712 -0.810 -8.343 1.00 98.69 449 THR A N 1
ATOM 3543 C CA . THR A 1 449 ? 2.524 -1.149 -9.132 1.00 98.69 449 THR A CA 1
ATOM 3544 C C . THR A 1 449 ? 1.693 -2.202 -8.449 1.00 98.69 449 THR A C 1
ATOM 3546 O O . THR A 1 449 ? 2.239 -3.175 -7.931 1.00 98.69 449 THR A O 1
ATOM 3549 N N . VAL A 1 450 ? 0.384 -2.011 -8.490 1.00 98.75 450 VAL A N 1
ATOM 3550 C CA . VAL A 1 450 ? -0.603 -2.961 -7.986 1.00 98.75 450 VAL A CA 1
ATOM 3551 C C . VAL A 1 450 ? -1.335 -3.540 -9.184 1.00 98.75 450 VAL A C 1
ATOM 3553 O O . VAL A 1 450 ? -1.870 -2.765 -9.964 1.00 98.75 450 VAL A O 1
ATOM 3556 N N . TYR A 1 451 ? -1.349 -4.863 -9.327 1.00 98.69 451 TYR A N 1
ATOM 3557 C CA . TYR A 1 451 ? -2.108 -5.571 -10.362 1.00 98.69 451 TYR A CA 1
ATOM 3558 C C . TYR A 1 451 ? -3.212 -6.399 -9.715 1.00 98.69 451 TYR A C 1
ATOM 3560 O O . TYR A 1 451 ? -2.929 -7.110 -8.747 1.00 98.69 451 TYR A O 1
ATOM 3568 N N . GLY A 1 452 ? -4.431 -6.358 -10.248 1.00 98.19 452 GLY A N 1
ATOM 3569 C CA . GLY A 1 452 ? -5.543 -7.154 -9.729 1.00 98.19 452 GLY A CA 1
ATOM 3570 C C . GLY A 1 452 ? -6.664 -7.397 -10.736 1.00 98.19 452 GLY A C 1
ATOM 3571 O O . GLY A 1 452 ? -6.667 -6.834 -11.831 1.00 98.19 452 GLY A O 1
ATOM 3572 N N . LEU A 1 453 ? -7.585 -8.278 -10.345 1.00 97.94 453 LEU A N 1
ATOM 3573 C CA . LEU A 1 453 ? -8.752 -8.688 -11.128 1.00 97.94 453 LEU A CA 1
ATOM 3574 C C . LEU A 1 453 ? -9.905 -9.034 -10.174 1.00 97.94 453 LEU A C 1
ATOM 3576 O O . LEU A 1 453 ? -9.705 -9.778 -9.209 1.00 97.94 453 LEU A O 1
ATOM 3580 N N . THR A 1 454 ? -11.088 -8.475 -10.419 1.00 97.50 454 THR A N 1
ATOM 3581 C CA . THR A 1 454 ? -12.287 -8.641 -9.580 1.00 97.50 454 THR A CA 1
ATOM 3582 C C . THR A 1 454 ? -13.529 -8.901 -10.428 1.00 97.50 454 THR A C 1
ATOM 3584 O O . THR A 1 454 ? -13.494 -8.776 -11.651 1.00 97.50 454 THR A O 1
ATOM 3587 N N . ASP A 1 455 ? -14.642 -9.250 -9.777 1.00 96.31 455 ASP A N 1
ATOM 3588 C CA . ASP A 1 455 ? -15.963 -9.137 -10.403 1.00 96.31 455 ASP A CA 1
ATOM 3589 C C . ASP A 1 455 ? -16.297 -7.656 -10.651 1.00 96.31 455 ASP A C 1
ATOM 3591 O O . ASP A 1 455 ? -15.810 -6.784 -9.922 1.00 96.31 455 ASP A O 1
ATOM 3595 N N . ARG A 1 456 ? -17.158 -7.379 -11.636 1.00 93.88 456 ARG A N 1
ATOM 3596 C CA . ARG A 1 456 ? -17.752 -6.049 -11.836 1.00 93.88 456 ARG A CA 1
ATOM 3597 C C . ARG A 1 456 ? -18.913 -5.824 -10.870 1.00 93.88 456 ARG A C 1
ATOM 3599 O O . ARG A 1 456 ? -19.856 -6.617 -10.833 1.00 93.88 456 ARG A O 1
ATOM 3606 N N . HIS A 1 457 ? -18.886 -4.704 -10.159 1.00 93.31 457 HIS A N 1
ATOM 3607 C CA . HIS A 1 457 ? -19.943 -4.270 -9.250 1.00 93.31 457 HIS A CA 1
ATOM 3608 C C . HIS A 1 457 ? -20.630 -3.005 -9.769 1.00 93.31 457 HIS A C 1
ATOM 3610 O O . HIS A 1 457 ? -21.803 -3.042 -10.142 1.00 93.31 457 HIS A O 1
ATOM 3616 N N . ASP A 1 458 ? -19.895 -1.899 -9.812 1.00 91.50 458 ASP A N 1
ATOM 3617 C CA . ASP A 1 458 ? -20.361 -0.575 -10.241 1.00 91.50 458 ASP A CA 1
ATOM 3618 C C . ASP A 1 458 ? -19.354 0.144 -11.149 1.00 91.50 458 ASP A C 1
ATOM 3620 O O . ASP A 1 458 ? -19.536 1.324 -11.432 1.00 91.50 458 ASP A O 1
ATOM 3624 N N . ALA A 1 459 ? -18.327 -0.570 -11.629 1.00 91.81 459 ALA A N 1
ATOM 3625 C CA . ALA A 1 459 ? -17.424 -0.065 -12.655 1.00 91.81 459 ALA A CA 1
ATOM 3626 C C . ALA A 1 459 ? -18.207 0.374 -13.896 1.00 91.81 459 ALA A C 1
ATOM 3628 O O . ALA A 1 459 ? -19.022 -0.399 -14.407 1.00 91.81 459 ALA A O 1
ATOM 3629 N N . ASP A 1 460 ? -17.929 1.558 -14.420 1.00 88.12 460 ASP A N 1
ATOM 3630 C CA . ASP A 1 460 ? -18.558 2.033 -15.649 1.00 88.12 460 ASP A CA 1
ATOM 3631 C C . ASP A 1 460 ? -17.584 2.812 -16.518 1.00 88.12 460 ASP A C 1
ATOM 3633 O O . ASP A 1 460 ? -16.571 3.316 -16.023 1.00 88.12 460 ASP A O 1
ATOM 3637 N N . ASP A 1 461 ? -17.911 2.870 -17.800 1.00 83.06 461 ASP A N 1
ATOM 3638 C CA . ASP A 1 461 ? -17.134 3.520 -18.847 1.00 83.06 461 ASP A CA 1
ATOM 3639 C C . ASP A 1 461 ? -18.082 4.368 -19.713 1.00 83.06 461 ASP A C 1
ATOM 3641 O O . ASP A 1 461 ? -19.139 3.887 -20.121 1.00 83.06 461 ASP A O 1
ATOM 3645 N N . ASP A 1 462 ? -17.742 5.635 -19.956 1.00 78.69 462 ASP A N 1
ATOM 3646 C CA . ASP A 1 462 ? -18.583 6.618 -20.658 1.00 78.69 462 ASP A CA 1
ATOM 3647 C C . ASP A 1 462 ? -18.840 6.207 -22.120 1.00 78.69 462 ASP A C 1
ATOM 3649 O O . ASP A 1 462 ? -19.886 6.527 -22.689 1.00 78.69 462 ASP A O 1
ATOM 3653 N N . ASP A 1 463 ? -17.930 5.432 -22.721 1.00 73.44 463 ASP A N 1
ATOM 3654 C CA . ASP A 1 463 ? -18.065 4.919 -24.084 1.00 73.44 463 ASP A CA 1
ATOM 3655 C C . ASP A 1 463 ? -18.803 3.563 -24.150 1.00 73.44 463 ASP A C 1
ATOM 3657 O O . ASP A 1 463 ? -19.143 3.073 -25.241 1.00 73.44 463 ASP A O 1
ATOM 3661 N N . ALA A 1 464 ? -19.143 2.956 -23.007 1.00 71.88 464 ALA A N 1
ATOM 3662 C CA . ALA A 1 464 ? -19.973 1.758 -22.947 1.00 71.88 464 ALA A CA 1
ATOM 3663 C C . ALA A 1 464 ? -21.471 2.102 -23.132 1.00 71.88 464 ALA A C 1
ATOM 3665 O O . ALA A 1 464 ? -22.222 2.249 -22.174 1.00 71.88 464 ALA A O 1
ATOM 3666 N N . ASP A 1 465 ? -21.936 2.194 -24.391 1.00 59.28 465 ASP A N 1
ATOM 3667 C CA . ASP A 1 465 ? -23.331 2.543 -24.752 1.00 59.28 465 ASP A CA 1
ATOM 3668 C C . ASP A 1 465 ? -24.400 1.794 -23.910 1.00 59.28 465 ASP A C 1
ATOM 3670 O O . ASP A 1 465 ? -24.326 0.584 -23.651 1.00 59.28 465 ASP A O 1
ATOM 3674 N N . ALA A 1 466 ? -25.459 2.529 -23.559 1.00 51.19 466 ALA A N 1
ATOM 3675 C CA . ALA A 1 466 ? -26.570 2.205 -22.659 1.00 51.19 466 ALA A CA 1
ATOM 3676 C C . ALA A 1 466 ? -27.398 0.944 -23.014 1.00 51.19 466 ALA A C 1
ATOM 3678 O O . ALA A 1 466 ? -28.400 0.645 -22.353 1.00 51.19 466 ALA A O 1
ATOM 3679 N N . GLU A 1 467 ? -27.040 0.185 -24.057 1.00 47.19 467 GLU A N 1
ATOM 3680 C CA . GLU A 1 467 ? -27.675 -1.103 -24.366 1.00 47.19 467 GLU A CA 1
ATOM 3681 C C . GLU A 1 467 ? -27.182 -2.255 -23.466 1.00 47.19 467 GLU A C 1
ATOM 3683 O O . GLU A 1 467 ? -27.889 -3.265 -23.363 1.00 47.19 467 GLU A O 1
ATOM 3688 N N . THR A 1 468 ? -26.040 -2.114 -22.779 1.00 53.41 468 THR A N 1
ATOM 3689 C CA . THR A 1 468 ? -25.442 -3.198 -21.968 1.00 53.41 468 THR A CA 1
ATOM 3690 C C . THR A 1 468 ? -25.288 -2.917 -20.467 1.00 53.41 468 THR A C 1
ATOM 3692 O O . THR A 1 468 ? -25.415 -3.869 -19.694 1.00 53.41 468 THR A O 1
ATOM 3695 N N . TRP A 1 469 ? -25.108 -1.663 -20.026 1.00 63.62 469 TRP A N 1
ATOM 3696 C CA . TRP A 1 469 ? -24.739 -1.324 -18.633 1.00 63.62 469 TRP A CA 1
ATOM 3697 C C . TRP A 1 469 ? -25.583 -0.177 -18.044 1.00 63.62 469 TRP A C 1
ATOM 3699 O O . TRP A 1 469 ? -26.557 0.250 -18.666 1.00 63.62 469 TRP A O 1
ATOM 3709 N N . GLN A 1 470 ? -25.341 0.222 -16.786 1.00 55.31 470 GLN A N 1
ATOM 3710 C CA . GLN A 1 470 ? -26.116 1.312 -16.178 1.00 55.31 470 GLN A CA 1
ATOM 3711 C C . GLN A 1 470 ? -25.795 2.597 -16.949 1.00 55.31 470 GLN A C 1
ATOM 3713 O O . GLN A 1 470 ? -24.643 2.941 -17.104 1.00 55.31 470 GLN A O 1
ATOM 3718 N N . ASP A 1 471 ? -26.821 3.279 -17.458 1.00 55.84 471 ASP A N 1
ATOM 3719 C CA . ASP A 1 471 ? -26.698 4.519 -18.240 1.00 55.84 471 ASP A CA 1
ATOM 3720 C C . ASP A 1 471 ? -26.235 5.679 -17.334 1.00 55.84 471 ASP A C 1
ATOM 3722 O O . ASP A 1 471 ? -27.041 6.492 -16.860 1.00 55.84 471 ASP A O 1
ATOM 3726 N N . VAL A 1 472 ? -24.947 5.679 -16.987 1.00 59.50 472 VAL A N 1
ATOM 3727 C CA . VAL A 1 472 ? -24.238 6.785 -16.352 1.00 59.50 472 VAL A CA 1
ATOM 3728 C C . VAL A 1 472 ? -23.243 7.297 -17.387 1.00 59.50 472 VAL A C 1
ATOM 3730 O O . VAL A 1 472 ? -22.285 6.614 -17.695 1.00 59.50 472 VAL A O 1
ATOM 3733 N N . ASP A 1 473 ? -23.488 8.484 -17.952 1.00 65.25 473 ASP A N 1
ATOM 3734 C CA . ASP A 1 473 ? -22.561 9.177 -18.871 1.00 65.25 473 ASP A CA 1
ATOM 3735 C C . ASP A 1 473 ? -21.254 9.598 -18.122 1.00 65.25 473 ASP A C 1
ATOM 3737 O O . ASP A 1 473 ? -20.983 10.801 -17.977 1.00 65.25 473 ASP A O 1
ATOM 3741 N N . GLN A 1 474 ? -20.557 8.656 -17.457 1.00 80.25 474 GLN A N 1
ATOM 3742 C CA . GLN A 1 474 ? -19.396 8.849 -16.573 1.00 80.25 474 GLN A CA 1
ATOM 3743 C C . GLN A 1 474 ? -18.546 7.577 -16.405 1.00 80.25 474 GLN A C 1
ATOM 3745 O O . GLN A 1 474 ? -19.068 6.516 -16.076 1.00 80.25 474 GLN A O 1
ATOM 3750 N N . ASN A 1 475 ? -17.220 7.743 -16.419 1.00 85.69 475 ASN A N 1
ATOM 3751 C CA . ASN A 1 475 ? -16.265 6.724 -15.975 1.00 85.69 475 ASN A CA 1
ATOM 3752 C C . ASN A 1 475 ? -16.318 6.536 -14.448 1.00 85.69 475 ASN A C 1
ATOM 3754 O O . ASN A 1 475 ? -16.143 7.491 -13.683 1.00 85.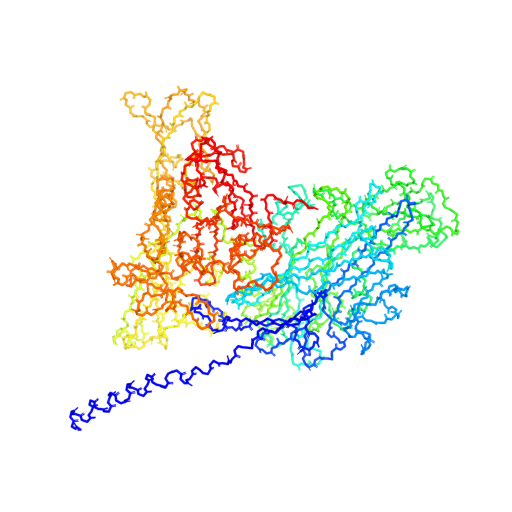69 475 ASN A O 1
ATOM 3758 N N . VAL A 1 476 ? -16.496 5.295 -13.983 1.00 91.56 476 VAL A N 1
ATOM 3759 C CA . VAL A 1 476 ? -16.620 4.940 -12.557 1.00 91.56 476 VAL A CA 1
ATOM 3760 C C . VAL A 1 476 ? -15.629 3.835 -12.184 1.00 91.56 476 VAL A C 1
ATOM 3762 O O . VAL A 1 476 ? -15.621 2.755 -12.774 1.00 91.56 476 VAL A O 1
ATOM 3765 N N . ILE A 1 477 ? -14.801 4.098 -11.167 1.00 95.19 477 ILE A N 1
ATOM 3766 C CA . ILE A 1 477 ? -13.905 3.090 -10.581 1.00 95.19 477 ILE A CA 1
ATOM 3767 C C . ILE A 1 477 ? -14.749 2.069 -9.817 1.00 95.19 477 ILE A C 1
ATOM 3769 O O . ILE A 1 477 ? -15.561 2.461 -8.978 1.00 95.19 477 ILE A O 1
ATOM 3773 N N . ASP A 1 478 ? -14.508 0.775 -10.045 1.00 96.69 478 ASP A N 1
ATOM 3774 C CA . ASP A 1 478 ? -15.186 -0.289 -9.308 1.00 96.69 478 ASP A CA 1
ATOM 3775 C C . ASP A 1 478 ? -14.963 -0.137 -7.800 1.00 96.69 478 ASP A C 1
ATOM 3777 O O . ASP A 1 478 ? -13.842 0.022 -7.303 1.00 96.69 478 ASP A O 1
ATOM 3781 N N . CYS A 1 479 ? -16.037 -0.243 -7.039 1.00 95.69 479 CYS A N 1
ATOM 3782 C CA . CYS A 1 479 ? -16.012 -0.082 -5.601 1.00 95.69 479 CYS A CA 1
ATOM 3783 C C . CYS A 1 479 ? -15.182 -1.142 -4.857 1.00 95.69 479 CYS A C 1
ATOM 3785 O O . CYS A 1 479 ? -14.708 -0.861 -3.750 1.00 95.69 479 CYS A O 1
ATOM 3787 N N . GLU A 1 480 ? -14.983 -2.352 -5.399 1.00 97.12 480 GLU A N 1
ATOM 3788 C CA . GLU A 1 480 ? -14.051 -3.333 -4.824 1.00 97.12 480 GLU A CA 1
ATOM 3789 C C . GLU A 1 480 ? -12.597 -2.919 -5.092 1.00 97.12 480 GLU A C 1
ATOM 3791 O O . GLU A 1 480 ? -11.748 -3.022 -4.202 1.00 97.12 480 GLU A O 1
ATOM 3796 N N . ILE A 1 481 ? -12.310 -2.380 -6.278 1.00 98.06 481 ILE A N 1
ATOM 3797 C CA . ILE A 1 481 ? -10.985 -1.855 -6.630 1.00 98.06 481 ILE A CA 1
ATOM 3798 C C . ILE A 1 481 ? -10.647 -0.657 -5.742 1.00 98.06 481 ILE A C 1
ATOM 3800 O O . ILE A 1 481 ? -9.607 -0.665 -5.081 1.00 98.06 481 ILE A O 1
ATOM 3804 N N . GLN A 1 482 ? -11.550 0.320 -5.625 1.00 97.25 482 GLN A N 1
ATOM 3805 C CA . GLN A 1 482 ? -11.378 1.472 -4.736 1.00 97.25 482 GLN A CA 1
ATOM 3806 C C . GLN A 1 482 ? -11.166 1.034 -3.278 1.00 97.25 482 GLN A C 1
ATOM 3808 O O . GLN A 1 482 ? -10.298 1.571 -2.593 1.00 97.25 482 GLN A O 1
ATOM 3813 N N . TYR A 1 483 ? -11.884 0.003 -2.812 1.00 96.31 483 TYR A N 1
ATOM 3814 C CA . TYR A 1 483 ? -11.691 -0.566 -1.475 1.00 96.31 483 TYR A CA 1
ATOM 3815 C C . TYR A 1 483 ? -10.240 -1.012 -1.240 1.00 96.31 483 TYR A C 1
ATOM 3817 O O . TYR A 1 483 ? -9.656 -0.707 -0.196 1.00 96.31 483 TYR A O 1
ATOM 3825 N N . TYR A 1 484 ? -9.654 -1.751 -2.186 1.00 97.44 484 TYR A N 1
ATOM 3826 C CA . TYR A 1 484 ? -8.270 -2.214 -2.078 1.00 97.44 484 TYR A CA 1
ATOM 3827 C C . TYR A 1 484 ? -7.261 -1.080 -2.249 1.00 97.44 484 TYR A C 1
ATOM 3829 O O . TYR A 1 484 ? -6.267 -1.036 -1.524 1.00 97.44 484 TYR A O 1
ATOM 3837 N N . LEU A 1 485 ? -7.508 -0.149 -3.170 1.00 98.06 485 LEU A N 1
ATOM 3838 C CA . LEU A 1 485 ? -6.629 0.998 -3.378 1.00 98.06 485 LEU A CA 1
ATOM 3839 C C . LEU A 1 485 ? -6.600 1.908 -2.154 1.00 98.06 485 LEU A C 1
ATOM 3841 O O . LEU A 1 485 ? -5.522 2.356 -1.788 1.00 98.06 485 LEU A O 1
ATOM 3845 N N . ASP A 1 486 ? -7.713 2.104 -1.449 1.00 96.62 486 ASP A N 1
ATOM 3846 C CA . ASP A 1 486 ? -7.703 2.835 -0.181 1.00 96.62 486 ASP A CA 1
ATOM 3847 C C . ASP A 1 486 ? -6.983 2.067 0.929 1.00 96.62 486 ASP A C 1
ATOM 3849 O O . ASP A 1 486 ? -6.265 2.665 1.723 1.00 96.62 486 ASP A O 1
ATOM 3853 N N . GLU A 1 487 ? -7.098 0.740 0.983 1.00 96.25 487 GLU A N 1
ATOM 3854 C CA . GLU A 1 487 ? -6.310 -0.068 1.920 1.00 96.25 487 GLU A CA 1
ATOM 3855 C C . GLU A 1 487 ? -4.798 0.067 1.677 1.00 96.25 487 GLU A C 1
ATOM 3857 O O . GLU A 1 487 ? -4.023 0.061 2.635 1.00 96.25 487 GLU A O 1
ATOM 3862 N N . ILE A 1 488 ? -4.380 0.210 0.418 1.00 97.75 488 ILE A N 1
ATOM 3863 C CA . ILE A 1 488 ? -2.975 0.339 0.029 1.00 97.75 488 ILE A CA 1
ATOM 3864 C C . ILE A 1 488 ? -2.517 1.790 0.163 1.00 97.75 488 ILE A C 1
ATOM 3866 O O . ILE A 1 488 ? -1.596 2.045 0.924 1.00 97.75 488 ILE A O 1
ATOM 3870 N N . PHE A 1 489 ? -3.133 2.731 -0.547 1.00 98.19 489 PHE A N 1
ATOM 3871 C CA . PHE A 1 489 ? -2.689 4.117 -0.716 1.00 98.19 489 PHE A CA 1
ATOM 3872 C C . PHE A 1 489 ? -3.224 5.091 0.337 1.00 98.19 489 PHE A C 1
ATOM 3874 O O . PHE A 1 489 ? -2.678 6.189 0.444 1.00 98.19 489 PHE A O 1
ATOM 3881 N N . ASN A 1 490 ? -4.242 4.705 1.116 1.00 97.12 490 ASN A N 1
ATOM 3882 C CA . ASN A 1 490 ? -4.851 5.495 2.197 1.00 97.12 490 ASN A CA 1
ATOM 3883 C C . ASN A 1 490 ? -5.137 4.629 3.452 1.00 97.12 490 ASN A C 1
ATOM 3885 O O . ASN A 1 490 ? -6.265 4.623 3.968 1.00 97.12 490 ASN A O 1
ATOM 3889 N N . PRO A 1 491 ? -4.148 3.860 3.955 1.00 96.75 491 PRO A N 1
ATOM 3890 C CA . PRO A 1 491 ? -4.384 2.842 4.973 1.00 96.75 491 PRO A CA 1
ATOM 3891 C C . PRO A 1 491 ? -4.879 3.441 6.294 1.00 96.75 491 PRO A C 1
ATOM 3893 O O . PRO A 1 491 ? -4.610 4.595 6.635 1.00 96.75 491 PRO A O 1
ATOM 3896 N N . PHE A 1 492 ? -5.539 2.609 7.107 1.00 96.25 492 PHE A N 1
ATOM 3897 C CA . PHE A 1 492 ? -5.710 2.933 8.520 1.00 96.25 492 PHE A CA 1
ATOM 3898 C C . PHE A 1 492 ? -4.330 2.913 9.195 1.00 96.25 492 PHE A C 1
ATOM 3900 O O . PHE A 1 492 ? -3.717 1.854 9.303 1.00 96.25 492 PHE A O 1
ATOM 3907 N N . ASP A 1 493 ? -3.857 4.079 9.627 1.00 96.88 493 ASP A N 1
ATOM 3908 C CA . ASP A 1 493 ? -2.479 4.326 10.071 1.00 96.88 493 ASP A CA 1
ATOM 3909 C C . ASP A 1 493 ? -2.361 4.533 11.595 1.00 96.88 493 ASP A C 1
ATOM 3911 O O . ASP A 1 493 ? -3.359 4.585 12.326 1.00 96.88 493 ASP A O 1
ATOM 3915 N N . LEU A 1 494 ? -1.127 4.611 12.107 1.00 97.56 494 LEU A N 1
ATOM 3916 C CA . LEU A 1 494 ? -0.843 4.765 13.540 1.00 97.56 494 LEU A CA 1
ATOM 3917 C C . LEU A 1 494 ? -1.381 6.086 14.104 1.00 97.56 494 LEU A C 1
ATOM 3919 O O . LEU A 1 494 ? -1.878 6.106 15.234 1.00 97.56 494 LEU A O 1
ATOM 3923 N N . TYR A 1 495 ? -1.378 7.152 13.298 1.00 95.25 495 TYR A N 1
ATOM 3924 C CA . TYR A 1 495 ? -2.059 8.403 13.629 1.00 95.25 495 TYR A CA 1
ATOM 3925 C C . TYR A 1 495 ? -3.553 8.154 13.889 1.00 95.25 495 TYR A C 1
ATOM 3927 O O . TYR A 1 495 ? -4.090 8.520 14.937 1.00 95.25 495 TYR A O 1
ATOM 3935 N N . SER A 1 496 ? -4.240 7.460 12.981 1.00 94.56 496 SER A N 1
ATOM 3936 C CA . SER A 1 496 ? -5.662 7.121 13.112 1.00 94.56 496 SER A CA 1
ATOM 3937 C C . SER A 1 496 ? -5.923 6.169 14.284 1.00 94.56 496 SER A C 1
ATOM 3939 O O . SER A 1 496 ? -6.974 6.231 14.929 1.00 94.56 496 SER A O 1
ATOM 3941 N N . ALA A 1 497 ? -4.965 5.299 14.616 1.00 95.69 497 ALA A N 1
ATOM 3942 C CA . ALA A 1 497 ? -5.065 4.366 15.735 1.00 95.69 497 ALA A CA 1
ATOM 3943 C C . ALA A 1 497 ? -5.146 5.073 17.099 1.00 95.69 497 ALA A C 1
ATOM 3945 O O . ALA A 1 497 ? -5.849 4.586 17.993 1.00 95.69 497 ALA A O 1
ATOM 3946 N N . VAL A 1 498 ? -4.499 6.231 17.258 1.00 95.00 498 VAL A N 1
ATOM 3947 C CA . VAL A 1 498 ? -4.563 7.035 18.494 1.00 95.00 498 VAL A CA 1
ATOM 3948 C C . VAL A 1 498 ? -5.667 8.103 18.478 1.00 95.00 498 VAL A C 1
ATOM 3950 O O . VAL A 1 498 ? -5.926 8.742 19.499 1.00 95.00 498 VAL A O 1
ATOM 3953 N N . HIS A 1 499 ? -6.392 8.232 17.361 1.00 91.38 499 HIS A N 1
ATOM 3954 C CA . HIS A 1 499 ? -7.546 9.116 17.182 1.00 91.38 499 HIS A CA 1
ATOM 3955 C C . HIS A 1 499 ? -8.848 8.315 17.035 1.00 91.38 499 HIS A C 1
ATOM 3957 O O . HIS A 1 499 ? -9.402 8.141 15.949 1.00 91.38 499 HIS A O 1
ATOM 3963 N N . LYS A 1 500 ? -9.375 7.815 18.157 1.00 87.69 500 LYS A N 1
ATOM 3964 C CA . LYS A 1 500 ? -10.630 7.048 18.174 1.00 87.69 500 LYS A CA 1
ATOM 3965 C C . LYS A 1 500 ? -11.823 7.935 18.498 1.00 87.69 500 LYS A C 1
ATOM 3967 O O . LYS A 1 500 ? -11.966 8.391 19.629 1.00 87.69 500 LYS A O 1
ATOM 3972 N N . GLY A 1 501 ? -12.738 8.079 17.539 1.00 86.44 501 GLY A N 1
ATOM 3973 C CA . GLY A 1 501 ? -13.986 8.820 17.750 1.00 86.44 501 GLY A CA 1
ATOM 3974 C C . GLY A 1 501 ? -15.247 7.978 17.936 1.00 86.44 501 GLY A C 1
ATOM 3975 O O . GLY A 1 501 ? -16.305 8.505 18.277 1.00 86.44 501 GLY A O 1
ATOM 3976 N N . THR A 1 502 ? -15.150 6.665 17.728 1.00 91.19 502 THR A N 1
ATOM 3977 C CA . THR A 1 502 ? -16.323 5.800 17.578 1.00 91.19 502 THR A CA 1
ATOM 3978 C C . THR A 1 502 ? -16.254 4.552 18.455 1.00 91.19 502 THR A C 1
ATOM 3980 O O . THR A 1 502 ? -15.191 4.172 18.954 1.00 91.19 502 THR A O 1
ATOM 3983 N N . ARG A 1 503 ? -17.415 3.924 18.681 1.00 93.38 503 ARG A N 1
ATOM 3984 C CA . ARG A 1 503 ? -17.558 2.669 19.438 1.00 93.38 503 ARG A CA 1
ATOM 3985 C C . ARG A 1 503 ? -18.313 1.637 18.613 1.00 93.38 503 ARG A C 1
ATOM 3987 O O . ARG A 1 503 ? -19.371 1.967 18.072 1.00 93.38 503 ARG A O 1
ATOM 3994 N N . ARG A 1 504 ? -17.815 0.399 18.563 1.00 94.00 504 ARG A N 1
ATOM 3995 C CA . ARG A 1 504 ? -18.467 -0.720 17.871 1.00 94.00 504 ARG A CA 1
ATOM 3996 C C . ARG A 1 504 ? -19.369 -1.495 18.825 1.00 94.00 504 ARG A C 1
ATOM 3998 O O . ARG A 1 504 ? -18.960 -1.839 19.931 1.00 94.00 504 ARG A O 1
ATOM 4005 N N . TRP A 1 505 ? -20.586 -1.790 18.396 1.00 94.19 505 TRP A N 1
ATOM 4006 C CA . TRP A 1 505 ? -21.613 -2.485 19.169 1.00 94.19 505 TRP A CA 1
ATOM 4007 C C . TRP A 1 505 ? -22.117 -3.717 18.425 1.00 94.19 505 TRP A C 1
ATOM 4009 O O . TRP A 1 505 ? -21.959 -3.829 17.208 1.00 94.19 505 TRP A O 1
ATOM 4019 N N . VAL A 1 506 ? -22.732 -4.629 19.175 1.00 94.69 506 VAL A N 1
ATOM 4020 C CA . VAL A 1 506 ? -23.432 -5.792 18.637 1.00 94.69 506 VAL A CA 1
ATOM 4021 C C . VAL A 1 506 ? -24.798 -5.912 19.304 1.00 94.69 506 VAL A C 1
ATOM 4023 O O . VAL A 1 506 ? -24.876 -5.910 20.528 1.00 94.69 506 VAL A O 1
ATOM 4026 N N . ASP A 1 507 ? -25.849 -6.027 18.497 1.00 95.94 507 ASP A N 1
ATOM 4027 C CA . ASP A 1 507 ? -27.216 -6.307 18.939 1.00 95.94 507 ASP A CA 1
ATOM 4028 C C . ASP A 1 507 ? -27.746 -7.583 18.277 1.00 95.94 507 ASP A C 1
ATOM 4030 O O . ASP A 1 507 ? -27.321 -7.955 17.179 1.00 95.94 507 ASP A O 1
ATOM 4034 N N . PHE A 1 508 ? -28.704 -8.230 18.944 1.00 96.06 508 PHE A N 1
ATOM 4035 C CA . PHE A 1 508 ? -29.349 -9.456 18.480 1.00 96.06 508 PHE A CA 1
ATOM 4036 C C . PHE A 1 508 ? -30.870 -9.328 18.539 1.00 96.06 508 PHE A C 1
ATOM 4038 O O . PHE A 1 508 ? -31.420 -8.802 19.510 1.00 96.06 508 PHE A O 1
ATOM 4045 N N . HIS A 1 509 ? -31.558 -9.869 17.535 1.00 97.25 509 HIS A N 1
ATOM 4046 C CA . HIS A 1 509 ? -33.018 -9.940 17.487 1.00 97.25 509 HIS A CA 1
ATOM 4047 C C . HIS A 1 509 ? -33.486 -11.329 17.061 1.00 97.25 509 HIS A C 1
ATOM 4049 O O . HIS A 1 509 ? -33.050 -11.846 16.039 1.00 97.25 509 HIS A O 1
ATOM 4055 N N . ASN A 1 510 ? -34.403 -11.924 17.824 1.00 97.75 510 ASN A N 1
ATOM 4056 C CA . ASN A 1 510 ? -34.998 -13.218 17.491 1.00 97.75 510 ASN A CA 1
ATOM 4057 C C . ASN A 1 510 ? -36.334 -13.011 16.777 1.00 97.75 510 ASN A C 1
ATOM 4059 O O . ASN A 1 510 ? -37.277 -12.483 17.373 1.00 97.75 510 ASN A O 1
ATOM 4063 N N . VAL A 1 511 ? -36.429 -13.475 15.530 1.00 98.31 511 VAL A N 1
ATOM 4064 C CA . VAL A 1 511 ? -37.624 -13.307 14.697 1.00 98.31 511 VAL A CA 1
ATOM 4065 C C . VAL A 1 511 ? -38.802 -14.094 15.275 1.00 98.31 511 VAL A C 1
ATOM 4067 O O . VAL A 1 511 ? -38.716 -15.289 15.565 1.00 98.31 511 VAL A O 1
ATOM 4070 N N . THR A 1 512 ? -39.944 -13.435 15.434 1.00 98.31 512 THR A N 1
ATOM 4071 C CA . THR A 1 512 ? -41.160 -14.014 16.011 1.00 98.31 512 THR A CA 1
ATOM 4072 C C . THR A 1 512 ? -42.140 -14.491 14.940 1.00 98.31 512 THR A C 1
ATOM 4074 O O . THR A 1 512 ? -42.224 -13.950 13.843 1.00 98.31 512 THR A O 1
ATOM 4077 N N . THR A 1 513 ? -42.999 -15.460 15.280 1.00 98.12 513 THR A N 1
ATOM 4078 C CA . THR A 1 513 ? -44.085 -15.904 14.380 1.00 98.12 513 THR A CA 1
ATOM 4079 C C . THR A 1 513 ? -45.030 -14.763 13.978 1.00 98.12 513 THR A C 1
ATOM 4081 O O . THR A 1 513 ? -45.617 -14.802 12.898 1.00 98.12 513 THR A O 1
ATOM 4084 N N . ALA A 1 514 ? -45.191 -13.751 14.839 1.00 97.81 514 ALA A N 1
ATOM 4085 C CA . ALA A 1 514 ? -46.024 -12.588 14.551 1.00 97.81 514 ALA A CA 1
ATOM 4086 C C . ALA A 1 514 ? -45.404 -11.692 13.468 1.00 97.81 514 ALA A C 1
ATOM 4088 O O . ALA A 1 514 ? -46.130 -11.262 12.579 1.00 97.81 514 ALA A O 1
ATOM 4089 N N . GLU A 1 515 ? -44.089 -11.465 13.513 1.00 98.19 515 GLU A N 1
ATOM 4090 C CA . GLU A 1 515 ? -43.353 -10.692 12.500 1.00 98.19 515 GLU A CA 1
ATOM 4091 C C . GLU A 1 515 ? -43.360 -11.389 11.140 1.00 98.19 515 GLU A C 1
ATOM 4093 O O . GLU A 1 515 ? -43.650 -10.749 10.135 1.00 98.19 515 GLU A O 1
ATOM 4098 N N . VAL A 1 516 ? -43.165 -12.714 11.112 1.00 97.62 516 VAL A N 1
ATOM 4099 C CA . VAL A 1 516 ? -43.293 -13.507 9.876 1.00 97.62 516 VAL A CA 1
ATOM 4100 C C . VAL A 1 516 ? -44.704 -13.403 9.300 1.00 97.62 516 VAL A C 1
ATOM 4102 O O . VAL A 1 516 ? -44.875 -13.174 8.111 1.00 97.62 516 VAL A O 1
ATOM 4105 N N . THR A 1 517 ? -45.739 -13.517 10.143 1.00 97.31 517 THR A N 1
ATOM 4106 C CA . THR A 1 517 ? -47.141 -13.384 9.695 1.00 97.31 517 THR A CA 1
ATOM 4107 C C . THR A 1 517 ? -47.454 -11.975 9.186 1.00 97.31 517 THR A C 1
ATOM 4109 O O . THR A 1 517 ? -48.323 -11.807 8.335 1.00 97.31 517 THR A O 1
ATOM 4112 N N . ALA A 1 518 ? -46.786 -10.963 9.739 1.00 97.25 518 ALA A N 1
ATOM 4113 C CA . ALA A 1 518 ? -46.918 -9.574 9.324 1.00 97.25 518 ALA A CA 1
ATOM 4114 C C . ALA A 1 518 ? -46.030 -9.217 8.122 1.00 97.25 518 ALA A C 1
ATOM 4116 O O . ALA A 1 518 ? -46.121 -8.083 7.656 1.00 97.25 518 ALA A O 1
ATOM 4117 N N . GLU A 1 519 ? -45.178 -10.141 7.661 1.00 98.06 519 GLU A N 1
ATOM 4118 C CA . GLU A 1 519 ? -44.150 -9.903 6.641 1.00 98.06 519 GLU A CA 1
ATOM 4119 C C . GLU A 1 519 ? -43.297 -8.664 6.966 1.00 98.06 519 GLU A C 1
ATOM 4121 O O . GLU A 1 519 ? -42.902 -7.900 6.083 1.00 98.06 519 GLU A O 1
ATOM 4126 N N . MET A 1 520 ? -43.019 -8.445 8.259 1.00 98.06 520 MET A N 1
ATOM 4127 C CA . MET A 1 520 ? -42.240 -7.301 8.724 1.00 98.06 520 MET A CA 1
ATOM 4128 C C . MET A 1 520 ? -41.547 -7.571 10.065 1.00 98.06 520 MET A C 1
ATOM 4130 O O . MET A 1 520 ? -42.206 -7.843 11.069 1.00 98.06 520 MET A O 1
ATOM 4134 N N . VAL A 1 521 ? -40.226 -7.388 10.090 1.00 98.50 521 VAL A N 1
ATOM 4135 C CA . VAL A 1 521 ? -39.392 -7.295 11.300 1.00 98.50 521 VAL A CA 1
ATOM 4136 C C . VAL A 1 521 ? -38.916 -5.850 11.432 1.00 98.50 521 VAL A C 1
ATOM 4138 O O . VAL A 1 521 ? -38.413 -5.275 10.469 1.00 98.50 521 VAL A O 1
ATOM 4141 N N . SER A 1 522 ? -39.074 -5.251 12.614 1.00 97.88 522 SER A N 1
ATOM 4142 C CA . SER A 1 522 ? -38.590 -3.893 12.892 1.00 97.88 522 SER A CA 1
ATOM 4143 C C . SER A 1 522 ? -38.206 -3.742 14.359 1.00 97.88 522 SER A C 1
ATOM 4145 O O . SER A 1 522 ? -39.059 -3.878 15.239 1.00 97.88 522 SER A O 1
ATOM 4147 N N . PHE A 1 523 ? -36.954 -3.374 14.622 1.00 98.38 523 PHE A N 1
ATOM 4148 C CA . PHE A 1 523 ? -36.441 -3.157 15.975 1.00 98.38 523 PHE A CA 1
ATOM 4149 C C . PHE A 1 523 ? -35.400 -2.032 16.018 1.00 98.38 523 PHE A C 1
ATOM 4151 O O . PHE A 1 523 ? -34.728 -1.732 15.030 1.00 98.38 523 PHE A O 1
ATOM 4158 N N . ASN A 1 524 ? -35.289 -1.392 17.183 1.00 98.31 524 ASN A N 1
ATOM 4159 C CA . ASN A 1 524 ? -34.326 -0.318 17.414 1.00 98.31 524 ASN A CA 1
ATOM 4160 C C . ASN A 1 524 ? -33.010 -0.889 17.929 1.00 98.31 524 ASN A C 1
ATOM 4162 O O . ASN A 1 524 ? -33.015 -1.813 18.742 1.00 98.31 524 ASN A O 1
ATOM 4166 N N . LEU A 1 525 ? -31.912 -0.277 17.502 1.00 97.75 525 LEU A N 1
ATOM 4167 C CA . LEU A 1 525 ? -30.589 -0.521 18.054 1.00 97.75 525 LEU A CA 1
ATOM 4168 C C . LEU A 1 525 ? -30.492 0.092 19.456 1.00 97.75 525 LEU A C 1
ATOM 4170 O O . LEU A 1 525 ? -31.092 1.132 19.746 1.00 97.75 525 LEU A O 1
ATOM 4174 N N . THR A 1 526 ? -29.754 -0.569 20.339 1.00 96.25 526 THR A N 1
ATOM 4175 C CA . THR A 1 526 ? -29.722 -0.274 21.777 1.00 96.25 526 THR A CA 1
ATOM 4176 C C . THR A 1 526 ? -28.927 0.982 22.123 1.00 96.25 526 THR A C 1
ATOM 4178 O O . THR A 1 526 ? -29.175 1.596 23.162 1.00 96.25 526 THR A O 1
ATOM 4181 N N . HIS A 1 527 ? -28.002 1.387 21.251 1.00 94.62 527 HIS A N 1
ATOM 4182 C CA . HIS A 1 527 ? -27.150 2.564 21.432 1.00 94.62 527 HIS A CA 1
ATOM 4183 C C . HIS A 1 527 ? -27.487 3.633 20.393 1.00 94.62 527 HIS A C 1
ATOM 4185 O O . HIS A 1 527 ? -27.682 3.321 19.220 1.00 94.62 527 HIS A O 1
ATOM 4191 N N . THR A 1 528 ? -27.561 4.889 20.836 1.00 94.19 528 THR A N 1
ATOM 4192 C CA . THR A 1 528 ? -27.922 6.051 20.011 1.00 94.19 528 THR A CA 1
ATOM 4193 C C . THR A 1 528 ? -26.693 6.743 19.436 1.00 94.19 528 THR A C 1
ATOM 4195 O O . THR A 1 528 ? -25.564 6.375 19.749 1.00 94.19 528 THR A O 1
ATOM 4198 N N . SER A 1 529 ? -26.922 7.760 18.605 1.00 94.00 529 SER A N 1
ATOM 4199 C CA . SER A 1 529 ? -25.904 8.379 17.748 1.00 94.00 529 SER A CA 1
ATOM 4200 C C . SER A 1 529 ? -25.302 7.372 16.762 1.00 94.00 529 SER A C 1
ATOM 4202 O O . SER A 1 529 ? -24.097 7.379 16.505 1.00 94.00 529 SER A O 1
ATOM 4204 N N . VAL A 1 530 ? -26.154 6.483 16.235 1.00 96.88 530 VAL A N 1
ATOM 4205 C CA . VAL A 1 530 ? -25.789 5.468 15.241 1.00 96.88 530 VAL A CA 1
ATOM 4206 C C . VAL A 1 530 ? -25.276 6.147 13.980 1.00 96.88 530 VAL A C 1
ATOM 4208 O O . VAL A 1 530 ? -25.921 7.043 13.434 1.00 96.88 530 VAL A O 1
ATOM 4211 N N . MET A 1 531 ? -24.129 5.688 13.491 1.00 95.19 531 MET A N 1
ATOM 4212 C CA . MET A 1 531 ? -23.618 6.117 12.199 1.00 95.19 531 MET A CA 1
ATOM 4213 C C . MET A 1 531 ? -24.294 5.341 11.071 1.00 95.19 531 MET A C 1
ATOM 4215 O O . MET A 1 531 ? -24.441 4.122 11.146 1.00 95.19 531 MET A O 1
ATOM 4219 N N . LYS A 1 532 ? -24.642 6.049 9.994 1.00 95.25 532 LYS A N 1
ATOM 4220 C CA . LYS A 1 532 ? -25.111 5.464 8.731 1.00 95.25 532 LYS A CA 1
ATOM 4221 C C . LYS A 1 532 ? -24.254 5.982 7.566 1.00 95.25 532 LYS A C 1
ATOM 4223 O O . LYS A 1 532 ? -24.689 6.882 6.847 1.00 95.25 532 LYS A O 1
ATOM 4228 N N . PRO A 1 533 ? -23.035 5.446 7.395 1.00 92.88 533 PRO A N 1
ATOM 4229 C CA . PRO A 1 533 ? -22.152 5.801 6.287 1.00 92.88 533 PRO A CA 1
ATOM 4230 C C . PRO A 1 533 ? -22.787 5.446 4.939 1.00 92.88 533 PRO A C 1
ATOM 4232 O O . PRO A 1 533 ? -23.508 4.442 4.830 1.00 92.88 533 PRO A O 1
ATOM 4235 N N . THR A 1 534 ? -22.552 6.293 3.939 1.00 90.19 534 THR A N 1
ATOM 4236 C CA . THR A 1 534 ? -22.973 6.102 2.546 1.00 90.19 534 THR A CA 1
ATOM 4237 C C . THR A 1 534 ? -21.819 6.539 1.644 1.00 90.19 534 THR A C 1
ATOM 4239 O O . THR A 1 534 ? -21.411 7.690 1.798 1.00 90.19 534 THR A O 1
ATOM 4242 N N . PRO A 1 535 ? -21.340 5.671 0.736 1.00 91.31 535 PRO A N 1
ATOM 4243 C CA . PRO A 1 535 ? -21.793 4.297 0.470 1.00 91.31 535 PRO A CA 1
ATOM 4244 C C . PRO A 1 535 ? -21.521 3.316 1.631 1.00 91.31 535 PRO A C 1
ATOM 4246 O O . PRO A 1 535 ? -20.793 3.609 2.572 1.00 91.31 535 PRO A O 1
ATOM 4249 N N . TRP A 1 536 ? -22.189 2.154 1.623 1.00 94.12 536 TRP A N 1
ATOM 4250 C CA . TRP A 1 536 ? -22.076 1.122 2.678 1.00 94.12 536 TRP A CA 1
ATOM 4251 C C . TRP A 1 536 ? -20.773 0.314 2.603 1.00 94.12 536 TRP A C 1
ATOM 4253 O O . TRP A 1 536 ? -20.312 -0.232 3.607 1.00 94.12 536 TRP A O 1
ATOM 4263 N N . ILE A 1 537 ? -20.199 0.240 1.410 1.00 91.62 537 ILE A N 1
ATOM 4264 C CA . ILE A 1 537 ? -19.153 -0.708 1.027 1.00 91.62 537 ILE A CA 1
ATOM 4265 C C . ILE A 1 537 ? -17.732 -0.161 1.127 1.00 91.62 537 ILE A C 1
ATOM 4267 O O . ILE A 1 537 ? -16.808 -0.959 1.116 1.00 91.62 537 ILE A O 1
ATOM 4271 N N . GLU A 1 538 ? -17.559 1.152 1.278 1.00 90.94 538 GLU A N 1
ATOM 4272 C CA . GLU A 1 538 ? -16.243 1.793 1.368 1.00 90.94 538 GLU A CA 1
ATOM 4273 C C . GLU A 1 538 ? -15.334 1.175 2.436 1.00 90.94 538 GLU A C 1
ATOM 4275 O O . GLU A 1 538 ? -15.757 0.848 3.558 1.00 90.94 538 GLU A O 1
ATOM 4280 N N . TYR A 1 539 ? -14.043 1.113 2.108 1.00 90.38 539 TYR A N 1
ATOM 4281 C CA . TYR A 1 539 ? -13.016 0.825 3.091 1.00 90.38 539 TYR A CA 1
ATOM 4282 C C . TYR A 1 539 ? -13.060 1.871 4.207 1.00 90.38 539 TYR A C 1
ATOM 4284 O O . TYR A 1 539 ? -13.391 3.039 4.028 1.00 90.38 539 TYR A O 1
ATOM 4292 N N . CYS A 1 540 ? -12.757 1.437 5.423 1.00 83.00 540 CYS A N 1
ATOM 4293 C CA . CYS A 1 540 ? -12.727 2.297 6.598 1.00 83.00 540 CYS A CA 1
ATOM 4294 C C . CYS A 1 540 ? -14.021 3.030 7.025 1.00 83.00 540 CYS A C 1
ATOM 4296 O O . CYS A 1 540 ? -14.004 3.632 8.100 1.00 83.00 540 CYS A O 1
ATOM 4298 N N . ASN A 1 541 ? -15.158 2.901 6.338 1.00 84.44 541 ASN A N 1
ATOM 4299 C CA . ASN A 1 541 ? -16.325 3.769 6.568 1.00 84.44 541 ASN A CA 1
ATOM 4300 C C . ASN A 1 541 ? -17.148 3.492 7.850 1.00 84.44 541 ASN A C 1
ATOM 4302 O O . ASN A 1 541 ? -18.039 4.264 8.184 1.00 84.44 541 ASN A O 1
ATOM 4306 N N . SER A 1 542 ? -16.850 2.432 8.615 1.00 86.88 542 SER A N 1
ATOM 4307 C CA . SER A 1 542 ? -17.538 2.060 9.873 1.00 86.88 542 SER A CA 1
ATOM 4308 C C . SER A 1 542 ? -19.031 1.717 9.740 1.00 86.88 542 SER A C 1
ATOM 4310 O O . SER A 1 542 ? -19.773 1.808 10.726 1.00 86.88 542 SER A O 1
ATOM 4312 N N . ALA A 1 543 ? -19.475 1.287 8.558 1.00 93.19 543 ALA A N 1
ATOM 4313 C CA . ALA A 1 543 ? -20.864 0.923 8.315 1.00 93.19 543 ALA A CA 1
ATOM 4314 C C . ALA A 1 543 ? -21.338 -0.286 9.147 1.00 93.19 543 ALA A C 1
ATOM 4316 O O . ALA A 1 543 ? -20.551 -1.092 9.666 1.00 93.19 543 ALA A O 1
ATOM 4317 N N . GLU A 1 544 ? -22.651 -0.405 9.326 1.00 95.69 544 GLU A N 1
ATOM 4318 C CA . GLU A 1 544 ? -23.263 -1.557 9.979 1.00 95.69 544 GLU A CA 1
ATOM 4319 C C . GLU A 1 544 ? -23.093 -2.828 9.142 1.00 95.69 544 GLU A C 1
ATOM 4321 O O . GLU A 1 544 ? -23.070 -2.781 7.916 1.00 95.69 544 GLU A O 1
ATOM 4326 N N . LYS A 1 545 ? -22.996 -3.983 9.793 1.00 94.81 545 LYS A N 1
ATOM 4327 C CA . LYS A 1 545 ? -23.016 -5.295 9.147 1.00 94.81 545 LYS A CA 1
ATOM 4328 C C . LYS A 1 545 ? -24.123 -6.114 9.796 1.00 94.81 545 LYS A C 1
ATOM 4330 O O . LYS A 1 545 ? -24.094 -6.352 11.004 1.00 94.81 545 LYS A O 1
ATOM 4335 N N . VAL A 1 546 ? -25.116 -6.502 9.001 1.00 96.50 546 VAL A N 1
ATOM 4336 C CA . VAL A 1 546 ? -26.262 -7.295 9.455 1.00 96.50 546 VAL A CA 1
ATOM 4337 C C . VAL A 1 546 ? -26.113 -8.706 8.921 1.00 96.50 546 VAL A C 1
ATOM 4339 O O . VAL A 1 546 ? -25.820 -8.892 7.743 1.00 96.50 546 VAL A O 1
ATOM 4342 N N . MET A 1 547 ? -26.305 -9.691 9.789 1.00 95.38 547 MET A N 1
ATOM 4343 C CA . MET A 1 547 ? -26.139 -11.098 9.458 1.00 95.38 547 MET A CA 1
ATOM 4344 C C . MET A 1 547 ? -27.271 -11.934 10.039 1.00 95.38 547 MET A C 1
ATOM 4346 O O . MET A 1 547 ? -27.760 -11.658 11.135 1.00 95.38 547 MET A O 1
ATOM 4350 N N . TRP A 1 548 ? -27.636 -12.993 9.330 1.00 95.62 548 TRP A N 1
ATOM 4351 C CA . TRP A 1 548 ? -28.404 -14.116 9.867 1.00 95.62 548 TRP A CA 1
ATOM 4352 C C . TRP A 1 548 ? -28.112 -15.363 9.036 1.00 95.62 548 TRP A C 1
ATOM 4354 O O . TRP A 1 548 ? -27.754 -15.262 7.861 1.00 95.62 548 TRP A O 1
ATOM 4364 N N . ASP A 1 549 ? -28.241 -16.533 9.660 1.00 91.69 549 ASP A N 1
ATOM 4365 C CA . ASP A 1 549 ? -27.914 -17.836 9.060 1.00 91.69 549 ASP A CA 1
ATOM 4366 C C . ASP A 1 549 ? -26.454 -17.954 8.572 1.00 91.69 549 ASP A C 1
ATOM 4368 O O . ASP A 1 549 ? -26.148 -18.712 7.659 1.00 91.69 549 ASP A O 1
ATOM 4372 N N . GLY A 1 550 ? -25.536 -17.220 9.215 1.00 88.31 550 GLY A N 1
ATOM 4373 C CA . GLY A 1 550 ? -24.101 -17.247 8.902 1.00 88.31 550 GLY A CA 1
ATOM 4374 C C . GLY A 1 550 ? -23.693 -16.434 7.670 1.00 88.31 550 GLY A C 1
ATOM 4375 O O . GLY A 1 550 ? -22.544 -16.525 7.249 1.00 88.31 550 GLY A O 1
ATOM 4376 N N . GLU A 1 551 ? -24.600 -15.633 7.109 1.00 92.31 551 GLU A N 1
ATOM 4377 C CA . GLU A 1 551 ? -24.355 -14.834 5.906 1.00 92.31 551 GLU A CA 1
ATOM 4378 C C . GLU A 1 551 ? -24.509 -13.338 6.185 1.00 92.31 551 GLU A C 1
ATOM 4380 O O . GLU A 1 551 ? -25.381 -12.919 6.957 1.00 92.31 551 GLU A O 1
ATOM 4385 N N . LEU A 1 552 ? -23.681 -12.532 5.517 1.00 94.88 552 LEU A N 1
ATOM 4386 C CA . LEU A 1 552 ? -23.841 -11.085 5.450 1.00 94.88 552 LEU A CA 1
ATOM 4387 C C . LEU A 1 552 ? -25.031 -10.725 4.565 1.00 94.88 552 LEU A C 1
ATOM 4389 O O . LEU A 1 552 ? -25.322 -11.379 3.567 1.00 94.88 552 LEU A O 1
ATOM 4393 N N . ARG A 1 553 ? -25.736 -9.672 4.961 1.00 96.56 553 ARG A N 1
ATOM 4394 C CA . ARG A 1 553 ? -26.947 -9.204 4.299 1.00 96.56 553 ARG A CA 1
ATOM 4395 C C . ARG A 1 553 ? -26.733 -7.796 3.778 1.00 96.56 553 ARG A C 1
ATOM 4397 O O . ARG A 1 553 ? -26.010 -7.006 4.392 1.00 96.56 553 ARG A O 1
ATOM 4404 N N . THR A 1 554 ? -27.390 -7.481 2.671 1.00 96.44 554 THR A N 1
ATOM 4405 C CA . THR A 1 554 ? -27.185 -6.230 1.934 1.00 96.44 554 THR A CA 1
ATOM 4406 C C . THR A 1 554 ? -28.222 -5.183 2.349 1.00 96.44 554 THR A C 1
ATOM 4408 O O . THR A 1 554 ? -29.421 -5.491 2.392 1.00 96.44 554 THR A O 1
ATOM 4411 N N . PRO A 1 555 ? -27.819 -3.940 2.676 1.00 97.56 555 PRO A N 1
ATOM 4412 C CA . PRO A 1 555 ? -28.762 -2.863 2.948 1.00 97.56 555 PRO A CA 1
ATOM 4413 C C . PRO A 1 555 ? -29.359 -2.289 1.659 1.00 97.56 555 PRO A C 1
ATOM 4415 O O . PRO A 1 555 ? -28.711 -2.263 0.619 1.00 97.56 555 PRO A O 1
ATOM 4418 N N . ALA A 1 556 ? -30.543 -1.682 1.757 1.00 96.50 556 ALA A N 1
ATOM 4419 C CA . ALA A 1 556 ? -31.214 -1.008 0.639 1.00 96.50 556 ALA A CA 1
ATOM 4420 C C . ALA A 1 556 ? -30.332 0.016 -0.098 1.00 96.50 556 ALA A C 1
ATOM 4422 O O . ALA A 1 556 ? -30.443 0.170 -1.308 1.00 96.50 556 ALA A O 1
ATOM 4423 N N . ARG A 1 557 ? -29.412 0.683 0.613 1.00 95.12 557 ARG A N 1
ATOM 4424 C CA . ARG A 1 557 ? -28.500 1.681 0.022 1.00 95.12 557 ARG A CA 1
ATOM 4425 C C . ARG A 1 557 ? -27.322 1.104 -0.774 1.00 95.12 557 ARG A C 1
ATOM 4427 O O . ARG A 1 557 ? -26.498 1.877 -1.230 1.00 95.12 557 ARG A O 1
ATOM 4434 N N . ALA A 1 558 ? -27.212 -0.218 -0.868 1.00 95.12 558 ALA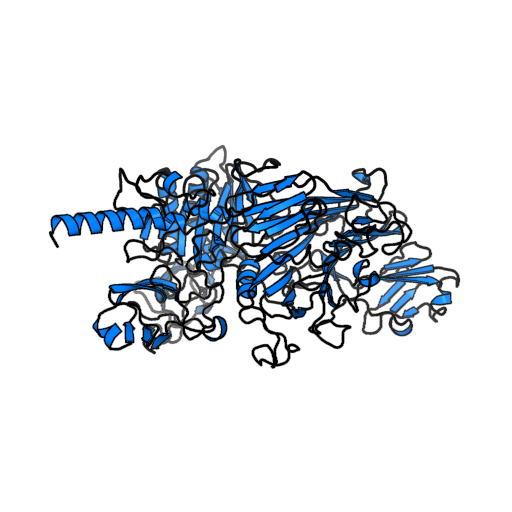 A N 1
ATOM 4435 C CA . ALA A 1 558 ? -26.258 -0.913 -1.732 1.00 95.12 558 ALA A CA 1
ATOM 4436 C C . ALA A 1 558 ? -26.989 -1.822 -2.738 1.00 95.12 558 ALA A C 1
ATOM 4438 O O . ALA A 1 558 ? -26.393 -2.731 -3.305 1.00 95.12 558 ALA A O 1
ATOM 4439 N N . SER A 1 559 ? -28.302 -1.623 -2.915 1.00 93.31 559 SER A N 1
ATOM 4440 C CA . SER A 1 559 ? -29.122 -2.526 -3.725 1.00 93.31 559 SER A CA 1
ATOM 4441 C C . SER A 1 559 ? -28.782 -2.495 -5.208 1.00 93.31 559 SER A C 1
ATOM 4443 O O . SER A 1 559 ? -28.807 -3.551 -5.834 1.00 93.31 559 SER A O 1
ATOM 4445 N N . ASP A 1 560 ? -28.408 -1.330 -5.734 1.00 88.94 560 ASP A N 1
ATOM 4446 C CA . ASP A 1 560 ? -28.049 -1.158 -7.145 1.00 88.94 560 ASP A CA 1
ATOM 4447 C C . ASP A 1 560 ? -26.736 -1.872 -7.507 1.00 88.94 560 ASP A C 1
ATOM 4449 O O . ASP A 1 560 ? -26.569 -2.299 -8.642 1.00 88.94 560 ASP A O 1
ATOM 4453 N N . ILE A 1 561 ? -25.859 -2.079 -6.519 1.00 91.12 561 ILE A N 1
ATOM 4454 C CA . ILE A 1 561 ? -24.544 -2.720 -6.674 1.00 91.12 561 ILE A CA 1
ATOM 4455 C C . ILE A 1 561 ? -24.675 -4.249 -6.669 1.00 91.12 561 ILE A C 1
ATOM 4457 O O . ILE A 1 561 ? -24.052 -4.947 -7.458 1.00 91.12 561 ILE A O 1
ATOM 4461 N N . PHE A 1 562 ? -25.521 -4.793 -5.788 1.00 91.81 562 PHE A N 1
ATOM 4462 C CA . PHE A 1 562 ? -25.662 -6.246 -5.601 1.00 91.81 562 PHE A CA 1
ATOM 4463 C C . PHE A 1 562 ? -26.958 -6.828 -6.196 1.00 91.81 562 PHE A C 1
ATOM 4465 O O . PHE A 1 562 ? -27.315 -7.973 -5.911 1.00 91.81 562 PHE A O 1
ATOM 4472 N N . GLY A 1 563 ? -27.712 -6.047 -6.976 1.00 89.56 563 GLY A N 1
ATOM 4473 C CA . GLY A 1 563 ? -28.961 -6.483 -7.615 1.00 89.56 563 GLY A CA 1
ATOM 4474 C C . GLY A 1 563 ? -30.120 -6.768 -6.645 1.00 89.56 563 GLY A C 1
ATOM 4475 O O . GLY A 1 563 ? -31.057 -7.495 -6.985 1.00 89.56 563 GLY A O 1
ATOM 4476 N N . GLY A 1 564 ? -30.074 -6.226 -5.425 1.00 92.88 564 GLY A N 1
ATOM 4477 C CA . GLY A 1 564 ? -31.094 -6.437 -4.400 1.00 92.88 564 GLY A CA 1
ATOM 4478 C C . GLY A 1 564 ? -30.653 -6.061 -2.986 1.00 92.88 564 GLY A C 1
ATOM 4479 O O . GLY A 1 564 ? -29.501 -5.731 -2.722 1.00 92.88 564 GLY A O 1
ATOM 4480 N N . PHE A 1 565 ? -31.591 -6.106 -2.039 1.00 96.62 565 PHE A N 1
ATOM 4481 C CA . PHE A 1 565 ? -31.310 -5.856 -0.624 1.00 96.62 565 PHE A CA 1
ATOM 4482 C C . PHE A 1 565 ? -32.173 -6.711 0.292 1.00 96.62 565 PHE A C 1
ATOM 4484 O O . PHE A 1 565 ? -33.249 -7.171 -0.090 1.00 96.62 565 PHE A O 1
ATOM 4491 N N . ASN A 1 566 ? -31.724 -6.853 1.538 1.00 98.06 566 ASN A N 1
ATOM 4492 C CA . ASN A 1 566 ? -32.413 -7.626 2.563 1.00 98.06 566 ASN A CA 1
ATOM 4493 C C . ASN A 1 566 ? -32.991 -6.761 3.689 1.00 98.06 566 ASN A C 1
ATOM 4495 O O . ASN A 1 566 ? -33.989 -7.141 4.292 1.00 98.06 566 ASN A O 1
ATOM 4499 N N . TYR A 1 567 ? -32.390 -5.609 3.997 1.00 98.44 567 TYR A N 1
ATOM 4500 C CA . TYR A 1 567 ? -32.836 -4.753 5.102 1.00 98.44 567 TYR A CA 1
ATOM 4501 C C . TYR A 1 567 ? -32.651 -3.262 4.811 1.00 98.44 567 TYR A C 1
ATOM 4503 O O . TYR A 1 567 ? -31.923 -2.864 3.905 1.00 98.44 567 TYR A O 1
ATOM 4511 N N . THR A 1 568 ? -33.275 -2.422 5.632 1.00 98.25 568 THR A N 1
ATOM 4512 C CA . THR A 1 568 ? -33.053 -0.973 5.659 1.00 98.25 568 THR A CA 1
ATOM 4513 C C . THR A 1 568 ? -32.602 -0.543 7.051 1.00 98.25 568 THR A C 1
ATOM 4515 O O . THR A 1 568 ? -33.277 -0.850 8.033 1.00 98.25 568 THR A O 1
ATOM 4518 N N . LEU A 1 569 ? -31.504 0.218 7.134 1.00 98.25 569 LEU A N 1
ATOM 4519 C CA . LEU A 1 569 ? -31.148 1.000 8.323 1.00 98.25 569 LEU A CA 1
ATOM 4520 C C . LEU A 1 569 ? -31.726 2.417 8.204 1.00 98.25 569 LEU A C 1
ATOM 4522 O O . LEU A 1 569 ? -31.408 3.159 7.268 1.00 98.25 569 LEU A O 1
ATOM 4526 N N . SER A 1 570 ? -32.532 2.817 9.182 1.00 97.69 570 SER A N 1
ATOM 4527 C CA . SER A 1 570 ? -32.970 4.202 9.385 1.00 97.69 570 SER A CA 1
ATOM 4528 C C . SER A 1 570 ? -32.318 4.772 10.639 1.00 97.69 570 SER A C 1
ATOM 4530 O O . SER A 1 570 ? -32.226 4.067 11.635 1.00 97.69 570 SER A O 1
ATOM 4532 N N . VAL A 1 571 ? -31.892 6.037 10.611 1.00 97.62 571 VAL A N 1
ATOM 4533 C CA . VAL A 1 571 ? -31.399 6.752 11.801 1.00 97.62 571 VAL A CA 1
ATOM 4534 C C . VAL A 1 571 ? -32.237 8.012 11.976 1.00 97.62 571 VAL A C 1
ATOM 4536 O O . VAL A 1 571 ? -32.376 8.800 11.039 1.00 97.62 571 VAL A O 1
ATOM 4539 N N . TRP A 1 572 ? -32.855 8.171 13.142 1.00 96.44 572 TRP A N 1
ATOM 4540 C CA . TRP A 1 572 ? -33.714 9.315 13.454 1.00 96.44 572 TRP A CA 1
ATOM 4541 C C . TRP A 1 572 ? -32.905 10.505 14.000 1.00 96.44 572 TRP A C 1
ATOM 4543 O O . TRP A 1 572 ? -31.738 10.339 14.352 1.00 96.44 572 TRP A O 1
ATOM 4553 N N . PRO A 1 573 ? -33.490 11.719 14.089 1.00 95.31 573 PRO A N 1
ATOM 4554 C CA . PRO A 1 573 ? -32.769 12.912 14.551 1.00 95.31 573 PRO A CA 1
ATOM 4555 C C . PRO A 1 573 ? -32.206 12.830 15.978 1.00 95.31 573 PRO A C 1
ATOM 4557 O O . PRO A 1 573 ? -31.305 13.586 16.318 1.00 95.31 573 PRO A O 1
ATOM 4560 N N . ASP A 1 574 ? -32.734 11.936 16.815 1.00 93.19 574 ASP A N 1
ATOM 4561 C CA . ASP A 1 574 ? -32.212 11.639 18.155 1.00 93.19 574 ASP A CA 1
ATOM 4562 C C . ASP A 1 574 ? -31.054 10.618 18.140 1.00 93.19 574 ASP A C 1
ATOM 4564 O O . ASP A 1 574 ? -30.562 10.206 19.190 1.00 93.19 574 ASP A O 1
ATOM 4568 N N . GLY A 1 575 ? -30.612 10.203 16.950 1.00 95.19 575 GLY A N 1
ATOM 4569 C CA . GLY A 1 575 ? -29.521 9.263 16.736 1.00 95.19 575 GLY A CA 1
ATOM 4570 C C . GLY A 1 575 ? -29.904 7.797 16.938 1.00 95.19 575 GLY A C 1
ATOM 4571 O O . GLY A 1 575 ? -29.023 6.940 16.874 1.00 95.19 575 GLY A O 1
ATOM 4572 N N . VAL A 1 576 ? -31.173 7.473 17.199 1.00 97.50 576 VAL A N 1
ATOM 4573 C CA . VAL A 1 576 ? -31.619 6.079 17.318 1.00 97.50 576 VAL A CA 1
ATOM 4574 C C . VAL A 1 576 ? -31.620 5.430 15.933 1.00 97.50 576 VAL A C 1
ATOM 4576 O O . VAL A 1 576 ? -32.262 5.921 15.003 1.00 97.50 576 VAL A O 1
ATOM 4579 N N . GLY A 1 577 ? -30.905 4.311 15.806 1.00 97.94 577 GLY A N 1
ATOM 4580 C CA . GLY A 1 577 ? -30.947 3.459 14.621 1.00 97.94 577 GLY A CA 1
ATOM 4581 C C . GLY A 1 577 ? -32.081 2.435 14.695 1.00 97.94 577 GLY A C 1
ATOM 4582 O O . GLY A 1 577 ? -32.378 1.905 15.764 1.00 97.94 577 GLY A O 1
ATOM 4583 N N . ASN A 1 578 ? -32.698 2.125 13.561 1.00 98.44 578 ASN A N 1
ATOM 4584 C CA . ASN A 1 578 ? -33.734 1.108 13.418 1.00 98.44 578 ASN A CA 1
ATOM 4585 C C . ASN A 1 578 ? -33.449 0.232 12.192 1.00 98.44 578 ASN A C 1
ATOM 4587 O O . ASN A 1 578 ? -33.211 0.752 11.098 1.00 98.44 578 ASN A O 1
ATOM 4591 N N . ILE A 1 579 ? -33.498 -1.086 12.390 1.00 98.69 579 ILE A N 1
ATOM 4592 C CA . ILE A 1 579 ? -33.413 -2.081 11.321 1.00 98.69 579 ILE A CA 1
ATOM 4593 C C . ILE A 1 579 ? -34.826 -2.516 10.958 1.00 98.69 579 ILE A C 1
ATOM 4595 O O . ILE A 1 579 ? -35.593 -2.925 11.829 1.00 98.69 579 ILE A O 1
ATOM 4599 N N . THR A 1 580 ? -35.149 -2.452 9.668 1.00 98.50 580 THR A N 1
ATOM 4600 C CA . THR A 1 580 ? -36.421 -2.917 9.106 1.00 98.50 580 THR A CA 1
ATOM 4601 C C . THR A 1 580 ? -36.175 -3.938 7.993 1.00 98.50 580 THR A C 1
ATOM 4603 O O . THR A 1 580 ? -35.359 -3.698 7.103 1.00 98.50 580 THR A O 1
ATOM 4606 N N . ILE A 1 581 ? -36.908 -5.053 8.023 1.00 98.62 581 ILE A N 1
ATOM 4607 C CA . ILE A 1 581 ? -36.915 -6.122 7.010 1.00 98.62 581 ILE A CA 1
ATOM 4608 C C . ILE A 1 581 ? -38.375 -6.392 6.631 1.00 98.62 581 ILE A C 1
ATOM 4610 O O . ILE A 1 581 ? -39.218 -6.510 7.521 1.00 98.62 581 ILE A O 1
ATOM 4614 N N . THR A 1 582 ? -38.692 -6.479 5.337 1.00 97.94 582 THR A N 1
ATOM 4615 C CA . THR A 1 582 ? -40.082 -6.589 4.850 1.00 97.94 582 THR A CA 1
ATOM 4616 C C . THR A 1 582 ? -40.251 -7.605 3.729 1.00 97.94 582 THR A C 1
ATOM 4618 O O . THR A 1 582 ? -39.325 -7.819 2.946 1.00 97.94 582 THR A O 1
ATOM 4621 N N . GLY A 1 583 ? -41.466 -8.140 3.593 1.00 95.69 583 GLY A N 1
ATOM 4622 C CA . GLY A 1 583 ? -41.856 -9.024 2.495 1.00 95.69 583 GLY A CA 1
ATOM 4623 C C . GLY A 1 583 ? -41.062 -10.328 2.496 1.00 95.69 583 GLY A C 1
ATOM 4624 O O . GLY A 1 583 ? -40.807 -10.905 3.553 1.00 95.69 583 GLY A O 1
ATOM 4625 N N . ASP A 1 584 ? -40.620 -10.745 1.309 1.00 94.06 584 ASP A N 1
ATOM 4626 C CA . ASP A 1 584 ? -39.898 -12.007 1.090 1.00 94.06 584 ASP A CA 1
ATOM 4627 C C . ASP A 1 584 ? -38.516 -12.064 1.768 1.00 94.06 584 ASP A C 1
ATOM 4629 O O . ASP A 1 584 ? -37.934 -13.137 1.894 1.00 94.06 584 ASP A O 1
ATOM 4633 N N . ASN A 1 585 ? -37.995 -10.929 2.246 1.00 96.50 585 ASN A N 1
ATOM 4634 C CA . ASN A 1 585 ? -36.735 -10.883 2.988 1.00 96.50 585 ASN A CA 1
ATOM 4635 C C . ASN A 1 585 ? -36.876 -11.284 4.464 1.00 96.50 585 ASN A C 1
ATOM 4637 O O . ASN A 1 585 ? -35.860 -11.449 5.139 1.00 96.50 585 ASN A O 1
ATOM 4641 N N . VAL A 1 586 ? -38.099 -11.383 4.999 1.00 97.88 586 VAL A N 1
ATOM 4642 C CA . VAL A 1 586 ? -38.312 -11.705 6.416 1.00 97.88 586 VAL A CA 1
ATOM 4643 C C . VAL A 1 586 ? -37.881 -13.148 6.698 1.00 97.88 586 VAL A C 1
ATOM 4645 O O . VAL A 1 586 ? -38.476 -14.069 6.135 1.00 97.88 586 VAL A O 1
ATOM 4648 N N . PRO A 1 587 ? -36.888 -13.371 7.586 1.00 97.25 587 PRO A N 1
ATOM 4649 C CA . PRO A 1 587 ? -36.423 -14.717 7.900 1.00 97.25 587 PRO A CA 1
ATOM 4650 C C . PRO A 1 587 ? -37.487 -15.554 8.615 1.00 97.25 587 PRO A C 1
ATOM 4652 O O . PRO A 1 587 ? -38.476 -15.033 9.136 1.00 97.25 587 PRO A O 1
ATOM 4655 N N . GLU A 1 588 ? -37.275 -16.868 8.685 1.00 97.31 588 GLU A N 1
ATOM 4656 C CA . GLU A 1 588 ? -38.183 -17.759 9.403 1.00 97.31 588 GLU A CA 1
ATOM 4657 C C . GLU A 1 588 ? -38.259 -17.432 10.908 1.00 97.31 588 GLU A C 1
ATOM 4659 O O . GLU A 1 588 ? -37.352 -16.870 11.525 1.00 97.31 588 GLU A O 1
ATOM 4664 N N . ALA A 1 589 ? -39.372 -17.814 11.540 1.00 97.38 589 ALA A N 1
ATOM 4665 C CA . ALA A 1 589 ? -39.540 -17.605 12.972 1.00 97.38 589 ALA A CA 1
ATOM 4666 C C . ALA A 1 589 ? -38.504 -18.426 13.756 1.00 97.38 589 ALA A C 1
ATOM 4668 O O . ALA A 1 589 ? -38.425 -19.645 13.607 1.00 97.38 589 ALA A O 1
ATOM 4669 N N . GLY A 1 590 ? -37.776 -17.764 14.651 1.00 96.75 590 GLY A N 1
ATOM 4670 C CA . GLY A 1 590 ? -36.671 -18.337 15.414 1.00 96.75 590 GLY A CA 1
ATOM 4671 C C . GLY A 1 590 ? -35.288 -18.068 14.822 1.00 96.75 590 GLY A C 1
ATOM 4672 O O . GLY A 1 590 ? -34.313 -18.375 15.503 1.00 96.75 590 GLY A O 1
ATOM 4673 N N . THR A 1 591 ? -35.183 -17.484 13.623 1.00 98.00 591 THR A N 1
ATOM 4674 C CA . THR A 1 591 ? -33.904 -16.972 13.114 1.00 98.00 591 THR A CA 1
ATOM 4675 C C . THR A 1 591 ? -33.410 -15.835 14.009 1.00 98.00 591 THR A C 1
ATOM 4677 O O . THR A 1 591 ? -34.179 -14.949 14.395 1.00 98.00 591 THR A O 1
ATOM 4680 N N . GLU A 1 592 ? -32.121 -15.862 14.338 1.00 96.94 592 GLU A N 1
ATOM 4681 C CA . GLU A 1 592 ? -31.450 -14.803 15.086 1.00 96.94 592 GLU A CA 1
ATOM 4682 C C . GLU A 1 592 ? -30.741 -13.859 14.109 1.00 96.94 592 GLU A C 1
ATOM 4684 O O . GLU A 1 592 ? -29.899 -14.274 13.312 1.00 96.94 592 GLU A O 1
ATOM 4689 N N . ILE A 1 593 ? -31.102 -12.581 14.166 1.00 97.69 593 ILE A N 1
ATOM 4690 C CA . ILE A 1 593 ? -30.471 -11.503 13.411 1.00 97.69 593 ILE A CA 1
ATOM 4691 C C . ILE A 1 593 ? -29.409 -10.875 14.300 1.00 97.69 593 ILE A C 1
ATOM 4693 O O . ILE A 1 593 ? -29.720 -10.412 15.396 1.00 97.69 593 ILE A O 1
ATOM 4697 N N . LYS A 1 594 ? -28.178 -10.804 13.800 1.00 95.88 594 LYS A N 1
ATOM 4698 C CA . LYS A 1 594 ? -27.055 -10.108 14.424 1.00 95.88 594 LYS A CA 1
ATOM 4699 C C . LYS A 1 594 ? -26.778 -8.804 13.689 1.00 95.88 594 LYS A C 1
ATOM 4701 O O . LYS A 1 594 ? -26.691 -8.785 12.463 1.00 95.88 594 LYS A O 1
ATOM 4706 N N . VAL A 1 595 ? -26.586 -7.722 14.436 1.00 96.56 595 VAL A N 1
ATOM 4707 C CA . VAL A 1 595 ? -26.265 -6.398 13.891 1.00 96.56 595 VAL A CA 1
ATOM 4708 C C . VAL A 1 595 ? -24.997 -5.877 14.547 1.00 96.56 595 VAL A C 1
ATOM 4710 O O . VAL A 1 595 ? -24.995 -5.563 15.732 1.00 96.56 595 VAL A O 1
ATOM 4713 N N . LEU A 1 596 ? -23.923 -5.761 13.771 1.00 95.38 596 LEU A N 1
ATOM 4714 C CA . LEU A 1 596 ? -22.721 -5.022 14.145 1.00 95.38 596 LEU A CA 1
ATOM 4715 C C . LEU A 1 596 ? -22.886 -3.584 13.668 1.00 95.38 596 LEU A C 1
ATOM 4717 O O . LEU A 1 596 ? -23.146 -3.368 12.490 1.00 95.38 596 LEU A O 1
ATOM 4721 N N . TYR A 1 597 ? -22.742 -2.594 14.538 1.00 95.56 597 TYR A N 1
ATOM 4722 C CA . TYR A 1 597 ? -22.939 -1.193 14.159 1.00 95.56 597 TYR A CA 1
ATOM 4723 C C . TYR A 1 597 ? -22.055 -0.263 14.981 1.00 95.56 597 TYR A C 1
ATOM 4725 O O . TYR A 1 597 ? -21.498 -0.652 16.006 1.00 95.56 597 TYR A O 1
ATOM 4733 N N . THR A 1 598 ? -21.902 0.973 14.515 1.00 95.31 598 THR A N 1
ATOM 4734 C CA . THR A 1 598 ? -21.036 1.963 15.156 1.00 95.31 598 THR A CA 1
ATOM 4735 C C . THR A 1 598 ? -21.856 3.151 15.639 1.00 95.31 598 THR A C 1
ATOM 4737 O O . THR A 1 598 ? -22.799 3.571 14.968 1.00 95.31 598 THR A O 1
ATOM 4740 N N . ALA A 1 599 ? -21.489 3.704 16.792 1.00 94.44 599 ALA A N 1
ATOM 4741 C CA . ALA A 1 599 ? -22.067 4.937 17.314 1.00 94.44 599 ALA A CA 1
ATOM 4742 C C . ALA A 1 599 ? -20.986 5.963 17.673 1.00 94.44 599 ALA A C 1
ATOM 4744 O O . ALA A 1 599 ? -19.904 5.598 18.151 1.00 94.44 599 ALA A O 1
ATOM 4745 N N . ASN A 1 600 ? -21.316 7.240 17.476 1.00 91.25 600 ASN A N 1
ATOM 4746 C CA . ASN A 1 600 ? -20.499 8.370 17.907 1.00 91.25 600 ASN A CA 1
ATOM 4747 C C . ASN A 1 600 ? -20.786 8.718 19.362 1.00 91.25 600 ASN A C 1
ATOM 4749 O O . ASN A 1 600 ? -21.933 8.719 19.805 1.00 91.25 600 ASN A O 1
ATOM 4753 N N . MET A 1 601 ? -19.734 9.057 20.096 1.00 87.00 601 MET A N 1
ATOM 4754 C CA . MET A 1 601 ? -19.822 9.489 21.486 1.00 87.00 601 MET A CA 1
ATOM 4755 C C . MET A 1 601 ? -18.910 10.687 21.687 1.00 87.00 601 MET A C 1
ATOM 4757 O O . MET A 1 601 ? -17.859 10.762 21.057 1.00 87.00 601 MET A O 1
ATOM 4761 N N . THR A 1 602 ? -19.273 11.585 22.593 1.00 90.44 602 THR A N 1
ATOM 4762 C CA . THR A 1 602 ? -18.380 12.639 23.075 1.00 90.44 602 THR A CA 1
ATOM 4763 C C . THR A 1 602 ? -18.094 12.445 24.559 1.00 90.44 602 THR A C 1
ATOM 4765 O O . THR A 1 602 ? -18.866 11.807 25.286 1.00 90.44 602 THR A O 1
ATOM 4768 N N . LYS A 1 603 ? -16.948 12.948 25.012 1.00 90.88 603 LYS A N 1
ATOM 4769 C CA . LYS A 1 603 ? -16.512 12.906 26.408 1.00 90.88 603 LYS A CA 1
ATOM 4770 C C . LYS A 1 603 ? -15.904 14.237 26.815 1.00 90.88 603 LYS A C 1
ATOM 4772 O O . LYS A 1 603 ? -15.270 14.904 26.010 1.00 90.88 603 LYS A O 1
ATOM 4777 N N . GLU A 1 604 ? -16.052 14.580 28.089 1.00 93.38 604 GLU A N 1
ATOM 4778 C CA . GLU A 1 604 ? -15.278 15.664 28.693 1.00 93.38 604 GLU A CA 1
ATOM 4779 C C . GLU A 1 604 ? -13.884 15.151 29.070 1.00 93.38 604 GLU A C 1
ATOM 4781 O O . GLU A 1 604 ? -13.745 14.040 29.592 1.00 93.38 604 GLU A O 1
ATOM 4786 N N . LYS A 1 605 ? -12.866 15.969 28.819 1.00 93.38 605 LYS A N 1
ATOM 4787 C CA . LYS A 1 605 ? -11.487 15.758 29.246 1.00 93.38 605 LYS A CA 1
ATOM 4788 C C . LYS A 1 605 ? -10.980 16.998 29.976 1.00 93.38 605 LYS A C 1
ATOM 4790 O O . LYS A 1 605 ? -11.452 18.110 29.736 1.00 93.38 605 LYS A O 1
ATOM 4795 N N . ILE A 1 606 ? -10.058 16.774 30.906 1.00 94.56 606 ILE A N 1
ATOM 4796 C CA . ILE A 1 606 ? -9.441 17.817 31.716 1.00 94.56 606 ILE A CA 1
ATOM 4797 C C . ILE A 1 606 ? -7.932 17.649 31.635 1.00 94.56 606 ILE A C 1
ATOM 4799 O O . ILE A 1 606 ? -7.432 16.589 32.005 1.00 94.56 606 ILE A O 1
ATOM 4803 N N . ASP A 1 607 ? -7.241 18.710 31.233 1.00 94.50 607 ASP A N 1
ATOM 4804 C CA . ASP A 1 607 ? -5.788 18.812 31.339 1.00 94.50 607 ASP A CA 1
ATOM 4805 C C . ASP A 1 607 ? -5.405 19.846 32.398 1.00 94.50 607 ASP A C 1
ATOM 4807 O O . ASP A 1 607 ? -6.112 20.835 32.620 1.00 94.50 607 ASP A O 1
ATOM 4811 N N . LEU A 1 608 ? -4.281 19.600 33.068 1.00 93.38 608 LEU A N 1
ATOM 4812 C CA . LEU A 1 608 ? -3.645 20.547 33.976 1.00 93.38 608 LEU A CA 1
ATOM 4813 C C . LEU A 1 608 ? -2.431 21.142 33.267 1.00 93.38 608 LEU A C 1
ATOM 4815 O O . LEU A 1 608 ? -1.546 20.404 32.846 1.00 93.38 608 LEU A O 1
ATOM 4819 N N . ILE A 1 609 ? -2.383 22.466 33.171 1.00 93.12 609 ILE A N 1
ATOM 4820 C CA . ILE A 1 609 ? -1.265 23.204 32.587 1.00 93.12 609 ILE A CA 1
ATOM 4821 C C . ILE A 1 609 ? -0.607 24.030 33.681 1.00 93.12 609 ILE A C 1
ATOM 4823 O O . ILE A 1 609 ? -1.286 24.789 34.371 1.00 93.12 609 ILE A O 1
ATOM 4827 N N . THR A 1 610 ? 0.713 23.926 33.795 1.00 93.00 610 THR A N 1
ATOM 4828 C CA . THR A 1 610 ? 1.531 24.807 34.631 1.00 93.00 610 THR A CA 1
ATOM 4829 C C . THR A 1 610 ? 2.383 25.681 33.723 1.00 93.00 610 THR A C 1
ATOM 4831 O O . THR A 1 610 ? 3.063 25.169 32.838 1.00 93.00 610 THR A O 1
ATOM 4834 N N . ILE A 1 611 ? 2.346 26.998 33.923 1.00 92.25 611 ILE A N 1
ATOM 4835 C CA . ILE A 1 611 ? 3.062 27.934 33.057 1.00 92.25 611 ILE A CA 1
ATOM 4836 C C . ILE A 1 611 ? 4.561 27.896 33.345 1.00 92.25 611 ILE A C 1
ATOM 4838 O O . ILE A 1 611 ? 5.001 28.168 34.464 1.00 92.25 611 ILE A O 1
ATOM 4842 N N . GLU A 1 612 ? 5.351 27.637 32.313 1.00 90.88 612 GLU A N 1
ATOM 4843 C CA . GLU A 1 612 ? 6.808 27.655 32.358 1.00 90.88 612 GLU A CA 1
ATOM 4844 C C . GLU A 1 612 ? 7.389 29.002 31.908 1.00 90.88 612 GLU A C 1
ATOM 4846 O O . GLU A 1 612 ? 6.755 29.804 31.214 1.00 90.88 612 GLU A O 1
ATOM 4851 N N . GLU A 1 613 ? 8.627 29.282 32.321 1.00 91.94 613 GLU A N 1
ATOM 4852 C CA . GLU A 1 613 ? 9.306 30.527 31.965 1.00 91.94 613 GLU A CA 1
ATOM 4853 C C . GLU A 1 613 ? 9.535 30.621 30.449 1.00 91.94 613 GLU A C 1
ATOM 4855 O O . GLU A 1 613 ? 10.293 29.852 29.870 1.00 91.94 613 GLU A O 1
ATOM 4860 N N . GLY A 1 614 ? 8.897 31.607 29.811 1.00 87.31 614 GLY A N 1
ATOM 4861 C CA . GLY A 1 614 ? 9.030 31.851 28.372 1.00 87.31 614 GLY A CA 1
ATOM 4862 C C . GLY A 1 614 ? 8.083 31.037 27.482 1.00 87.31 614 GLY A C 1
ATOM 4863 O O . GLY A 1 614 ? 8.094 31.259 26.272 1.00 87.31 614 GLY A O 1
ATOM 4864 N N . THR A 1 615 ? 7.231 30.177 28.052 1.00 88.38 615 THR A N 1
ATOM 4865 C CA . THR A 1 615 ? 6.299 29.316 27.304 1.00 88.38 615 THR A CA 1
ATOM 4866 C C . THR A 1 615 ? 4.854 29.781 27.481 1.00 88.38 615 THR A C 1
ATOM 4868 O O . THR A 1 615 ? 4.337 29.863 28.595 1.00 88.38 615 THR A O 1
ATOM 4871 N N . LEU A 1 616 ? 4.175 30.067 26.366 1.00 91.50 616 LEU A N 1
ATOM 4872 C CA . LEU A 1 616 ? 2.766 30.490 26.350 1.00 91.50 616 LEU A CA 1
ATOM 4873 C C . LEU A 1 616 ? 1.854 29.572 25.530 1.00 91.50 616 LEU A C 1
ATOM 4875 O O . LEU A 1 616 ? 0.641 29.740 25.599 1.00 91.50 616 LEU A O 1
ATOM 4879 N N . SER A 1 617 ? 2.412 28.627 24.772 1.00 92.25 617 SER A N 1
ATOM 4880 C CA . SER A 1 617 ? 1.640 27.652 23.996 1.00 92.25 617 SER A CA 1
ATOM 4881 C C . SER A 1 617 ? 1.846 26.264 24.574 1.00 92.25 617 SER A C 1
ATOM 4883 O O . SER A 1 617 ? 2.984 25.866 24.809 1.00 92.25 617 SER A O 1
ATOM 4885 N N . TYR A 1 618 ? 0.746 25.559 24.797 1.00 90.81 618 TYR A N 1
ATOM 4886 C CA . TYR A 1 618 ? 0.712 24.241 25.409 1.00 90.81 618 TYR A CA 1
ATOM 4887 C C . TYR A 1 618 ? -0.154 23.322 24.564 1.00 90.81 618 TYR A C 1
ATOM 4889 O O . TYR A 1 618 ? -1.229 23.708 24.099 1.00 90.81 618 TYR A O 1
ATOM 4897 N N . GLN A 1 619 ? 0.329 22.103 24.386 1.00 90.12 619 GLN A N 1
ATOM 4898 C CA . GLN A 1 619 ? -0.382 21.057 23.681 1.00 90.12 619 GLN A CA 1
ATOM 4899 C C . GLN A 1 619 ? -1.320 20.350 24.662 1.00 90.12 619 GLN A C 1
ATOM 4901 O O . GLN A 1 619 ? -0.880 19.882 25.712 1.00 90.12 619 GLN A O 1
ATOM 4906 N N . LEU A 1 620 ? -2.617 20.304 24.357 1.00 92.00 620 LEU A N 1
ATOM 4907 C CA . LEU A 1 620 ? -3.554 19.475 25.118 1.00 92.00 620 LEU A CA 1
ATOM 4908 C C . LEU A 1 620 ? -3.270 17.999 24.838 1.00 92.00 620 LEU A C 1
ATOM 4910 O O . LEU A 1 620 ? -2.896 17.653 23.729 1.00 92.00 620 LEU A O 1
ATOM 4914 N N . SER A 1 621 ? -3.478 17.110 25.803 1.00 90.00 621 SER A N 1
ATOM 4915 C CA . SER A 1 621 ? -3.092 15.695 25.674 1.00 90.00 621 SER A CA 1
ATOM 4916 C C . SER A 1 621 ? -3.992 14.883 24.724 1.00 90.00 621 SER A C 1
ATOM 4918 O O . SER A 1 621 ? -3.636 13.778 24.317 1.00 90.00 621 SER A O 1
ATOM 4920 N N . HIS A 1 622 ? -5.150 15.419 24.315 1.00 91.75 622 HIS A N 1
ATOM 4921 C CA . HIS A 1 622 ? -5.993 14.846 23.262 1.00 91.75 622 HIS A CA 1
ATOM 4922 C C . HIS A 1 622 ? -6.538 15.926 22.330 1.00 91.75 622 HIS A C 1
ATOM 4924 O O . HIS A 1 622 ? -7.160 16.891 22.768 1.00 91.75 622 HIS A O 1
ATOM 4930 N N . TRP A 1 623 ? -6.431 15.674 21.030 1.00 90.88 623 TRP A N 1
ATOM 4931 C CA . TRP A 1 623 ? -7.128 16.407 19.975 1.00 90.88 623 TRP A CA 1
ATOM 4932 C C . TRP A 1 623 ? -7.628 15.428 18.889 1.00 90.88 623 TRP A C 1
ATOM 4934 O O . TRP A 1 623 ? -7.308 14.240 18.991 1.00 90.88 623 TRP A O 1
ATOM 4944 N N . PRO A 1 624 ? -8.457 15.859 17.913 1.00 91.88 624 PRO A N 1
ATOM 4945 C CA . PRO A 1 624 ? -9.079 17.182 17.801 1.00 91.88 624 PRO A CA 1
ATOM 4946 C C . PRO A 1 624 ? -10.042 17.486 18.960 1.00 91.88 624 PRO A C 1
ATOM 4948 O O . PRO A 1 624 ? -10.731 16.603 19.476 1.00 91.88 624 PRO A O 1
ATOM 4951 N N . VAL A 1 625 ? -10.089 18.752 19.368 1.00 93.62 625 VAL A N 1
ATOM 4952 C CA . VAL A 1 625 ? -11.002 19.278 20.389 1.00 93.62 625 VAL A CA 1
ATOM 4953 C C . VAL A 1 625 ? -12.357 19.597 19.758 1.00 93.62 625 VAL A C 1
ATOM 4955 O O . VAL A 1 625 ? -12.446 20.223 18.705 1.00 93.62 625 VAL A O 1
ATOM 4958 N N . ILE A 1 626 ? -13.440 19.215 20.426 1.00 93.56 626 ILE A N 1
ATOM 4959 C CA . ILE A 1 626 ? -14.804 19.590 20.059 1.00 93.56 626 ILE A CA 1
ATOM 4960 C C . ILE A 1 626 ? -15.162 20.881 20.797 1.00 93.56 626 ILE A C 1
ATOM 4962 O O . ILE A 1 626 ? -15.284 20.905 22.023 1.00 93.56 626 ILE A O 1
ATOM 4966 N N . LEU A 1 627 ? -15.358 21.967 20.047 1.00 93.19 627 LEU A N 1
ATOM 4967 C CA . LEU A 1 627 ? -15.820 23.234 20.610 1.00 93.19 627 LEU A CA 1
ATOM 4968 C C . LEU A 1 627 ? -17.319 23.169 20.919 1.00 93.19 627 LEU A C 1
ATOM 4970 O O . LEU A 1 627 ? -18.154 23.194 20.015 1.00 93.19 627 LEU A O 1
ATOM 4974 N N . ASN A 1 628 ? -17.673 23.146 22.203 1.00 91.38 628 ASN A N 1
ATOM 4975 C CA . ASN A 1 628 ? -19.067 23.108 22.640 1.00 91.38 628 ASN A CA 1
ATOM 4976 C C . ASN A 1 628 ? -19.524 24.475 23.159 1.00 91.38 628 ASN A C 1
ATOM 4978 O O . ASN A 1 628 ? -19.410 24.789 24.347 1.00 91.38 628 ASN A O 1
ATOM 4982 N N . LEU A 1 629 ? -20.052 25.294 22.247 1.00 91.75 629 LEU A N 1
ATOM 4983 C CA . LEU A 1 629 ? -20.481 26.662 22.555 1.00 91.75 629 LEU A CA 1
ATOM 4984 C C . LEU A 1 629 ? -21.693 26.719 23.493 1.00 91.75 629 LEU A C 1
ATOM 4986 O O . LEU A 1 629 ? -21.820 27.654 24.285 1.00 91.75 629 LEU A O 1
ATOM 4990 N N . ASP A 1 630 ? -22.561 25.709 23.434 1.00 88.44 630 ASP A N 1
ATOM 4991 C CA . ASP A 1 630 ? -23.761 25.632 24.269 1.00 88.44 630 ASP A CA 1
ATOM 4992 C C . ASP A 1 630 ? -23.418 25.298 25.725 1.00 88.44 630 ASP A C 1
ATOM 4994 O O . ASP A 1 630 ? -24.053 25.804 26.655 1.00 88.44 630 ASP A O 1
ATOM 4998 N N . ARG A 1 631 ? -22.396 24.460 25.936 1.00 87.81 631 ARG A N 1
ATOM 4999 C CA . ARG A 1 631 ? -21.955 24.018 27.264 1.00 87.81 631 ARG A CA 1
ATOM 5000 C C . ARG A 1 631 ? -20.930 24.956 27.893 1.00 87.81 631 ARG A C 1
ATOM 5002 O O . ARG A 1 631 ? -21.057 25.277 29.074 1.00 87.81 631 ARG A O 1
ATOM 5009 N N . PHE A 1 632 ? -19.916 25.368 27.135 1.00 88.88 632 PHE A N 1
ATOM 5010 C CA . PHE A 1 632 ? -18.760 26.110 27.652 1.00 88.88 632 PHE A CA 1
ATOM 5011 C C . PHE A 1 632 ? -18.765 27.597 27.276 1.00 88.88 632 PHE A C 1
ATOM 5013 O O . PHE A 1 632 ? -17.914 28.357 27.735 1.00 88.88 632 PHE A O 1
ATOM 5020 N N . GLY A 1 633 ? -19.760 28.051 26.511 1.00 85.81 633 GLY A N 1
ATOM 5021 C CA . GLY A 1 633 ? -19.877 29.444 26.096 1.00 85.81 633 GLY A CA 1
ATOM 5022 C C . GLY A 1 633 ? -19.013 29.773 24.871 1.00 85.81 633 GLY A C 1
ATOM 5023 O O . GLY A 1 633 ? -18.590 28.879 24.145 1.00 85.81 633 GLY A O 1
ATOM 5024 N N . PRO A 1 634 ? -18.747 31.061 24.596 1.00 85.00 634 PRO A N 1
ATOM 5025 C CA . PRO A 1 634 ? -18.272 31.527 23.288 1.00 85.00 634 PRO A CA 1
ATOM 5026 C C . PRO A 1 634 ? -16.890 31.007 22.865 1.00 85.00 634 PRO A C 1
ATOM 5028 O O . PRO A 1 634 ? -16.561 31.083 21.687 1.00 85.00 634 PRO A O 1
ATOM 5031 N N . THR A 1 635 ? -16.087 30.502 23.799 1.00 84.25 635 THR A N 1
ATOM 5032 C CA . THR A 1 635 ? -14.757 29.928 23.547 1.00 84.25 635 THR A CA 1
ATOM 5033 C C . THR A 1 635 ? -14.803 28.436 23.219 1.00 84.25 635 THR A C 1
ATOM 5035 O O . THR A 1 635 ? -13.813 27.895 22.746 1.00 84.25 635 THR A O 1
ATOM 5038 N N . GLY A 1 636 ? -15.923 27.753 23.488 1.00 90.06 636 GLY A N 1
ATOM 5039 C CA . GLY A 1 636 ? -16.099 26.320 23.229 1.00 90.06 636 GLY A CA 1
ATOM 5040 C C . GLY A 1 636 ? -15.319 25.379 24.155 1.00 90.06 636 GLY A C 1
ATOM 5041 O O . GLY A 1 636 ? -15.506 24.171 24.057 1.00 90.06 636 GLY A O 1
ATOM 5042 N N . ILE A 1 637 ? -14.511 25.923 25.069 1.00 94.25 637 ILE A N 1
ATOM 5043 C CA . ILE A 1 637 ? -13.781 25.230 26.141 1.00 94.25 637 ILE A CA 1
ATOM 5044 C C . ILE A 1 637 ? -13.849 26.053 27.433 1.00 94.25 637 ILE A C 1
ATOM 5046 O O . ILE A 1 637 ? -14.163 27.248 27.401 1.00 94.25 637 ILE A O 1
ATOM 5050 N N . LEU A 1 638 ? -13.515 25.441 28.569 1.00 94.69 638 LEU A N 1
ATOM 5051 C CA . LEU A 1 638 ? -13.504 26.087 29.879 1.00 94.69 638 LEU A CA 1
ATOM 5052 C C . LEU A 1 638 ? -12.096 26.070 30.489 1.00 94.69 638 LEU A C 1
ATOM 5054 O O . LEU A 1 638 ? -11.579 25.018 30.847 1.00 94.69 638 LEU A O 1
ATOM 5058 N N . VAL A 1 639 ? -11.504 27.252 30.664 1.00 94.38 639 VAL A N 1
ATOM 5059 C CA . VAL A 1 639 ? -10.193 27.435 31.308 1.00 94.38 639 VAL A CA 1
ATOM 5060 C C . VAL A 1 639 ? -10.394 28.002 32.713 1.00 94.38 639 VAL A C 1
ATOM 5062 O O . VAL A 1 639 ? -11.078 29.013 32.891 1.00 94.38 639 VAL A O 1
ATOM 5065 N N . ILE A 1 640 ? -9.818 27.352 33.722 1.00 93.81 640 ILE A N 1
ATOM 5066 C CA . ILE A 1 640 ? -9.937 27.727 35.135 1.00 93.81 640 ILE A CA 1
ATOM 5067 C C . ILE A 1 640 ? -8.541 27.972 35.705 1.00 93.81 640 ILE A C 1
ATOM 5069 O O . ILE A 1 640 ? -7.774 27.028 35.865 1.00 93.81 640 ILE A O 1
ATOM 5073 N N . ASP A 1 641 ? -8.250 29.220 36.062 1.00 92.81 641 ASP A N 1
ATOM 5074 C CA . ASP A 1 641 ? -7.050 29.614 36.803 1.00 92.81 641 ASP A CA 1
ATOM 5075 C C . ASP A 1 641 ? -7.163 29.151 38.261 1.00 92.81 641 ASP A C 1
ATOM 5077 O O . ASP A 1 641 ? -8.152 29.449 38.941 1.00 92.81 641 ASP A O 1
ATOM 5081 N N . LYS A 1 642 ? -6.162 28.411 38.739 1.00 91.50 642 LYS A N 1
ATOM 5082 C CA . LYS A 1 642 ? -6.060 27.857 40.097 1.00 91.50 642 LYS A CA 1
ATOM 5083 C C . LYS A 1 642 ? -4.906 28.451 40.903 1.00 91.50 642 LYS A C 1
ATOM 5085 O O . LYS A 1 642 ? -4.674 28.018 42.028 1.00 91.50 642 LYS A O 1
ATOM 5090 N N . SER A 1 643 ? -4.234 29.462 40.370 1.00 85.62 643 SER A N 1
ATOM 5091 C CA . SER A 1 643 ? -3.026 30.061 40.950 1.00 85.62 643 SER A CA 1
ATOM 5092 C C . SER A 1 643 ? -3.323 30.902 42.203 1.00 85.62 643 SER A C 1
ATOM 5094 O O . SER A 1 643 ? -2.438 31.167 43.017 1.00 85.62 643 SER A O 1
ATOM 5096 N N . GLY A 1 644 ? -4.579 31.331 42.386 1.00 80.88 644 GLY A N 1
ATOM 5097 C CA . GLY A 1 644 ? -5.053 32.086 43.553 1.00 80.88 644 GLY A CA 1
ATOM 5098 C C . GLY A 1 644 ? -5.711 31.234 44.653 1.00 80.88 644 GLY A C 1
ATOM 5099 O O . GLY A 1 644 ? -5.902 30.032 44.520 1.00 80.88 644 GLY A O 1
ATOM 5100 N N . GLU A 1 645 ? -6.144 31.876 45.750 1.00 79.50 645 GLU A N 1
ATOM 5101 C CA . GLU A 1 645 ? -6.858 31.195 46.855 1.00 79.50 645 GLU A CA 1
ATOM 5102 C C . GLU A 1 645 ? -8.209 30.578 46.433 1.00 79.50 645 GLU A C 1
ATOM 5104 O O . GLU A 1 645 ? -8.724 29.687 47.112 1.00 79.50 645 GLU A O 1
ATOM 5109 N N . ALA A 1 646 ? -8.800 31.061 45.335 1.00 87.19 646 ALA A N 1
ATOM 5110 C CA . ALA A 1 646 ? -10.053 30.566 44.779 1.00 87.19 646 ALA A CA 1
ATOM 5111 C C . ALA A 1 646 ? -9.941 30.428 43.250 1.00 87.19 646 ALA A C 1
ATOM 5113 O O . ALA A 1 646 ? -9.454 31.366 42.616 1.00 87.19 646 ALA A O 1
ATOM 5114 N N . PRO A 1 647 ? -10.429 29.322 42.652 1.00 89.50 647 PRO A N 1
ATOM 5115 C CA . PRO A 1 647 ? -10.395 29.142 41.206 1.00 89.50 647 PRO A CA 1
ATOM 5116 C C . PRO A 1 647 ? -11.253 30.176 40.468 1.00 89.50 647 PRO A C 1
ATOM 5118 O O . PRO A 1 647 ? -12.382 30.457 40.888 1.00 89.50 647 PRO A O 1
ATOM 5121 N N . VAL A 1 648 ? -10.752 30.712 39.355 1.00 92.19 648 VAL A N 1
ATOM 5122 C CA . VAL A 1 648 ? -11.444 31.721 38.536 1.00 92.19 648 VAL A CA 1
ATOM 5123 C C . VAL A 1 648 ? -11.556 31.246 37.092 1.00 92.19 648 VAL A C 1
ATOM 5125 O O . VAL A 1 648 ? -10.592 30.769 36.507 1.00 92.19 648 VAL A O 1
ATOM 5128 N N . ILE A 1 649 ? -12.740 31.401 36.497 1.00 89.62 649 ILE A N 1
ATOM 5129 C CA . ILE A 1 649 ? -12.945 31.112 35.074 1.00 89.62 649 ILE A CA 1
ATOM 5130 C C . ILE A 1 649 ? -12.293 32.211 34.234 1.00 89.62 649 ILE A C 1
ATOM 5132 O O . ILE A 1 649 ? -12.630 33.392 34.364 1.00 89.62 649 ILE A O 1
ATOM 5136 N N . VAL A 1 650 ? -11.408 31.806 33.331 1.00 87.94 650 VAL A N 1
ATOM 5137 C CA . VAL A 1 650 ? -10.760 32.673 32.352 1.00 87.94 650 VAL A CA 1
ATOM 5138 C C . VAL A 1 650 ? -11.669 32.770 31.126 1.00 87.94 650 VAL A C 1
ATOM 5140 O O . VAL A 1 650 ? -12.002 31.769 30.497 1.00 87.94 650 VAL A O 1
ATOM 5143 N N . THR A 1 651 ? -12.120 33.984 30.804 1.00 80.75 651 THR A N 1
ATOM 5144 C CA . THR A 1 651 ? -13.100 34.239 29.722 1.00 80.75 651 THR A CA 1
ATOM 5145 C C . THR A 1 651 ? -12.501 34.940 28.498 1.00 80.75 651 THR A C 1
ATOM 5147 O O . THR A 1 651 ? -13.198 35.138 27.507 1.00 80.75 651 THR A O 1
ATOM 5150 N N . ALA A 1 652 ? -11.226 35.326 28.571 1.00 78.88 652 ALA A N 1
ATOM 5151 C CA . ALA A 1 652 ? -10.432 35.957 27.517 1.00 78.88 652 ALA A CA 1
ATOM 5152 C C . ALA A 1 652 ? -8.933 35.757 27.830 1.00 78.88 652 ALA A C 1
ATOM 5154 O O . ALA A 1 652 ? -8.609 35.307 28.929 1.00 78.88 652 ALA A O 1
ATOM 5155 N N . ASN A 1 653 ? -8.036 36.161 26.924 1.00 87.44 653 ASN A N 1
ATOM 5156 C CA . ASN A 1 653 ? -6.569 36.041 27.026 1.00 87.44 653 ASN A CA 1
ATOM 5157 C C . ASN A 1 653 ? -5.992 34.653 26.697 1.00 87.44 653 ASN A C 1
ATOM 5159 O O . ASN A 1 653 ? -4.905 34.308 27.163 1.00 87.44 653 ASN A O 1
ATOM 5163 N N . TYR A 1 654 ? -6.715 33.858 25.910 1.00 93.00 654 TYR A N 1
ATOM 5164 C CA . TYR A 1 654 ? -6.197 32.639 25.302 1.00 93.00 654 TYR A CA 1
ATOM 5165 C C . TYR A 1 654 ? -6.862 32.381 23.947 1.00 93.00 654 TYR A C 1
ATOM 5167 O O . TYR A 1 654 ? -7.969 32.856 23.686 1.00 93.00 654 TYR A O 1
ATOM 5175 N N . THR A 1 655 ? -6.199 31.581 23.119 1.00 93.62 655 THR A N 1
ATOM 5176 C CA . THR A 1 655 ? -6.700 31.043 21.853 1.00 93.62 655 THR A CA 1
ATOM 5177 C C . THR A 1 655 ? -6.505 29.530 21.850 1.00 93.62 655 THR A C 1
ATOM 5179 O O . THR A 1 655 ? -5.468 29.048 22.292 1.00 93.62 655 THR A O 1
ATOM 5182 N N . ILE A 1 656 ? -7.495 28.784 21.362 1.00 93.56 656 ILE A N 1
ATOM 5183 C CA . ILE A 1 656 ? -7.406 27.338 21.127 1.00 93.56 656 ILE A CA 1
ATOM 5184 C C . ILE A 1 656 ? -7.416 27.095 19.620 1.00 93.56 656 ILE A C 1
ATOM 5186 O O . ILE A 1 656 ? -8.222 27.700 18.912 1.00 93.56 656 ILE A O 1
ATOM 5190 N N . THR A 1 657 ? -6.536 26.217 19.151 1.00 94.31 657 THR A N 1
ATOM 5191 C CA . THR A 1 657 ? -6.570 25.636 17.805 1.00 94.31 657 THR A CA 1
ATOM 5192 C C . THR A 1 657 ? -7.111 24.210 17.944 1.00 94.31 657 THR A C 1
ATOM 5194 O O . THR A 1 657 ? -6.372 23.329 18.377 1.00 94.31 657 THR A O 1
ATOM 5197 N N . PRO A 1 658 ? -8.412 23.966 17.707 1.00 92.12 658 PRO A N 1
ATOM 5198 C CA . PRO A 1 658 ? -9.042 22.684 18.036 1.00 92.12 658 PRO A CA 1
ATOM 5199 C C . PRO A 1 658 ? -8.432 21.465 17.337 1.00 92.12 658 PRO A C 1
ATOM 5201 O O . PRO A 1 658 ? -8.339 20.392 17.921 1.00 92.12 658 PRO A O 1
ATOM 5204 N N . GLU A 1 659 ? -7.999 21.638 16.100 1.00 90.19 659 GLU A N 1
ATOM 5205 C CA . GLU A 1 659 ? -7.613 20.603 15.144 1.00 90.19 659 GLU A CA 1
ATOM 5206 C C . GLU A 1 659 ? -6.335 19.903 15.586 1.00 90.19 659 GLU A C 1
ATOM 5208 O O . GLU A 1 659 ? -6.209 18.690 15.444 1.00 90.19 659 GLU A O 1
ATOM 5213 N N . ASN A 1 660 ? -5.427 20.671 16.180 1.00 87.12 660 ASN A N 1
ATOM 5214 C CA . ASN A 1 660 ? -4.198 20.182 16.774 1.00 87.12 660 ASN A CA 1
ATOM 5215 C C . ASN A 1 660 ? -4.168 20.398 18.290 1.00 87.12 660 ASN A C 1
ATOM 5217 O O . ASN A 1 660 ? -3.109 20.277 18.865 1.00 87.12 660 ASN A O 1
ATOM 5221 N N . GLY A 1 661 ? -5.263 20.773 18.953 1.00 91.19 661 GLY A N 1
ATOM 5222 C CA . GLY A 1 661 ? -5.309 20.939 20.412 1.00 91.19 661 GLY A CA 1
ATOM 5223 C C . GLY A 1 661 ? -4.348 21.970 21.019 1.00 91.19 661 GLY A C 1
ATOM 5224 O O . GLY A 1 661 ? -4.129 21.923 22.229 1.00 91.19 661 GLY A O 1
ATOM 5225 N N . THR A 1 662 ? -3.767 22.892 20.246 1.00 93.00 662 THR A N 1
ATOM 5226 C CA . THR A 1 662 ? -2.816 23.873 20.792 1.00 93.00 662 THR A CA 1
ATOM 5227 C C . THR A 1 662 ? -3.548 25.017 21.496 1.00 93.00 662 THR A C 1
ATOM 5229 O O . THR A 1 662 ? -4.289 25.778 20.865 1.00 93.00 662 THR A O 1
ATOM 5232 N N . LEU A 1 663 ? -3.309 25.179 22.800 1.00 94.69 663 LEU A N 1
ATOM 5233 C CA . LEU A 1 663 ? -3.791 26.296 23.611 1.00 94.69 663 LEU A CA 1
ATOM 5234 C C . LEU A 1 663 ? -2.678 27.331 23.806 1.00 94.69 663 LEU A C 1
ATOM 5236 O O . LEU A 1 663 ? -1.648 27.037 24.407 1.00 94.69 663 LEU A O 1
ATOM 5240 N N . THR A 1 664 ? -2.912 28.565 23.372 1.00 95.06 664 THR A N 1
ATOM 5241 C CA . THR A 1 664 ? -1.972 29.680 23.527 1.00 95.06 664 THR A CA 1
ATOM 5242 C C . THR A 1 664 ? -2.555 30.751 24.437 1.00 95.06 664 THR A C 1
ATOM 5244 O O . THR A 1 664 ? -3.628 31.279 24.160 1.00 95.06 664 THR A O 1
ATOM 5247 N N . PHE A 1 665 ? -1.840 31.112 25.498 1.00 93.19 665 PHE A N 1
ATOM 5248 C CA . PHE A 1 665 ? -2.178 32.238 26.367 1.00 93.19 665 PHE A CA 1
ATOM 5249 C C . PHE A 1 665 ? -1.599 33.542 25.809 1.00 93.19 665 PHE A C 1
ATOM 5251 O O . PHE A 1 665 ? -0.424 33.604 25.454 1.00 93.19 665 PHE A O 1
ATOM 5258 N N . ASP A 1 666 ? -2.390 34.616 25.795 1.00 91.75 666 ASP A N 1
ATOM 5259 C CA . ASP A 1 666 ? -1.911 35.938 25.361 1.00 91.75 666 ASP A CA 1
ATOM 5260 C C . ASP A 1 666 ? -0.882 36.501 26.358 1.00 91.75 666 ASP A C 1
ATOM 5262 O O . ASP A 1 666 ? 0.101 37.141 25.980 1.00 91.75 666 ASP A O 1
ATOM 5266 N N . THR A 1 667 ? -1.116 36.254 27.652 1.00 85.69 667 THR A N 1
ATOM 5267 C CA . THR A 1 667 ? -0.233 36.605 28.771 1.00 85.69 667 THR A CA 1
ATOM 5268 C C . THR A 1 667 ? -0.456 35.636 29.932 1.00 85.69 667 THR A C 1
ATOM 5270 O O . THR A 1 667 ? -1.607 35.446 30.327 1.00 85.69 667 THR A O 1
ATOM 5273 N N . ALA A 1 668 ? 0.611 35.104 30.531 1.00 83.62 668 ALA A N 1
ATOM 5274 C CA . ALA A 1 668 ? 0.546 34.307 31.759 1.00 83.62 668 ALA A CA 1
ATOM 5275 C C . ALA A 1 668 ? 1.827 34.472 32.600 1.00 83.62 668 ALA A C 1
ATOM 5277 O O . ALA A 1 668 ? 2.861 34.895 32.072 1.00 83.62 668 ALA A O 1
ATOM 5278 N N . THR A 1 669 ? 1.763 34.181 33.901 1.00 89.94 669 THR A N 1
ATOM 5279 C CA . THR A 1 669 ? 2.918 34.268 34.809 1.00 89.94 669 THR A CA 1
ATOM 5280 C C . THR A 1 669 ? 3.521 32.880 35.015 1.00 89.94 669 THR A C 1
ATOM 5282 O O . THR A 1 669 ? 2.771 31.936 35.246 1.00 89.94 669 THR A O 1
ATOM 5285 N N . PRO A 1 670 ? 4.859 32.724 34.993 1.00 91.88 670 PRO A N 1
ATOM 5286 C CA . PRO A 1 670 ? 5.484 31.452 35.343 1.00 91.88 670 PRO A CA 1
ATOM 5287 C C . PRO A 1 670 ? 5.034 30.958 36.724 1.00 91.88 670 PRO A C 1
ATOM 5289 O O . PRO A 1 670 ? 5.093 31.706 37.705 1.00 91.88 670 PRO A O 1
ATOM 5292 N N . GLY A 1 671 ? 4.607 29.699 36.788 1.00 89.69 671 GLY A N 1
ATOM 5293 C CA . GLY A 1 671 ? 4.037 29.054 37.969 1.00 89.69 671 GLY A CA 1
ATOM 5294 C C . GLY A 1 671 ? 2.512 29.128 38.085 1.00 89.69 671 GLY A C 1
ATOM 5295 O O . GLY A 1 671 ? 1.976 28.487 38.987 1.00 89.69 671 GLY A O 1
ATOM 5296 N N . ASP A 1 672 ? 1.816 29.864 37.209 1.00 91.62 672 ASP A N 1
ATOM 5297 C CA . ASP A 1 672 ? 0.350 29.824 37.161 1.00 91.62 672 ASP A CA 1
ATOM 5298 C C . ASP A 1 672 ? -0.127 28.408 36.773 1.00 91.62 672 ASP A C 1
ATOM 5300 O O . ASP A 1 672 ? 0.472 27.755 35.916 1.00 91.62 672 ASP A O 1
ATOM 5304 N N . GLU A 1 673 ? -1.207 27.927 37.390 1.00 93.75 673 GLU A N 1
ATOM 5305 C CA . GLU A 1 673 ? -1.802 26.611 37.128 1.00 93.75 673 GLU A CA 1
ATOM 5306 C C . GLU A 1 673 ? -3.222 26.752 36.572 1.00 93.75 673 GLU A C 1
ATOM 5308 O O . GLU A 1 673 ? -4.086 27.376 37.192 1.00 93.75 673 GLU A O 1
ATOM 5313 N N . PHE A 1 674 ? -3.502 26.103 35.444 1.00 94.44 674 PHE A N 1
ATOM 5314 C CA . PHE A 1 674 ? -4.801 26.128 34.779 1.00 94.44 674 PHE A CA 1
ATOM 5315 C C . PHE A 1 674 ? -5.370 24.720 34.618 1.00 94.44 674 PHE A C 1
ATOM 5317 O O . PHE A 1 674 ? -4.708 23.831 34.095 1.00 94.44 674 PHE A O 1
ATOM 5324 N N . ASN A 1 675 ? -6.633 24.529 34.998 1.00 95.31 675 ASN A N 1
ATOM 5325 C CA . ASN A 1 675 ? -7.413 23.390 34.519 1.00 95.31 675 ASN A CA 1
ATOM 5326 C C . ASN A 1 675 ? -8.079 23.781 33.194 1.00 95.31 675 ASN A C 1
ATOM 5328 O O . ASN A 1 675 ? -8.844 24.748 33.157 1.00 95.31 675 ASN A O 1
ATOM 5332 N N . VAL A 1 676 ? -7.850 23.006 32.140 1.00 95.56 676 VAL A N 1
ATOM 5333 C CA . VAL A 1 676 ? -8.491 23.176 30.833 1.00 95.56 676 VAL A CA 1
ATOM 5334 C C . VAL A 1 676 ? -9.468 22.035 30.623 1.00 95.56 676 VAL A C 1
ATOM 5336 O O . VAL A 1 676 ? -9.071 20.878 30.555 1.00 95.56 676 VAL A O 1
ATOM 5339 N N . ILE A 1 677 ? -10.752 22.364 30.548 1.00 95.44 677 ILE A N 1
ATOM 5340 C CA . ILE A 1 677 ? -11.851 21.417 30.382 1.00 95.44 677 ILE A CA 1
ATOM 5341 C C . ILE A 1 677 ? -12.399 21.576 28.968 1.00 95.44 677 ILE A C 1
ATOM 5343 O O . ILE A 1 677 ? -12.808 22.670 28.571 1.00 95.44 677 ILE A O 1
ATOM 5347 N N . TYR A 1 678 ? -12.411 20.487 28.212 1.00 95.19 678 TYR A N 1
ATOM 5348 C CA . TYR A 1 678 ? -12.798 20.480 26.806 1.00 95.19 678 TYR A CA 1
ATOM 5349 C C . TYR A 1 678 ? -13.517 19.181 26.439 1.00 95.19 678 TYR A C 1
ATOM 5351 O O . TYR A 1 678 ? -13.501 18.206 27.192 1.00 95.19 678 TYR A O 1
ATOM 5359 N N . GLU A 1 679 ? -14.212 19.182 25.304 1.00 94.88 679 GLU A N 1
ATOM 5360 C CA . GLU A 1 679 ? -14.900 17.998 24.795 1.00 94.88 679 GLU A CA 1
ATOM 5361 C C . GLU A 1 679 ? -14.062 17.330 23.700 1.00 94.88 679 GLU A C 1
ATOM 5363 O O . GLU A 1 679 ? -13.394 17.999 22.916 1.00 94.88 679 GLU A O 1
ATOM 5368 N N . ILE A 1 680 ? -14.076 16.002 23.670 1.00 93.31 680 ILE A N 1
ATOM 5369 C CA . ILE A 1 680 ? -13.373 15.159 22.699 1.00 93.31 680 ILE A CA 1
ATOM 5370 C C . ILE A 1 680 ? -14.324 14.099 22.156 1.00 93.31 680 ILE A C 1
ATOM 5372 O O . ILE A 1 680 ? -15.365 13.807 22.761 1.00 93.31 680 ILE A O 1
ATOM 5376 N N . TRP A 1 681 ? -13.947 13.461 21.051 1.00 90.50 681 TRP A N 1
ATOM 5377 C CA . TRP A 1 681 ? -14.635 12.251 20.624 1.00 90.50 681 TRP A CA 1
ATOM 5378 C C . TRP A 1 681 ? -14.297 11.087 21.567 1.00 90.50 681 TRP A C 1
ATOM 5380 O O . TRP A 1 681 ? -13.145 10.803 21.876 1.00 90.50 681 TRP A O 1
ATOM 5390 N N . GLY A 1 682 ? -15.330 10.411 22.058 1.00 88.50 682 GLY A N 1
ATOM 5391 C CA . GLY A 1 682 ? -15.264 9.371 23.079 1.00 88.50 682 GLY A CA 1
ATOM 5392 C C . GLY A 1 682 ? -15.178 7.961 22.505 1.00 88.50 682 GLY A C 1
ATOM 5393 O O . GLY A 1 682 ? -15.973 7.103 22.913 1.00 88.50 682 GLY A O 1
ATOM 5394 N N . GLY A 1 683 ? -14.270 7.719 21.558 1.00 90.44 683 GLY A N 1
ATOM 5395 C CA . GLY A 1 683 ? -14.066 6.391 20.985 1.00 90.44 683 GLY A CA 1
ATOM 5396 C C . GLY A 1 683 ? -13.467 5.384 21.968 1.00 90.44 683 GLY A C 1
ATOM 5397 O O . GLY A 1 683 ? -13.189 5.700 23.130 1.00 90.44 683 GLY A O 1
ATOM 5398 N N . ARG A 1 684 ? -13.320 4.137 21.512 1.00 93.69 684 ARG A N 1
ATOM 5399 C CA . ARG A 1 684 ? -12.760 3.053 22.327 1.00 93.69 684 ARG A CA 1
ATOM 5400 C C . ARG A 1 684 ? -12.039 1.995 21.503 1.00 93.69 684 ARG A C 1
ATOM 5402 O O . ARG A 1 684 ? -12.325 1.821 20.318 1.00 93.69 684 ARG A O 1
ATOM 5409 N N . TYR A 1 685 ? -11.207 1.226 22.187 1.00 96.44 685 TYR A N 1
ATOM 5410 C CA . TYR A 1 685 ? -10.877 -0.136 21.795 1.00 96.44 685 TYR A CA 1
ATOM 5411 C C . TYR A 1 685 ? -11.814 -1.104 22.524 1.00 96.44 685 TYR A C 1
ATOM 5413 O O . TYR A 1 685 ? -11.978 -1.048 23.744 1.00 96.44 685 TYR A O 1
ATOM 5421 N N . GLU A 1 686 ? -12.480 -1.987 21.785 1.00 96.00 686 GLU A N 1
ATOM 5422 C CA . GLU A 1 686 ? -13.359 -2.995 22.382 1.00 96.00 686 GLU A CA 1
ATOM 5423 C C . GLU A 1 686 ? -12.556 -4.034 23.176 1.00 96.00 686 GLU A C 1
ATOM 5425 O O . GLU A 1 686 ? -13.046 -4.547 24.184 1.00 96.00 686 GLU A O 1
ATOM 5430 N N . TRP A 1 687 ? -11.317 -4.303 22.750 1.00 97.25 687 TRP A N 1
ATOM 5431 C CA . TRP A 1 687 ? -10.482 -5.360 23.310 1.00 97.25 687 TRP A CA 1
ATOM 5432 C C . TRP A 1 687 ? -9.042 -4.929 23.559 1.00 97.25 687 TRP A C 1
ATOM 5434 O O . TRP A 1 687 ? -8.415 -4.325 22.692 1.00 97.25 687 TRP A O 1
ATOM 5444 N N . MET A 1 688 ? -8.504 -5.366 24.696 1.00 97.31 688 MET A N 1
ATOM 5445 C CA . MET A 1 688 ? -7.076 -5.579 24.913 1.00 97.31 688 MET A CA 1
ATOM 5446 C C . MET A 1 688 ? -6.822 -7.070 25.139 1.00 97.31 688 MET A C 1
ATOM 5448 O O . MET A 1 688 ? -7.391 -7.674 26.052 1.00 97.31 688 MET A O 1
ATOM 5452 N N . VAL A 1 689 ? -5.986 -7.673 24.299 1.00 97.62 689 VAL A N 1
ATOM 5453 C CA . VAL A 1 689 ? -5.814 -9.125 24.222 1.00 97.62 689 VAL A CA 1
ATOM 5454 C C . VAL A 1 689 ? -4.382 -9.512 24.564 1.00 97.62 689 VAL A C 1
ATOM 5456 O O . VAL A 1 689 ? -3.436 -9.061 23.919 1.00 97.62 689 VAL A O 1
ATOM 5459 N N . VAL A 1 690 ? -4.229 -10.399 25.544 1.00 95.56 690 VAL A N 1
ATOM 5460 C CA . VAL A 1 690 ? -2.945 -11.009 25.918 1.00 95.56 690 VAL A CA 1
ATOM 5461 C C . VAL A 1 690 ? -2.977 -12.493 25.557 1.00 95.56 690 VAL A C 1
ATOM 5463 O O . VAL A 1 690 ? -4.021 -13.135 25.634 1.00 95.56 690 VAL A O 1
ATOM 5466 N N . GLY A 1 691 ? -1.838 -13.056 25.160 1.00 93.88 691 GLY A N 1
ATOM 5467 C CA . GLY A 1 691 ? -1.744 -14.486 24.880 1.00 93.88 691 GLY A CA 1
ATOM 5468 C C . GLY A 1 691 ? -2.056 -15.351 26.106 1.00 93.88 691 GLY A C 1
ATOM 5469 O O . GLY A 1 691 ? -1.578 -15.072 27.205 1.00 93.88 691 GLY A O 1
ATOM 5470 N N . LYS A 1 692 ? -2.792 -16.452 25.936 1.00 91.62 692 LYS A N 1
ATOM 5471 C CA . LYS A 1 692 ? -3.049 -17.424 27.014 1.00 91.62 692 LYS A CA 1
ATOM 5472 C C . LYS A 1 692 ? -1.747 -17.973 27.605 1.00 91.62 692 LYS A C 1
ATOM 5474 O O . LYS A 1 692 ? -1.613 -18.115 28.816 1.00 91.62 692 LYS A O 1
ATOM 5479 N N . ASP A 1 693 ? -0.796 -18.301 26.731 1.00 86.00 693 ASP A N 1
ATOM 5480 C CA . ASP A 1 693 ? 0.512 -18.863 27.093 1.00 86.00 693 ASP A CA 1
ATOM 5481 C C . ASP A 1 693 ? 1.602 -17.783 27.250 1.00 86.00 693 ASP A C 1
ATOM 5483 O O . ASP A 1 693 ? 2.797 -18.095 27.295 1.00 86.00 693 ASP A O 1
ATOM 5487 N N . ALA A 1 694 ? 1.195 -16.515 27.353 1.00 86.56 694 ALA A N 1
ATOM 5488 C CA . ALA A 1 694 ? 2.081 -15.386 27.584 1.00 86.56 694 ALA A CA 1
ATOM 5489 C C . ALA A 1 694 ? 2.750 -15.450 28.969 1.00 86.56 694 ALA A C 1
ATOM 5491 O O . ALA A 1 694 ? 2.302 -16.126 29.905 1.00 86.56 694 ALA A O 1
ATOM 5492 N N . ARG A 1 695 ? 3.865 -14.738 29.123 1.00 90.75 695 ARG A N 1
ATOM 5493 C CA . ARG A 1 695 ? 4.550 -14.581 30.412 1.00 90.75 695 ARG A CA 1
ATOM 5494 C C . ARG A 1 695 ? 3.950 -13.398 31.169 1.00 90.75 695 ARG A C 1
ATOM 5496 O O . ARG A 1 695 ? 3.353 -12.503 30.591 1.00 90.75 695 ARG A O 1
ATOM 5503 N N . SER A 1 696 ? 4.151 -13.347 32.487 1.00 92.75 696 SER A N 1
ATOM 5504 C CA . SER A 1 696 ? 3.609 -12.257 33.320 1.00 92.75 696 SER A CA 1
ATOM 5505 C C . SER A 1 696 ? 4.095 -10.864 32.909 1.00 92.75 696 SER A C 1
ATOM 5507 O O . SER A 1 696 ? 3.414 -9.881 33.181 1.00 92.75 696 SER A O 1
ATOM 5509 N N . ILE A 1 697 ? 5.264 -10.782 32.267 1.00 94.44 697 ILE A N 1
ATOM 5510 C CA . ILE A 1 697 ? 5.796 -9.538 31.705 1.00 94.44 697 ILE A CA 1
ATOM 5511 C C . ILE A 1 697 ? 4.892 -8.981 30.598 1.00 94.44 697 ILE A C 1
ATOM 5513 O O . ILE A 1 697 ? 4.708 -7.772 30.523 1.00 94.44 697 ILE A O 1
ATOM 5517 N N . ASP A 1 698 ? 4.232 -9.853 29.833 1.00 93.88 698 ASP A N 1
ATOM 5518 C CA . ASP A 1 698 ? 3.340 -9.450 28.750 1.00 93.88 698 ASP A CA 1
ATOM 5519 C C . ASP A 1 698 ? 2.065 -8.789 29.304 1.00 93.88 698 ASP A C 1
ATOM 5521 O O . ASP A 1 698 ? 1.562 -7.805 28.769 1.00 93.88 698 ASP A O 1
ATOM 5525 N N . SER A 1 699 ? 1.566 -9.269 30.448 1.00 94.06 699 SER A N 1
ATOM 5526 C CA . SER A 1 699 ? 0.464 -8.608 31.160 1.00 94.06 699 SER A CA 1
ATOM 5527 C C . SER A 1 699 ? 0.880 -7.276 31.793 1.00 94.06 699 SER A C 1
ATOM 5529 O O . SER A 1 699 ? 0.049 -6.380 31.908 1.00 94.06 699 SER A O 1
ATOM 5531 N N . ALA A 1 700 ? 2.143 -7.137 32.210 1.00 96.31 700 ALA A N 1
ATOM 5532 C CA . ALA A 1 700 ? 2.662 -5.872 32.727 1.00 96.31 700 ALA A CA 1
ATOM 5533 C C . ALA A 1 700 ? 2.780 -4.823 31.610 1.00 96.31 700 ALA A C 1
ATOM 5535 O O . ALA A 1 700 ? 2.312 -3.704 31.792 1.00 96.31 700 ALA A O 1
ATOM 5536 N N . GLY A 1 701 ? 3.306 -5.202 30.439 1.00 96.50 701 GLY A N 1
ATOM 5537 C CA . GLY A 1 701 ? 3.357 -4.314 29.274 1.00 96.50 701 GLY A CA 1
ATOM 5538 C C . GLY A 1 701 ? 1.967 -3.931 28.757 1.00 96.50 701 GLY A C 1
ATOM 5539 O O . GLY A 1 701 ? 1.696 -2.769 28.464 1.00 96.50 701 GLY A O 1
ATOM 5540 N N . ALA A 1 702 ? 1.026 -4.880 28.757 1.00 96.75 702 ALA A N 1
ATOM 5541 C CA . ALA A 1 702 ? -0.369 -4.606 28.421 1.00 96.75 702 ALA A CA 1
ATOM 5542 C C . ALA A 1 702 ? -1.002 -3.503 29.291 1.00 96.75 702 ALA A C 1
ATOM 5544 O O . ALA A 1 702 ? -1.801 -2.715 28.785 1.00 96.75 702 ALA A O 1
ATOM 5545 N N . ALA A 1 703 ? -0.633 -3.427 30.575 1.00 97.00 703 ALA A N 1
ATOM 5546 C CA . ALA A 1 703 ? -1.140 -2.404 31.485 1.00 97.00 703 ALA A CA 1
ATOM 5547 C C . ALA A 1 703 ? -0.675 -0.991 31.094 1.00 97.00 703 ALA A C 1
ATOM 5549 O O . ALA A 1 703 ? -1.478 -0.063 31.164 1.00 97.00 703 ALA A O 1
ATOM 5550 N N . TYR A 1 704 ? 0.571 -0.830 30.627 1.00 97.75 704 TYR A N 1
ATOM 5551 C CA . TYR A 1 704 ? 1.058 0.458 30.121 1.00 97.75 704 TYR A CA 1
ATOM 5552 C C . TYR A 1 704 ? 0.262 0.932 28.909 1.00 97.75 704 TYR A C 1
ATOM 5554 O O . TYR A 1 704 ? -0.146 2.088 28.856 1.00 97.75 704 TYR A O 1
ATOM 5562 N N . VAL A 1 705 ? -0.037 0.030 27.970 1.00 97.56 705 VAL A N 1
ATOM 5563 C CA . VAL A 1 705 ? -0.828 0.377 26.780 1.00 97.56 705 VAL A CA 1
ATOM 5564 C C . VAL A 1 705 ? -2.225 0.855 27.168 1.00 97.56 705 VAL A C 1
ATOM 5566 O O . VAL A 1 705 ? -2.672 1.898 26.695 1.00 97.56 705 VAL A O 1
ATOM 5569 N N . THR A 1 706 ? -2.917 0.125 28.049 1.00 96.12 706 THR A N 1
ATOM 5570 C CA . THR A 1 706 ? -4.255 0.537 28.500 1.00 96.12 706 THR A CA 1
ATOM 5571 C C . THR A 1 706 ? -4.220 1.854 29.267 1.00 96.12 706 THR A C 1
ATOM 5573 O O . THR A 1 706 ? -5.125 2.665 29.101 1.00 96.12 706 THR A O 1
ATOM 5576 N N . GLU A 1 707 ? -3.170 2.088 30.056 1.00 96.06 707 GLU A N 1
ATOM 5577 C CA . GLU A 1 707 ? -3.018 3.324 30.821 1.00 96.06 707 GLU A CA 1
ATOM 5578 C C . GLU A 1 707 ? -2.717 4.531 29.925 1.00 96.06 707 GLU A C 1
ATOM 5580 O O . GLU A 1 707 ? -3.244 5.615 30.159 1.00 96.06 707 GLU A O 1
ATOM 5585 N N . ALA A 1 708 ? -1.939 4.352 28.855 1.00 96.31 708 ALA A N 1
ATOM 5586 C CA . ALA A 1 708 ? -1.717 5.394 27.856 1.00 96.31 708 ALA A CA 1
ATOM 5587 C C . ALA A 1 708 ? -3.040 5.822 27.199 1.00 96.31 708 ALA A C 1
ATOM 5589 O O . ALA A 1 708 ? -3.356 7.011 27.123 1.00 96.31 708 ALA A O 1
ATOM 5590 N N . PHE A 1 709 ? -3.863 4.857 26.780 1.00 96.00 709 PHE A N 1
ATOM 5591 C CA . PHE A 1 709 ? -5.162 5.164 26.184 1.00 96.00 709 PHE A CA 1
ATOM 5592 C C . PHE A 1 709 ? -6.134 5.820 27.171 1.00 96.00 709 PHE A C 1
ATOM 5594 O O . PHE A 1 709 ? -6.749 6.827 26.813 1.00 96.00 709 PHE A O 1
ATOM 5601 N N . ASP A 1 710 ? -6.259 5.302 28.395 1.00 92.56 710 ASP A N 1
ATOM 5602 C CA . ASP A 1 710 ? -7.225 5.810 29.376 1.00 92.56 710 ASP A CA 1
ATOM 5603 C C . ASP A 1 710 ? -6.769 7.141 29.995 1.00 92.56 710 ASP A C 1
ATOM 5605 O O . ASP A 1 710 ? -7.442 8.162 29.856 1.00 92.56 710 ASP A O 1
ATOM 5609 N N . SER A 1 711 ? -5.584 7.184 30.604 1.00 91.50 711 SER A N 1
ATOM 5610 C CA . SER A 1 711 ? -5.137 8.351 31.374 1.00 91.50 711 SER A CA 1
ATOM 5611 C C . SER A 1 711 ? -4.652 9.508 30.501 1.00 91.50 711 SER A C 1
ATOM 5613 O O . SER A 1 711 ? -4.958 10.664 30.803 1.00 91.50 711 SER A O 1
ATOM 5615 N N . ILE A 1 712 ? -3.948 9.235 29.395 1.00 92.31 712 ILE A N 1
ATOM 5616 C CA . ILE A 1 712 ? -3.424 10.298 28.515 1.00 92.31 712 ILE A CA 1
ATOM 5617 C C . ILE A 1 712 ? -4.472 10.689 27.482 1.00 92.31 712 ILE A C 1
ATOM 5619 O O . ILE A 1 712 ? -4.757 11.871 27.311 1.00 92.31 712 ILE A O 1
ATOM 5623 N N . LYS A 1 713 ? -5.131 9.726 26.830 1.00 91.88 713 LYS A N 1
ATOM 5624 C CA . LYS A 1 713 ? -6.074 10.022 25.739 1.00 91.88 713 LYS A CA 1
ATOM 5625 C C . LYS A 1 713 ? -7.552 9.935 26.124 1.00 91.88 713 LYS A C 1
ATOM 5627 O O . LYS A 1 713 ? -8.370 10.403 25.339 1.00 91.88 713 LYS A O 1
ATOM 5632 N N . ASN A 1 714 ? -7.942 9.434 27.298 1.00 92.69 714 ASN A N 1
ATOM 5633 C CA . ASN A 1 714 ? -9.356 9.222 27.674 1.00 92.69 714 ASN A CA 1
ATOM 5634 C C . ASN A 1 714 ? -10.139 8.360 26.649 1.00 92.69 714 ASN A C 1
ATOM 5636 O O . ASN A 1 714 ? -11.359 8.501 26.469 1.00 92.69 714 ASN A O 1
ATOM 5640 N N . ILE A 1 715 ? -9.421 7.466 25.961 1.00 94.12 715 ILE A N 1
ATOM 5641 C CA . ILE A 1 715 ? -9.949 6.451 25.048 1.00 94.12 715 ILE A CA 1
ATOM 5642 C C . ILE A 1 715 ? -10.158 5.175 25.861 1.00 94.12 715 ILE A C 1
ATOM 5644 O O . ILE A 1 715 ? -9.213 4.616 26.409 1.00 94.12 715 ILE A O 1
ATOM 5648 N N . ASP A 1 716 ? -11.401 4.695 25.915 1.00 93.31 716 ASP A N 1
ATOM 5649 C CA . ASP A 1 716 ? -11.723 3.526 26.738 1.00 93.31 716 ASP A CA 1
ATOM 5650 C C . ASP A 1 716 ? -11.137 2.243 26.137 1.00 93.31 716 ASP A C 1
ATOM 5652 O O . ASP A 1 716 ? -11.163 2.042 24.920 1.00 93.31 716 ASP A O 1
ATOM 5656 N N . VAL A 1 717 ? -10.747 1.313 27.005 1.00 94.19 717 VAL A N 1
ATOM 5657 C CA . VAL A 1 717 ? -10.601 -0.106 26.665 1.00 94.19 717 VAL A CA 1
ATOM 5658 C C . VAL A 1 717 ? -11.728 -0.867 27.357 1.00 94.19 717 VAL A C 1
ATOM 5660 O O . VAL A 1 717 ? -11.777 -0.940 28.583 1.00 94.19 717 VAL A O 1
ATOM 5663 N N . GLN A 1 718 ? -12.680 -1.405 26.589 1.00 93.31 718 GLN A N 1
ATOM 5664 C CA . GLN A 1 718 ? -13.902 -1.981 27.168 1.00 93.31 718 GLN A CA 1
ATOM 5665 C C . GLN A 1 718 ? -13.647 -3.291 27.921 1.00 93.31 718 GLN A C 1
ATOM 5667 O O . GLN A 1 718 ? -14.230 -3.512 28.985 1.00 93.31 718 GLN A O 1
ATOM 5672 N N . MET A 1 719 ? -12.862 -4.194 27.336 1.00 93.06 719 MET A N 1
ATOM 5673 C CA . MET A 1 719 ? -12.663 -5.540 27.862 1.00 93.06 719 MET A CA 1
ATOM 5674 C C . MET A 1 719 ? -11.215 -5.983 27.695 1.00 93.06 719 MET A C 1
ATOM 5676 O O . MET A 1 719 ? -10.592 -5.739 26.665 1.00 93.06 719 MET A O 1
ATOM 5680 N N . THR A 1 720 ? -10.699 -6.690 28.699 1.00 92.81 720 THR A N 1
ATOM 5681 C CA . THR A 1 720 ? -9.464 -7.463 28.577 1.00 92.81 720 THR A CA 1
ATOM 5682 C C . THR A 1 720 ? -9.802 -8.940 28.393 1.00 92.81 720 THR A C 1
ATOM 5684 O O . THR A 1 720 ? -10.751 -9.455 28.994 1.00 92.81 720 THR A O 1
ATOM 5687 N N . GLY A 1 721 ? -9.055 -9.628 27.535 1.00 92.81 721 GLY A N 1
ATOM 5688 C CA . GLY A 1 721 ? -9.299 -11.030 27.209 1.00 92.81 721 GLY A CA 1
ATOM 5689 C C . GLY A 1 721 ? -8.031 -11.776 26.817 1.00 92.81 721 GLY A C 1
ATOM 5690 O O . GLY A 1 721 ? -6.963 -11.187 26.655 1.00 92.81 721 GLY A O 1
ATOM 5691 N N . MET A 1 722 ? -8.172 -13.089 26.675 1.00 93.94 722 MET A N 1
ATOM 5692 C CA . MET A 1 722 ? -7.137 -13.956 26.122 1.00 93.94 722 MET A CA 1
ATOM 5693 C C . MET A 1 722 ? -7.264 -14.036 24.595 1.00 93.94 722 MET A C 1
ATOM 5695 O O . MET A 1 722 ? -8.318 -13.749 24.028 1.00 93.94 722 MET A O 1
ATOM 5699 N N . ASP A 1 723 ? -6.218 -14.460 23.900 1.00 94.94 723 ASP A N 1
ATOM 5700 C CA . ASP A 1 723 ? -6.338 -14.838 22.490 1.00 94.94 723 ASP A CA 1
ATOM 5701 C C . ASP A 1 723 ? -7.187 -16.118 22.342 1.00 94.94 723 ASP A C 1
ATOM 5703 O O . ASP A 1 723 ? -8.235 -16.107 21.694 1.00 94.94 723 ASP A O 1
ATOM 5707 N N . ILE A 1 724 ? -6.805 -17.198 23.024 1.00 93.81 724 ILE A N 1
ATOM 5708 C CA . ILE A 1 724 ? -7.463 -18.512 23.027 1.00 93.81 724 ILE A CA 1
ATOM 5709 C C . ILE A 1 724 ? -8.007 -18.878 24.422 1.00 93.81 724 ILE A C 1
ATOM 5711 O O . ILE A 1 724 ? -7.692 -18.242 25.424 1.00 93.81 724 ILE A O 1
ATOM 5715 N N . ASN A 1 725 ? -8.840 -19.919 24.514 1.00 91.56 725 ASN A N 1
ATOM 5716 C CA . ASN A 1 725 ? -9.520 -20.284 25.764 1.00 91.56 725 ASN A CA 1
ATOM 5717 C C . ASN A 1 725 ? -8.573 -20.882 26.830 1.00 91.56 725 ASN A C 1
ATOM 5719 O O . ASN A 1 725 ? -7.915 -21.894 26.581 1.00 91.56 725 ASN A O 1
ATOM 5723 N N . GLU A 1 726 ? -8.584 -20.329 28.050 1.00 90.12 726 GLU A N 1
ATOM 5724 C CA . GLU A 1 726 ? -7.821 -20.817 29.210 1.00 90.12 726 GLU A CA 1
ATOM 5725 C C . GLU A 1 726 ? -8.609 -21.838 30.037 1.00 90.12 726 GLU A C 1
ATOM 5727 O O . GLU A 1 726 ? -9.256 -21.517 31.032 1.00 90.12 726 GLU A O 1
ATOM 5732 N N . THR A 1 727 ? -8.543 -23.107 29.644 1.00 89.81 727 THR A N 1
ATOM 5733 C CA . THR A 1 727 ? -9.401 -24.158 30.211 1.00 89.81 727 THR A CA 1
ATOM 5734 C C . THR A 1 727 ? -9.051 -24.583 31.644 1.00 89.81 727 THR A C 1
ATOM 5736 O O . THR A 1 727 ? -9.897 -25.193 32.306 1.00 89.81 727 THR A O 1
ATOM 5739 N N . ALA A 1 728 ? -7.856 -24.272 32.160 1.00 90.12 728 ALA A N 1
ATOM 5740 C CA . ALA A 1 728 ? -7.398 -24.716 33.478 1.00 90.12 728 ALA A CA 1
ATOM 5741 C C . ALA A 1 728 ? -7.570 -23.648 34.566 1.00 90.12 728 ALA A C 1
ATOM 5743 O O . ALA A 1 728 ? -8.078 -23.951 35.649 1.00 90.12 728 ALA A O 1
ATOM 5744 N N . TYR A 1 729 ? -7.150 -22.412 34.295 1.00 89.94 729 TYR A N 1
ATOM 5745 C CA . TYR A 1 729 ? -7.074 -21.345 35.301 1.00 89.94 729 TYR A CA 1
ATOM 5746 C C . TYR A 1 729 ? -8.116 -20.235 35.119 1.00 89.94 729 TYR A C 1
ATOM 5748 O O . TYR A 1 729 ? -8.355 -19.470 36.052 1.00 89.94 729 TYR A O 1
ATOM 5756 N N . GLY A 1 730 ? -8.779 -20.176 33.964 1.00 88.19 730 GLY A N 1
ATOM 5757 C CA . GLY A 1 730 ? -9.747 -19.137 33.622 1.00 88.19 730 GLY A CA 1
ATOM 5758 C C . GLY A 1 730 ? -10.768 -19.584 32.574 1.00 88.19 730 GLY A C 1
ATOM 5759 O O . GLY A 1 730 ? -10.949 -18.869 31.595 1.00 88.19 730 GLY A O 1
ATOM 5760 N N . PRO A 1 731 ? -11.486 -20.711 32.764 1.00 89.12 731 PRO A N 1
ATOM 5761 C CA . PRO A 1 731 ? -12.333 -21.316 31.721 1.00 89.12 731 PRO A CA 1
ATOM 5762 C C . PRO A 1 731 ? -13.562 -20.483 31.325 1.00 89.12 731 PRO A C 1
ATOM 5764 O O . PRO A 1 731 ? -14.306 -20.864 30.425 1.00 89.12 731 PRO A O 1
ATOM 5767 N N . TYR A 1 732 ? -13.805 -19.379 32.030 1.00 89.19 732 TYR A N 1
ATOM 5768 C CA . TYR A 1 732 ? -14.885 -18.428 31.765 1.00 89.19 732 TYR A CA 1
ATOM 5769 C C . TYR A 1 732 ? -14.354 -17.032 31.408 1.00 89.19 732 TYR A C 1
ATOM 5771 O O . TYR A 1 732 ? -15.141 -16.092 31.310 1.00 89.19 732 TYR A O 1
ATOM 5779 N N . ALA A 1 733 ? -13.033 -16.879 31.269 1.00 90.75 733 ALA A N 1
ATOM 5780 C CA . ALA A 1 733 ? -12.434 -15.637 30.810 1.00 90.75 733 ALA A CA 1
ATOM 5781 C C . ALA A 1 733 ? -12.750 -15.423 29.315 1.00 90.75 733 ALA A C 1
ATOM 5783 O O . ALA A 1 733 ? -12.776 -16.400 28.558 1.00 90.75 733 ALA A O 1
ATOM 5784 N N . PRO A 1 734 ? -12.986 -14.172 28.882 1.00 93.38 734 PRO A N 1
ATOM 5785 C CA . PRO A 1 734 ? -13.151 -13.837 27.473 1.00 93.38 734 PRO A CA 1
ATOM 5786 C C . PRO A 1 734 ? -11.958 -14.230 26.609 1.00 93.38 734 PRO A C 1
ATOM 5788 O O . PRO A 1 734 ? -10.814 -14.076 27.036 1.00 93.38 734 PRO A O 1
ATOM 5791 N N . PHE A 1 735 ? -12.228 -14.695 25.388 1.00 93.56 735 PHE A N 1
ATOM 5792 C CA . PHE A 1 735 ? -11.203 -14.939 24.375 1.00 93.56 735 PHE A CA 1
ATOM 5793 C C . PHE A 1 735 ? -11.703 -14.643 22.960 1.00 93.56 735 PHE A C 1
ATOM 5795 O O . PHE A 1 735 ? -12.908 -14.700 22.698 1.00 93.56 735 PHE A O 1
ATOM 5802 N N . VAL A 1 736 ? -10.785 -14.332 22.043 1.00 94.94 736 VAL A N 1
ATOM 5803 C CA . VAL A 1 736 ? -11.155 -13.709 20.760 1.00 94.94 736 VAL A CA 1
ATOM 5804 C C . VAL A 1 736 ? -10.970 -14.585 19.525 1.00 94.94 736 VAL A C 1
ATOM 5806 O O . VAL A 1 736 ? -11.656 -14.374 18.526 1.00 94.94 736 VAL A O 1
ATOM 5809 N N . MET A 1 737 ? -10.109 -15.598 19.585 1.00 94.06 737 MET A N 1
ATOM 5810 C CA . MET A 1 737 ? -9.835 -16.469 18.442 1.00 94.06 737 MET A CA 1
ATOM 5811 C C . MET A 1 737 ? -10.895 -17.572 18.299 1.00 94.06 737 MET A C 1
ATOM 5813 O O . MET A 1 737 ? -11.421 -18.108 19.284 1.00 94.06 737 MET A O 1
ATOM 5817 N N . ALA A 1 738 ? -11.235 -17.910 17.057 1.00 90.69 738 ALA A N 1
ATOM 5818 C CA . ALA A 1 738 ? -12.147 -18.992 16.703 1.00 90.69 738 ALA A CA 1
ATOM 5819 C C . ALA A 1 738 ? -11.395 -20.331 16.644 1.00 90.69 738 ALA A C 1
ATOM 5821 O O . ALA A 1 738 ? -10.292 -20.413 16.114 1.00 90.69 738 ALA A O 1
ATOM 5822 N N . GLY A 1 739 ? -11.978 -21.385 17.222 1.00 82.88 739 GLY A N 1
ATOM 5823 C CA . GLY A 1 739 ? -11.307 -22.678 17.385 1.00 82.88 739 GLY A CA 1
ATOM 5824 C C . GLY A 1 739 ? -11.957 -23.576 18.440 1.00 82.88 739 GLY A C 1
ATOM 5825 O O . GLY A 1 739 ? -13.030 -23.262 18.967 1.00 82.88 739 GLY A O 1
ATOM 5826 N N . ALA A 1 740 ? -11.328 -24.723 18.713 1.00 70.00 740 ALA A N 1
ATOM 5827 C CA . ALA A 1 740 ? -11.944 -25.871 19.387 1.00 70.00 740 ALA A CA 1
ATOM 5828 C C . ALA A 1 740 ? -11.742 -25.977 20.922 1.00 70.00 740 ALA A C 1
ATOM 5830 O O . ALA A 1 740 ? -11.117 -25.163 21.595 1.00 70.00 740 ALA A O 1
ATOM 5831 N N . THR A 1 741 ? -12.357 -27.027 21.477 1.00 61.97 741 THR A N 1
ATOM 5832 C CA . THR A 1 741 ? -12.712 -27.258 22.889 1.00 61.97 741 THR A CA 1
ATOM 5833 C C . THR A 1 741 ? -11.577 -27.477 23.895 1.00 61.97 741 THR A C 1
ATOM 5835 O O . THR A 1 741 ? -11.872 -27.453 25.092 1.00 61.97 741 THR A O 1
ATOM 5838 N N . THR A 1 742 ? -10.331 -27.759 23.485 1.00 74.88 742 THR A N 1
ATOM 5839 C CA . THR A 1 742 ? -9.286 -28.181 24.447 1.00 74.88 742 THR A CA 1
ATOM 5840 C C . THR A 1 742 ? -8.450 -27.027 25.000 1.00 74.88 742 THR A C 1
ATOM 5842 O O . THR A 1 742 ? -7.889 -27.160 26.090 1.00 74.88 742 THR A O 1
ATOM 5845 N N . GLY A 1 743 ? -8.422 -25.884 24.305 1.00 78.38 743 GLY A N 1
ATOM 5846 C CA . GLY A 1 743 ? -7.655 -24.702 24.713 1.00 78.38 743 GLY A CA 1
ATOM 5847 C C . GLY A 1 743 ? -6.169 -24.765 24.342 1.00 78.38 743 GLY A C 1
ATOM 5848 O O . GLY A 1 743 ? -5.354 -24.133 25.005 1.00 78.38 743 GLY A O 1
ATOM 5849 N N . THR A 1 744 ? -5.782 -25.543 23.324 1.00 87.19 744 THR A N 1
ATOM 5850 C CA . THR A 1 744 ? -4.398 -25.563 22.807 1.00 87.19 744 THR A CA 1
ATOM 5851 C C . THR A 1 744 ? -4.294 -24.785 21.499 1.00 87.19 744 THR A C 1
ATOM 5853 O O . THR A 1 744 ? -5.232 -24.805 20.715 1.00 87.19 744 THR A O 1
ATOM 5856 N N . ARG A 1 745 ? -3.156 -24.132 21.216 1.00 88.81 745 ARG A N 1
ATOM 5857 C CA . ARG A 1 745 ? -2.976 -23.302 20.002 1.00 88.81 745 ARG A CA 1
ATOM 5858 C C . ARG A 1 745 ? -3.317 -24.031 18.694 1.00 88.81 745 ARG A C 1
ATOM 5860 O O . ARG A 1 745 ? -3.880 -23.418 17.798 1.00 88.81 745 ARG A O 1
ATOM 5867 N N . ALA A 1 746 ? -3.036 -25.333 18.603 1.00 88.12 746 ALA A N 1
ATOM 5868 C CA . ALA A 1 746 ? -3.340 -26.138 17.417 1.00 88.12 746 ALA A CA 1
ATOM 5869 C C . ALA A 1 746 ? -4.847 -26.232 17.101 1.00 88.12 746 ALA A C 1
ATOM 5871 O O . ALA A 1 746 ? -5.207 -26.443 15.950 1.00 88.12 746 ALA A O 1
ATOM 5872 N N . ASP A 1 747 ? -5.723 -26.046 18.094 1.00 88.88 747 ASP A N 1
ATOM 5873 C CA . ASP A 1 747 ? -7.182 -26.070 17.919 1.00 88.88 747 ASP A CA 1
ATOM 5874 C C . ASP A 1 747 ? -7.740 -24.805 17.244 1.00 88.88 747 ASP A C 1
ATOM 5876 O O . ASP A 1 747 ? -8.918 -24.775 16.881 1.00 88.88 747 ASP A O 1
ATOM 5880 N N . TYR A 1 748 ? -6.930 -23.749 17.153 1.00 92.19 748 TYR A N 1
ATOM 5881 C CA . TYR A 1 748 ? -7.317 -22.408 16.694 1.00 92.19 748 TYR A CA 1
ATOM 5882 C C . TYR A 1 748 ? -6.656 -22.028 15.368 1.00 92.19 748 TYR A C 1
ATOM 5884 O O . TYR A 1 748 ? -6.678 -20.869 14.962 1.00 92.19 748 TYR A O 1
ATOM 5892 N N . ILE A 1 749 ? -6.041 -23.007 14.713 1.00 91.25 749 ILE A N 1
ATOM 5893 C CA . ILE A 1 749 ? -5.352 -22.856 13.443 1.00 91.25 749 ILE A CA 1
ATOM 5894 C C . ILE A 1 749 ? -5.975 -23.863 12.476 1.00 91.25 749 ILE A C 1
ATOM 5896 O O . ILE A 1 749 ? -6.156 -25.031 12.823 1.00 91.25 749 ILE A O 1
ATOM 5900 N N . ASP A 1 750 ? -6.340 -23.413 11.279 1.00 91.56 750 ASP A N 1
ATOM 5901 C CA . ASP A 1 750 ? -6.893 -24.298 10.258 1.00 91.56 750 ASP A CA 1
ATOM 5902 C C . ASP A 1 750 ? -5.817 -25.168 9.583 1.00 91.56 750 ASP A C 1
ATOM 5904 O O . ASP A 1 750 ? -4.623 -25.101 9.879 1.00 91.56 750 ASP A O 1
ATOM 5908 N N . THR A 1 751 ? -6.235 -26.020 8.648 1.00 89.62 751 THR A N 1
ATOM 5909 C CA . THR A 1 751 ? -5.330 -26.940 7.944 1.00 89.62 751 THR A CA 1
ATOM 5910 C C . THR A 1 751 ? -4.289 -26.246 7.065 1.00 89.62 751 THR A C 1
ATOM 5912 O O . THR A 1 751 ? -3.324 -26.897 6.672 1.00 89.62 751 THR A O 1
ATOM 5915 N N . LEU A 1 752 ? -4.474 -24.960 6.752 1.00 90.12 752 LEU A N 1
ATOM 5916 C CA . LEU A 1 752 ? -3.536 -24.132 5.990 1.00 90.12 752 LEU A CA 1
ATOM 5917 C C . LEU A 1 752 ? -2.612 -23.312 6.905 1.00 90.12 752 LEU A C 1
ATOM 5919 O O . LEU A 1 752 ? -1.792 -22.541 6.418 1.00 90.12 752 LEU A O 1
ATOM 5923 N N . GLY A 1 753 ? -2.711 -23.476 8.228 1.00 91.25 753 GLY A N 1
ATOM 5924 C CA . GLY A 1 753 ? -1.891 -22.734 9.182 1.00 91.25 753 GLY A CA 1
ATOM 5925 C C . GLY A 1 753 ? -2.465 -21.368 9.561 1.00 91.25 753 GLY A C 1
ATOM 5926 O O . GLY A 1 753 ? -1.769 -20.589 10.209 1.00 91.25 753 GLY A O 1
ATOM 5927 N N . ARG A 1 754 ? -3.718 -21.063 9.201 1.00 92.88 754 ARG A N 1
ATOM 5928 C CA . ARG A 1 754 ? -4.332 -19.752 9.439 1.00 92.88 754 ARG A CA 1
ATOM 5929 C C . ARG A 1 754 ? -5.101 -19.706 10.761 1.00 92.88 754 ARG A C 1
ATOM 5931 O O . ARG A 1 754 ? -5.976 -20.549 10.976 1.00 92.88 754 ARG A O 1
ATOM 5938 N N . PRO A 1 755 ? -4.853 -18.706 11.623 1.00 93.56 755 PRO A N 1
ATOM 5939 C CA . PRO A 1 755 ? -5.760 -18.386 12.716 1.00 93.56 755 PRO A CA 1
ATOM 5940 C C . PRO A 1 755 ? -6.973 -17.580 12.224 1.00 93.56 755 PRO A C 1
ATOM 5942 O O . PRO A 1 755 ? -6.909 -16.927 11.178 1.00 93.56 755 PRO A O 1
ATOM 5945 N N . HIS A 1 756 ? -8.067 -17.608 12.991 1.00 92.12 756 HIS A N 1
ATOM 5946 C CA . HIS A 1 756 ? -9.329 -16.923 12.672 1.00 92.12 756 HIS A CA 1
ATOM 5947 C C . HIS A 1 756 ? -9.904 -16.223 13.904 1.00 92.12 756 HIS A C 1
ATOM 5949 O O . HIS A 1 756 ? -9.748 -16.709 15.026 1.00 92.12 756 HIS A O 1
ATOM 5955 N N . LEU A 1 757 ? -10.592 -15.102 13.704 1.00 93.19 757 LEU A N 1
ATOM 5956 C CA . LEU A 1 757 ? -11.313 -14.395 14.765 1.00 93.19 757 LEU A CA 1
ATOM 5957 C C . LEU A 1 757 ? -12.725 -14.963 14.938 1.00 93.19 757 LEU A C 1
ATOM 5959 O O . LEU A 1 757 ? -13.315 -15.510 14.009 1.00 93.19 757 LEU A O 1
ATOM 5963 N N . ARG A 1 758 ? -13.285 -14.830 16.142 1.00 91.00 758 ARG A N 1
ATOM 5964 C CA . ARG A 1 758 ? -14.722 -15.039 16.377 1.00 91.00 758 ARG A CA 1
ATOM 5965 C C . ARG A 1 758 ? -15.515 -13.833 15.875 1.00 91.00 758 ARG A C 1
ATOM 5967 O O . ARG A 1 758 ? -14.977 -12.738 15.710 1.00 91.00 758 ARG A O 1
ATOM 5974 N N . ASP A 1 759 ? -16.828 -13.988 15.758 1.00 86.44 759 ASP A N 1
ATOM 5975 C CA . ASP A 1 759 ? -17.681 -12.849 15.415 1.00 86.44 759 ASP A CA 1
ATOM 5976 C C . ASP A 1 759 ? -18.021 -11.980 16.639 1.00 86.44 759 ASP A C 1
ATOM 5978 O O . ASP A 1 759 ? -18.153 -10.763 16.520 1.00 86.44 759 ASP A O 1
ATOM 5982 N N . ASP A 1 760 ? -18.216 -12.581 17.817 1.00 87.25 760 ASP A N 1
ATOM 5983 C CA . ASP A 1 760 ? -18.473 -11.886 19.086 1.00 87.25 760 ASP A CA 1
ATOM 5984 C C . ASP A 1 760 ? -18.186 -12.767 20.315 1.00 87.25 760 ASP A C 1
ATOM 5986 O O . ASP A 1 760 ? -18.008 -13.992 20.231 1.00 87.25 760 ASP A O 1
ATOM 5990 N N . TRP A 1 761 ? -18.136 -12.107 21.473 1.00 84.88 761 TRP A N 1
ATOM 5991 C CA . TRP A 1 761 ? -18.099 -12.749 22.775 1.00 84.88 761 TRP A CA 1
ATOM 5992 C C . TRP A 1 761 ? -19.477 -12.728 23.435 1.00 84.88 761 TRP A C 1
ATOM 5994 O O . TRP A 1 761 ? -19.941 -11.678 23.883 1.00 84.88 761 TRP A O 1
ATOM 6004 N N . CYS A 1 762 ? -20.086 -13.911 23.557 1.00 78.56 762 CYS A N 1
ATOM 6005 C CA . CYS A 1 762 ? -21.282 -14.169 24.367 1.00 78.56 762 CYS A CA 1
ATOM 6006 C C . CYS A 1 762 ? -22.458 -13.201 24.108 1.00 78.56 762 CYS A C 1
ATOM 6008 O O . CYS A 1 762 ? -23.208 -12.888 25.033 1.00 78.56 762 CYS A O 1
ATOM 6010 N N . HIS A 1 763 ? -22.621 -12.721 22.874 1.00 85.00 763 HIS A N 1
ATOM 6011 C CA . HIS A 1 763 ? -23.640 -11.751 22.474 1.00 85.00 763 HIS A CA 1
ATOM 6012 C C . HIS A 1 763 ? -23.552 -10.390 23.197 1.00 85.00 763 HIS A C 1
ATOM 6014 O O . HIS A 1 763 ? -24.548 -9.675 23.286 1.00 85.00 763 HIS A O 1
ATOM 6020 N N . THR A 1 764 ? -22.381 -10.018 23.735 1.00 83.94 764 THR A N 1
ATOM 6021 C CA . THR A 1 764 ? -22.199 -8.755 24.483 1.00 83.94 764 THR A CA 1
ATOM 6022 C C . THR A 1 764 ? -21.155 -7.815 23.894 1.00 83.94 764 THR A C 1
ATOM 6024 O O . THR A 1 764 ? -21.303 -6.600 24.012 1.00 83.94 764 THR A O 1
ATOM 6027 N N . THR A 1 765 ? -20.092 -8.354 23.292 1.00 91.69 765 THR A N 1
ATOM 6028 C CA . THR A 1 765 ? -18.982 -7.545 22.765 1.00 91.69 765 THR A CA 1
ATOM 6029 C C . THR A 1 765 ? -18.597 -8.045 21.374 1.00 91.69 765 THR A C 1
ATOM 6031 O O . THR A 1 765 ? -18.287 -9.233 21.241 1.00 91.69 765 THR A O 1
ATOM 6034 N N . PRO A 1 766 ? -18.604 -7.187 20.339 1.00 92.88 766 PRO A N 1
ATOM 6035 C CA . PRO A 1 766 ? -18.203 -7.593 18.993 1.00 92.88 766 PRO A CA 1
ATOM 6036 C C . PRO A 1 766 ? -16.712 -7.945 18.952 1.00 92.88 766 PRO A C 1
ATOM 6038 O O . PRO A 1 766 ? -15.926 -7.320 19.664 1.00 92.88 766 PRO A O 1
ATOM 6041 N N . ILE A 1 767 ? -16.305 -8.904 18.117 1.00 93.69 767 ILE A N 1
ATOM 6042 C CA . ILE A 1 767 ? -14.885 -9.238 17.888 1.00 93.69 767 ILE A CA 1
ATOM 6043 C C . ILE A 1 767 ? -14.509 -8.892 16.448 1.00 93.69 767 ILE A C 1
ATOM 6045 O O . ILE A 1 767 ? -13.812 -7.908 16.222 1.00 93.69 767 ILE A O 1
ATOM 6049 N N . SER A 1 768 ? -15.015 -9.641 15.468 1.00 90.88 768 SER A N 1
ATOM 6050 C CA . SER A 1 768 ? -14.842 -9.261 14.065 1.00 90.88 768 SER A CA 1
ATOM 6051 C C . SER A 1 768 ? -15.511 -7.907 13.801 1.00 90.88 768 SER A C 1
ATOM 6053 O O . SER A 1 768 ? -16.615 -7.646 14.285 1.00 90.88 768 SER A O 1
ATOM 6055 N N . SER A 1 769 ? -14.836 -7.045 13.037 1.00 90.56 769 SER A N 1
ATOM 6056 C CA . SER A 1 769 ? -15.167 -5.631 12.799 1.00 90.56 769 SER A CA 1
ATOM 6057 C C . SER A 1 769 ? -14.941 -4.675 13.988 1.00 90.56 769 SER A C 1
ATOM 6059 O O . SER A 1 769 ? -15.303 -3.499 13.882 1.00 90.56 769 SER A O 1
ATOM 6061 N N . SER A 1 770 ? -14.353 -5.124 15.100 1.00 93.44 770 SER A N 1
ATOM 6062 C CA . SER A 1 770 ? -14.039 -4.263 16.253 1.00 93.44 770 SER A CA 1
ATOM 6063 C C . SER A 1 770 ? -12.665 -3.603 16.169 1.00 93.44 770 SER A C 1
ATOM 6065 O O . SER A 1 770 ? -11.807 -3.996 15.379 1.00 93.44 770 SER A O 1
ATOM 6067 N N . ASN A 1 771 ? -12.435 -2.622 17.042 1.00 94.69 771 ASN A N 1
ATOM 6068 C CA . ASN A 1 771 ? -11.113 -2.090 17.336 1.00 94.69 771 ASN A CA 1
ATOM 6069 C C . ASN A 1 771 ? -10.464 -2.930 18.438 1.00 94.69 771 ASN A C 1
ATOM 6071 O O . ASN A 1 771 ? -10.988 -3.019 19.552 1.00 94.69 771 ASN A O 1
ATOM 6075 N N . MET A 1 772 ? -9.318 -3.534 18.150 1.00 97.06 772 MET A N 1
ATOM 6076 C CA . MET A 1 772 ? -8.653 -4.464 19.055 1.00 97.06 772 MET A CA 1
ATOM 6077 C C . MET A 1 772 ? -7.182 -4.104 19.232 1.00 97.06 772 MET A C 1
ATOM 6079 O O . MET A 1 772 ? -6.516 -3.681 18.289 1.00 97.06 772 MET A O 1
ATOM 6083 N N . ILE A 1 773 ? -6.688 -4.304 20.450 1.00 98.38 773 ILE A N 1
ATOM 6084 C CA . ILE A 1 773 ? -5.273 -4.213 20.789 1.00 98.38 773 ILE A CA 1
ATOM 6085 C C . ILE A 1 773 ? -4.764 -5.619 21.110 1.00 98.38 773 ILE A C 1
ATOM 6087 O O . ILE A 1 773 ? -5.397 -6.336 21.889 1.00 98.38 773 ILE A O 1
ATOM 6091 N N . PHE A 1 774 ? -3.618 -6.007 20.552 1.00 97.94 774 PHE A N 1
ATOM 6092 C CA . PHE A 1 774 ? -2.937 -7.259 20.886 1.00 97.94 774 PHE A CA 1
ATOM 6093 C C . PHE A 1 774 ? -1.552 -6.984 21.468 1.00 97.94 774 PHE A C 1
ATOM 6095 O O . PHE A 1 774 ? -0.765 -6.223 20.907 1.00 97.94 774 PHE A O 1
ATOM 6102 N N . ALA A 1 775 ? -1.263 -7.622 22.599 1.00 96.56 775 ALA A N 1
ATOM 6103 C CA . ALA A 1 775 ? 0.016 -7.539 23.289 1.00 96.56 775 ALA A CA 1
ATOM 6104 C C . ALA A 1 775 ? 0.841 -8.816 23.123 1.00 96.56 775 ALA A C 1
ATOM 6106 O O . ALA A 1 775 ? 0.297 -9.927 23.175 1.00 96.56 775 ALA A O 1
ATOM 6107 N N . ALA A 1 776 ? 2.159 -8.623 23.055 1.00 94.88 776 ALA A N 1
ATOM 6108 C CA . ALA A 1 776 ? 3.196 -9.627 22.843 1.00 94.88 776 ALA A CA 1
ATOM 6109 C C . ALA A 1 776 ? 3.281 -10.161 21.405 1.00 94.88 776 ALA A C 1
ATOM 6111 O O . ALA A 1 776 ? 2.367 -10.018 20.593 1.00 94.88 776 ALA A O 1
ATOM 6112 N N . GLY A 1 777 ? 4.433 -10.758 21.086 1.00 93.38 777 GLY A N 1
ATOM 6113 C CA . GLY A 1 777 ? 4.795 -11.117 19.715 1.00 93.38 777 GLY A CA 1
ATOM 6114 C C . GLY A 1 777 ? 4.007 -12.286 19.112 1.00 93.38 777 GLY A C 1
ATOM 6115 O O . GLY A 1 777 ? 3.360 -13.048 19.838 1.00 93.38 777 GLY A O 1
ATOM 6116 N N . PRO A 1 778 ? 4.141 -12.514 17.788 1.00 93.31 778 PRO A N 1
ATOM 6117 C CA . PRO A 1 778 ? 3.439 -13.568 17.033 1.00 93.31 778 PRO A CA 1
ATOM 6118 C C . PRO A 1 778 ? 3.620 -15.004 17.556 1.00 93.31 778 PRO A C 1
ATOM 6120 O O . PRO A 1 778 ? 2.900 -15.923 17.176 1.00 93.31 778 PRO A O 1
ATOM 6123 N N . ARG A 1 779 ? 4.623 -15.251 18.405 1.00 91.31 779 ARG A N 1
ATOM 6124 C CA . ARG A 1 779 ? 4.843 -16.560 19.044 1.00 91.31 779 ARG A CA 1
ATOM 6125 C C . ARG A 1 779 ? 4.083 -16.726 20.361 1.00 91.31 779 ARG A C 1
ATOM 6127 O O . ARG A 1 779 ? 3.885 -17.863 20.785 1.00 91.31 779 ARG A O 1
ATOM 6134 N N . ALA A 1 780 ? 3.709 -15.622 21.001 1.00 93.12 780 ALA A N 1
ATOM 6135 C CA . ALA A 1 780 ? 3.060 -15.585 22.307 1.00 93.12 780 ALA A CA 1
ATOM 6136 C C . ALA A 1 780 ? 1.554 -15.299 22.212 1.00 93.12 780 ALA A C 1
ATOM 6138 O O . ALA A 1 780 ? 0.816 -15.736 23.090 1.00 93.12 780 ALA A O 1
ATOM 6139 N N . ASN A 1 781 ? 1.108 -14.604 21.160 1.00 95.44 781 ASN A N 1
ATOM 6140 C CA . ASN A 1 781 ? -0.280 -14.198 20.958 1.00 95.44 781 ASN A CA 1
ATOM 6141 C C . ASN A 1 781 ? -0.744 -14.525 19.527 1.00 95.44 781 ASN A C 1
ATOM 6143 O O . ASN A 1 781 ? -0.173 -14.039 18.548 1.00 95.44 781 ASN A O 1
ATOM 6147 N N . LEU A 1 782 ? -1.793 -15.340 19.409 1.00 95.38 782 LEU A N 1
ATOM 6148 C CA . LEU A 1 782 ? -2.341 -15.812 18.135 1.00 95.38 782 LEU A CA 1
ATOM 6149 C C . LEU A 1 782 ? -3.038 -14.699 17.331 1.00 95.38 782 LEU A C 1
ATOM 6151 O O . LEU A 1 782 ? -3.143 -14.793 16.111 1.00 95.38 782 LEU A O 1
ATOM 6155 N N . GLY A 1 783 ? -3.492 -13.634 17.992 1.00 95.62 783 GLY A N 1
ATOM 6156 C CA . GLY A 1 783 ? -3.981 -12.437 17.314 1.00 95.62 783 GLY A CA 1
ATOM 6157 C C . GLY A 1 783 ? -2.846 -11.603 16.720 1.00 95.62 783 GLY A C 1
ATOM 6158 O O . GLY A 1 783 ? -2.941 -11.178 15.574 1.00 95.62 783 GLY A O 1
ATOM 6159 N N . THR A 1 784 ? -1.718 -11.459 17.421 1.00 96.81 784 THR A N 1
ATOM 6160 C CA . THR A 1 784 ? -0.515 -10.853 16.820 1.00 96.81 784 THR A CA 1
ATOM 6161 C C . THR A 1 784 ? -0.009 -11.696 15.644 1.00 96.81 784 THR A C 1
ATOM 6163 O O . THR A 1 784 ? 0.387 -11.150 14.624 1.00 96.81 784 THR A O 1
ATOM 6166 N N . GLU A 1 785 ? -0.078 -13.029 15.734 1.00 95.94 785 GLU A N 1
ATOM 6167 C CA . GLU A 1 785 ? 0.227 -13.941 14.618 1.00 95.94 785 GLU A CA 1
ATOM 6168 C C . GLU A 1 785 ? -0.710 -13.773 13.423 1.00 95.94 785 GLU A C 1
ATOM 6170 O O . GLU A 1 785 ? -0.249 -13.829 12.288 1.00 95.94 785 GLU A O 1
ATOM 6175 N N . TYR A 1 786 ? -2.002 -13.552 13.670 1.00 96.56 786 TYR A N 1
ATOM 6176 C CA . TYR A 1 786 ? -2.969 -13.231 12.625 1.00 96.56 786 TYR A CA 1
ATOM 6177 C C . TYR A 1 786 ? -2.565 -11.960 11.877 1.00 96.56 786 TYR A C 1
ATOM 6179 O O . TYR A 1 786 ? -2.457 -11.978 10.653 1.00 96.56 786 TYR A O 1
ATOM 6187 N N . PHE A 1 787 ? -2.298 -10.875 12.612 1.00 97.69 787 PHE A N 1
ATOM 6188 C CA . PHE A 1 787 ? -1.954 -9.595 12.001 1.00 97.69 787 PHE A CA 1
ATOM 6189 C C . PHE A 1 787 ? -0.564 -9.592 11.364 1.00 97.69 787 PHE A C 1
ATOM 6191 O O . PHE A 1 787 ? -0.385 -8.908 10.367 1.00 97.69 787 PHE A O 1
ATOM 6198 N N . ASN A 1 788 ? 0.385 -10.407 11.840 1.00 97.19 788 ASN A N 1
ATOM 6199 C CA . ASN A 1 788 ? 1.737 -10.534 11.275 1.00 97.19 788 ASN A CA 1
ATOM 6200 C C . ASN A 1 788 ? 1.758 -10.792 9.755 1.00 97.19 788 ASN A C 1
ATOM 6202 O O . ASN A 1 788 ? 2.705 -10.400 9.082 1.00 97.19 788 ASN A O 1
ATOM 6206 N N . GLU A 1 789 ? 0.718 -11.419 9.203 1.00 95.94 789 GLU A N 1
ATOM 6207 C CA . GLU A 1 789 ? 0.581 -11.659 7.760 1.00 95.94 789 GLU A CA 1
ATOM 6208 C C . GLU A 1 789 ? 0.230 -10.391 6.949 1.00 95.94 789 GLU A C 1
ATOM 6210 O O . GLU A 1 789 ? 0.218 -10.428 5.718 1.00 95.94 789 GLU A O 1
ATOM 6215 N N . PHE A 1 790 ? -0.033 -9.262 7.612 1.00 96.94 790 PHE A N 1
ATOM 6216 C CA . PHE A 1 790 ? -0.507 -8.011 7.006 1.00 96.94 790 PHE A CA 1
ATOM 6217 C C . PHE A 1 790 ? 0.368 -6.781 7.306 1.00 96.94 790 PHE A C 1
ATOM 6219 O O . PHE A 1 790 ? 0.304 -5.807 6.568 1.00 96.94 790 PHE A O 1
ATOM 6226 N N . LEU A 1 791 ? 1.254 -6.854 8.303 1.00 97.25 791 LEU A N 1
ATOM 6227 C CA . LEU A 1 791 ? 2.127 -5.753 8.754 1.00 97.25 791 LEU A CA 1
ATOM 6228 C C . LEU A 1 791 ? 3.372 -5.541 7.881 1.00 97.25 791 LEU A C 1
ATOM 6230 O O . LEU A 1 791 ? 3.887 -6.511 7.322 1.00 97.25 791 LEU A O 1
ATOM 6234 N N . ASN A 1 792 ? 3.917 -4.325 7.808 1.00 97.00 792 ASN A N 1
ATOM 6235 C CA . ASN A 1 792 ? 5.185 -4.083 7.103 1.00 97.00 792 ASN A CA 1
ATOM 6236 C C . ASN A 1 792 ? 6.405 -4.358 7.984 1.00 97.00 792 ASN A C 1
ATOM 6238 O O . ASN A 1 792 ? 7.431 -4.784 7.460 1.00 97.00 792 ASN A O 1
ATOM 6242 N N . ALA A 1 793 ? 6.282 -4.214 9.307 1.00 97.62 793 ALA A N 1
ATOM 6243 C CA . ALA A 1 793 ? 7.248 -4.725 10.275 1.00 97.62 793 ALA A CA 1
ATOM 6244 C C . ALA A 1 793 ? 6.743 -6.065 10.822 1.00 97.62 793 ALA A C 1
ATOM 6246 O O . ALA A 1 793 ? 5.968 -6.116 11.780 1.00 97.62 793 ALA A O 1
ATOM 6247 N N . PHE A 1 794 ? 7.158 -7.173 10.209 1.00 97.75 794 PHE A N 1
ATOM 6248 C CA . PHE A 1 794 ? 6.644 -8.495 10.572 1.00 97.75 794 PHE A CA 1
ATOM 6249 C C . PHE A 1 794 ? 7.746 -9.458 11.004 1.00 97.75 794 PHE A C 1
ATOM 6251 O O . PHE A 1 794 ? 8.891 -9.380 10.567 1.00 97.75 794 PHE A O 1
ATOM 6258 N N . PHE A 1 795 ? 7.399 -10.403 11.873 1.00 97.75 795 PHE A N 1
ATOM 6259 C CA . PHE A 1 795 ? 8.299 -11.470 12.279 1.00 97.75 795 PHE A CA 1
ATOM 6260 C C . PHE A 1 795 ? 8.362 -12.541 11.184 1.00 97.75 795 PHE A C 1
ATOM 6262 O O . PHE A 1 795 ? 7.410 -13.308 10.992 1.00 97.75 795 PHE A O 1
ATOM 6269 N N . ALA A 1 796 ? 9.493 -12.624 10.486 1.00 97.44 796 ALA A N 1
ATOM 6270 C CA . ALA A 1 796 ? 9.740 -13.603 9.435 1.00 97.44 796 ALA A CA 1
ATOM 6271 C C . ALA A 1 796 ? 10.009 -14.985 10.046 1.00 97.44 796 ALA A C 1
ATOM 6273 O O . ALA A 1 796 ? 11.147 -15.410 10.247 1.00 97.44 796 ALA A O 1
ATOM 6274 N N . ARG A 1 797 ? 8.943 -15.694 10.417 1.00 95.06 797 ARG A N 1
ATOM 6275 C CA . ARG A 1 797 ? 9.014 -17.024 11.041 1.00 95.06 797 ARG A CA 1
ATOM 6276 C C . ARG A 1 797 ? 9.811 -17.992 10.171 1.00 95.06 797 ARG A C 1
ATOM 6278 O O . ARG A 1 797 ? 9.436 -18.242 9.032 1.00 95.06 797 ARG A O 1
ATOM 6285 N N . GLY A 1 798 ? 10.864 -18.587 10.732 1.00 95.69 798 GLY A N 1
ATOM 6286 C CA . GLY A 1 798 ? 11.795 -19.414 9.961 1.00 95.69 798 GLY A CA 1
ATOM 6287 C C . GLY A 1 798 ? 11.172 -20.640 9.282 1.00 95.69 798 GLY A C 1
ATOM 6288 O O . GLY A 1 798 ? 11.738 -21.138 8.322 1.00 95.69 798 GLY A O 1
ATOM 6289 N N . GLU A 1 799 ? 10.013 -21.127 9.733 1.00 94.44 799 GLU A N 1
ATOM 6290 C CA . GLU A 1 799 ? 9.273 -22.200 9.050 1.00 94.44 799 GLU A CA 1
ATOM 6291 C C . GLU A 1 799 ? 8.583 -21.774 7.744 1.00 94.44 799 GLU A C 1
ATOM 6293 O O . GLU A 1 799 ? 8.168 -22.647 6.987 1.00 94.44 799 GLU A O 1
ATOM 6298 N N . TYR A 1 800 ? 8.459 -20.470 7.492 1.00 95.38 800 TYR A N 1
ATOM 6299 C CA . TYR A 1 800 ? 7.889 -19.894 6.270 1.00 95.38 800 TYR A CA 1
ATOM 6300 C C . TYR A 1 800 ? 8.946 -19.188 5.410 1.00 95.38 800 TYR A C 1
ATOM 6302 O O . TYR A 1 800 ? 8.624 -18.671 4.346 1.00 95.38 800 TYR A O 1
ATOM 6310 N N . VAL A 1 801 ? 10.208 -19.165 5.845 1.00 95.44 801 VAL A N 1
ATOM 6311 C CA . VAL A 1 801 ? 11.322 -18.621 5.061 1.00 95.44 801 VAL A CA 1
ATOM 6312 C C . VAL A 1 801 ? 11.907 -19.733 4.198 1.00 95.44 801 VAL A C 1
ATOM 6314 O O . VAL A 1 801 ? 12.319 -20.773 4.715 1.00 95.44 801 VAL A O 1
ATOM 6317 N N . THR A 1 802 ? 11.958 -19.508 2.885 1.00 92.38 802 THR A N 1
ATOM 6318 C CA . THR A 1 802 ? 12.520 -20.475 1.930 1.00 92.38 802 THR A CA 1
ATOM 6319 C C . THR A 1 802 ? 13.953 -20.105 1.556 1.00 92.38 802 THR A C 1
ATOM 6321 O O . THR A 1 802 ? 14.850 -20.945 1.655 1.00 92.38 802 THR A O 1
ATOM 6324 N N . THR A 1 803 ? 14.187 -18.842 1.199 1.00 93.75 803 THR A N 1
ATOM 6325 C CA . THR A 1 803 ? 15.516 -18.301 0.899 1.00 93.75 803 THR A CA 1
ATOM 6326 C C . THR A 1 803 ? 15.952 -17.383 2.035 1.00 93.75 803 THR A C 1
ATOM 6328 O O . THR A 1 803 ? 15.660 -16.192 2.035 1.00 93.75 803 THR A O 1
ATOM 6331 N N . ASP A 1 804 ? 16.639 -17.937 3.037 1.00 94.19 804 ASP A N 1
ATOM 6332 C CA . ASP A 1 804 ? 17.105 -17.154 4.187 1.00 94.19 804 ASP A CA 1
ATOM 6333 C C . ASP A 1 804 ? 18.378 -16.361 3.855 1.00 94.19 804 ASP A C 1
ATOM 6335 O O . ASP A 1 804 ? 19.481 -16.909 3.789 1.00 94.19 804 ASP A O 1
ATOM 6339 N N . THR A 1 805 ? 18.225 -15.048 3.705 1.00 89.38 805 THR A N 1
ATOM 6340 C CA . THR A 1 805 ? 19.322 -14.077 3.552 1.00 89.38 805 THR A CA 1
ATOM 6341 C C . THR A 1 805 ? 19.838 -13.546 4.899 1.00 89.38 805 THR A C 1
ATOM 6343 O O . THR A 1 805 ? 20.627 -12.603 4.951 1.00 89.38 805 THR A O 1
ATOM 6346 N N . GLY A 1 806 ? 19.428 -14.168 6.012 1.00 94.44 806 GLY A N 1
ATOM 6347 C CA . GLY A 1 806 ? 19.753 -13.771 7.382 1.00 94.44 806 GLY A CA 1
ATOM 6348 C C . GLY A 1 806 ? 18.591 -13.111 8.125 1.00 94.44 806 GLY A C 1
ATOM 6349 O O . GLY A 1 806 ? 18.825 -12.504 9.175 1.00 94.44 806 GLY A O 1
ATOM 6350 N N . HIS A 1 807 ? 17.368 -13.221 7.605 1.00 96.44 807 HIS A N 1
ATOM 6351 C CA . HIS A 1 807 ? 16.150 -12.616 8.146 1.00 96.44 807 HIS A CA 1
ATOM 6352 C C . HIS A 1 807 ? 15.241 -13.631 8.861 1.00 96.44 807 HIS A C 1
ATOM 6354 O O . HIS A 1 807 ? 14.296 -13.233 9.543 1.00 96.44 807 HIS A O 1
ATOM 6360 N N . ALA A 1 808 ? 15.513 -14.938 8.767 1.00 97.44 808 ALA A N 1
ATOM 6361 C CA . ALA A 1 808 ? 14.710 -15.939 9.459 1.00 97.44 808 ALA A CA 1
ATOM 6362 C C . ALA A 1 808 ? 14.711 -15.739 10.986 1.00 97.44 808 ALA A C 1
ATOM 6364 O O . ALA A 1 808 ? 15.750 -15.623 11.636 1.00 97.44 808 ALA A O 1
ATOM 6365 N N . ASN A 1 809 ? 13.511 -15.775 11.567 1.00 97.44 809 ASN A N 1
ATOM 6366 C CA . ASN A 1 809 ? 13.209 -15.484 12.969 1.00 97.44 809 ASN A CA 1
ATOM 6367 C C . ASN A 1 809 ? 13.677 -14.096 13.430 1.00 97.44 809 ASN A C 1
ATOM 6369 O O . ASN A 1 809 ? 14.094 -13.944 14.576 1.00 97.44 809 ASN A O 1
ATOM 6373 N N . LYS A 1 810 ? 13.592 -13.101 12.548 1.00 97.44 810 LYS A N 1
ATOM 6374 C CA . LYS A 1 810 ? 13.823 -11.685 12.843 1.00 97.44 810 LYS A CA 1
ATOM 6375 C C . LYS A 1 810 ? 12.610 -10.846 12.459 1.00 97.44 810 LYS A C 1
ATOM 6377 O O . LYS A 1 810 ? 11.683 -11.333 11.813 1.00 97.44 810 LYS A O 1
ATOM 6382 N N . ILE A 1 811 ? 12.626 -9.587 12.874 1.00 98.06 811 ILE A N 1
ATOM 6383 C CA . ILE A 1 811 ? 11.717 -8.557 12.374 1.00 98.06 811 ILE A CA 1
ATOM 6384 C C . ILE A 1 811 ? 12.235 -8.154 10.991 1.00 98.06 811 ILE A C 1
ATOM 6386 O O . ILE A 1 811 ? 13.400 -7.781 10.883 1.00 98.06 811 ILE A O 1
ATOM 6390 N N . LEU A 1 812 ? 11.410 -8.260 9.954 1.00 97.62 812 LEU A N 1
ATOM 6391 C CA . LEU A 1 812 ? 11.714 -7.800 8.600 1.00 97.62 812 LEU A CA 1
ATOM 6392 C C . LEU A 1 812 ? 10.903 -6.532 8.319 1.00 97.62 812 LEU A C 1
ATOM 6394 O O . LEU A 1 812 ? 9.675 -6.567 8.414 1.00 97.62 812 LEU A O 1
ATOM 6398 N N . ALA A 1 813 ? 11.587 -5.439 7.975 1.00 97.25 813 ALA A N 1
ATOM 6399 C CA . ALA A 1 813 ? 10.977 -4.193 7.518 1.00 97.25 813 ALA A CA 1
ATOM 6400 C C . ALA A 1 813 ? 10.728 -4.270 6.005 1.00 97.25 813 ALA A C 1
ATOM 6402 O O . ALA A 1 813 ? 11.617 -4.004 5.208 1.00 97.25 813 ALA A O 1
ATOM 6403 N N . LEU A 1 814 ? 9.540 -4.700 5.586 1.00 96.19 814 LEU A N 1
ATOM 6404 C CA . LEU A 1 814 ? 9.281 -5.094 4.197 1.00 96.19 814 LEU A CA 1
ATOM 6405 C C . LEU A 1 814 ? 9.303 -3.927 3.201 1.00 96.19 814 LEU A C 1
ATOM 6407 O O . LEU A 1 814 ? 9.855 -4.066 2.110 1.00 96.19 814 LEU A O 1
ATOM 6411 N N . SER A 1 815 ? 8.680 -2.804 3.560 1.00 95.62 815 SER A N 1
ATOM 6412 C CA . SER A 1 815 ? 8.598 -1.609 2.712 1.00 95.62 815 SER A CA 1
ATOM 6413 C C . SER A 1 815 ? 9.807 -0.683 2.856 1.00 95.62 815 SER A C 1
ATOM 6415 O O . SER A 1 815 ? 9.930 0.264 2.081 1.00 95.62 815 SER A O 1
ATOM 6417 N N . CYS A 1 816 ? 10.742 -0.993 3.760 1.00 94.00 816 CYS A N 1
ATOM 6418 C CA . CYS A 1 816 ? 12.064 -0.374 3.776 1.00 94.00 816 CYS A CA 1
ATOM 6419 C C . CYS A 1 816 ? 12.792 -0.664 2.452 1.00 94.00 816 CYS A C 1
ATOM 6421 O O . CYS A 1 816 ? 12.691 -1.762 1.887 1.00 94.00 816 CYS A O 1
ATOM 6423 N N . TRP A 1 817 ? 13.509 0.319 1.918 1.00 90.50 817 TRP A N 1
ATOM 6424 C CA . TRP A 1 817 ? 14.237 0.201 0.655 1.00 90.50 817 TRP A CA 1
ATOM 6425 C C . TRP A 1 817 ? 15.352 -0.841 0.760 1.00 90.50 817 TRP A C 1
ATOM 6427 O O . TRP A 1 817 ? 15.477 -1.693 -0.126 1.00 90.50 817 TRP A O 1
ATOM 6437 N N . ASP A 1 818 ? 16.017 -0.890 1.915 1.00 88.25 818 ASP A N 1
ATOM 6438 C CA . ASP A 1 818 ? 17.046 -1.875 2.264 1.00 88.25 818 ASP A CA 1
ATOM 6439 C C . ASP A 1 818 ? 16.516 -3.200 2.813 1.00 88.25 818 ASP A C 1
ATOM 6441 O O . ASP A 1 818 ? 17.258 -4.181 2.904 1.00 88.25 818 ASP A O 1
ATOM 6445 N N . LYS A 1 819 ? 15.229 -3.255 3.172 1.00 92.25 819 LYS A N 1
ATOM 6446 C CA . LYS A 1 819 ? 14.602 -4.425 3.806 1.00 92.25 819 LYS A CA 1
ATOM 6447 C C . LYS A 1 819 ? 15.350 -4.851 5.073 1.00 92.25 819 LYS A C 1
ATOM 6449 O O . LYS A 1 819 ? 15.674 -6.027 5.266 1.00 92.25 819 LYS A O 1
ATOM 6454 N N . ASN A 1 820 ? 15.635 -3.871 5.934 1.00 95.06 820 ASN A N 1
ATOM 6455 C CA . ASN A 1 820 ? 16.379 -4.063 7.174 1.00 95.06 820 ASN A CA 1
ATOM 6456 C C . ASN A 1 820 ? 15.785 -5.171 8.057 1.00 95.06 820 ASN A C 1
ATOM 6458 O O . ASN A 1 820 ? 14.577 -5.440 8.062 1.00 95.06 820 ASN A O 1
ATOM 6462 N N . THR A 1 821 ? 16.664 -5.823 8.826 1.00 96.94 821 THR A N 1
ATOM 6463 C CA . THR A 1 821 ? 16.288 -6.927 9.718 1.00 96.94 821 THR A CA 1
ATOM 6464 C C . THR A 1 821 ? 16.734 -6.666 11.147 1.00 96.94 821 THR A C 1
ATOM 6466 O O . THR A 1 821 ? 17.890 -6.313 11.383 1.00 96.94 821 THR A O 1
ATOM 6469 N N . PHE A 1 822 ? 15.847 -6.918 12.109 1.00 97.69 822 PHE A N 1
ATOM 6470 C CA . PHE A 1 822 ? 16.071 -6.588 13.518 1.00 97.69 822 PHE A CA 1
ATOM 6471 C C . PHE A 1 822 ? 15.855 -7.789 14.442 1.00 97.69 822 PHE A C 1
ATOM 6473 O O . PHE A 1 822 ? 15.089 -8.710 14.146 1.00 97.69 822 PHE A O 1
ATOM 6480 N N . GLY A 1 823 ? 16.582 -7.801 15.558 1.00 96.81 823 GLY A N 1
ATOM 6481 C CA . GLY A 1 823 ? 16.605 -8.895 16.529 1.00 96.81 823 GLY A CA 1
ATOM 6482 C C . GLY A 1 823 ? 16.327 -8.416 17.952 1.00 96.81 823 GLY A C 1
ATOM 6483 O O . GLY A 1 823 ? 15.535 -7.508 18.160 1.00 96.81 823 GLY A O 1
ATOM 6484 N N . SER A 1 824 ? 16.996 -9.031 18.929 1.00 96.44 824 SER A N 1
ATOM 6485 C CA . SER A 1 824 ? 16.951 -8.592 20.332 1.00 96.44 824 SER A CA 1
ATOM 6486 C C . SER A 1 824 ? 17.415 -7.139 20.470 1.00 96.44 824 SER A C 1
ATOM 6488 O O . SER A 1 824 ? 18.353 -6.737 19.778 1.00 96.44 824 SER A O 1
ATOM 6490 N N . GLY A 1 825 ? 16.765 -6.384 21.356 1.00 97.62 825 GLY A N 1
ATOM 6491 C CA . GLY A 1 825 ? 16.937 -4.937 21.478 1.00 97.62 825 GLY A CA 1
ATOM 6492 C C . GLY A 1 825 ? 15.947 -4.131 20.642 1.00 97.62 825 GLY A C 1
ATOM 6493 O O . GLY A 1 825 ? 16.105 -2.921 20.553 1.00 97.62 825 GLY A O 1
ATOM 6494 N N . TYR A 1 826 ? 14.944 -4.771 20.025 1.00 98.56 826 TYR A N 1
ATOM 6495 C CA . TYR A 1 826 ? 13.988 -4.082 19.158 1.00 98.56 826 TYR A CA 1
ATOM 6496 C C . TYR A 1 826 ? 12.524 -4.426 19.458 1.00 98.56 826 TYR A C 1
ATOM 6498 O O . TYR A 1 826 ? 12.153 -5.571 19.746 1.00 98.56 826 TYR A O 1
ATOM 6506 N N . GLY A 1 827 ? 11.696 -3.390 19.353 1.00 98.19 827 GLY A N 1
ATOM 6507 C CA . GLY A 1 827 ? 10.250 -3.372 19.537 1.00 98.19 827 GLY A CA 1
ATOM 6508 C C . GLY A 1 827 ? 9.496 -3.006 18.265 1.00 98.19 827 GLY A C 1
ATOM 6509 O O . GLY A 1 827 ? 10.064 -2.407 17.357 1.00 98.19 827 GLY A O 1
ATOM 6510 N N . VAL A 1 828 ? 8.208 -3.333 18.203 1.00 98.50 828 VAL A N 1
ATOM 6511 C CA . VAL A 1 828 ? 7.320 -3.005 17.084 1.00 98.50 828 VAL A CA 1
ATOM 6512 C C . VAL A 1 828 ? 5.967 -2.533 17.606 1.00 98.50 828 VAL A C 1
ATOM 6514 O O . VAL A 1 828 ? 5.349 -3.177 18.464 1.00 98.50 828 VAL A O 1
ATOM 6517 N N . ILE A 1 829 ? 5.492 -1.426 17.041 1.00 98.69 829 ILE A N 1
ATOM 6518 C CA . ILE A 1 829 ? 4.112 -0.959 17.167 1.00 98.69 829 ILE A CA 1
ATOM 6519 C C . ILE A 1 829 ? 3.555 -0.859 15.756 1.00 98.69 829 ILE A C 1
ATOM 6521 O O . ILE A 1 829 ? 4.074 -0.096 14.945 1.00 98.69 829 ILE A O 1
ATOM 6525 N N . SER A 1 830 ? 2.496 -1.609 15.472 1.00 98.50 830 SER A N 1
ATOM 6526 C CA . SER A 1 830 ? 1.899 -1.622 14.139 1.00 98.50 830 SER A CA 1
ATOM 6527 C C . SER A 1 830 ? 0.388 -1.631 14.191 1.00 98.50 830 SER A C 1
ATOM 6529 O O . SER A 1 830 ? -0.212 -2.131 15.142 1.00 98.50 830 SER A O 1
ATOM 6531 N N . VAL A 1 831 ? -0.241 -1.143 13.132 1.00 98.38 831 VAL A N 1
ATOM 6532 C CA . VAL A 1 831 ? -1.683 -1.214 12.955 1.00 98.38 831 VAL A CA 1
ATOM 6533 C C . VAL A 1 831 ? -2.040 -1.703 11.563 1.00 98.38 831 VAL A C 1
ATOM 6535 O O . VAL A 1 831 ? -1.388 -1.380 10.576 1.00 98.38 831 VAL A O 1
ATOM 6538 N N . TYR A 1 832 ? -3.114 -2.477 11.493 1.00 97.75 832 TYR A N 1
ATOM 6539 C CA . TYR A 1 832 ? -3.735 -2.853 10.236 1.00 97.75 832 TYR A CA 1
ATOM 6540 C C . TYR A 1 832 ? -5.246 -2.952 10.414 1.00 97.75 832 TYR A C 1
ATOM 6542 O O . TYR A 1 832 ? -5.732 -3.408 11.457 1.00 97.75 832 TYR A O 1
ATOM 6550 N N . LYS A 1 833 ? -5.999 -2.532 9.396 1.00 95.94 833 LYS A N 1
ATOM 6551 C CA . LYS A 1 833 ? -7.438 -2.769 9.317 1.00 95.94 833 LYS A CA 1
ATOM 6552 C C . LYS A 1 833 ? -7.715 -3.772 8.217 1.00 95.94 833 LYS A C 1
ATOM 6554 O O . LYS A 1 833 ? -7.500 -3.502 7.048 1.00 95.94 833 LYS A O 1
ATOM 6559 N N . ASP A 1 834 ? -8.228 -4.918 8.620 1.00 94.44 834 ASP A N 1
ATOM 6560 C CA . ASP A 1 834 ? -8.486 -6.019 7.712 1.00 94.44 834 ASP A CA 1
ATOM 6561 C C . ASP A 1 834 ? -9.790 -5.827 6.915 1.00 94.44 834 ASP A C 1
ATOM 6563 O O . ASP A 1 834 ? -10.646 -5.011 7.269 1.00 94.44 834 ASP A O 1
ATOM 6567 N N . ILE A 1 835 ? -9.991 -6.625 5.864 1.00 91.25 835 ILE A N 1
ATOM 6568 C CA . ILE A 1 835 ? -11.163 -6.581 4.977 1.00 91.25 835 ILE A CA 1
ATOM 6569 C C . ILE A 1 835 ? -12.488 -6.935 5.661 1.00 91.25 835 ILE A C 1
ATOM 6571 O O . ILE A 1 835 ? -13.554 -6.576 5.169 1.00 91.25 835 ILE A O 1
ATOM 6575 N N . ASN A 1 836 ? -12.462 -7.580 6.831 1.00 87.06 836 ASN A N 1
ATOM 6576 C CA . ASN A 1 836 ? -13.659 -7.726 7.672 1.00 87.06 836 ASN A CA 1
ATOM 6577 C C . ASN A 1 836 ? -13.948 -6.494 8.552 1.00 87.06 836 ASN A C 1
ATOM 6579 O O . ASN A 1 836 ? -14.863 -6.529 9.376 1.00 87.06 836 ASN A O 1
ATOM 6583 N N . GLY A 1 837 ? -13.162 -5.426 8.414 1.00 90.44 837 GLY A N 1
ATOM 6584 C CA . GLY A 1 837 ? -13.268 -4.182 9.168 1.00 90.44 837 GLY A CA 1
ATOM 6585 C C . GLY A 1 837 ? -12.634 -4.217 10.559 1.00 90.44 837 GLY A C 1
ATOM 6586 O O . GLY A 1 837 ? -12.756 -3.226 11.281 1.00 90.44 837 GLY A O 1
ATOM 6587 N N . THR A 1 838 ? -12.001 -5.324 10.964 1.00 94.12 838 THR A N 1
ATOM 6588 C CA . THR A 1 838 ? -11.328 -5.432 12.269 1.00 94.12 838 THR A CA 1
ATOM 6589 C C . THR A 1 838 ? -10.034 -4.635 12.249 1.00 94.12 838 THR A C 1
ATOM 6591 O O . THR A 1 838 ? -9.229 -4.796 11.337 1.00 94.12 838 THR A O 1
ATOM 6594 N N . ILE A 1 839 ? -9.809 -3.816 13.273 1.00 96.25 839 ILE A N 1
ATOM 6595 C CA . ILE A 1 839 ? -8.545 -3.102 13.465 1.00 96.25 839 ILE A CA 1
ATOM 6596 C C . ILE A 1 839 ? -7.716 -3.860 14.492 1.00 96.25 839 ILE A C 1
ATOM 6598 O O . ILE A 1 839 ? -8.178 -4.055 15.616 1.00 96.25 839 ILE A O 1
ATOM 6602 N N . GLY A 1 840 ? -6.504 -4.252 14.116 1.00 97.38 840 GLY A N 1
ATOM 6603 C CA . GLY A 1 840 ? -5.498 -4.786 15.024 1.00 97.38 840 GLY A CA 1
ATOM 6604 C C . GLY A 1 840 ? -4.399 -3.763 15.238 1.00 97.38 840 GLY A C 1
ATOM 6605 O O . GLY A 1 840 ? -3.570 -3.577 14.355 1.00 97.38 840 GLY A O 1
ATOM 6606 N N . LEU A 1 841 ? -4.390 -3.116 16.402 1.00 98.31 841 LEU A N 1
ATOM 6607 C CA . LEU A 1 841 ? -3.229 -2.381 16.894 1.00 98.31 841 LEU A CA 1
ATOM 6608 C C . LEU A 1 841 ? -2.379 -3.356 17.713 1.00 98.31 841 LEU A C 1
ATOM 6610 O O . LEU A 1 841 ? -2.817 -3.854 18.751 1.00 98.31 841 LEU A O 1
ATOM 6614 N N . VAL A 1 842 ? -1.185 -3.675 17.238 1.00 98.19 842 VAL A N 1
ATOM 6615 C CA . VAL A 1 842 ? -0.314 -4.665 17.863 1.00 98.19 842 VAL A CA 1
ATOM 6616 C C . VAL A 1 842 ? 0.901 -4.000 18.491 1.00 98.19 842 VAL A C 1
ATOM 6618 O O . VAL A 1 842 ? 1.509 -3.102 17.914 1.00 98.19 842 VAL A O 1
ATOM 6621 N N . PHE A 1 843 ? 1.267 -4.486 19.671 1.00 98.25 843 PHE A N 1
ATOM 6622 C CA . PHE A 1 843 ? 2.480 -4.100 20.377 1.00 98.25 843 PHE A CA 1
ATOM 6623 C C . PHE A 1 843 ? 3.265 -5.363 20.693 1.00 98.25 843 PHE A C 1
ATOM 6625 O O . PHE A 1 843 ? 2.746 -6.283 21.337 1.00 98.25 843 PHE A O 1
ATOM 6632 N N . TRP A 1 844 ? 4.520 -5.419 20.270 1.00 96.81 844 TRP A N 1
ATOM 6633 C CA . TRP A 1 844 ? 5.383 -6.552 20.569 1.00 96.81 844 TRP A CA 1
ATOM 6634 C C . TRP A 1 844 ? 6.858 -6.163 20.568 1.00 96.81 844 TRP A C 1
ATOM 6636 O O . TRP A 1 844 ? 7.233 -5.102 20.094 1.00 96.81 844 TRP A O 1
ATOM 6646 N N . GLY A 1 845 ? 7.696 -7.020 21.138 1.00 96.19 845 GLY A N 1
ATOM 6647 C CA . GLY A 1 845 ? 9.145 -6.935 21.016 1.00 96.19 845 GLY A CA 1
ATOM 6648 C C . GLY A 1 845 ? 9.711 -8.276 20.593 1.00 96.19 845 GLY A C 1
ATOM 6649 O O . GLY A 1 845 ? 8.999 -9.290 20.624 1.00 96.19 845 GLY A O 1
ATOM 6650 N N . TYR A 1 846 ? 10.978 -8.282 20.181 1.00 96.06 846 TYR A N 1
ATOM 6651 C CA . TYR A 1 846 ? 11.663 -9.516 19.799 1.00 96.06 846 TYR A CA 1
ATOM 6652 C C . TYR A 1 846 ? 11.600 -10.564 20.921 1.00 96.06 846 TYR A C 1
ATOM 6654 O O . TYR A 1 846 ? 11.373 -11.752 20.669 1.00 96.06 846 TYR A O 1
ATOM 6662 N N . ASP A 1 847 ? 11.709 -10.109 22.170 1.00 94.38 847 ASP A N 1
ATOM 6663 C CA . ASP A 1 847 ? 11.360 -10.871 23.361 1.00 94.38 847 ASP A CA 1
ATOM 6664 C C . ASP A 1 847 ? 10.450 -10.079 24.326 1.00 94.38 847 ASP A C 1
ATOM 6666 O O . ASP A 1 847 ? 9.969 -8.984 24.030 1.00 94.38 847 ASP A O 1
ATOM 6670 N N . GLY A 1 848 ? 10.156 -10.672 25.489 1.00 94.38 848 GLY A N 1
ATOM 6671 C CA . GLY A 1 848 ? 9.278 -10.055 26.487 1.00 94.38 848 GLY A CA 1
ATOM 6672 C C . GLY A 1 848 ? 9.877 -8.823 27.178 1.00 94.38 848 GLY A C 1
ATOM 6673 O O . GLY A 1 848 ? 9.118 -7.986 27.662 1.00 94.38 848 GLY A O 1
ATOM 6674 N N . GLN A 1 849 ? 11.208 -8.703 27.244 1.00 95.06 849 GLN A N 1
ATOM 6675 C CA . GLN A 1 849 ? 11.876 -7.519 27.790 1.00 95.06 849 GLN A CA 1
ATOM 6676 C C . GLN A 1 849 ? 11.733 -6.353 26.810 1.00 95.06 849 GLN A C 1
ATOM 6678 O O . GLN A 1 849 ? 11.303 -5.272 27.210 1.00 95.06 849 GLN A O 1
ATOM 6683 N N . ASP A 1 850 ? 11.987 -6.608 25.527 1.00 97.06 850 ASP A N 1
ATOM 6684 C CA . ASP A 1 850 ? 11.824 -5.613 24.467 1.00 97.06 850 ASP A CA 1
ATOM 6685 C C . ASP A 1 850 ? 10.363 -5.145 24.360 1.00 97.06 850 ASP A C 1
ATOM 6687 O O . ASP A 1 850 ? 10.085 -3.949 24.247 1.00 97.06 850 ASP A O 1
ATOM 6691 N N . PHE A 1 851 ? 9.401 -6.065 24.500 1.00 97.12 851 PHE A N 1
ATOM 6692 C CA . PHE A 1 851 ? 7.979 -5.718 24.566 1.00 97.12 851 PHE A CA 1
ATOM 6693 C C . PHE A 1 851 ? 7.656 -4.803 25.756 1.00 97.12 851 PHE A C 1
ATOM 6695 O O . PHE A 1 851 ? 6.949 -3.806 25.600 1.00 97.12 851 PHE A O 1
ATOM 6702 N N . TYR A 1 852 ? 8.182 -5.115 26.943 1.00 97.12 852 TYR A N 1
ATOM 6703 C CA . TYR A 1 852 ? 7.949 -4.313 28.143 1.00 97.12 852 TYR A CA 1
ATOM 6704 C C . TYR A 1 852 ? 8.377 -2.858 27.931 1.00 97.12 852 TYR A C 1
ATOM 6706 O O . TYR A 1 852 ? 7.566 -1.952 28.123 1.00 97.12 852 TYR A O 1
ATOM 6714 N N . TYR A 1 853 ? 9.607 -2.632 27.465 1.00 97.12 853 TYR A N 1
ATOM 6715 C CA . TYR A 1 853 ? 10.130 -1.279 27.265 1.00 97.12 853 TYR A CA 1
ATOM 6716 C C . TYR A 1 853 ? 9.505 -0.559 26.062 1.00 97.12 853 TYR A C 1
ATOM 6718 O O . TYR A 1 853 ? 9.308 0.650 26.130 1.00 97.12 853 TYR A O 1
ATOM 6726 N N . THR A 1 854 ? 9.064 -1.288 25.032 1.00 97.75 854 THR A N 1
ATOM 6727 C CA . THR A 1 854 ? 8.218 -0.743 23.948 1.00 97.75 854 THR A CA 1
ATOM 6728 C C . THR A 1 854 ? 6.925 -0.142 24.500 1.00 97.75 854 THR A C 1
ATOM 6730 O O . THR A 1 854 ? 6.553 0.984 24.176 1.00 97.75 854 THR A O 1
ATOM 6733 N N . THR A 1 855 ? 6.231 -0.878 25.371 1.00 97.94 855 THR A N 1
ATOM 6734 C CA . THR A 1 855 ? 4.975 -0.398 25.966 1.00 97.94 855 THR A CA 1
ATOM 6735 C C . THR A 1 855 ? 5.184 0.661 27.042 1.00 97.94 855 THR A C 1
ATOM 6737 O O . THR A 1 855 ? 4.343 1.546 27.177 1.00 97.94 855 THR A O 1
ATOM 6740 N N . GLN A 1 856 ? 6.308 0.620 27.767 1.00 96.69 856 GLN A N 1
ATOM 6741 C CA . GLN A 1 856 ? 6.685 1.693 28.681 1.00 96.69 856 GLN A CA 1
ATOM 6742 C C . GLN A 1 856 ? 6.909 2.993 27.907 1.00 96.69 856 GLN A C 1
ATOM 6744 O O . GLN A 1 856 ? 6.299 3.988 28.269 1.00 96.69 856 GLN A O 1
ATOM 6749 N N . TRP A 1 857 ? 7.689 2.969 26.819 1.00 96.44 857 TRP A N 1
ATOM 6750 C CA . TRP A 1 857 ? 7.888 4.126 25.936 1.00 96.44 857 TRP A CA 1
ATOM 6751 C C . TRP A 1 857 ? 6.562 4.672 25.400 1.00 96.44 857 TRP A C 1
ATOM 6753 O O . TRP A 1 857 ? 6.351 5.881 25.358 1.00 96.44 857 TRP A O 1
ATOM 6763 N N . PHE A 1 858 ? 5.628 3.789 25.037 1.00 97.69 858 PHE A N 1
ATOM 6764 C CA . PHE A 1 858 ? 4.309 4.208 24.569 1.00 97.69 858 PHE A CA 1
ATOM 6765 C C . PHE A 1 858 ? 3.521 5.005 25.621 1.00 97.69 858 PHE A C 1
ATOM 6767 O O . PHE A 1 858 ? 2.791 5.929 25.263 1.00 97.69 858 PHE A O 1
ATOM 6774 N N . TRP A 1 859 ? 3.682 4.664 26.902 1.00 97.06 859 TRP A N 1
ATOM 6775 C CA . TRP A 1 859 ? 2.996 5.310 28.019 1.00 97.06 859 TRP A CA 1
ATOM 6776 C C . TRP A 1 859 ? 3.735 6.522 28.592 1.00 97.06 859 TRP A C 1
ATOM 6778 O O . TRP A 1 859 ? 3.090 7.525 28.870 1.00 97.06 859 TRP A O 1
ATOM 6788 N N . ASP A 1 860 ? 5.050 6.438 28.787 1.00 94.50 860 ASP A N 1
ATOM 6789 C CA . ASP A 1 860 ? 5.831 7.434 29.524 1.00 94.50 860 ASP A CA 1
ATOM 6790 C C . ASP A 1 860 ? 7.291 7.490 29.042 1.00 94.50 860 ASP A C 1
ATOM 6792 O O . ASP A 1 860 ? 7.998 6.479 28.976 1.00 94.50 860 ASP A O 1
ATOM 6796 N N . ILE A 1 861 ? 7.741 8.704 28.733 1.00 90.38 861 ILE A N 1
ATOM 6797 C CA . ILE A 1 861 ? 9.092 9.073 28.308 1.00 90.38 861 ILE A CA 1
ATOM 6798 C C . ILE A 1 861 ? 9.497 10.312 29.123 1.00 90.38 861 ILE A C 1
ATOM 6800 O O . ILE A 1 861 ? 9.328 11.443 28.659 1.00 90.38 861 ILE A O 1
ATOM 6804 N N . PRO A 1 862 ? 10.060 10.138 30.331 1.00 85.25 862 PRO A N 1
ATOM 6805 C CA . PRO A 1 862 ? 10.347 11.258 31.232 1.00 85.25 862 PRO A CA 1
ATOM 6806 C C . PRO A 1 862 ? 11.285 12.324 30.651 1.00 85.25 862 PRO A C 1
ATOM 6808 O O . PRO A 1 862 ? 11.150 13.505 30.967 1.00 85.25 862 PRO A O 1
ATOM 6811 N N . ASP A 1 863 ? 12.222 11.916 29.793 1.00 86.12 863 ASP A N 1
ATOM 6812 C CA . ASP A 1 863 ? 13.190 12.819 29.156 1.00 86.12 863 ASP A CA 1
ATOM 6813 C C . ASP A 1 863 ? 12.612 13.562 27.934 1.00 86.12 863 ASP A C 1
ATOM 6815 O O . ASP A 1 863 ? 13.234 14.495 27.422 1.00 86.12 863 ASP A O 1
ATOM 6819 N N . GLY A 1 864 ? 11.409 13.182 27.495 1.00 88.06 864 GLY A N 1
ATOM 6820 C CA . GLY A 1 864 ? 10.756 13.682 26.293 1.00 88.06 864 GLY A CA 1
ATOM 6821 C C . GLY A 1 864 ? 11.383 13.179 24.986 1.00 88.06 864 GLY A C 1
ATOM 6822 O O . GLY A 1 864 ? 12.516 12.702 24.933 1.00 88.06 864 GLY A O 1
ATOM 6823 N N . ILE A 1 865 ? 10.628 13.297 23.898 1.00 89.31 865 ILE A N 1
ATOM 6824 C CA . ILE A 1 865 ? 11.063 13.021 22.526 1.00 89.31 865 ILE A CA 1
ATOM 6825 C C . ILE A 1 865 ? 10.532 14.112 21.595 1.00 89.31 865 ILE A C 1
ATOM 6827 O O . ILE A 1 865 ? 9.427 14.617 21.778 1.00 89.31 865 ILE A O 1
ATOM 6831 N N . THR A 1 866 ? 11.319 14.496 20.592 1.00 89.56 866 THR A N 1
ATOM 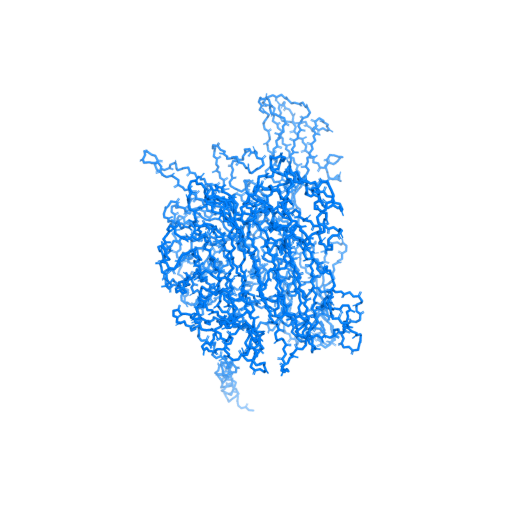6832 C CA . THR A 1 866 ? 10.879 15.447 19.565 1.00 89.56 866 THR A CA 1
ATOM 6833 C C . THR A 1 866 ? 10.017 14.733 18.523 1.00 89.56 866 THR A C 1
ATOM 6835 O O . THR A 1 866 ? 10.479 13.812 17.850 1.00 89.56 866 THR A O 1
ATOM 6838 N N . ALA A 1 867 ? 8.764 15.160 18.403 1.00 87.19 867 ALA A N 1
ATOM 6839 C CA . ALA A 1 867 ? 7.803 14.740 17.395 1.00 87.19 867 ALA A CA 1
ATOM 6840 C C . ALA A 1 867 ? 8.165 15.273 15.989 1.00 87.19 867 ALA A C 1
ATOM 6842 O O . ALA A 1 867 ? 8.956 16.216 15.884 1.00 87.19 867 ALA A O 1
ATOM 6843 N N . PRO A 1 868 ? 7.588 14.721 14.901 1.00 83.88 868 PRO A N 1
ATOM 6844 C CA . PRO A 1 868 ? 7.899 15.143 13.529 1.00 83.88 868 PRO A CA 1
ATOM 6845 C C . PRO A 1 868 ? 7.681 16.636 13.239 1.00 83.88 868 PRO A C 1
ATOM 6847 O O . PRO A 1 868 ? 8.368 17.206 12.396 1.00 83.88 868 PRO A O 1
ATOM 6850 N N . ASP A 1 869 ? 6.764 17.293 13.951 1.00 80.88 869 ASP A N 1
ATOM 6851 C CA . ASP A 1 869 ? 6.503 18.732 13.815 1.00 80.88 869 ASP A CA 1
ATOM 6852 C C . ASP A 1 869 ? 7.416 19.626 14.682 1.00 80.88 869 ASP A C 1
ATOM 6854 O O . ASP A 1 869 ? 7.269 20.850 14.693 1.00 80.88 869 ASP A O 1
ATOM 6858 N N . GLY A 1 870 ? 8.375 19.027 15.396 1.00 83.50 870 GLY A N 1
ATOM 6859 C CA . GLY A 1 870 ? 9.324 19.707 16.278 1.00 83.50 870 GLY A CA 1
ATOM 6860 C C . GLY A 1 870 ? 8.852 19.872 17.726 1.00 83.50 870 GLY A C 1
ATOM 6861 O O . GLY A 1 870 ? 9.616 20.383 18.548 1.00 83.50 870 GLY A O 1
ATOM 6862 N N . THR A 1 871 ? 7.636 19.440 18.065 1.00 83.50 871 THR A N 1
ATOM 6863 C CA . THR A 1 871 ? 7.100 19.505 19.434 1.00 83.50 871 THR A CA 1
ATOM 6864 C C . THR A 1 871 ? 7.771 18.465 20.331 1.00 83.50 871 THR A C 1
ATOM 6866 O O . THR A 1 871 ? 7.959 17.324 19.925 1.00 83.50 871 THR A O 1
ATOM 6869 N N . THR A 1 872 ? 8.118 18.817 21.571 1.00 88.00 872 THR A N 1
ATOM 6870 C CA . THR A 1 872 ? 8.544 17.817 22.565 1.00 88.00 872 THR A CA 1
ATOM 6871 C C . THR A 1 872 ? 7.320 17.192 23.224 1.00 88.00 872 THR A C 1
ATOM 6873 O O . THR A 1 872 ? 6.490 17.904 23.785 1.00 88.00 872 THR A O 1
ATOM 6876 N N . VAL A 1 873 ? 7.235 15.866 23.183 1.00 89.75 873 VAL A N 1
ATOM 6877 C CA . VAL A 1 873 ? 6.176 15.061 23.806 1.00 89.75 873 VAL A CA 1
ATOM 6878 C C . VAL A 1 873 ? 6.777 14.064 24.792 1.00 89.75 873 VAL A C 1
ATOM 6880 O O . VAL A 1 873 ? 7.969 13.769 24.715 1.00 89.75 873 VAL A O 1
ATOM 6883 N N . TYR A 1 874 ? 5.974 13.538 25.715 1.00 92.69 874 TYR A N 1
ATOM 6884 C CA . TYR A 1 874 ? 6.463 12.753 26.857 1.00 92.69 874 TYR A CA 1
ATOM 6885 C C . TYR A 1 874 ? 5.906 11.330 26.889 1.00 92.69 874 TYR A C 1
ATOM 6887 O O . TYR A 1 874 ? 6.002 10.641 27.897 1.00 92.69 874 TYR A O 1
ATOM 6895 N N . SER A 1 875 ? 5.335 10.865 25.783 1.00 95.06 875 SER A N 1
ATOM 6896 C CA . SER A 1 875 ? 4.860 9.496 25.618 1.00 95.06 875 SER A CA 1
ATOM 6897 C C . SER A 1 875 ? 4.799 9.133 24.137 1.00 95.06 875 SER A C 1
ATOM 6899 O O . SER A 1 875 ? 4.608 9.994 23.272 1.00 95.06 875 SER A O 1
ATOM 6901 N N . GLY A 1 876 ? 4.935 7.847 23.819 1.00 95.94 876 GLY A N 1
ATOM 6902 C CA . GLY A 1 876 ? 4.778 7.371 22.448 1.00 95.94 876 GLY A CA 1
ATOM 6903 C C . GLY A 1 876 ? 3.357 7.567 21.914 1.00 95.94 876 GLY A C 1
ATOM 6904 O O . GLY A 1 876 ? 3.187 7.853 20.733 1.00 95.94 876 GLY A O 1
ATOM 6905 N N . ILE A 1 877 ? 2.325 7.491 22.763 1.00 96.06 877 ILE A N 1
ATOM 6906 C CA . ILE A 1 877 ? 0.949 7.778 22.332 1.00 96.06 877 ILE A CA 1
ATOM 6907 C C . ILE A 1 877 ? 0.767 9.240 21.918 1.00 96.06 877 ILE A C 1
ATOM 6909 O O . ILE A 1 877 ? 0.037 9.503 20.965 1.00 96.06 877 ILE A O 1
ATOM 6913 N N . GLU A 1 878 ? 1.440 10.182 22.587 1.00 93.75 878 GLU A N 1
ATOM 6914 C CA . GLU A 1 878 ? 1.469 11.581 22.162 1.00 93.75 878 GLU A CA 1
ATOM 6915 C C . GLU A 1 878 ? 2.267 11.754 20.878 1.00 93.75 878 GLU A C 1
ATOM 6917 O O . GLU A 1 878 ? 1.781 12.420 19.970 1.00 93.75 878 GLU A O 1
ATOM 6922 N N . TYR A 1 879 ? 3.425 11.097 20.761 1.00 94.19 879 TYR A N 1
ATOM 6923 C CA . TYR A 1 879 ? 4.232 11.102 19.540 1.00 94.19 879 TYR A CA 1
ATOM 6924 C C . TYR A 1 879 ? 3.413 10.687 18.313 1.00 94.19 879 TYR A C 1
ATOM 6926 O O . TYR A 1 879 ? 3.418 11.389 17.303 1.00 94.19 879 TYR A O 1
ATOM 6934 N N . LEU A 1 880 ? 2.636 9.603 18.417 1.00 95.25 880 LEU A N 1
ATOM 6935 C CA . LEU A 1 880 ? 1.795 9.125 17.317 1.00 95.25 880 LEU A CA 1
ATOM 6936 C C . LEU A 1 880 ? 0.698 10.118 16.901 1.00 95.25 880 LEU A C 1
ATOM 6938 O O . LEU A 1 880 ? 0.180 10.011 15.793 1.00 95.25 880 LEU A O 1
ATOM 6942 N N . GLN A 1 881 ? 0.352 11.108 17.730 1.00 92.56 881 GLN A N 1
ATOM 6943 C CA . GLN A 1 881 ? -0.581 12.164 17.324 1.00 92.56 881 GLN A CA 1
ATOM 6944 C C . GLN A 1 881 ? 0.035 13.185 16.355 1.00 92.56 881 GLN A C 1
ATOM 6946 O O . GLN A 1 881 ? -0.695 13.985 15.773 1.00 92.56 881 GLN A O 1
ATOM 6951 N N . HIS A 1 882 ? 1.355 13.162 16.195 1.00 90.81 882 HIS A N 1
ATOM 6952 C CA . HIS A 1 882 ? 2.115 13.983 15.253 1.00 90.81 882 HIS A CA 1
ATOM 6953 C C . HIS A 1 882 ? 2.743 13.136 14.139 1.00 90.81 882 HIS A C 1
ATOM 6955 O O . HIS A 1 882 ? 3.445 13.672 13.282 1.00 90.81 882 HIS A O 1
ATOM 6961 N N . GLU A 1 883 ? 2.524 11.818 14.165 1.00 92.00 883 GLU A N 1
ATOM 6962 C CA . GLU A 1 883 ? 3.044 10.915 13.149 1.00 92.00 883 GLU A CA 1
ATOM 6963 C C . GLU A 1 883 ? 2.358 11.168 11.806 1.00 92.00 883 GLU A C 1
ATOM 6965 O O . GLU A 1 883 ? 1.184 11.549 11.725 1.00 92.00 883 GLU A O 1
ATOM 6970 N N . ASN A 1 884 ? 3.110 10.970 10.733 1.00 91.00 884 ASN A N 1
ATOM 6971 C CA . ASN A 1 884 ? 2.610 11.182 9.392 1.00 91.00 884 ASN A CA 1
ATOM 6972 C C . ASN A 1 884 ? 1.528 10.167 9.016 1.00 91.00 884 ASN A C 1
ATOM 6974 O O . ASN A 1 884 ? 1.575 8.988 9.375 1.00 91.00 884 ASN A O 1
ATOM 6978 N N . ARG A 1 885 ? 0.552 10.637 8.233 1.00 93.94 885 ARG A N 1
ATOM 6979 C CA . ARG A 1 885 ? -0.457 9.768 7.621 1.00 93.94 885 ARG A CA 1
ATOM 6980 C C . ARG A 1 885 ? 0.231 8.736 6.732 1.00 93.94 885 ARG A C 1
ATOM 6982 O O . ARG A 1 885 ? 1.213 9.071 6.078 1.00 93.94 885 ARG A O 1
ATOM 6989 N N . GLY A 1 886 ? -0.267 7.504 6.727 1.00 95.62 886 GLY A N 1
ATOM 6990 C CA . GLY A 1 886 ? 0.323 6.384 5.982 1.00 95.62 886 GLY A CA 1
ATOM 6991 C C . GLY A 1 886 ? 1.350 5.540 6.740 1.00 95.62 886 GLY A C 1
ATOM 6992 O O . GLY A 1 886 ? 1.604 4.416 6.317 1.00 95.62 886 GLY A O 1
ATOM 6993 N N . VAL A 1 887 ? 1.889 6.001 7.878 1.00 97.69 887 VAL A N 1
ATOM 6994 C CA . VAL A 1 887 ? 2.759 5.161 8.720 1.00 97.69 887 VAL A CA 1
ATOM 6995 C C . VAL A 1 887 ? 1.910 4.099 9.425 1.00 97.69 887 VAL A C 1
ATOM 6997 O O . VAL A 1 887 ? 1.125 4.403 10.328 1.00 97.69 887 VAL A O 1
ATOM 7000 N N . THR A 1 888 ? 2.060 2.841 9.019 1.00 98.25 888 THR A N 1
ATOM 7001 C CA . THR A 1 888 ? 1.345 1.687 9.585 1.00 98.25 888 THR A CA 1
ATOM 7002 C C . THR A 1 888 ? 2.155 0.958 10.647 1.00 98.25 888 THR A C 1
ATOM 7004 O O . THR A 1 888 ? 1.571 0.315 11.517 1.00 98.25 888 THR A O 1
ATOM 7007 N N . ASP A 1 889 ? 3.483 1.066 10.612 1.00 98.56 889 ASP A N 1
ATOM 7008 C CA . ASP A 1 889 ? 4.384 0.367 11.522 1.00 98.56 889 ASP A CA 1
ATOM 7009 C C . ASP A 1 889 ? 5.544 1.271 11.948 1.00 98.56 889 ASP A C 1
ATOM 7011 O O . ASP A 1 889 ? 6.111 1.990 11.126 1.00 98.56 889 ASP A O 1
ATOM 7015 N N . ILE A 1 890 ? 5.955 1.174 13.211 1.00 97.75 890 ILE A N 1
ATOM 7016 C CA . ILE A 1 890 ? 7.232 1.707 13.687 1.00 97.75 890 ILE A CA 1
ATOM 7017 C C . ILE A 1 890 ? 8.055 0.607 14.349 1.00 97.75 890 ILE A C 1
ATOM 7019 O O . ILE A 1 890 ? 7.524 -0.220 15.099 1.00 97.75 890 ILE A O 1
ATOM 7023 N N . ILE A 1 891 ? 9.361 0.616 14.084 1.00 98.31 891 ILE A N 1
ATOM 7024 C CA . ILE A 1 891 ? 10.335 -0.237 14.772 1.00 98.31 891 ILE A CA 1
ATOM 7025 C C . ILE A 1 891 ? 11.115 0.635 15.744 1.00 98.31 891 ILE A C 1
ATOM 7027 O O . ILE A 1 891 ? 11.648 1.681 15.370 1.00 98.31 891 ILE A O 1
ATOM 7031 N N . LEU A 1 892 ? 11.164 0.197 16.997 1.00 97.88 892 LEU A N 1
ATOM 7032 C CA . LEU A 1 892 ? 11.865 0.873 18.076 1.00 97.88 892 LEU A CA 1
ATOM 7033 C C . LEU A 1 892 ? 13.172 0.148 18.383 1.00 97.88 892 LEU A C 1
ATOM 7035 O O . LEU A 1 892 ? 13.158 -1.063 18.585 1.00 97.88 892 LEU A O 1
ATOM 7039 N N . GLU A 1 893 ? 14.270 0.884 18.487 1.00 97.69 893 GLU A N 1
ATOM 7040 C CA . GLU A 1 893 ? 15.513 0.412 19.093 1.00 97.69 893 GLU A CA 1
ATOM 7041 C C . GLU A 1 893 ? 15.502 0.717 20.588 1.00 97.69 893 GLU A C 1
ATOM 7043 O O . GLU A 1 893 ? 15.177 1.830 21.008 1.00 97.69 893 GLU A O 1
ATOM 7048 N N . ILE A 1 894 ? 15.875 -0.281 21.381 1.00 96.94 894 ILE A N 1
ATOM 7049 C CA . ILE A 1 894 ? 15.957 -0.236 22.834 1.00 96.94 894 ILE A CA 1
ATOM 7050 C C . ILE A 1 894 ? 17.425 -0.444 23.199 1.00 96.94 894 ILE A C 1
ATOM 7052 O O . ILE A 1 894 ? 17.932 -1.569 23.203 1.00 96.94 894 ILE A O 1
ATOM 7056 N N . ASP A 1 895 ? 18.121 0.650 23.499 1.00 95.31 895 ASP A N 1
ATOM 7057 C CA . ASP A 1 895 ? 19.503 0.584 23.965 1.00 95.31 895 ASP A CA 1
ATOM 7058 C C . ASP A 1 895 ? 19.503 0.232 25.452 1.00 95.31 895 ASP A C 1
ATOM 7060 O O . ASP A 1 895 ? 18.917 0.944 26.267 1.00 95.31 895 ASP A O 1
ATOM 7064 N N . TYR A 1 896 ? 20.159 -0.876 25.806 1.00 95.38 896 TYR A N 1
ATOM 7065 C CA . TYR A 1 896 ? 20.365 -1.313 27.187 1.00 95.38 896 TYR A CA 1
ATOM 7066 C C . TYR A 1 896 ? 21.808 -0.990 27.603 1.00 95.38 896 TYR A C 1
ATOM 7068 O O . TYR A 1 896 ? 22.710 -1.808 27.363 1.00 95.38 896 TYR A O 1
ATOM 7076 N N . PRO A 1 897 ? 22.066 0.159 28.261 1.00 94.12 897 PRO A N 1
ATOM 7077 C CA . PRO A 1 897 ? 23.420 0.561 28.605 1.00 94.12 897 PRO A CA 1
ATOM 7078 C C . PRO A 1 897 ? 24.084 -0.492 29.486 1.00 94.12 897 PRO A C 1
ATOM 7080 O O . PRO A 1 897 ? 23.503 -0.969 30.458 1.00 94.12 897 PRO A O 1
ATOM 7083 N N . THR A 1 898 ? 25.342 -0.831 29.194 1.00 93.50 898 THR A N 1
ATOM 7084 C CA . THR A 1 898 ? 26.062 -1.873 29.954 1.00 93.50 898 THR A CA 1
ATOM 7085 C C . THR A 1 898 ? 26.141 -1.556 31.453 1.00 93.50 898 THR A C 1
ATOM 7087 O O . THR A 1 898 ? 26.085 -2.466 32.281 1.00 93.50 898 THR A O 1
ATOM 7090 N N . ASP A 1 899 ? 26.251 -0.271 31.796 1.00 94.81 899 ASP A N 1
ATOM 7091 C CA . ASP A 1 899 ? 26.394 0.195 33.176 1.00 94.81 899 ASP A CA 1
ATOM 7092 C C . ASP A 1 899 ? 25.044 0.372 33.897 1.00 94.81 899 ASP A C 1
ATOM 7094 O O . ASP A 1 899 ? 25.021 0.399 35.130 1.00 94.81 899 ASP A O 1
ATOM 7098 N N . ASP A 1 900 ? 23.932 0.464 33.156 1.00 91.12 900 ASP A N 1
ATOM 7099 C CA . ASP A 1 900 ? 22.586 0.666 33.709 1.00 91.12 900 ASP A CA 1
ATOM 7100 C C . ASP A 1 900 ? 21.468 0.045 32.839 1.00 91.12 900 ASP A C 1
ATOM 7102 O O . ASP A 1 900 ? 20.591 0.740 32.326 1.00 91.12 900 ASP A O 1
ATOM 7106 N N . PRO A 1 901 ? 21.457 -1.289 32.667 1.00 88.25 901 PRO A N 1
ATOM 7107 C CA . PRO A 1 901 ? 20.546 -1.956 31.733 1.00 88.25 901 PRO A CA 1
ATOM 7108 C C . PRO A 1 901 ? 19.077 -1.959 32.190 1.00 88.25 901 PRO A C 1
ATOM 7110 O O . PRO A 1 901 ? 18.221 -2.477 31.480 1.00 88.25 901 PRO A O 1
ATOM 7113 N N . ILE A 1 902 ? 18.772 -1.441 33.386 1.00 90.25 902 ILE A N 1
ATOM 7114 C CA . ILE A 1 902 ? 17.400 -1.330 33.907 1.00 90.25 902 ILE A CA 1
ATOM 7115 C C . ILE A 1 902 ? 16.739 0.012 33.559 1.00 90.25 902 ILE A C 1
ATOM 7117 O O . ILE A 1 902 ? 15.524 0.135 33.730 1.00 90.25 902 ILE A O 1
ATOM 7121 N N . HIS A 1 903 ? 17.513 0.973 33.043 1.00 89.69 903 HIS A N 1
ATOM 7122 C CA . HIS A 1 903 ? 17.041 2.259 32.528 1.00 89.69 903 HIS A CA 1
ATOM 7123 C C . HIS A 1 903 ? 17.443 2.409 31.047 1.00 89.69 903 HIS A C 1
ATOM 7125 O O . HIS A 1 903 ? 18.325 3.209 30.728 1.00 89.69 903 HIS A O 1
ATOM 7131 N N . PRO A 1 904 ? 16.860 1.603 30.141 1.00 93.25 904 PRO A N 1
ATOM 7132 C CA . PRO A 1 904 ? 17.154 1.710 28.720 1.00 93.25 904 PRO A CA 1
ATOM 7133 C C . PRO A 1 904 ? 16.596 3.002 28.126 1.00 93.25 904 PRO A C 1
ATOM 7135 O O . PRO A 1 904 ? 15.636 3.580 28.641 1.00 93.25 904 PRO A O 1
ATOM 7138 N N . THR A 1 905 ? 17.172 3.417 27.005 1.00 92.12 905 THR A N 1
ATOM 7139 C CA . THR A 1 905 ? 16.610 4.465 26.150 1.00 92.12 905 THR A CA 1
ATOM 7140 C C . THR A 1 905 ? 15.933 3.822 24.947 1.00 92.12 905 THR A C 1
ATOM 7142 O O . THR A 1 905 ? 16.316 2.739 24.506 1.00 92.12 905 THR A O 1
ATOM 7145 N N . VAL A 1 906 ? 14.895 4.476 24.430 1.00 94.06 906 VAL A N 1
ATOM 7146 C CA . VAL A 1 906 ? 14.129 3.979 23.284 1.00 94.06 906 VAL A CA 1
ATOM 7147 C C . VAL A 1 906 ? 14.093 5.049 22.203 1.00 94.06 906 VAL A C 1
ATOM 7149 O O . VAL A 1 906 ? 13.832 6.218 22.490 1.00 94.06 906 VAL A O 1
ATOM 7152 N N . SER A 1 907 ? 14.355 4.653 20.962 1.00 92.81 907 SER A N 1
ATOM 7153 C CA . SER A 1 907 ? 14.309 5.531 19.792 1.00 92.81 907 SER A CA 1
ATOM 7154 C C . SER A 1 907 ? 13.611 4.844 18.622 1.00 92.81 907 SER A C 1
ATOM 7156 O O . SER A 1 907 ? 13.543 3.620 18.573 1.00 92.81 907 SER A O 1
ATOM 7158 N N . ILE A 1 908 ? 13.055 5.625 17.696 1.00 94.38 908 ILE A N 1
ATOM 7159 C CA . ILE A 1 908 ? 12.406 5.092 16.492 1.00 94.38 908 ILE A CA 1
ATOM 7160 C C . ILE A 1 908 ? 13.473 4.903 15.417 1.00 94.38 908 ILE A C 1
ATOM 7162 O O . ILE A 1 908 ? 14.120 5.875 15.026 1.00 94.38 908 ILE A O 1
ATOM 7166 N N . THR A 1 909 ? 13.620 3.672 14.936 1.00 94.44 909 THR A N 1
ATOM 7167 C CA . THR A 1 909 ? 14.561 3.299 13.872 1.00 94.44 909 THR A CA 1
ATOM 7168 C C . THR A 1 909 ? 13.897 3.318 12.505 1.00 94.44 909 THR A C 1
ATOM 7170 O O . THR A 1 909 ? 14.471 3.845 11.565 1.00 94.44 909 THR A O 1
ATOM 7173 N N . GLU A 1 910 ? 12.679 2.783 12.401 1.00 95.38 910 GLU A N 1
ATOM 7174 C CA . GLU A 1 910 ? 11.949 2.670 11.133 1.00 95.38 910 GLU A CA 1
ATOM 7175 C C . GLU A 1 910 ? 10.539 3.236 11.281 1.00 95.38 910 GLU A C 1
ATOM 7177 O O . GLU A 1 910 ? 9.892 3.008 12.310 1.00 95.38 910 GLU A O 1
ATOM 7182 N N . ARG A 1 911 ? 10.037 3.906 10.235 1.00 96.44 911 ARG A N 1
ATOM 7183 C CA . ARG A 1 911 ? 8.605 4.197 10.054 1.00 96.44 911 ARG A CA 1
ATOM 7184 C C . ARG A 1 911 ? 8.196 3.674 8.692 1.00 96.44 911 ARG A C 1
ATOM 7186 O O . ARG A 1 911 ? 8.689 4.136 7.669 1.00 96.44 911 ARG A O 1
ATOM 7193 N N . LEU A 1 912 ? 7.310 2.695 8.673 1.00 97.62 912 LEU A N 1
ATOM 7194 C CA . LEU A 1 912 ? 6.942 1.970 7.467 1.00 97.62 912 LEU A CA 1
ATOM 7195 C C . LEU A 1 912 ? 5.481 2.251 7.127 1.00 97.62 912 LEU A C 1
ATOM 7197 O O . LEU A 1 912 ? 4.617 2.223 8.004 1.00 97.62 912 LEU A O 1
ATOM 7201 N N . GLY A 1 913 ? 5.211 2.485 5.849 1.00 97.06 913 GLY A N 1
ATOM 7202 C CA . GLY A 1 913 ? 3.882 2.402 5.255 1.00 97.06 913 GLY A CA 1
ATOM 7203 C C . GLY A 1 913 ? 3.734 1.144 4.401 1.00 97.06 913 GLY A C 1
ATOM 7204 O O . GLY A 1 913 ? 4.640 0.314 4.319 1.00 97.06 913 GLY A O 1
ATOM 7205 N N . THR A 1 914 ? 2.595 1.006 3.729 1.00 96.94 914 THR A N 1
ATOM 7206 C CA . THR A 1 914 ? 2.254 -0.152 2.877 1.00 96.94 914 THR A CA 1
ATOM 7207 C C . THR A 1 914 ? 3.127 -0.279 1.630 1.00 96.94 914 THR A C 1
ATOM 7209 O O . THR A 1 914 ? 3.330 -1.397 1.162 1.00 96.94 914 THR A O 1
ATOM 7212 N N . ILE A 1 915 ? 3.642 0.833 1.091 1.00 96.38 915 ILE A N 1
ATOM 7213 C CA . ILE A 1 915 ? 4.406 0.844 -0.170 1.00 96.38 915 ILE A CA 1
ATOM 7214 C C . ILE A 1 915 ? 5.813 1.458 -0.062 1.00 96.38 915 ILE A C 1
ATOM 7216 O O . ILE A 1 915 ? 6.655 1.230 -0.933 1.00 96.38 915 ILE A O 1
ATOM 7220 N N . SER A 1 916 ? 6.094 2.224 0.996 1.00 95.44 916 SER A N 1
ATOM 7221 C CA . SER A 1 916 ? 7.389 2.885 1.225 1.00 95.44 916 SER A CA 1
ATOM 7222 C C . SER A 1 916 ? 7.625 3.156 2.720 1.00 95.44 916 SER A C 1
ATOM 7224 O O . SER A 1 916 ? 6.783 2.818 3.551 1.00 95.44 916 SER A O 1
ATOM 7226 N N . GLU A 1 917 ? 8.760 3.764 3.064 1.00 92.62 917 GLU A N 1
ATOM 7227 C CA . GLU A 1 917 ? 9.184 4.113 4.430 1.00 92.62 917 GLU A CA 1
ATOM 7228 C C . GLU A 1 917 ? 9.408 5.627 4.613 1.00 92.62 917 GLU A C 1
ATOM 7230 O O . GLU A 1 917 ? 9.477 6.371 3.627 1.00 92.62 917 GLU A O 1
ATOM 7235 N N . LYS A 1 918 ? 9.538 6.074 5.872 1.00 87.25 918 LYS A N 1
ATOM 7236 C CA . LYS A 1 918 ? 9.795 7.466 6.267 1.00 87.25 918 LYS A CA 1
ATOM 7237 C C . LYS A 1 918 ? 10.761 7.608 7.472 1.00 87.25 918 LYS A C 1
ATOM 7239 O O . LYS A 1 918 ? 10.562 7.021 8.530 1.00 87.25 918 LYS A O 1
ATOM 7244 N N . GLU A 1 919 ? 11.749 8.501 7.453 1.00 71.62 919 GLU A N 1
ATOM 7245 C CA . GLU A 1 919 ? 12.387 9.045 6.247 1.00 71.62 919 GLU A CA 1
ATOM 7246 C C . GLU A 1 919 ? 13.091 7.902 5.502 1.00 71.62 919 GLU A C 1
ATOM 7248 O O . GLU A 1 919 ? 13.342 6.848 6.081 1.00 71.62 919 GLU A O 1
ATOM 7253 N N . GLN A 1 920 ? 13.348 8.074 4.210 1.00 60.84 920 GLN A N 1
ATOM 7254 C CA . GLN A 1 920 ? 13.920 7.010 3.389 1.00 60.84 920 GLN A CA 1
ATOM 7255 C C . GLN A 1 920 ? 15.354 6.725 3.825 1.00 60.84 920 GLN A C 1
ATOM 7257 O O . GLN A 1 920 ? 16.157 7.646 4.005 1.00 60.84 920 GLN A O 1
ATOM 7262 N N . HIS A 1 921 ? 15.681 5.444 3.964 1.00 55.28 921 HIS A N 1
ATOM 7263 C CA . HIS A 1 921 ? 17.062 5.022 4.080 1.00 55.28 921 HIS A CA 1
ATOM 7264 C C . HIS A 1 921 ? 17.661 4.952 2.673 1.00 55.28 921 HIS A C 1
ATOM 7266 O O . HIS A 1 921 ? 17.231 4.150 1.843 1.00 55.28 921 HIS A O 1
ATOM 7272 N N . ASP A 1 922 ? 18.651 5.802 2.403 1.00 40.09 922 ASP A N 1
ATOM 7273 C CA . ASP A 1 922 ? 19.452 5.681 1.189 1.00 40.09 922 ASP A CA 1
ATOM 7274 C C . ASP A 1 922 ? 20.536 4.620 1.360 1.00 40.09 922 ASP A C 1
ATOM 7276 O O . ASP A 1 922 ? 21.131 4.467 2.433 1.00 40.09 922 ASP A O 1
ATOM 7280 N N . CYS A 1 923 ? 20.818 3.911 0.272 1.00 45.53 923 CYS A N 1
ATOM 7281 C CA . CYS A 1 923 ? 21.581 2.674 0.287 1.00 45.53 923 CYS A CA 1
ATOM 7282 C C . CYS A 1 923 ? 22.783 2.651 -0.661 1.00 45.53 923 CYS A C 1
ATOM 7284 O O . CYS A 1 923 ? 22.655 2.964 -1.868 1.00 45.53 923 CYS A O 1
#

Sequence (923 aa):
MNRKKLITILATIAILTIIITPLFFVQNPVAASTYDADNMVVSGVLASDSYILYPYTKENLIFGFSKYGELINGEVKQGLEYDGMDVFANPNVLEKDWSQGWYIDIHYADLANNYKRAWAFALYSDISGSTGIGGGWKEGCTNGPLGTPYGGRKTNVWAISDDIEVLYDGPRRFVAVTNTTIYDNAAKTSDDALVSVTITFVFNKVKKYVILFKDIKRLDKGKFGRTFQVEFSNRGEWDIGTSAAPPSYAHFYDNLTTVYDGHYHEFYNATNDVTGFDLVQMIDEGGSLVGFAAFWPQLFGKLVDGTTHITRDTILESLCTKEYNQTWESLGSPSGRNITFPILGWPSADPYPRGLGAISDEPWVYKEGILLTGGGVDYTWTGSTTDSIVLNVEPADTDYITVVYKHEVNAGEEDLSNHVTEPDTPYVIGEWCFDLENKDHQRQFRAVTVYGLTDRHDADDDDADAETWQDVDQNVIDCEIQYYLDEIFNPFDLYSAVHKGTRRWVDFHNVTTAEVTAEMVSFNLTHTSVMKPTPWIEYCNSAEKVMWDGELRTPARASDIFGGFNYTLSVWPDGVGNITITGDNVPEAGTEIKVLYTANMTKEKIDLITIEEGTLSYQLSHWPVILNLDRFGPTGILVIDKSGEAPVIVTANYTITPENGTLTFDTATPGDEFNVIYEIWGGRYEWMVVGKDARSIDSAGAAYVTEAFDSIKNIDVQMTGMDINETAYGPYAPFVMAGATTGTRADYIDTLGRPHLRDDWCHTTPISSSNMIFAAGPRANLGTEYFNEFLNAFFARGEYVTTDTGHANKILALSCWDKNTFGSGYGVISVYKDINGTIGLVFWGYDGQDFYYTTQWFWDIPDGITAPDGTTVYSGIEYLQHENRGVTDIILEIDYPTDDPIHPTVSITERLGTISEKEQHDC

pLDDT: mean 90.55, std 11.23, range [28.67, 98.75]

Solvent-accessible surface area (backbone atoms only — not comparable to full-atom values): 47444 Å² total; per-residue (Å²): 132,59,71,70,58,52,52,52,50,51,53,50,49,54,53,47,50,69,64,45,61,66,68,74,58,71,69,73,77,73,68,74,66,45,78,54,64,54,35,36,38,47,55,29,51,25,54,80,54,87,60,51,66,35,92,65,87,60,60,39,29,32,40,12,26,28,19,72,63,17,55,42,12,80,89,83,53,33,7,45,28,37,91,89,47,27,29,41,38,31,87,55,35,59,70,28,63,32,28,34,23,37,41,37,41,35,42,35,41,50,91,85,28,38,64,44,76,46,41,39,30,32,23,40,14,55,61,71,35,83,68,3,44,44,80,69,79,42,57,59,35,81,55,52,76,90,26,68,80,60,32,8,21,33,23,50,34,33,75,49,60,44,62,54,36,38,55,31,59,52,65,41,22,37,32,34,38,21,37,34,42,34,17,81,34,92,81,65,43,78,89,35,25,45,35,36,46,34,36,36,42,44,31,42,24,65,43,47,46,38,38,34,45,35,41,43,29,59,52,50,76,55,96,70,58,52,57,30,44,35,37,45,28,45,38,31,44,46,35,46,64,82,45,68,71,16,29,23,44,51,43,51,48,72,61,41,83,48,49,67,34,19,70,45,38,56,41,22,23,98,90,37,55,41,77,20,27,28,34,38,44,32,33,24,75,82,58,56,37,32,38,38,42,35,35,34,58,54,62,47,17,44,46,48,25,26,64,92,65,57,46,73,62,67,75,59,46,73,79,29,60,46,76,48,77,41,31,34,44,78,68,62,56,40,76,87,36,41,52,45,29,65,83,73,72,39,77,58,62,36,73,37,39,47,24,69,31,38,68,50,42,81,60,49,42,23,53,74,51,32,59,56,47,61,94,57,71,43,25,34,73,47,86,59,102,57,30,36,39,34,40,76,63,78,75,53,58,81,40,36,38,35,40,40,36,40,28,69,32,72,57,60,74,46,56,28,59,84,59,93,67,83,57,34,30,40,33,42,37,45,25,42,54,37,38,38,34,83,43,90,51,18,26,62,48,69,44,36,38,38,42,35,50,45,73,52,55,60,51,42,47,58,80,59,61,66,91,80,52,84,83,50,95,42,72,36,78,29,57,70,57,52,28,52,48,37,56,54,43,52,33,64,14,40,32,55,70,74,51,46,45,40,39,70,43,46,50,78,46,70,39,43,65,67,30,50,74,64,31,38,45,75,50,70,52,94,58,50,36,38,54,79,48,80,66,60,77,51,60,90,56,59,40,62,50,41,31,47,93,87,38,67,55,43,41,54,85,48,17,86,54,69,79,43,56,42,33,39,82,46,66,48,100,83,18,42,26,32,47,38,25,51,51,93,51,41,62,60,62,68,44,54,39,38,37,38,36,27,27,54,40,72,36,83,47,75,46,82,47,69,34,48,86,95,53,49,69,45,74,50,74,56,51,50,41,44,69,36,47,90,83,45,33,97,76,15,40,41,39,32,40,52,68,54,101,60,74,40,78,54,89,71,58,64,50,75,43,38,77,72,19,36,36,34,44,76,69,85,56,65,70,36,33,31,45,40,38,38,34,31,53,37,6,40,30,52,32,40,30,38,24,67,81,44,56,74,54,41,60,53,21,42,50,30,49,54,44,30,33,38,76,53,50,59,30,45,68,73,38,73,32,24,24,45,51,38,67,86,89,37,71,82,55,53,46,46,49,33,63,53,92,80,46,50,76,75,46,33,36,48,98,70,64,41,54,45,70,27,64,52,46,92,85,68,44,45,42,54,45,19,39,32,34,30,31,36,30,56,90,43,7,61,58,30,38,50,48,42,53,73,46,40,66,17,69,38,48,52,93,27,35,74,46,71,90,80,43,56,68,17,38,35,30,64,28,36,83,79,45,52,66,46,48,83,46,24,17,40,43,35,33,46,62,46,78,41,54,25,30,45,39,35,39,21,16,66,43,62,67,30,20,29,54,45,23,40,39,32,40,49,32,95,88,48,46,73,27,84,85,67,49,76,33,48,20,42,57,55,35,31,72,48,45,58,67,36,31,22,22,38,34,30,40,44,50,57,44,92,90,45,58,90,68,54,51,78,48,79,74,44,32,25,20,82,81,29,22,42,73,72,71,68,130

Radius of gyration: 30.88 Å; Cα contacts (8 Å, |Δi|>4): 2424; chains: 1; bounding box: 83×82×90 Å

Nearest PDB structures (foldseek):
  4qky-assembly1_A  TM=2.424E-01  e=3.392E+00  Bordetella pertussis Tohama I